Protein AF-0000000084990507 (afdb_homodimer)

InterPro domains:
  IPR006091 Acyl-CoA dehydrogenase/oxidase, middle domain [PF02770] (131-230)
  IPR009075 Acyl-CoA dehydrogenase/oxidase, C-terminal [PF00441] (242-391)
  IPR009100 Acyl-CoA dehydrogenase/oxidase, N-terminal and middle domain superfamily [SSF56645] (8-253)
  IPR013786 Acyl-CoA dehydrogenase/oxidase, N-terminal [PF02771] (16-127)
  IPR036250 Acyl-CoA dehydrogenase-like, C-terminal [SSF47203] (240-396)
  IPR037069 Acyl-CoA dehydrogenase/oxidase, N-terminal domain superfamily [G3DSA:1.10.540.10] (5-129)
  IPR046373 Acyl-CoA oxidase/dehydrogenase, middle domain superfamily [G3DSA:2.40.110.10] (130-247)

Secondary structure (DSSP, 8-state):
--TTSS-GGGG-B---HHHHHHHHHHHHHIIIIIGGGHHHHHHH-S--HHHHHHHHHTTGGGTTS-GGGTS----HHHHHHHHHHHHTT-HHHHHHHHHHHHHHHHHHHHS-HHHHHHHHHHHHTTSS-EEEE---TTTTT-GGG---EEEEETTEEEEEEEEEEEETTTT-SEEEEEEE-S--SSGGGTTSSEEEEEEETT-TTEEEEEEP--SS-TT--EEEEEEEEEEEEGGGEESSTTBHHHHHHHHHHHHHHHHHHHHHHHHHHHHHHHHHHHHH-EETTEEGGGSHHHHHHHHHHHHHHHHHHHHHHHHHHHHHTT-TTHHHHHHHHHHHHHHHHHHHHHHHHHHHGGGGG-GGGSSHHHHHHHHHHTTTTS-HHHHHHHHHHHHHHHHHHTT-S-HHHHHHH-/--TTSS-GGGG-B---HHHHHHHHHHHHHIIIIIGGGHHHHHHH-S--HHHHHHHHHTTGGGTTS-GGGTS----HHHHHHHHHHHHTT-GGGHHHHHHHHHHHHHHHHHS-HHHHHHHHHHHHTTSS-E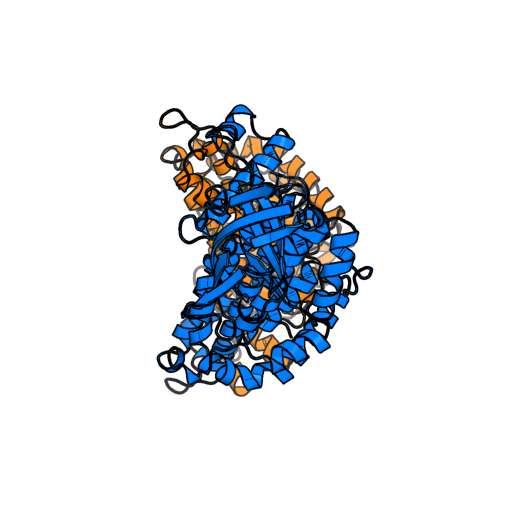EEE---TTTTT-GGG---EEEEETTEEEEEEEEEEEETTTT-SEEEEEEE-S--SSGGGTTSSEEEEEEETT-TTEEEEEEP--SS-TTS-EEEEEEEEEEEEGGGEESSTTBHHHHHHHHHHHHHHHHHHHHHHHHHHHHHHHHHHHHH-EETTEEGGGSHHHHHHHHHHHHHHHHHHHHHHHHHHHHHTT-TTHHHHHHHHHHHHHHHHHHHHHHHHHHHGGGGG-GGGSSHHHHHHHHHHTTTTS-HHHHHHHHHHHHHHHHHHTT-S-HHHHHHH-

Foldseek 3Di:
DPPPDDDPCLLDQDDDVVLVVLLVVLLVCCVPPPQVCQLVLQVVLAAPVVVLVVCLQVLVLQQCPDVVQPGPNHFLSSLLSNLLSNLLRANLSNVQSLQQLLFLQLCVVFNDPVSSNVPVNCRSNSVFTEWEFQAAPPAQQNSLPAAWAWEDDPQKIWIFDKGWQIKQVVRGFKYWHKHFHDQAPDPVRSLWRIWIFIDGPPQPQKDWDDWDDALASRSMTGTMIGHDRGMDGPSRIGHDGGNVSVSSLVSLLSSLLSLLSSLLNLLNSLLVLLVVQQCPDDDPHHRNCVDVVSVVLSVVSVVLSVVLVSLSSSLRVCVRVVHLCSSLSSLVSQLSSLVSSLVSLVVSLVSNPPVSCPVVSVSVNSNRHSVCSCRPSAHNVRSVVSNVLSSLVVCVVVVNDDPVVNVVSD/DPPPDDDPCLLDQDDDVVLVVLLVVLLVCCVPPPQVCQLVLQVVLAAPVVVLVVCLQVLVLQQCPDVVQPGPNHFLSSLLSNLLSNLLRANLSNVQSLQQLLFCQLCVVFNDPVSSNVPVNCRSNSVFTEWEFQAAPPAQQNSLPAAWAWEDDPQKIWIFDKGWQIKQVVRGFKYWHKHFHDQAPDPVRSLFRIWIFIDGPPQPQKDWDDWDDALASRSMTGTMIGHDRGMDGNSRIGHDGGNVSVSSLVSLLSSLLSLLSSLLNLLNSLLVLLVVQQCPDDDPHHRNCVDVVSVVLSVVSVVLSVVLVSLSSSLRVCVRVVHLCSSLSSLVSQLSSLVSSLVSLVVSLVSNPPVSCPVVSVSVNSNRHSVVSCRPSAHNVRSVVSNVLSSLVVCVVVVNDDPVVNVVSD

Sequence (820 aa):
MVFPLDSITDFSVVLTPEHEMFRKAVREFVEREIAPRAMEIEERDRPPLDIIKKIAEQGFYGIGVPEQYGGQGGDHRMAAIMSEEFCRVLPGLSVYFGTNELFMTPILLFGTEEQRRKYIPPIARGEKLGAFAVTEPCCGSDVAGIQTKAEKRGDKWVINGRKAFISSSDVADYFVVLARTYPPPDKRARYLGLTFFIVEKGTPGFRVEQCYHKMGLHGDNACELVFDNVEVPDENRVGEEGMGFIYAMETFDRTRIGVAAQAVGMAQGAFERAFQYVHQRQAFGVPVAYFQAIQFSLMDMAAKLFSARLLTYLAAKLADDGRREFTFVASLAKFYATEVAEEIISEAINLHGGVGVIVETGIERFLRDVKITQIYEGANNIQRLTAYRQLIRLLREKGQIPEEVAKLVTMVFPLDSITDFSVVLTPEHEMFRKAVREFVEREIAPRAMEIEERDRPPLDIIKKIAEQGFYGIGVPEQYGGQGGDHRMAAIMSEEFCRVLPGLSVYFGTNELFMTPILLFGTEEQRRKYIPPIARGEKLGAFAVTEPCCGSDVAGIQTKAEKRGDKWVINGRKAFISSSDVADYFVVLARTYPPPDKRARYLGLTFFIVEKGTPGFRVEQCYHKMGLHGDNACELVFDNVEVPDENRVGEEGMGFIYAMETFDRTRIGVAAQAVGMAQGAFERAFQYVHQRQAFGVPVAYFQAIQFSLMDMAAKLFSARLLTYLAAKLADDGRREFTFVASLAKFYATEVAEEIISEAINLHGGVGVIVETGIERFLRDVKITQIYEGANNIQRLTAYRQLIRLLREKGQIPEEVAKLVT

pLDDT: mean 96.46, std 2.76, range [80.81, 98.88]

Solvent-accessible surface area (backbone atoms only — not comparable to full-atom values): 39470 Å² total; per-residue (Å²): 108,44,76,93,47,73,39,61,43,72,64,29,21,83,46,47,72,67,51,36,54,49,43,52,54,50,40,52,49,39,57,68,68,40,51,82,43,38,65,59,36,49,70,68,48,44,68,52,60,70,58,56,49,52,46,17,74,71,37,60,57,4,33,69,31,51,51,93,43,57,20,66,50,43,47,48,52,52,51,24,44,49,27,18,52,37,14,33,68,42,50,17,63,42,50,58,52,49,24,32,46,55,28,43,41,45,36,72,76,46,31,51,73,69,51,35,66,65,58,40,30,43,29,13,56,42,76,38,38,28,10,49,40,63,36,26,87,85,29,56,89,43,65,58,63,56,76,24,33,32,44,79,54,89,69,26,30,36,29,37,39,54,32,33,68,23,46,40,42,87,73,27,40,37,31,37,34,54,24,34,61,46,78,43,90,42,91,90,39,38,54,36,18,20,22,30,30,55,46,51,65,78,44,64,47,49,43,71,55,67,60,60,91,67,86,37,34,43,25,44,46,26,18,29,35,40,33,50,66,21,70,39,52,56,86,34,43,42,48,56,86,27,44,26,44,61,43,49,52,59,36,43,45,58,51,30,31,38,51,12,17,31,20,41,9,33,23,50,32,31,47,53,51,32,56,52,44,30,61,64,44,68,53,99,90,36,38,44,40,52,41,65,71,49,36,42,52,53,38,55,40,48,42,50,50,53,20,34,44,47,37,26,44,32,16,21,42,30,48,66,68,68,40,80,62,16,48,28,38,13,26,36,18,25,38,49,13,22,53,50,20,46,52,39,29,53,48,25,29,59,72,49,44,79,56,20,70,34,71,89,67,53,58,41,54,48,51,42,33,37,57,50,57,42,45,56,88,51,30,36,72,52,20,29,51,49,22,43,42,44,48,45,51,55,31,40,76,68,66,74,43,58,65,72,53,47,59,65,50,90,107,44,76,94,47,71,39,61,42,72,66,29,19,84,46,46,71,67,52,35,53,48,44,52,52,50,42,50,49,39,58,68,68,40,52,82,42,37,66,59,37,50,69,68,49,44,68,52,60,70,59,56,48,53,44,15,75,72,38,62,54,4,33,72,31,51,52,95,42,57,18,66,50,44,46,47,51,52,51,25,43,49,26,18,52,37,15,33,68,43,50,16,63,42,48,56,53,49,23,31,47,57,29,44,42,45,35,73,75,45,30,51,72,69,50,36,66,66,57,40,30,44,30,14,56,42,77,39,37,29,10,50,40,64,36,26,88,86,28,57,89,42,64,57,62,55,76,24,32,31,44,80,56,89,68,26,31,36,29,38,40,56,32,33,69,23,47,40,42,88,72,26,40,38,31,36,33,55,24,34,60,44,79,42,89,41,90,89,39,39,53,36,18,20,22,31,30,54,47,52,66,79,44,64,47,50,44,72,55,68,60,60,91,65,87,36,34,43,27,45,47,26,19,28,36,40,31,50,67,21,71,39,50,57,85,33,44,41,49,55,86,28,44,25,44,61,44,49,51,59,36,42,44,58,51,29,34,39,52,12,18,30,20,41,9,32,24,50,34,31,47,53,51,34,56,53,45,29,61,64,42,68,52,98,89,36,38,44,41,52,39,65,72,48,35,42,51,54,38,54,40,48,43,52,50,53,18,35,43,46,37,27,45,30,18,21,40,30,46,66,69,68,41,81,62,16,47,29,40,14,25,37,17,25,38,49,14,22,53,51,20,44,52,39,29,52,49,25,29,58,70,49,45,78,56,20,71,35,71,88,66,55,58,41,55,49,49,41,32,35,57,50,56,40,44,55,85,52,30,36,73,51,21,28,52,50,21,45,43,42,47,47,51,54,32,41,77,66,65,74,42,58,66,71,53,48,59,65,53,90

Nearest PDB structures (foldseek):
  8i4p-assembly1_A  TM=9.839E-01  e=4.685E-34  Thermobifida fusca YX
  7p9a-assembly1_A  TM=9.713E-01  e=1.117E-33  Geobacter metallireducens GS-15
  2d29-assembly1_A  TM=9.681E-01  e=5.889E-34  Thermus thermophilus HB8
  7p9x-assembly3_D  TM=9.687E-01  e=5.543E-33  Geobacter metallireducens GS-15
  1rx0-assembly1_C  TM=9.581E-01  e=7.874E-32  Homo sapiens

Structure (mmCIF, N/CA/C/O backbone):
data_AF-0000000084990507-model_v1
#
loop_
_entity.id
_entity.type
_entity.pdbx_description
1 polymer 'Acyl-CoA dehydrogenase'
#
loop_
_atom_site.group_PDB
_atom_site.id
_atom_site.type_symbol
_atom_site.label_atom_id
_atom_site.label_alt_id
_atom_site.label_comp_id
_atom_site.label_asym_id
_atom_site.label_entity_id
_ato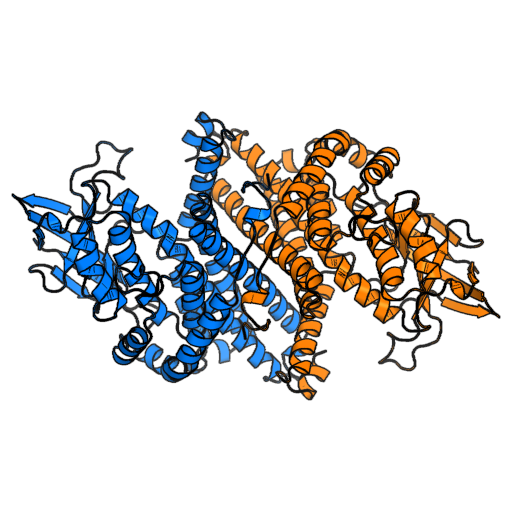m_site.label_seq_id
_atom_site.pdbx_PDB_ins_code
_atom_site.Cartn_x
_atom_site.Cartn_y
_atom_site.Cartn_z
_atom_site.occupancy
_atom_site.B_iso_or_equiv
_atom_site.auth_seq_id
_atom_site.auth_comp_id
_atom_site.auth_asym_id
_atom_site.auth_atom_id
_atom_site.pdbx_PDB_model_num
ATOM 1 N N . MET A 1 1 ? -15.68 -0.891 12.453 1 81.5 1 MET A N 1
ATOM 2 C CA . MET A 1 1 ? -14.945 -1.681 11.469 1 81.5 1 MET A CA 1
ATOM 3 C C . MET A 1 1 ? -14.219 -0.778 10.484 1 81.5 1 MET A C 1
ATOM 5 O O . MET A 1 1 ? -14.672 0.333 10.195 1 81.5 1 MET A O 1
ATOM 9 N N . VAL A 1 2 ? -13.07 -1.294 10.219 1 89.44 2 VAL A N 1
ATOM 10 C CA . VAL A 1 2 ? -12.352 -0.631 9.141 1 89.44 2 VAL A CA 1
ATOM 11 C C . VAL A 1 2 ? -12.742 -1.25 7.801 1 89.44 2 VAL A C 1
ATOM 13 O O . VAL A 1 2 ? -11.992 -2.055 7.238 1 89.44 2 VAL A O 1
ATOM 16 N N . PHE A 1 3 ? -13.922 -0.937 7.387 1 92.69 3 PHE A N 1
ATOM 17 C CA . PHE A 1 3 ? -14.461 -1.502 6.152 1 92.69 3 PHE A CA 1
ATOM 18 C C . PHE A 1 3 ? -13.492 -1.291 4.996 1 92.69 3 PHE A C 1
ATOM 20 O O . PHE A 1 3 ? -13.008 -0.177 4.777 1 92.69 3 PHE A O 1
ATOM 27 N N . PRO A 1 4 ? -13.25 -2.35 4.281 1 92.12 4 PRO A N 1
ATOM 28 C CA . PRO A 1 4 ? -14.008 -3.6 4.219 1 92.12 4 PRO A CA 1
ATOM 29 C C . PRO A 1 4 ? -13.469 -4.668 5.168 1 92.12 4 PRO A C 1
ATOM 31 O O . PRO A 1 4 ? -13.984 -5.789 5.203 1 92.12 4 PRO A O 1
ATOM 34 N N . LEU A 1 5 ? -12.445 -4.438 5.926 1 95.06 5 LEU A N 1
ATOM 35 C CA . LEU A 1 5 ? -11.984 -5.406 6.918 1 95.06 5 LEU A CA 1
ATOM 36 C C . LEU A 1 5 ? -12.656 -5.164 8.266 1 95.06 5 LEU A C 1
ATOM 38 O O . LEU A 1 5 ? -13.469 -4.246 8.398 1 95.06 5 LEU A O 1
ATOM 42 N N . ASP A 1 6 ? -12.391 -5.973 9.281 1 92.38 6 ASP A N 1
ATOM 43 C CA . ASP A 1 6 ? -13.148 -5.941 10.531 1 92.38 6 ASP A CA 1
ATOM 44 C C . ASP A 1 6 ? -12.531 -4.953 11.523 1 92.38 6 ASP A C 1
ATOM 46 O O . ASP A 1 6 ? -13.234 -4.391 12.359 1 92.38 6 ASP A O 1
ATOM 50 N N . SER A 1 7 ? -11.203 -4.832 11.469 1 95.38 7 SER A N 1
ATOM 51 C CA . SER A 1 7 ? -10.484 -4.023 12.453 1 95.38 7 SER A CA 1
ATOM 52 C C . SER A 1 7 ? -9.234 -3.398 11.844 1 95.38 7 SER A C 1
ATOM 54 O O . SER A 1 7 ? -8.719 -3.879 10.836 1 95.38 7 SER A O 1
ATOM 56 N N . ILE A 1 8 ? -8.75 -2.338 12.484 1 96.44 8 ILE A N 1
ATOM 57 C CA . ILE A 1 8 ? -7.523 -1.713 12.008 1 96.44 8 ILE A CA 1
ATOM 58 C C . ILE A 1 8 ? -6.355 -2.684 12.172 1 96.44 8 ILE A C 1
ATOM 60 O O . ILE A 1 8 ? -5.375 -2.619 11.422 1 96.44 8 ILE A O 1
ATOM 64 N N . THR A 1 9 ? -6.43 -3.621 13.156 1 96.81 9 THR A N 1
ATOM 65 C CA . THR A 1 9 ? -5.359 -4.586 13.391 1 96.81 9 THR A CA 1
ATOM 66 C C . THR A 1 9 ? -5.223 -5.535 12.211 1 96.81 9 THR A C 1
ATOM 68 O O . THR A 1 9 ? -4.172 -6.156 12.023 1 96.81 9 THR A O 1
ATOM 71 N N . ASP A 1 10 ? -6.355 -5.629 11.43 1 96.12 10 ASP A N 1
ATOM 72 C CA . ASP A 1 10 ? -6.312 -6.488 10.25 1 96.12 10 ASP A CA 1
ATOM 73 C C . ASP A 1 10 ? -5.328 -5.953 9.211 1 96.12 10 ASP A C 1
ATOM 75 O O . ASP A 1 10 ? -4.883 -6.691 8.336 1 96.12 10 ASP A O 1
ATOM 79 N N . PHE A 1 11 ? -4.938 -4.695 9.328 1 97.25 11 PHE A N 1
ATOM 80 C CA . PHE A 1 11 ? -4.027 -4.062 8.383 1 97.25 11 PHE A CA 1
ATOM 81 C C . PHE A 1 11 ? -2.582 -4.191 8.852 1 97.25 11 PHE A C 1
ATOM 83 O O . PHE A 1 11 ? -1.675 -3.611 8.25 1 97.25 11 PHE A O 1
ATOM 90 N N . SER A 1 12 ? -2.367 -4.969 9.945 1 98 12 SER A N 1
ATOM 91 C CA . SER A 1 12 ? -0.997 -5.195 10.391 1 98 12 SER A CA 1
ATOM 92 C C . SER A 1 12 ? -0.232 -6.078 9.414 1 98 12 SER A C 1
ATOM 94 O O . SER A 1 12 ? -0.735 -7.113 8.977 1 98 12 SER A O 1
ATOM 96 N N . VAL A 1 13 ? 0.906 -5.672 9.008 1 97.88 13 VAL A N 1
ATOM 97 C CA . VAL A 1 13 ? 1.899 -6.449 8.273 1 97.88 13 VAL A CA 1
ATOM 98 C C . VAL A 1 13 ? 3.09 -6.758 9.18 1 97.88 13 VAL A C 1
ATOM 100 O O . VAL A 1 13 ? 3.918 -5.883 9.445 1 97.88 13 VAL A O 1
ATOM 103 N N . VAL A 1 14 ? 3.207 -7.969 9.602 1 97.12 14 VAL A N 1
ATOM 104 C CA . VAL A 1 14 ? 4.23 -8.328 10.578 1 97.12 14 VAL A CA 1
ATOM 105 C C . VAL A 1 14 ? 5.316 -9.164 9.898 1 97.12 14 VAL A C 1
ATOM 107 O O . VAL A 1 14 ? 5.062 -10.289 9.469 1 97.12 14 VAL A O 1
ATOM 110 N N . LEU A 1 15 ? 6.438 -8.672 9.727 1 97.94 15 LEU A N 1
ATOM 111 C CA . LEU A 1 15 ? 7.648 -9.336 9.266 1 97.94 15 LEU A CA 1
ATOM 112 C C . LEU A 1 15 ? 8.672 -9.453 10.383 1 97.94 15 LEU A C 1
ATOM 114 O O . LEU A 1 15 ? 9.102 -8.438 10.945 1 97.94 15 LEU A O 1
ATOM 118 N N . THR A 1 16 ? 9.133 -10.609 10.742 1 97.31 16 THR A N 1
ATOM 119 C CA . THR A 1 16 ? 9.93 -10.906 11.93 1 97.31 16 THR A CA 1
ATOM 120 C C . THR A 1 16 ? 11.414 -10.984 11.586 1 97.31 16 THR A C 1
ATOM 122 O O . THR A 1 16 ? 11.781 -11.016 10.406 1 97.31 16 THR A O 1
ATOM 125 N N . PRO A 1 17 ? 12.234 -11 12.586 1 97.19 17 PRO A N 1
ATOM 126 C CA . PRO A 1 17 ? 13.664 -11.203 12.344 1 97.19 17 PRO A CA 1
ATOM 127 C C . PRO A 1 17 ? 13.961 -12.516 11.617 1 97.19 17 PRO A C 1
ATOM 129 O O . PRO A 1 17 ? 14.914 -12.586 10.836 1 97.19 17 PRO A O 1
ATOM 132 N N . GLU A 1 18 ? 13.148 -13.484 11.914 1 97.31 18 GLU A N 1
ATOM 133 C CA . GLU A 1 18 ? 13.289 -14.742 11.195 1 97.31 18 GLU A CA 1
ATOM 134 C C . GLU A 1 18 ? 13.039 -14.555 9.695 1 97.31 18 GLU A C 1
ATOM 136 O O . GLU A 1 18 ? 13.75 -15.125 8.867 1 97.31 18 GLU A O 1
ATOM 141 N N . HIS A 1 19 ? 12.023 -13.805 9.352 1 98.12 19 HIS A N 1
ATOM 142 C CA . HIS A 1 19 ? 11.758 -13.477 7.953 1 98.12 19 HIS A CA 1
ATOM 143 C C . HIS A 1 19 ? 12.945 -12.758 7.32 1 98.12 19 HIS A C 1
ATOM 145 O O . HIS A 1 19 ? 13.297 -13.016 6.164 1 98.12 19 HIS A O 1
ATOM 151 N N . GLU A 1 20 ? 13.562 -11.867 8.039 1 98.25 20 GLU A N 1
ATOM 152 C CA . GLU A 1 20 ? 14.711 -11.125 7.531 1 98.25 20 GLU A CA 1
ATOM 153 C C . GLU A 1 20 ? 15.906 -12.055 7.309 1 98.25 20 GLU A C 1
ATOM 155 O O . GLU A 1 20 ? 16.625 -11.922 6.316 1 98.25 20 GLU A O 1
ATOM 160 N N . MET A 1 21 ? 16.141 -12.883 8.289 1 98.06 21 MET A N 1
ATOM 161 C CA . MET A 1 21 ? 17.234 -13.844 8.141 1 98.06 21 MET A CA 1
ATOM 162 C C . MET A 1 21 ? 17.031 -14.703 6.898 1 98.06 21 MET A C 1
ATOM 164 O O . MET A 1 21 ? 17.984 -14.969 6.16 1 98.06 21 MET A O 1
ATOM 168 N N . PHE A 1 22 ? 15.852 -15.141 6.715 1 97.88 22 PHE A N 1
ATOM 169 C CA . PHE A 1 22 ? 15.516 -15.938 5.535 1 97.88 22 PHE A CA 1
ATOM 170 C C . PHE A 1 22 ? 15.727 -15.133 4.262 1 97.88 22 PHE A C 1
ATOM 172 O O . PHE A 1 22 ? 16.328 -15.625 3.303 1 97.88 22 PHE A O 1
ATOM 179 N N . ARG A 1 23 ? 15.188 -13.914 4.219 1 98.25 23 ARG A N 1
ATOM 180 C CA . ARG A 1 23 ? 15.367 -13.039 3.064 1 98.25 23 ARG A CA 1
ATOM 181 C C . ARG A 1 23 ? 16.844 -12.906 2.705 1 98.25 23 ARG A C 1
ATOM 183 O O . ARG A 1 23 ? 17.219 -13.008 1.533 1 98.25 23 ARG A O 1
ATOM 190 N N . LYS A 1 24 ? 17.734 -12.656 3.664 1 98.25 24 LYS A N 1
ATOM 191 C CA . LYS A 1 24 ? 19.172 -12.508 3.449 1 98.25 24 LYS A CA 1
ATOM 192 C C . LYS A 1 24 ? 19.75 -13.773 2.832 1 98.25 24 LYS A C 1
ATOM 194 O O . LYS A 1 24 ? 20.594 -13.695 1.922 1 98.25 24 LYS A O 1
ATOM 199 N N . ALA A 1 25 ? 19.328 -14.867 3.381 1 97.75 25 ALA A N 1
ATOM 200 C CA . ALA A 1 25 ? 19.828 -16.141 2.869 1 97.75 25 ALA A CA 1
ATOM 201 C C . ALA A 1 25 ? 19.438 -16.328 1.407 1 97.75 25 ALA A C 1
ATOM 203 O O . ALA A 1 25 ? 20.25 -16.75 0.587 1 97.75 25 ALA A O 1
ATOM 204 N N . VAL A 1 26 ? 18.203 -16.094 1.1 1 98.25 26 VAL A N 1
ATOM 205 C CA . VAL A 1 26 ? 17.719 -16.234 -0.273 1 98.25 26 VAL A CA 1
ATOM 206 C C . VAL A 1 26 ? 18.484 -15.266 -1.183 1 98.25 26 VAL A C 1
ATOM 208 O O . VAL A 1 26 ? 18.938 -15.648 -2.266 1 98.25 26 VAL A O 1
ATOM 211 N N . ARG A 1 27 ? 18.609 -14.07 -0.761 1 98.06 27 ARG A N 1
ATOM 212 C CA . ARG A 1 27 ? 19.297 -13.07 -1.562 1 98.06 27 ARG A CA 1
ATOM 213 C C . ARG A 1 27 ? 20.734 -13.484 -1.837 1 98.06 27 ARG A C 1
ATOM 215 O O . ARG A 1 27 ? 21.234 -13.312 -2.951 1 98.06 27 ARG A O 1
ATOM 222 N N . GLU A 1 28 ? 21.406 -13.891 -0.822 1 98.06 28 GLU A N 1
ATOM 223 C CA . GLU A 1 28 ? 22.781 -14.328 -0.993 1 98.06 28 GLU A CA 1
ATOM 224 C C . GLU A 1 28 ? 22.891 -15.438 -2.039 1 98.06 28 GLU A C 1
ATOM 226 O O . GLU A 1 28 ? 23.781 -15.414 -2.883 1 98.06 28 GLU A O 1
ATOM 231 N N . PHE A 1 29 ? 22.047 -16.391 -1.935 1 98.25 29 PHE A N 1
ATOM 232 C CA . PHE A 1 29 ? 22.016 -17.469 -2.914 1 98.25 29 PHE A CA 1
ATOM 233 C C . PHE A 1 29 ? 21.766 -16.938 -4.312 1 98.25 29 PHE A C 1
ATOM 235 O O . PHE A 1 29 ? 22.453 -17.297 -5.266 1 98.25 29 PHE A O 1
ATOM 242 N N . VAL A 1 30 ? 20.719 -16.047 -4.469 1 98.44 30 VAL A N 1
ATOM 243 C CA . VAL A 1 30 ? 20.312 -15.508 -5.766 1 98.44 30 VAL A CA 1
ATOM 244 C C . VAL A 1 30 ? 21.453 -14.711 -6.371 1 98.44 30 VAL A C 1
ATOM 246 O O . VAL A 1 30 ? 21.766 -14.859 -7.555 1 98.44 30 VAL A O 1
ATOM 249 N N . GLU A 1 31 ? 22.109 -13.898 -5.566 1 98 31 GLU A N 1
ATOM 250 C CA . GLU A 1 31 ? 23.203 -13.055 -6.039 1 98 31 GLU A CA 1
ATOM 251 C C . GLU A 1 31 ? 24.406 -13.891 -6.461 1 98 31 GLU A C 1
ATOM 253 O O . GLU A 1 31 ? 25.094 -13.57 -7.434 1 98 31 GLU A O 1
ATOM 258 N N . ARG A 1 32 ? 24.641 -14.93 -5.766 1 97.81 32 ARG A N 1
ATOM 259 C CA . ARG A 1 32 ? 25.844 -15.727 -5.984 1 97.81 32 ARG A CA 1
ATOM 260 C C . ARG A 1 32 ? 25.625 -16.719 -7.121 1 97.81 32 ARG A C 1
ATOM 262 O O . ARG A 1 32 ? 26.5 -16.891 -7.977 1 97.81 32 ARG A O 1
ATOM 269 N N . GLU A 1 33 ? 24.484 -17.344 -7.137 1 97.69 33 GLU A N 1
ATOM 270 C CA . GLU A 1 33 ? 24.312 -18.516 -8 1 97.69 33 GLU A CA 1
ATOM 271 C C . GLU A 1 33 ? 23.484 -18.172 -9.234 1 97.69 33 GLU A C 1
ATOM 273 O O . GLU A 1 33 ? 23.625 -18.797 -10.281 1 97.69 33 GLU A O 1
ATOM 278 N N . ILE A 1 34 ? 22.672 -17.188 -9.172 1 97.75 34 ILE A N 1
ATOM 279 C CA . ILE A 1 34 ? 21.688 -16.969 -10.227 1 97.75 34 ILE A CA 1
ATOM 280 C C . ILE A 1 34 ? 22.047 -15.727 -11.031 1 97.75 34 ILE A C 1
ATOM 282 O O . ILE A 1 34 ? 22.094 -15.766 -12.258 1 97.75 34 ILE A O 1
ATOM 286 N N . ALA A 1 35 ? 22.312 -14.641 -10.352 1 97.62 35 ALA A N 1
ATOM 287 C CA . ALA A 1 35 ? 22.531 -13.344 -10.984 1 97.62 35 ALA A CA 1
ATOM 288 C C . ALA A 1 35 ? 23.594 -13.422 -12.07 1 97.62 35 ALA A C 1
ATOM 290 O O . ALA A 1 35 ? 23.406 -12.914 -13.18 1 97.62 35 ALA A O 1
ATOM 291 N N . PRO A 1 36 ? 24.703 -14.117 -11.828 1 97.44 36 PRO A N 1
ATOM 292 C CA . PRO A 1 36 ? 25.75 -14.156 -12.859 1 97.44 36 PRO A CA 1
ATOM 293 C C . PRO A 1 36 ? 25.312 -14.93 -14.102 1 97.44 36 PRO A C 1
ATOM 295 O O . PRO A 1 36 ? 25.906 -14.766 -15.172 1 97.44 36 PRO A O 1
ATOM 298 N N . ARG A 1 37 ? 24.281 -15.766 -13.992 1 96.62 37 ARG A N 1
ATOM 299 C CA . ARG A 1 37 ? 23.859 -16.641 -15.078 1 96.62 37 ARG A CA 1
ATOM 300 C C . ARG A 1 37 ? 22.578 -16.125 -15.727 1 96.62 37 ARG A C 1
ATOM 302 O O . ARG A 1 37 ? 22.047 -16.75 -16.656 1 96.62 37 ARG A O 1
ATOM 309 N N . ALA A 1 38 ? 22.062 -15.008 -15.289 1 96.31 38 ALA A N 1
ATOM 310 C CA . ALA A 1 38 ? 20.734 -14.531 -15.672 1 96.31 38 ALA A CA 1
ATOM 311 C C . ALA A 1 38 ? 20.641 -14.328 -17.188 1 96.31 38 ALA A C 1
ATOM 313 O O . ALA A 1 38 ? 19.703 -14.805 -17.812 1 96.31 38 ALA A O 1
ATOM 314 N N . MET A 1 39 ? 21.594 -13.656 -17.766 1 95.06 39 MET A N 1
ATOM 315 C CA . MET A 1 39 ? 21.547 -13.336 -19.188 1 95.06 39 MET A CA 1
ATOM 316 C C . MET A 1 39 ? 21.719 -14.594 -20.031 1 95.06 39 MET A C 1
ATOM 318 O O . MET A 1 39 ? 21.109 -14.719 -21.094 1 95.06 39 MET A O 1
ATOM 322 N N . GLU A 1 40 ? 22.562 -15.484 -19.562 1 96.5 40 GLU A N 1
ATOM 323 C CA . GLU A 1 40 ? 22.734 -16.766 -20.25 1 96.5 40 GLU A CA 1
ATOM 324 C C . GLU A 1 40 ? 21.422 -17.547 -20.266 1 96.5 40 GLU A C 1
ATOM 326 O O . GLU A 1 40 ? 21.031 -18.078 -21.312 1 96.5 40 GLU A O 1
ATOM 331 N N . ILE A 1 41 ? 20.766 -17.625 -19.172 1 96.5 41 ILE A N 1
ATOM 332 C CA . ILE A 1 41 ? 19.516 -18.375 -19.047 1 96.5 41 ILE A CA 1
ATOM 333 C C . ILE A 1 41 ? 18.438 -17.703 -19.891 1 96.5 41 ILE A C 1
ATOM 335 O O . ILE A 1 41 ? 17.656 -18.391 -20.562 1 96.5 41 ILE A O 1
ATOM 339 N N . GLU A 1 42 ? 18.453 -16.375 -19.922 1 94.44 42 GLU A N 1
ATOM 340 C CA . GLU A 1 42 ? 17.516 -15.609 -20.734 1 94.44 42 GLU A CA 1
ATOM 341 C C . GLU A 1 42 ? 17.703 -15.906 -22.219 1 94.44 42 GLU A C 1
ATOM 343 O O . GLU A 1 42 ? 16.734 -16.078 -22.969 1 94.44 42 GLU A O 1
ATOM 348 N N . GLU A 1 43 ? 18.875 -15.945 -22.625 1 93.88 43 GLU A N 1
ATOM 349 C CA . GLU A 1 43 ? 19.203 -16.125 -24.031 1 93.88 43 GLU A CA 1
ATOM 350 C C . GLU A 1 43 ? 18.906 -17.562 -24.484 1 93.88 43 GLU A C 1
ATOM 352 O O . GLU A 1 43 ? 18.359 -17.766 -25.578 1 93.88 43 GLU A O 1
ATOM 357 N N . ARG A 1 44 ? 19.266 -18.516 -23.75 1 95.62 44 ARG A N 1
ATOM 358 C CA . ARG A 1 44 ? 19.094 -19.922 -24.109 1 95.62 44 ARG A CA 1
ATOM 359 C C . ARG A 1 44 ? 17.625 -20.328 -24.062 1 95.62 44 ARG A C 1
ATOM 361 O O . ARG A 1 44 ? 17.188 -21.172 -24.859 1 95.62 44 ARG A O 1
ATOM 368 N N . ASP A 1 45 ? 16.906 -19.797 -23.031 1 96.12 45 ASP A N 1
ATOM 369 C CA . ASP A 1 45 ? 15.484 -20.031 -22.797 1 96.12 45 ASP A CA 1
ATOM 370 C C . ASP A 1 45 ? 15.188 -21.531 -22.734 1 96.12 45 ASP A C 1
ATOM 372 O O . ASP A 1 45 ? 14.297 -22.031 -23.422 1 96.12 45 ASP A O 1
ATOM 376 N N . ARG A 1 46 ? 15.984 -22.25 -22.047 1 96.38 46 ARG A N 1
ATOM 377 C CA . ARG A 1 46 ? 15.789 -23.656 -21.672 1 96.38 46 ARG A CA 1
ATOM 378 C C . ARG A 1 46 ? 15.859 -23.828 -20.156 1 96.38 46 ARG A C 1
ATOM 380 O O . ARG A 1 46 ? 16.5 -23.031 -19.453 1 96.38 46 ARG A O 1
ATOM 387 N N . PRO A 1 47 ? 15.219 -24.859 -19.688 1 96.94 47 PRO A N 1
ATOM 388 C CA . PRO A 1 47 ? 15.328 -25.078 -18.25 1 96.94 47 PRO A CA 1
ATOM 389 C C . PRO A 1 47 ? 16.766 -25.266 -17.781 1 96.94 47 PRO A C 1
ATOM 391 O O . PRO A 1 47 ? 17.453 -26.172 -18.25 1 96.94 47 PRO A O 1
ATOM 394 N N . PRO A 1 48 ? 17.188 -24.406 -16.984 1 97.19 48 PRO A N 1
ATOM 395 C CA . PRO A 1 48 ? 18.547 -24.562 -16.438 1 97.19 48 PRO A CA 1
ATOM 396 C C . PRO A 1 48 ? 18.609 -25.625 -15.344 1 97.19 48 PRO A C 1
ATOM 398 O O . PRO A 1 48 ? 18.625 -25.297 -14.156 1 97.19 48 PRO A O 1
ATOM 401 N N . LEU A 1 49 ? 18.797 -26.828 -15.68 1 96.75 49 LEU A N 1
ATOM 402 C CA . LEU A 1 49 ? 18.672 -28 -14.805 1 96.75 49 LEU A CA 1
ATOM 403 C C . LEU A 1 49 ? 19.688 -27.938 -13.664 1 96.75 49 LEU A C 1
ATOM 405 O O . LEU A 1 49 ? 19.391 -28.375 -12.547 1 96.75 49 LEU A O 1
ATOM 409 N N . ASP A 1 50 ? 20.828 -27.422 -13.984 1 96.69 50 ASP A N 1
ATOM 410 C CA . ASP A 1 50 ? 21.844 -27.312 -12.953 1 96.69 50 ASP A CA 1
ATOM 411 C C . ASP A 1 50 ? 21.422 -26.312 -11.867 1 96.69 50 ASP A C 1
ATOM 413 O O . ASP A 1 50 ? 21.625 -26.578 -10.68 1 96.69 50 ASP A O 1
ATOM 417 N N . ILE A 1 51 ? 20.844 -25.172 -12.242 1 96.81 51 ILE A N 1
ATOM 418 C CA . ILE A 1 51 ? 20.391 -24.156 -11.289 1 96.81 51 ILE A CA 1
ATOM 419 C C . ILE A 1 51 ? 19.172 -24.688 -10.523 1 96.81 51 ILE A C 1
ATOM 421 O O . ILE A 1 51 ? 19.047 -24.453 -9.32 1 96.81 51 ILE A O 1
ATOM 425 N N . ILE A 1 52 ? 18.266 -25.391 -11.219 1 96.94 52 ILE A N 1
ATOM 426 C CA . ILE A 1 52 ? 17.109 -26 -10.594 1 96.94 52 ILE A CA 1
ATOM 427 C C . ILE A 1 52 ? 17.547 -26.953 -9.477 1 96.94 52 ILE A C 1
ATOM 429 O O . ILE A 1 52 ? 16.984 -26.953 -8.391 1 96.94 52 ILE A O 1
ATOM 433 N N . LYS A 1 53 ? 18.594 -27.672 -9.75 1 96.25 53 LYS A N 1
ATOM 434 C CA . LYS A 1 53 ? 19.156 -28.578 -8.758 1 96.25 53 LYS A CA 1
ATOM 435 C C . LYS A 1 53 ? 19.734 -27.812 -7.578 1 96.25 53 LYS A C 1
ATOM 437 O O . LYS A 1 53 ? 19.562 -28.219 -6.422 1 96.25 53 LYS A O 1
ATOM 442 N N . LYS A 1 54 ? 20.453 -26.75 -7.836 1 96.88 54 LYS A N 1
ATOM 443 C CA . LYS A 1 54 ? 21.031 -25.922 -6.777 1 96.88 54 LYS A CA 1
ATOM 444 C C . LYS A 1 54 ? 19.953 -25.328 -5.879 1 96.88 54 LYS A C 1
ATOM 446 O O . LYS A 1 54 ? 20.125 -25.234 -4.66 1 96.88 54 LYS A O 1
ATOM 451 N N . ILE A 1 55 ? 18.828 -24.922 -6.469 1 97.12 55 ILE A N 1
ATOM 452 C CA . ILE A 1 55 ? 17.703 -24.406 -5.707 1 97.12 55 ILE A CA 1
ATOM 453 C C . ILE A 1 55 ? 17.172 -25.484 -4.762 1 97.12 55 ILE A C 1
ATOM 455 O O . ILE A 1 55 ? 16.891 -25.203 -3.594 1 97.12 55 ILE A O 1
ATOM 459 N N . ALA A 1 56 ? 17.109 -26.688 -5.238 1 95.5 56 ALA A N 1
ATOM 460 C CA . ALA A 1 56 ? 16.641 -27.812 -4.445 1 95.5 56 ALA A CA 1
ATOM 461 C C . ALA A 1 56 ? 17.562 -28.078 -3.258 1 95.5 56 ALA A C 1
ATOM 463 O O . ALA A 1 56 ? 17.094 -28.359 -2.15 1 95.5 56 ALA A O 1
ATOM 464 N N . GLU A 1 57 ? 18.828 -27.969 -3.516 1 95.69 57 GLU A N 1
ATOM 465 C CA . GLU A 1 57 ? 19.844 -28.219 -2.494 1 95.69 57 GLU A CA 1
ATOM 466 C C . GLU A 1 57 ? 19.719 -27.234 -1.341 1 95.69 57 GLU A C 1
ATOM 468 O O . GLU A 1 57 ? 20.094 -27.547 -0.207 1 95.69 57 GLU A O 1
ATOM 473 N N . GLN A 1 58 ? 19.141 -26.062 -1.618 1 95.88 58 GLN A N 1
ATOM 474 C CA 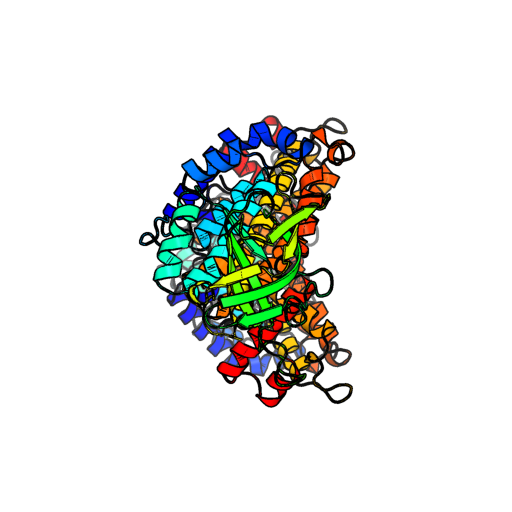. GLN A 1 58 ? 18.953 -25.062 -0.574 1 95.88 58 GLN A CA 1
ATOM 475 C C . GLN A 1 58 ? 17.703 -25.344 0.243 1 95.88 58 GLN A C 1
ATOM 477 O O . GLN A 1 58 ? 17.469 -24.719 1.283 1 95.88 58 GLN A O 1
ATOM 482 N N . GLY A 1 59 ? 16.891 -26.344 -0.227 1 95.19 59 GLY A N 1
ATOM 483 C CA . GLY A 1 59 ? 15.633 -26.625 0.444 1 95.19 59 GLY A CA 1
ATOM 484 C C . GLY A 1 59 ? 14.523 -25.656 0.081 1 95.19 59 GLY A C 1
ATOM 485 O O . GLY A 1 59 ? 13.477 -25.625 0.729 1 95.19 59 GLY A O 1
ATOM 486 N N . PHE A 1 60 ? 14.664 -24.844 -0.934 1 96.31 60 PHE A N 1
ATOM 487 C CA . PHE A 1 60 ? 13.758 -23.766 -1.26 1 96.31 60 PHE A CA 1
ATOM 488 C C . PHE A 1 60 ? 12.438 -24.297 -1.799 1 96.31 60 PHE A C 1
ATOM 490 O O . PHE A 1 60 ? 11.391 -23.672 -1.626 1 96.31 60 PHE A O 1
ATOM 497 N N . TYR A 1 61 ? 12.438 -25.5 -2.379 1 96.31 61 TYR A N 1
ATOM 498 C CA . TYR A 1 61 ? 11.203 -26.062 -2.9 1 96.31 61 TYR A CA 1
ATOM 499 C C . TYR A 1 61 ? 10.289 -26.531 -1.767 1 96.31 61 TYR A C 1
ATOM 501 O O . TYR A 1 61 ? 9.094 -26.75 -1.974 1 96.31 61 TYR A O 1
ATOM 509 N N . GLY A 1 62 ? 10.812 -26.688 -0.579 1 95.56 62 GLY A N 1
ATOM 510 C CA . GLY A 1 62 ? 10.055 -27.188 0.553 1 95.56 62 GLY A CA 1
ATOM 511 C C . GLY A 1 62 ? 9.664 -26.109 1.544 1 95.56 62 GLY A C 1
ATOM 512 O O . GLY A 1 62 ? 9.164 -26.406 2.631 1 95.56 62 GLY A O 1
ATOM 513 N N . ILE A 1 63 ? 9.828 -24.812 1.247 1 95.19 63 ILE A N 1
ATOM 514 C CA . ILE A 1 63 ? 9.664 -23.734 2.213 1 95.19 63 ILE A CA 1
ATOM 515 C C . ILE A 1 63 ? 8.25 -23.766 2.785 1 95.19 63 ILE A C 1
ATOM 517 O O . ILE A 1 63 ? 8.062 -23.688 4 1 95.19 63 ILE A O 1
ATOM 521 N N . GLY A 1 64 ? 7.227 -23.953 1.975 1 93.25 64 GLY A N 1
ATOM 522 C CA . GLY A 1 64 ? 5.844 -23.938 2.426 1 93.25 64 GLY A CA 1
ATOM 523 C C . GLY A 1 64 ? 5.309 -25.312 2.762 1 93.25 64 GLY A C 1
ATOM 524 O O . GLY A 1 64 ? 4.113 -25.469 3.021 1 93.25 64 GLY A O 1
ATOM 525 N N . VAL A 1 65 ? 6.152 -26.312 2.787 1 96.69 65 VAL A N 1
ATOM 526 C CA . VAL A 1 65 ? 5.742 -27.703 3.041 1 96.69 65 VAL A CA 1
ATOM 527 C C . VAL A 1 65 ? 5.926 -28.031 4.523 1 96.69 65 VAL A C 1
ATOM 529 O O . VAL A 1 65 ? 6.973 -27.734 5.105 1 96.69 65 VAL A O 1
ATOM 532 N N . PRO A 1 66 ? 4.887 -28.594 5.195 1 96.62 66 PRO A N 1
ATOM 533 C CA . PRO A 1 66 ? 5.031 -29 6.598 1 96.62 66 PRO A CA 1
ATOM 534 C C . PRO A 1 66 ? 6.242 -29.891 6.832 1 96.62 66 PRO A C 1
ATOM 536 O O . PRO A 1 66 ? 6.574 -30.719 5.977 1 96.62 66 PRO A O 1
ATOM 539 N N . GLU A 1 67 ? 6.77 -29.812 7.984 1 96.56 67 GLU A N 1
ATOM 540 C CA . GLU A 1 67 ? 7.961 -30.578 8.336 1 96.56 67 GLU A CA 1
ATOM 541 C C . GLU A 1 67 ? 7.691 -32.094 8.273 1 96.56 67 GLU A C 1
ATOM 543 O O . GLU A 1 67 ? 8.57 -32.875 7.906 1 96.56 67 GLU A O 1
ATOM 548 N N . GLN A 1 68 ? 6.516 -32.438 8.602 1 96.81 68 GLN A N 1
ATOM 549 C CA . GLN A 1 68 ? 6.156 -33.875 8.609 1 96.81 68 GLN A CA 1
ATOM 550 C C . GLN A 1 68 ? 6.242 -34.469 7.207 1 96.81 68 GLN A C 1
ATOM 552 O O . GLN A 1 68 ? 6.344 -35.688 7.047 1 96.81 68 GLN A O 1
ATOM 557 N N . TYR A 1 69 ? 6.305 -33.594 6.219 1 97.44 69 TYR A N 1
ATOM 558 C CA . TYR A 1 69 ? 6.418 -34.094 4.848 1 97.44 69 TYR A CA 1
ATOM 559 C C . TYR A 1 69 ? 7.742 -33.656 4.23 1 97.44 69 TYR A C 1
ATOM 561 O O . TYR A 1 69 ? 7.867 -33.594 3.006 1 97.44 69 TYR A O 1
ATOM 569 N N . GLY A 1 70 ? 8.664 -33.281 5.105 1 94.44 70 GLY A N 1
ATOM 570 C CA . GLY A 1 70 ? 10.023 -33.031 4.648 1 94.44 70 GLY A CA 1
ATOM 571 C C . GLY A 1 70 ? 10.258 -31.594 4.25 1 94.44 70 GLY A C 1
ATOM 572 O O . GLY A 1 70 ? 11.289 -31.266 3.66 1 94.44 70 GLY A O 1
ATOM 573 N N . GLY A 1 71 ? 9.305 -30.766 4.488 1 95.56 71 GLY A N 1
ATOM 574 C CA . GLY A 1 71 ? 9.484 -29.359 4.156 1 95.56 71 GLY A CA 1
ATOM 575 C C . GLY A 1 71 ? 10.094 -28.562 5.289 1 95.56 71 GLY A C 1
ATOM 576 O O . GLY A 1 71 ? 10.633 -29.125 6.242 1 95.56 71 GLY A O 1
ATOM 577 N N . GLN A 1 72 ? 10.148 -27.219 5.105 1 94 72 GLN A N 1
ATOM 578 C CA . GLN A 1 72 ? 10.781 -26.328 6.074 1 94 72 GLN A CA 1
ATOM 579 C C . GLN A 1 72 ? 9.75 -25.719 7.02 1 94 72 GLN A C 1
ATOM 581 O O . GLN A 1 72 ? 10.117 -25.062 7.996 1 94 72 GLN A O 1
ATOM 586 N N . GLY A 1 73 ? 8.531 -25.969 6.719 1 93.38 73 GLY A N 1
ATOM 587 C CA . GLY A 1 73 ? 7.477 -25.5 7.602 1 93.38 73 GLY A CA 1
ATOM 588 C C . GLY A 1 73 ? 7.312 -24 7.602 1 93.38 73 GLY A C 1
ATOM 589 O O . GLY A 1 73 ? 6.828 -23.422 8.578 1 93.38 73 GLY A O 1
ATOM 590 N N . GLY A 1 74 ? 7.727 -23.344 6.594 1 94.12 74 GLY A N 1
ATOM 591 C CA . GLY A 1 74 ? 7.605 -21.906 6.496 1 94.12 74 GLY A CA 1
ATOM 592 C C . GLY A 1 74 ? 6.191 -21.438 6.207 1 94.12 74 GLY A C 1
ATOM 593 O O . GLY A 1 74 ? 5.285 -22.266 6.035 1 94.12 74 GLY A O 1
ATOM 594 N N . ASP A 1 75 ? 5.992 -20.188 6.191 1 96.12 75 ASP A N 1
ATOM 595 C CA . ASP A 1 75 ? 4.664 -19.609 6.027 1 96.12 75 ASP A CA 1
ATOM 596 C C . ASP A 1 75 ? 4.547 -18.875 4.695 1 96.12 75 ASP A C 1
ATOM 598 O O . ASP A 1 75 ? 5.449 -18.938 3.859 1 96.12 75 ASP A O 1
ATOM 602 N N . HIS A 1 76 ? 3.377 -18.297 4.414 1 96.75 76 HIS A N 1
ATOM 603 C CA . HIS A 1 76 ? 3.141 -17.594 3.162 1 96.75 76 HIS A CA 1
ATOM 604 C C . HIS A 1 76 ? 4.07 -16.391 3.023 1 96.75 76 HIS A C 1
ATOM 606 O O . HIS A 1 76 ? 4.453 -16.016 1.911 1 96.75 76 HIS A O 1
ATOM 612 N N . ARG A 1 77 ? 4.418 -15.727 4.102 1 97.94 77 ARG A N 1
ATOM 613 C CA . ARG A 1 77 ? 5.332 -14.594 4.047 1 97.94 77 ARG A CA 1
ATOM 614 C C . ARG A 1 77 ? 6.719 -15.023 3.584 1 97.94 77 ARG A C 1
ATOM 616 O O . ARG A 1 77 ? 7.355 -14.336 2.783 1 97.94 77 ARG A O 1
ATOM 623 N N . MET A 1 78 ? 7.188 -16.125 4.062 1 97.88 78 MET A N 1
ATOM 624 C CA . MET A 1 78 ? 8.477 -16.641 3.602 1 97.88 78 MET A CA 1
ATOM 625 C C . MET A 1 78 ? 8.43 -16.969 2.113 1 97.88 78 MET A C 1
ATOM 627 O O . MET A 1 78 ? 9.375 -16.672 1.378 1 97.88 78 MET A O 1
ATOM 631 N N . ALA A 1 79 ? 7.352 -17.609 1.717 1 97.25 79 ALA A N 1
ATOM 632 C CA . ALA A 1 79 ? 7.195 -17.906 0.297 1 97.25 79 ALA A CA 1
ATOM 633 C C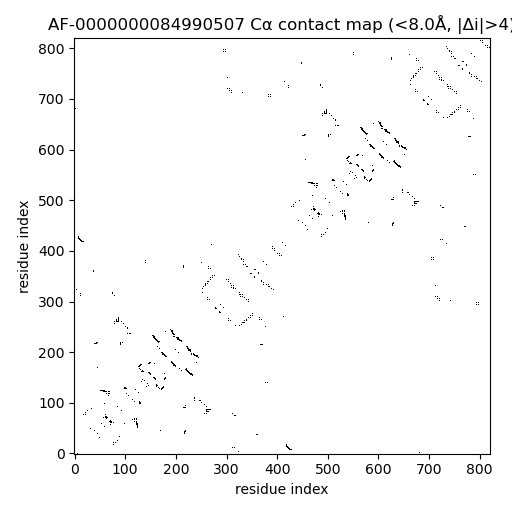 . ALA A 1 79 ? 7.195 -16.641 -0.542 1 97.25 79 ALA A C 1
ATOM 635 O O . ALA A 1 79 ? 7.789 -16.594 -1.622 1 97.25 79 ALA A O 1
ATOM 636 N N . ALA A 1 80 ? 6.492 -15.617 -0.059 1 98.19 80 ALA A N 1
ATOM 637 C CA . ALA A 1 80 ? 6.457 -14.336 -0.752 1 98.19 80 ALA A CA 1
ATOM 638 C C . ALA A 1 80 ? 7.848 -13.711 -0.818 1 98.19 80 ALA A C 1
ATOM 640 O O . ALA A 1 80 ? 8.242 -13.164 -1.852 1 98.19 80 ALA A O 1
ATOM 641 N N . ILE A 1 81 ? 8.562 -13.773 0.273 1 98.56 81 ILE A N 1
ATOM 642 C CA . ILE A 1 81 ? 9.922 -13.242 0.335 1 98.56 81 ILE A CA 1
ATOM 643 C C . ILE A 1 81 ? 10.789 -13.938 -0.708 1 98.56 81 ILE A C 1
ATOM 645 O O . ILE A 1 81 ? 11.539 -13.281 -1.441 1 98.56 81 ILE A O 1
ATOM 649 N N . MET A 1 82 ? 10.727 -15.234 -0.752 1 98.19 82 MET A N 1
ATOM 650 C CA . MET A 1 82 ? 11.516 -15.992 -1.717 1 98.19 82 MET A CA 1
ATOM 651 C C . MET A 1 82 ? 11.18 -15.578 -3.145 1 98.19 82 MET A C 1
ATOM 653 O O . MET A 1 82 ? 12.078 -15.336 -3.953 1 98.19 82 MET A O 1
ATOM 657 N N . SER A 1 83 ? 9.906 -15.5 -3.434 1 98.19 83 SER A N 1
ATOM 658 C CA . SER A 1 83 ? 9.461 -15.102 -4.766 1 98.19 83 SER A CA 1
ATOM 659 C C . SER A 1 83 ? 9.984 -13.711 -5.121 1 98.19 83 SER A C 1
ATOM 661 O O . SER A 1 83 ? 10.445 -13.484 -6.238 1 98.19 83 SER A O 1
ATOM 663 N N . GLU A 1 84 ? 9.836 -12.789 -4.207 1 98.56 84 GLU A N 1
ATOM 664 C CA . GLU A 1 84 ? 10.305 -11.422 -4.43 1 98.56 84 GLU A CA 1
ATOM 665 C C . GLU A 1 84 ? 11.805 -11.391 -4.727 1 98.56 84 GLU A C 1
ATOM 667 O O . GLU A 1 84 ? 12.234 -10.734 -5.676 1 98.56 84 GLU A O 1
ATOM 672 N N . GLU A 1 85 ? 12.586 -12.086 -3.965 1 98.56 85 GLU A N 1
ATOM 673 C CA . GLU A 1 85 ? 14.039 -12.07 -4.121 1 98.56 85 GLU A CA 1
ATOM 674 C C . GLU A 1 85 ? 14.461 -12.703 -5.445 1 98.56 85 GLU A C 1
ATOM 676 O O . GLU A 1 85 ? 15.352 -12.188 -6.125 1 98.56 85 GLU A O 1
ATOM 681 N N . PHE A 1 86 ? 13.852 -13.805 -5.812 1 98.56 86 PHE A N 1
ATOM 682 C CA . PHE A 1 86 ? 14.195 -14.445 -7.078 1 98.56 86 PHE A CA 1
ATOM 683 C C . PHE A 1 86 ? 13.812 -13.547 -8.258 1 98.56 86 PHE A C 1
ATOM 685 O O . PHE A 1 86 ? 14.586 -13.398 -9.195 1 98.56 86 PHE A O 1
ATOM 692 N N . CYS A 1 87 ? 12.648 -12.938 -8.172 1 98.62 87 CYS A N 1
ATOM 693 C CA . CYS A 1 87 ? 12.102 -12.203 -9.305 1 98.62 87 CYS A CA 1
ATOM 694 C C . CYS A 1 87 ? 12.781 -10.852 -9.453 1 98.62 87 CYS A C 1
ATOM 696 O O . CYS A 1 87 ? 12.695 -10.219 -10.508 1 98.62 87 CYS A O 1
ATOM 698 N N . ARG A 1 88 ? 13.422 -10.453 -8.391 1 98.06 88 ARG A N 1
ATOM 699 C CA . ARG A 1 88 ? 14.25 -9.266 -8.5 1 98.06 88 ARG A CA 1
ATOM 700 C C . ARG A 1 88 ? 15.352 -9.461 -9.539 1 98.06 88 ARG A C 1
ATOM 702 O O . ARG A 1 88 ? 15.867 -8.484 -10.094 1 98.06 88 ARG A O 1
ATOM 709 N N . VAL A 1 89 ? 15.734 -10.727 -9.828 1 97.94 89 VAL A N 1
ATOM 710 C CA . VAL A 1 89 ? 16.906 -11.016 -10.656 1 97.94 89 VAL A CA 1
ATOM 711 C C . VAL A 1 89 ? 16.484 -11.82 -11.883 1 97.94 89 VAL A C 1
ATOM 713 O O . VAL A 1 89 ? 16.797 -11.438 -13.016 1 97.94 89 VAL A O 1
ATOM 716 N N . LEU A 1 90 ? 15.773 -12.914 -11.711 1 97.81 90 LEU A N 1
ATOM 717 C CA . LEU A 1 90 ? 15.391 -13.797 -12.805 1 97.81 90 LEU A CA 1
ATOM 718 C C . LEU A 1 90 ? 14.031 -14.43 -12.539 1 97.81 90 LEU A C 1
ATOM 720 O O . LEU A 1 90 ? 13.953 -15.57 -12.07 1 97.81 90 LEU A O 1
ATOM 724 N N . PRO A 1 91 ? 12.938 -13.82 -12.984 1 97.81 91 PRO A N 1
ATOM 725 C CA . PRO A 1 91 ? 11.57 -14.242 -12.672 1 97.81 91 PRO A CA 1
ATOM 726 C C . PRO A 1 91 ? 11.25 -15.641 -13.203 1 97.81 91 PRO A C 1
ATOM 728 O O . PRO A 1 91 ? 10.469 -16.375 -12.594 1 97.81 91 PRO A O 1
ATOM 731 N N . GLY A 1 92 ? 11.891 -16.078 -14.281 1 97.25 92 GLY A N 1
ATOM 732 C CA . GLY A 1 92 ? 11.594 -17.391 -14.867 1 97.25 92 GLY A CA 1
ATOM 733 C C . GLY A 1 92 ? 11.805 -18.531 -13.891 1 97.25 92 GLY A C 1
ATOM 734 O O . GLY A 1 92 ? 11.078 -19.531 -13.93 1 97.25 92 GLY A O 1
ATOM 735 N N . LEU A 1 93 ? 12.711 -18.375 -12.992 1 97.5 93 LEU A N 1
ATOM 736 C CA . LEU A 1 93 ? 13.039 -19.438 -12.047 1 97.5 93 LEU A CA 1
ATOM 737 C C . LEU A 1 93 ? 11.969 -19.562 -10.969 1 97.5 93 LEU A C 1
ATOM 739 O O . LEU A 1 93 ? 11.781 -20.641 -10.398 1 97.5 93 LEU A O 1
ATOM 743 N N . SER A 1 94 ? 11.273 -18.484 -10.68 1 97.12 94 SER A N 1
ATOM 744 C CA . SER A 1 94 ? 10.25 -18.5 -9.641 1 97.12 94 SER A CA 1
ATOM 745 C C . SER A 1 94 ? 9.055 -19.359 -10.062 1 97.12 94 SER A C 1
ATOM 747 O O . SER A 1 94 ? 8.273 -19.797 -9.227 1 97.12 94 SER A O 1
ATOM 749 N N . VAL A 1 95 ? 8.93 -19.594 -11.312 1 97.38 95 VAL A N 1
ATOM 750 C CA . VAL A 1 95 ? 7.801 -20.375 -11.828 1 97.38 95 VAL A CA 1
ATOM 751 C C . VAL A 1 95 ? 7.891 -21.812 -11.32 1 97.38 95 VAL A C 1
ATOM 753 O O . VAL A 1 95 ? 6.867 -22.453 -11.055 1 97.38 95 VAL A O 1
ATOM 756 N N . TYR A 1 96 ? 9.102 -22.312 -11.117 1 97.19 96 TYR A N 1
ATOM 757 C CA . TYR A 1 96 ? 9.273 -23.672 -10.641 1 97.19 96 TYR A CA 1
ATOM 758 C C . TYR A 1 96 ? 8.75 -23.812 -9.211 1 97.19 96 TYR A C 1
ATOM 760 O O . TYR A 1 96 ? 8.164 -24.844 -8.859 1 97.19 96 TYR A O 1
ATOM 768 N N . PHE A 1 97 ? 8.898 -22.781 -8.352 1 94 97 PHE A N 1
ATOM 769 C CA . PHE A 1 97 ? 8.305 -22.781 -7.023 1 94 97 PHE A CA 1
ATOM 770 C C . PHE A 1 97 ? 6.789 -22.703 -7.105 1 94 97 PHE A C 1
ATOM 772 O O . PHE A 1 97 ? 6.082 -23.344 -6.324 1 94 97 PHE A O 1
ATOM 779 N N . GLY A 1 98 ? 6.43 -21.891 -8.008 1 95.88 98 GLY A N 1
ATOM 780 C CA . GLY A 1 98 ? 5 -21.672 -8.148 1 95.88 98 GLY A CA 1
ATOM 781 C C . GLY A 1 98 ? 4.242 -22.906 -8.594 1 95.88 98 GLY A C 1
ATOM 782 O O . GLY A 1 98 ? 3.207 -23.25 -8.016 1 95.88 98 GLY A O 1
ATOM 783 N N . THR A 1 99 ? 4.816 -23.609 -9.57 1 97.81 99 THR A N 1
ATOM 784 C CA . THR A 1 99 ? 4.129 -24.797 -10.094 1 97.81 99 THR A CA 1
ATOM 785 C C . THR A 1 99 ? 4.176 -25.938 -9.086 1 97.81 99 THR A C 1
ATOM 787 O O . THR A 1 99 ? 3.236 -26.734 -8.992 1 97.81 99 THR A O 1
ATOM 790 N N . ASN A 1 100 ? 5.281 -26.031 -8.352 1 97.88 100 ASN A N 1
ATOM 791 C CA . ASN A 1 100 ? 5.328 -27 -7.254 1 97.88 100 ASN A CA 1
ATOM 792 C C . ASN A 1 100 ? 4.223 -26.734 -6.234 1 97.88 100 ASN A C 1
ATOM 794 O O . ASN A 1 100 ? 3.561 -27.656 -5.773 1 97.88 100 ASN A O 1
ATOM 798 N N . GLU A 1 101 ? 4.094 -25.484 -5.926 1 97.12 101 GLU A N 1
ATOM 799 C CA . GLU A 1 101 ? 3.057 -25.125 -4.965 1 97.12 101 GLU A CA 1
ATOM 800 C C . GLU A 1 101 ? 1.665 -25.438 -5.504 1 97.12 101 GLU A C 1
ATOM 802 O O . GLU A 1 101 ? 0.813 -25.953 -4.781 1 97.12 101 GLU A O 1
ATOM 807 N N . LEU A 1 102 ? 1.45 -25.141 -6.707 1 98.19 102 LEU A N 1
ATOM 808 C CA . LEU A 1 102 ? 0.174 -25.422 -7.359 1 98.19 102 LEU A CA 1
ATOM 809 C C . LEU A 1 102 ? -0.135 -26.906 -7.336 1 98.19 102 LEU A C 1
ATOM 811 O O . LEU A 1 102 ? -1.285 -27.312 -7.137 1 98.19 102 LEU A O 1
ATOM 815 N N . PHE A 1 103 ? 0.87 -27.672 -7.508 1 98.5 103 PHE A N 1
ATOM 816 C CA . PHE A 1 103 ? 0.708 -29.125 -7.48 1 98.5 103 PHE A CA 1
ATOM 817 C C . PHE A 1 103 ? 0.415 -29.609 -6.062 1 98.5 103 PHE A C 1
ATOM 819 O O . PHE A 1 103 ? -0.517 -30.375 -5.848 1 98.5 103 PHE A O 1
ATOM 826 N N . MET A 1 104 ? 1.143 -29.156 -5.121 1 98.38 104 MET A N 1
ATOM 827 C CA . MET A 1 104 ? 1.119 -29.703 -3.773 1 98.38 104 MET A CA 1
ATOM 828 C C . MET A 1 104 ? -0.109 -29.234 -3.006 1 98.38 104 MET A C 1
ATOM 830 O O . MET A 1 104 ? -0.639 -29.953 -2.16 1 98.38 104 MET A O 1
ATOM 834 N N . THR A 1 105 ? -0.614 -28.047 -3.311 1 97.75 105 THR A N 1
ATOM 835 C CA . THR A 1 105 ? -1.635 -27.406 -2.482 1 97.75 105 THR A CA 1
ATOM 836 C C . THR A 1 105 ? -2.912 -28.25 -2.467 1 97.75 105 THR A C 1
ATOM 838 O O . THR A 1 105 ? -3.438 -28.562 -1.397 1 97.75 105 THR A O 1
ATOM 841 N N . PRO A 1 106 ? -3.426 -28.703 -3.609 1 98.38 106 PRO A N 1
ATOM 842 C CA . PRO A 1 106 ? -4.641 -29.516 -3.545 1 98.38 106 PRO A CA 1
ATOM 843 C C . PRO A 1 106 ? -4.426 -30.844 -2.814 1 98.38 106 PRO A C 1
ATOM 845 O O . PRO A 1 106 ? -5.344 -31.344 -2.162 1 98.38 106 PRO A O 1
ATOM 848 N N . ILE A 1 107 ? -3.236 -31.391 -2.889 1 98.62 107 ILE A N 1
ATOM 849 C CA . ILE A 1 107 ? -2.93 -32.656 -2.227 1 98.62 107 ILE A CA 1
ATOM 850 C C . ILE A 1 107 ? -2.824 -32.438 -0.72 1 98.62 107 ILE A C 1
ATOM 852 O O . ILE A 1 107 ? -3.338 -33.219 0.068 1 98.62 107 ILE A O 1
ATOM 856 N N . LEU A 1 108 ? -2.199 -31.375 -0.36 1 97.94 108 LEU A N 1
ATOM 857 C CA . LEU A 1 108 ? -2.045 -31.047 1.055 1 97.94 108 LEU A CA 1
ATOM 858 C C . LEU A 1 108 ? -3.4 -30.781 1.7 1 97.94 108 LEU A C 1
ATOM 860 O O . LEU A 1 108 ? -3.641 -31.172 2.842 1 97.94 108 LEU A O 1
ATOM 864 N N . LEU A 1 109 ? -4.273 -30.109 1.001 1 97.19 109 LEU A N 1
ATOM 865 C CA . LEU A 1 109 ? -5.531 -29.656 1.584 1 97.19 109 LEU A CA 1
ATOM 866 C C . LEU A 1 109 ? -6.59 -30.75 1.519 1 97.19 109 LEU A C 1
ATOM 868 O O . LEU A 1 109 ? -7.406 -30.891 2.432 1 97.19 109 LEU A O 1
ATOM 872 N N . PHE A 1 110 ? -6.551 -31.578 0.453 1 98.31 110 PHE A N 1
ATOM 873 C CA . PHE A 1 110 ? -7.723 -32.406 0.226 1 98.31 110 PHE A CA 1
ATOM 874 C C . PHE A 1 110 ? -7.312 -33.844 -0.043 1 98.31 110 PHE A C 1
ATOM 876 O O . PHE A 1 110 ? -8.164 -34.75 -0.116 1 98.31 110 PHE A O 1
ATOM 883 N N . GLY A 1 111 ? -6.047 -34.125 -0.217 1 98.56 111 GLY A N 1
ATOM 884 C CA . GLY A 1 111 ? -5.578 -35.469 -0.536 1 98.56 111 GLY A CA 1
ATOM 885 C C . GLY A 1 111 ? -5.594 -36.406 0.657 1 98.56 111 GLY A C 1
ATOM 886 O O . GLY A 1 111 ? -5.891 -35.969 1.777 1 98.56 111 GLY A O 1
ATOM 887 N N . THR A 1 112 ? -5.371 -37.688 0.387 1 98.25 112 THR A N 1
ATOM 888 C CA . THR A 1 112 ? -5.23 -38.656 1.443 1 98.25 112 THR A CA 1
ATOM 889 C C . THR A 1 112 ? -3.836 -38.625 2.059 1 98.25 112 THR A C 1
ATOM 891 O O . THR A 1 112 ? -2.922 -38.031 1.482 1 98.25 112 THR A O 1
ATOM 894 N N . GLU A 1 113 ? -3.732 -39.188 3.221 1 98.25 113 GLU A N 1
ATOM 895 C CA . GLU A 1 113 ? -2.416 -39.25 3.852 1 98.25 113 GLU A CA 1
ATOM 896 C C . GLU A 1 113 ? -1.428 -40.031 2.975 1 98.25 113 GLU A C 1
ATOM 898 O O . GLU A 1 113 ? -0.248 -39.656 2.908 1 98.25 113 GLU A O 1
ATOM 903 N N . GLU A 1 114 ? -1.909 -41.031 2.318 1 98.38 114 GLU A N 1
ATOM 904 C CA . GLU A 1 114 ? -1.063 -41.812 1.412 1 98.38 114 GLU A CA 1
ATOM 905 C C . GLU A 1 114 ? -0.56 -40.938 0.26 1 98.38 114 GLU A C 1
ATOM 907 O O . GLU A 1 114 ? 0.61 -41.031 -0.121 1 98.38 114 GLU A O 1
ATOM 912 N N . GLN A 1 115 ? -1.399 -40.156 -0.288 1 98.69 115 GLN A N 1
ATOM 913 C CA . GLN A 1 115 ? -1.011 -39.219 -1.358 1 98.69 115 GLN A CA 1
ATOM 914 C C . GLN A 1 115 ? 0.028 -38.219 -0.874 1 98.69 115 GLN A C 1
ATOM 916 O O . GLN A 1 115 ? 1.021 -37.969 -1.558 1 98.69 115 GLN A O 1
ATOM 921 N N . ARG A 1 116 ? -0.188 -37.625 0.287 1 98.62 116 ARG A N 1
ATOM 922 C CA . ARG A 1 116 ? 0.741 -36.625 0.84 1 98.62 116 ARG A CA 1
ATOM 923 C C . ARG A 1 116 ? 2.123 -37.25 1.044 1 98.62 116 ARG A C 1
ATOM 925 O O . ARG A 1 116 ? 3.133 -36.656 0.669 1 98.62 116 ARG A O 1
ATOM 932 N N . ARG A 1 117 ? 2.166 -38.438 1.56 1 98.25 117 ARG A N 1
ATOM 933 C CA . ARG A 1 117 ? 3.434 -39.094 1.862 1 98.25 117 ARG A CA 1
ATOM 934 C C . ARG A 1 117 ? 4.152 -39.5 0.585 1 98.25 117 ARG A C 1
ATOM 936 O O . ARG A 1 117 ? 5.383 -39.5 0.528 1 98.25 117 ARG A O 1
ATOM 943 N N . LYS A 1 118 ? 3.418 -39.781 -0.385 1 98.44 118 LYS A N 1
ATOM 944 C CA . LYS A 1 118 ? 4 -40.281 -1.627 1 98.44 118 LYS A CA 1
ATOM 945 C C . LYS A 1 118 ? 4.52 -39.156 -2.492 1 98.44 118 LYS A C 1
ATOM 947 O O . LYS A 1 118 ? 5.59 -39.25 -3.092 1 98.44 118 LYS A O 1
ATOM 952 N N . TYR A 1 119 ? 3.816 -38.031 -2.557 1 98.69 119 TYR A N 1
ATOM 953 C CA . TYR A 1 119 ? 4.07 -37.062 -3.629 1 98.69 119 TYR A CA 1
ATOM 954 C C . TYR A 1 119 ? 4.703 -35.781 -3.086 1 98.69 119 TYR A C 1
ATOM 956 O O . TYR A 1 119 ? 5.355 -35.031 -3.824 1 98.69 119 TYR A O 1
ATOM 964 N N . ILE A 1 120 ? 4.535 -35.5 -1.802 1 98.62 120 ILE A N 1
ATOM 965 C CA . ILE A 1 120 ? 4.941 -34.188 -1.285 1 98.62 120 ILE A CA 1
ATOM 966 C C . ILE A 1 120 ? 6.434 -34.219 -0.949 1 98.62 120 ILE A C 1
ATOM 968 O O . ILE A 1 120 ? 7.184 -33.344 -1.381 1 98.62 120 ILE A O 1
ATOM 972 N N . PRO A 1 121 ? 6.965 -35.219 -0.26 1 98.31 121 PRO A N 1
ATOM 973 C CA . PRO A 1 121 ? 8.367 -35.188 0.17 1 98.31 121 PRO A CA 1
ATOM 974 C C . PRO A 1 121 ? 9.344 -35.156 -1.003 1 98.31 121 PRO A C 1
ATOM 976 O O . PRO A 1 121 ? 10.312 -34.375 -0.97 1 98.31 121 PRO A O 1
ATOM 979 N N . PRO A 1 122 ? 9.133 -35.875 -2.117 1 98.25 122 PRO A N 1
ATOM 980 C CA . PRO A 1 122 ? 10.078 -35.781 -3.232 1 98.25 122 PRO A CA 1
ATOM 981 C C . PRO A 1 122 ? 10.156 -34.375 -3.818 1 98.25 122 PRO A C 1
ATOM 983 O O . PRO A 1 122 ? 11.219 -33.969 -4.281 1 98.25 122 PRO A O 1
ATOM 986 N N . ILE A 1 123 ? 9.062 -33.688 -3.816 1 97.94 123 ILE A N 1
ATOM 987 C CA . ILE A 1 123 ? 9.055 -32.312 -4.328 1 97.94 123 ILE A CA 1
ATOM 988 C C . ILE A 1 123 ? 9.711 -31.375 -3.318 1 97.94 123 ILE A C 1
ATOM 990 O O . ILE A 1 123 ? 10.508 -30.516 -3.691 1 97.94 123 ILE A O 1
ATOM 994 N N . ALA A 1 124 ? 9.391 -31.578 -2.062 1 96.81 124 ALA A N 1
ATOM 995 C CA . ALA A 1 124 ? 9.977 -30.766 -1.005 1 96.81 124 ALA A CA 1
ATOM 996 C C . ALA A 1 124 ? 11.5 -30.859 -1.017 1 96.81 124 ALA A C 1
ATOM 998 O O . ALA A 1 124 ? 12.195 -29.875 -0.784 1 96.81 124 ALA A O 1
ATOM 999 N N . ARG A 1 125 ? 11.984 -32.031 -1.373 1 94.88 125 ARG A N 1
ATOM 1000 C CA . ARG A 1 125 ? 13.422 -32.281 -1.392 1 94.88 125 ARG A CA 1
ATOM 1001 C C . ARG A 1 125 ? 14.031 -31.891 -2.734 1 94.88 125 ARG A C 1
ATOM 1003 O O . ARG A 1 125 ? 15.25 -31.922 -2.902 1 94.88 125 ARG A O 1
ATOM 1010 N N . GLY A 1 126 ? 13.227 -31.578 -3.66 1 95.12 126 GLY A N 1
ATOM 1011 C CA . GLY A 1 126 ? 13.68 -31.156 -4.973 1 95.12 126 GLY A CA 1
ATOM 1012 C C . GLY A 1 126 ? 14.062 -32.312 -5.879 1 95.12 126 GLY A C 1
ATOM 1013 O O . GLY A 1 126 ? 14.742 -32.125 -6.891 1 95.12 126 GLY A O 1
ATOM 1014 N N . GLU A 1 127 ? 13.648 -33.5 -5.52 1 96.69 127 GLU A N 1
ATOM 1015 C CA . GLU A 1 127 ? 13.914 -34.688 -6.328 1 96.69 127 GLU A CA 1
ATOM 1016 C C . GLU A 1 127 ? 12.945 -34.781 -7.504 1 96.69 127 GLU A C 1
ATOM 1018 O O . GLU A 1 127 ? 13.266 -35.375 -8.531 1 96.69 127 GLU A O 1
ATOM 1023 N N . LYS A 1 128 ? 11.773 -34.312 -7.309 1 98.12 128 LYS A N 1
ATOM 1024 C CA . LYS A 1 128 ? 10.719 -34.281 -8.32 1 98.12 128 LYS A CA 1
ATOM 1025 C C . LYS A 1 128 ? 10.117 -32.875 -8.43 1 98.12 128 LYS A C 1
ATOM 1027 O O . LYS A 1 128 ? 10.273 -32.062 -7.52 1 98.12 128 LYS A O 1
ATOM 1032 N N . LEU A 1 129 ? 9.641 -32.594 -9.539 1 98.38 129 LEU A N 1
ATOM 1033 C CA . LEU A 1 129 ? 8.922 -31.344 -9.758 1 98.38 129 LEU A CA 1
ATOM 1034 C C . LEU A 1 129 ? 7.461 -31.609 -10.109 1 98.38 129 LEU A C 1
ATOM 1036 O O . LEU A 1 129 ? 7.129 -32.688 -10.633 1 98.38 129 LEU A O 1
ATOM 1040 N N . GLY A 1 130 ? 6.641 -30.688 -9.711 1 98.56 130 GLY A N 1
ATOM 1041 C CA . GLY A 1 130 ? 5.215 -30.797 -9.969 1 98.56 130 GLY A CA 1
ATOM 1042 C C . GLY A 1 130 ? 4.699 -29.766 -10.945 1 98.56 130 GLY A C 1
ATOM 1043 O O . GLY A 1 130 ? 5.328 -28.734 -11.148 1 98.56 130 GLY A O 1
ATOM 1044 N N . ALA A 1 131 ? 3.631 -30.047 -11.594 1 98.62 131 ALA A N 1
ATOM 1045 C CA . ALA A 1 131 ? 2.918 -29.125 -12.484 1 98.62 131 ALA A CA 1
ATOM 1046 C C . ALA A 1 131 ? 1.412 -29.203 -12.242 1 98.62 131 ALA A C 1
ATOM 1048 O O . ALA A 1 131 ? 0.912 -30.156 -11.656 1 98.62 131 ALA A O 1
ATOM 1049 N N . PHE A 1 132 ? 0.741 -28.188 -12.609 1 98.5 132 PHE A N 1
ATOM 1050 C CA . PHE A 1 132 ? -0.689 -27.984 -12.406 1 98.5 132 PHE A CA 1
ATOM 1051 C C . PHE A 1 132 ? -1.415 -27.859 -13.742 1 98.5 132 PHE A C 1
ATOM 1053 O O . PHE A 1 132 ? -1.265 -26.859 -14.445 1 98.5 132 PHE A O 1
ATOM 1060 N N . ALA A 1 133 ? -2.189 -28.875 -14.102 1 98.38 133 ALA A N 1
ATOM 1061 C CA . ALA A 1 133 ? -2.746 -28.953 -15.453 1 98.38 133 ALA A CA 1
ATOM 1062 C C . ALA A 1 133 ? -4.254 -28.719 -15.438 1 98.38 133 ALA A C 1
ATOM 1064 O O . ALA A 1 133 ? -5.039 -29.656 -15.375 1 98.38 133 ALA A O 1
ATOM 1065 N N . VAL A 1 134 ? -4.617 -27.438 -15.688 1 97.19 134 VAL A N 1
ATOM 1066 C CA . VAL A 1 134 ? -6.023 -27.062 -15.664 1 97.19 134 VAL A CA 1
ATOM 1067 C C . VAL A 1 134 ? -6.402 -26.406 -17 1 97.19 134 VAL A C 1
ATOM 1069 O O . VAL A 1 134 ? -7.359 -26.828 -17.656 1 97.19 134 VAL A O 1
ATOM 1072 N N . THR A 1 135 ? -5.594 -25.469 -17.453 1 95.31 135 THR A N 1
ATOM 1073 C CA . THR A 1 135 ? -5.914 -24.641 -18.609 1 95.31 135 THR A CA 1
ATOM 1074 C C . THR A 1 135 ? -5.98 -25.484 -19.875 1 95.31 135 THR A C 1
ATOM 1076 O O . THR A 1 135 ? -5.164 -26.391 -20.078 1 95.31 135 THR A O 1
ATOM 1079 N N . GLU A 1 136 ? -6.93 -25.219 -20.672 1 95.88 136 GLU A N 1
ATOM 1080 C CA . GLU A 1 136 ? -7.113 -25.859 -21.969 1 95.88 136 GLU A CA 1
ATOM 1081 C C . GLU A 1 136 ? -7.203 -24.812 -23.078 1 95.88 136 GLU A C 1
ATOM 1083 O O . GLU A 1 136 ? -7.441 -23.641 -22.812 1 95.88 136 GLU A O 1
ATOM 1088 N N . PRO A 1 137 ? -6.957 -25.203 -24.219 1 89.62 137 PRO A N 1
ATOM 1089 C CA . PRO A 1 137 ? -7.023 -24.234 -25.328 1 89.62 137 PRO A CA 1
ATOM 1090 C C . PRO A 1 137 ? -8.367 -23.531 -25.422 1 89.62 137 PRO A C 1
ATOM 1092 O O . PRO A 1 137 ? -8.43 -22.359 -25.797 1 89.62 137 PRO A O 1
ATOM 1095 N N . CYS A 1 138 ? -9.391 -24.094 -24.953 1 86.5 138 CYS A N 1
ATOM 1096 C CA . CYS A 1 138 ? -10.734 -23.578 -25.156 1 86.5 138 CYS A CA 1
ATOM 1097 C C . CYS A 1 138 ? -11.109 -22.562 -24.094 1 86.5 138 CYS A C 1
ATOM 1099 O O . CYS A 1 138 ? -11.914 -21.656 -24.328 1 86.5 138 CYS A O 1
ATOM 1101 N N . CYS A 1 139 ? -10.641 -22.688 -22.844 1 84.25 139 CYS A N 1
ATOM 1102 C CA . CYS A 1 139 ? -11.461 -22.172 -21.75 1 84.25 139 CYS A CA 1
ATOM 1103 C C . CYS A 1 139 ? -10.68 -21.172 -20.906 1 84.25 139 CYS A C 1
ATOM 1105 O O . CYS A 1 139 ? -11.266 -20.391 -20.156 1 84.25 139 CYS A O 1
ATOM 1107 N N . GLY A 1 140 ? -9.391 -21.078 -21.141 1 84.81 140 GLY A N 1
ATOM 1108 C CA . GLY A 1 140 ? -8.641 -20.109 -20.359 1 84.81 140 GLY A CA 1
ATOM 1109 C C . GLY A 1 140 ? -9.195 -19.922 -18.969 1 84.81 140 GLY A C 1
ATOM 1110 O O . GLY A 1 140 ? -9.359 -20.891 -18.219 1 84.81 140 GLY A O 1
ATOM 1111 N N . SER A 1 141 ? -9.742 -18.734 -18.578 1 86.44 141 SER A N 1
ATOM 1112 C CA . SER A 1 141 ? -10.281 -18.375 -17.266 1 86.44 141 SER A CA 1
ATOM 1113 C C . SER A 1 141 ? -11.555 -19.156 -16.969 1 86.44 141 SER A C 1
ATOM 1115 O O . SER A 1 141 ? -11.969 -19.266 -15.805 1 86.44 141 SER A O 1
ATOM 1117 N N . ASP A 1 142 ? -12.203 -19.688 -17.891 1 90.69 142 ASP A N 1
ATOM 1118 C CA . ASP A 1 142 ? -13.414 -20.484 -17.703 1 90.69 142 ASP A CA 1
ATOM 1119 C C . ASP A 1 142 ? -13.062 -21.922 -17.328 1 90.69 142 ASP A C 1
ATOM 1121 O O . ASP A 1 142 ? -13.352 -22.859 -18.078 1 90.69 142 ASP A O 1
ATOM 1125 N N . VAL A 1 143 ? -12.57 -22.141 -16.141 1 92.12 143 VAL A N 1
ATOM 1126 C CA . VAL A 1 143 ? -12.109 -23.422 -15.625 1 92.12 143 VAL A CA 1
ATOM 1127 C C . VAL A 1 143 ? -13.266 -24.422 -15.641 1 92.12 143 VAL A C 1
ATOM 1129 O O . VAL A 1 143 ? -13.062 -25.625 -15.898 1 92.12 143 VAL A O 1
ATOM 1132 N N . ALA A 1 144 ? -14.438 -23.938 -15.391 1 93.12 144 ALA A N 1
ATOM 1133 C CA . ALA A 1 144 ? -15.594 -24.828 -15.32 1 93.12 144 ALA A CA 1
ATOM 1134 C C . ALA A 1 144 ? -15.922 -25.406 -16.688 1 93.12 144 ALA A C 1
ATOM 1136 O O . ALA A 1 144 ? -16.656 -26.406 -16.781 1 93.12 144 ALA A O 1
ATOM 1137 N N . GLY A 1 145 ? -15.383 -24.828 -17.719 1 92.12 145 GLY A N 1
ATOM 1138 C CA . GLY A 1 145 ? -15.727 -25.234 -19.062 1 92.12 145 GLY A CA 1
ATOM 1139 C C . GLY A 1 145 ? -14.734 -26.219 -19.672 1 92.12 145 GLY A C 1
ATOM 1140 O O . GLY A 1 145 ? -14.836 -26.562 -20.844 1 92.12 145 GLY A O 1
ATOM 1141 N N . ILE A 1 146 ? -13.836 -26.734 -18.891 1 94.5 146 ILE A N 1
ATOM 1142 C CA . ILE A 1 146 ? -12.797 -27.594 -19.453 1 94.5 146 ILE A CA 1
ATOM 1143 C C . ILE A 1 146 ? -13.43 -28.828 -20.078 1 94.5 146 ILE A C 1
ATOM 1145 O O . ILE A 1 146 ? -14.539 -29.219 -19.703 1 94.5 146 ILE A O 1
ATOM 1149 N N . GLN A 1 147 ? -12.672 -29.453 -21 1 95.38 147 GLN A N 1
ATOM 1150 C CA . GLN A 1 147 ? -13.242 -30.516 -21.812 1 95.38 147 GLN A CA 1
ATOM 1151 C C . GLN A 1 147 ? -12.547 -31.844 -21.547 1 95.38 147 GLN A C 1
ATOM 1153 O O . GLN A 1 147 ? -13.055 -32.906 -21.922 1 95.38 147 GLN A O 1
ATOM 1158 N N . THR A 1 148 ? -11.383 -31.859 -20.953 1 98.06 148 THR A N 1
ATOM 1159 C CA . THR A 1 148 ? -10.742 -33.125 -20.562 1 98.06 148 THR A CA 1
ATOM 1160 C C . THR A 1 148 ? -11.695 -33.969 -19.734 1 98.06 148 THR A C 1
ATOM 1162 O O . THR A 1 148 ? -12.344 -33.5 -18.812 1 98.06 148 THR A O 1
ATOM 1165 N N . LYS A 1 149 ? -11.742 -35.25 -20.094 1 98.31 149 LYS A N 1
ATOM 1166 C CA . LYS A 1 149 ? -12.688 -36.156 -19.438 1 98.31 149 LYS A CA 1
ATOM 1167 C C . LYS A 1 149 ? -11.961 -37.312 -18.75 1 98.31 149 LYS A C 1
ATOM 1169 O O . LYS A 1 149 ? -10.93 -37.781 -19.234 1 98.31 149 LYS A O 1
ATOM 1174 N N . ALA A 1 150 ? -12.5 -37.688 -17.656 1 98.75 150 ALA A N 1
ATOM 1175 C CA . ALA A 1 150 ? -12.094 -38.938 -16.969 1 98.75 150 ALA A CA 1
ATOM 1176 C C . ALA A 1 150 ? -13.289 -39.844 -16.75 1 98.75 150 ALA A C 1
ATOM 1178 O O . ALA A 1 150 ? -14.281 -39.438 -16.125 1 98.75 150 ALA A O 1
ATOM 1179 N N . GLU A 1 151 ? -13.188 -41.031 -17.25 1 98.38 151 GLU A N 1
ATOM 1180 C CA . GLU A 1 151 ? -14.25 -42 -17.094 1 98.38 151 GLU A CA 1
ATOM 1181 C C . GLU A 1 151 ? -13.812 -43.156 -16.188 1 98.38 151 GLU A C 1
ATOM 1183 O O . GLU A 1 151 ? -12.711 -43.688 -16.344 1 98.38 151 GLU A O 1
ATOM 1188 N N . LYS A 1 152 ? -14.688 -43.5 -15.328 1 97.69 152 LYS A N 1
ATOM 1189 C CA . LYS A 1 152 ? -14.383 -44.594 -14.414 1 97.69 152 LYS A CA 1
ATOM 1190 C C . LYS A 1 152 ? -14.539 -45.938 -15.109 1 97.69 152 LYS A C 1
ATOM 1192 O O . LYS A 1 152 ? -15.555 -46.188 -15.773 1 97.69 152 LYS A O 1
ATOM 1197 N N . ARG A 1 153 ? -13.555 -46.75 -15.016 1 97.06 153 ARG A N 1
ATOM 1198 C CA . ARG A 1 153 ? -13.555 -48.125 -15.484 1 97.06 153 ARG A CA 1
ATOM 1199 C C . ARG A 1 153 ? -13.039 -49.094 -14.406 1 97.06 153 ARG A C 1
ATOM 1201 O O . ARG A 1 153 ? -11.836 -49.312 -14.312 1 97.06 153 ARG A O 1
ATOM 1208 N N . GLY A 1 154 ? -14 -49.719 -13.703 1 94.75 154 GLY A N 1
ATOM 1209 C CA . GLY A 1 154 ? -13.586 -50.531 -12.562 1 94.75 154 GLY A CA 1
ATOM 1210 C C . GLY A 1 154 ? -12.969 -49.719 -11.445 1 94.75 154 GLY A C 1
ATOM 1211 O O . GLY A 1 154 ? -13.609 -48.781 -10.922 1 94.75 154 GLY A O 1
ATOM 1212 N N . ASP A 1 155 ? -11.773 -50 -11.141 1 94.62 155 ASP A N 1
ATOM 1213 C CA . ASP A 1 155 ? -11.078 -49.281 -10.07 1 94.62 155 ASP A CA 1
ATOM 1214 C C . ASP A 1 155 ? -10.102 -48.25 -10.633 1 94.62 155 ASP A C 1
ATOM 1216 O O . ASP A 1 155 ? -9.227 -47.781 -9.914 1 94.62 155 ASP A O 1
ATOM 1220 N N . LYS A 1 156 ? -10.328 -48 -11.891 1 97.81 156 LYS A N 1
ATOM 1221 C CA . LYS A 1 156 ? -9.43 -47.062 -12.555 1 97.81 156 LYS A CA 1
ATOM 1222 C C . LYS A 1 156 ? -10.219 -45.938 -13.258 1 97.81 156 LYS A C 1
ATOM 1224 O O . LYS A 1 156 ? -11.445 -46.031 -13.375 1 97.81 156 LYS A O 1
ATOM 1229 N N . TRP A 1 157 ? -9.5 -44.938 -13.562 1 98.62 157 TRP A N 1
ATOM 1230 C CA . TRP A 1 157 ? -10.016 -43.844 -14.391 1 98.62 157 TRP A CA 1
ATOM 1231 C C . TRP A 1 157 ? -9.25 -43.75 -15.711 1 98.62 157 TRP A C 1
ATOM 1233 O O . TRP A 1 157 ? -8.031 -43.938 -15.742 1 98.62 157 TRP A O 1
ATOM 1243 N N . VAL A 1 158 ? -9.969 -43.562 -16.75 1 98.88 158 VAL A N 1
ATOM 1244 C CA . VAL A 1 158 ? -9.367 -43.344 -18.047 1 98.88 158 VAL A CA 1
ATOM 1245 C C . VAL A 1 158 ? -9.531 -41.875 -18.469 1 98.88 158 VAL A C 1
ATOM 1247 O O . VAL A 1 158 ? -10.648 -41.375 -18.641 1 98.88 158 VAL A O 1
ATOM 1250 N N . ILE A 1 159 ? -8.391 -41.156 -18.641 1 98.88 159 ILE A N 1
ATOM 1251 C CA . ILE A 1 159 ? -8.391 -39.719 -18.906 1 98.88 159 ILE A CA 1
ATOM 1252 C C . ILE A 1 159 ? -8.078 -39.469 -20.375 1 98.88 159 ILE A C 1
ATOM 1254 O O . ILE A 1 159 ? -7.117 -40 -20.922 1 98.88 159 ILE A O 1
ATOM 1258 N N . ASN A 1 160 ? -8.867 -38.75 -21.016 1 98.81 160 ASN A N 1
ATOM 1259 C CA . ASN A 1 160 ? -8.68 -38.281 -22.391 1 98.81 160 ASN A CA 1
ATOM 1260 C C . ASN A 1 160 ? -8.836 -36.781 -22.484 1 98.81 160 ASN A C 1
ATOM 1262 O O . ASN A 1 160 ? -9.781 -36.188 -21.938 1 98.81 160 ASN A O 1
ATOM 1266 N N . GLY A 1 161 ? -7.934 -36.125 -23.109 1 98.06 161 GLY A N 1
ATOM 1267 C CA . GLY A 1 161 ? -8.055 -34.688 -23.297 1 98.06 161 GLY A CA 1
ATOM 1268 C C . GLY A 1 161 ? -6.727 -34 -23.578 1 98.06 161 GLY A C 1
ATOM 1269 O O . GLY A 1 161 ? -5.77 -34.656 -24 1 98.06 161 GLY A O 1
ATOM 1270 N N . ARG A 1 162 ? -6.699 -32.625 -23.469 1 97.44 162 ARG A N 1
ATOM 1271 C CA . ARG A 1 162 ? -5.523 -31.812 -23.719 1 97.44 162 ARG A CA 1
ATOM 1272 C C . ARG A 1 162 ? -5.48 -30.609 -22.781 1 97.44 162 ARG A C 1
ATOM 1274 O O . ARG A 1 162 ? -6.523 -30.047 -22.438 1 97.44 162 ARG A O 1
ATOM 1281 N N . LYS A 1 163 ? -4.418 -30.328 -22.359 1 97.94 163 LYS A N 1
ATOM 1282 C CA . LYS A 1 163 ? -4.145 -29.125 -21.578 1 97.94 163 LYS A CA 1
ATOM 1283 C C . LYS A 1 163 ? -3.166 -28.203 -22.328 1 97.94 163 LYS A C 1
ATOM 1285 O O . LYS A 1 163 ? -2.42 -28.656 -23.188 1 97.94 163 LYS A O 1
ATOM 1290 N N . ALA A 1 164 ? -3.188 -26.891 -21.984 1 96.44 164 ALA A N 1
ATOM 1291 C CA . ALA A 1 164 ? -2.369 -25.891 -22.672 1 96.44 164 ALA A CA 1
ATOM 1292 C C . ALA A 1 164 ? -1.741 -24.922 -21.672 1 96.44 164 ALA A C 1
ATOM 1294 O O . ALA A 1 164 ? -2.332 -24.625 -20.625 1 96.44 164 ALA A O 1
ATOM 1295 N N . PHE A 1 165 ? -0.514 -24.453 -22.016 1 96.81 165 PHE A N 1
ATOM 1296 C CA . PHE A 1 165 ? 0.215 -23.453 -21.25 1 96.81 165 PHE A CA 1
ATOM 1297 C C . PHE A 1 165 ? 0.57 -23.984 -19.859 1 96.81 165 PHE A C 1
ATOM 1299 O O . PHE A 1 165 ? 0.47 -23.25 -18.875 1 96.81 165 PHE A O 1
ATOM 1306 N N . ILE A 1 166 ? 0.834 -25.25 -19.828 1 98.06 166 ILE A N 1
ATOM 1307 C CA . ILE A 1 166 ? 1.166 -25.812 -18.531 1 98.06 166 ILE A CA 1
ATOM 1308 C C . ILE A 1 166 ? 2.639 -25.562 -18.219 1 98.06 166 ILE A C 1
ATOM 1310 O O . ILE A 1 166 ? 3.521 -26.172 -18.812 1 98.06 166 ILE A O 1
ATOM 1314 N N . SER A 1 167 ? 2.863 -24.688 -17.297 1 97.62 167 SER A N 1
ATOM 1315 C CA . SER A 1 167 ? 4.199 -24.219 -16.922 1 97.62 167 SER A CA 1
ATOM 1316 C C . SER A 1 167 ? 5.027 -25.344 -16.328 1 97.62 167 SER A C 1
ATOM 1318 O O . SER A 1 167 ? 4.504 -26.172 -15.57 1 97.62 167 SER A O 1
ATOM 1320 N N . SER A 1 168 ? 6.301 -25.438 -16.625 1 98.12 168 SER A N 1
ATOM 1321 C CA . SER A 1 168 ? 7.312 -26.328 -16.062 1 98.12 168 SER A CA 1
ATOM 1322 C C . SER A 1 168 ? 7.016 -27.781 -16.406 1 98.12 168 SER A C 1
ATOM 1324 O O . SER A 1 168 ? 7.57 -28.688 -15.789 1 98.12 168 SER A O 1
ATOM 1326 N N . SER A 1 169 ? 6.129 -28 -17.344 1 98.31 169 SER A N 1
ATOM 1327 C CA . SER A 1 169 ? 5.613 -29.344 -17.578 1 98.31 169 SER A CA 1
ATOM 1328 C C . SER A 1 169 ? 6.637 -30.219 -18.312 1 98.31 169 SER A C 1
ATOM 1330 O O . SER A 1 169 ? 6.602 -31.438 -18.203 1 98.31 169 SER A O 1
ATOM 1332 N N . ASP A 1 170 ? 7.566 -29.562 -19 1 97.69 170 ASP A N 1
ATOM 1333 C CA . ASP A 1 170 ? 8.586 -30.328 -19.719 1 97.69 170 ASP A CA 1
ATOM 1334 C C . ASP A 1 170 ? 9.586 -30.953 -18.75 1 97.69 170 ASP A C 1
ATOM 1336 O O . ASP A 1 170 ? 10.289 -31.906 -19.109 1 97.69 170 ASP A O 1
ATOM 1340 N N . VAL A 1 171 ? 9.625 -30.438 -17.531 1 97.69 171 VAL A N 1
ATOM 1341 C CA . VAL A 1 171 ? 10.586 -30.984 -16.578 1 97.69 171 VAL A CA 1
ATOM 1342 C C . VAL A 1 171 ? 9.844 -31.562 -15.383 1 97.69 171 VAL A C 1
ATOM 1344 O O . VAL A 1 171 ? 10.469 -32.094 -14.461 1 97.69 171 VAL A O 1
ATOM 1347 N N . ALA A 1 172 ? 8.531 -31.5 -15.336 1 98.62 172 ALA A N 1
ATOM 1348 C CA . ALA A 1 172 ? 7.742 -31.984 -14.203 1 98.62 172 ALA A CA 1
ATOM 1349 C C . ALA A 1 172 ? 7.656 -33.5 -14.211 1 98.62 172 ALA A C 1
ATOM 1351 O O . ALA A 1 172 ? 7.66 -34.125 -15.273 1 98.62 172 ALA A O 1
ATOM 1352 N N . ASP A 1 173 ? 7.57 -34.062 -13 1 98.69 173 ASP A N 1
ATOM 1353 C CA . ASP A 1 173 ? 7.422 -35.5 -12.82 1 98.69 173 ASP A CA 1
ATOM 1354 C C . ASP A 1 173 ? 5.977 -35.844 -12.469 1 98.69 173 ASP A C 1
ATOM 1356 O O . ASP A 1 173 ? 5.516 -36.938 -12.781 1 98.69 173 ASP A O 1
ATOM 1360 N N . TYR A 1 174 ? 5.387 -35 -11.719 1 98.81 174 TYR A N 1
ATOM 1361 C CA . TYR A 1 174 ? 4.027 -35.219 -11.234 1 98.81 174 TYR A CA 1
ATOM 1362 C C . TYR A 1 174 ? 3.1 -34.094 -11.727 1 98.81 174 TYR A C 1
ATOM 1364 O O . TYR A 1 174 ? 3.492 -32.938 -11.789 1 98.81 174 TYR A O 1
ATOM 1372 N N . PHE A 1 175 ? 1.874 -34.469 -12.078 1 98.88 175 PHE A N 1
ATOM 1373 C CA . PHE A 1 175 ? 0.869 -33.531 -12.57 1 98.88 175 PHE A CA 1
ATOM 1374 C C . PHE A 1 175 ? -0.444 -33.719 -11.812 1 98.88 175 PHE A C 1
ATOM 1376 O O . PHE A 1 175 ? -0.887 -34.844 -11.57 1 98.88 175 PHE A O 1
ATOM 1383 N N . VAL A 1 176 ? -0.97 -32.656 -11.328 1 98.81 176 VAL A N 1
ATOM 1384 C CA . VAL A 1 176 ? -2.375 -32.688 -10.93 1 98.81 176 VAL A CA 1
ATOM 1385 C C . VAL A 1 176 ? -3.246 -32.188 -12.086 1 98.81 176 VAL A C 1
ATOM 1387 O O . VAL A 1 176 ? -3.068 -31.062 -12.562 1 98.81 176 VAL A O 1
ATOM 1390 N N . VAL A 1 177 ? -4.133 -33.031 -12.539 1 98.88 177 VAL A N 1
ATOM 1391 C CA . VAL A 1 177 ? -4.906 -32.812 -13.758 1 98.88 177 VAL A CA 1
ATOM 1392 C C . VAL A 1 177 ? -6.391 -32.688 -13.414 1 98.88 177 VAL A C 1
ATOM 1394 O O . VAL A 1 177 ? -6.949 -33.562 -12.75 1 98.88 177 VAL A O 1
ATOM 1397 N N . LEU A 1 178 ? -6.988 -31.609 -13.859 1 98.69 178 LEU A N 1
ATOM 1398 C CA . LEU A 1 178 ? -8.43 -31.438 -13.688 1 98.69 178 LEU A CA 1
ATOM 1399 C C . LEU A 1 178 ? -9.188 -32.031 -14.875 1 98.69 178 LEU A C 1
ATOM 1401 O O . LEU A 1 178 ? -8.867 -31.719 -16.031 1 98.69 178 LEU A O 1
ATOM 1405 N N . ALA A 1 179 ? -10.156 -32.875 -14.586 1 98.62 179 ALA A N 1
ATOM 1406 C CA . ALA A 1 179 ? -10.945 -33.5 -15.641 1 98.62 179 ALA A CA 1
ATOM 1407 C C . ALA A 1 179 ? -12.414 -33.625 -15.227 1 98.62 179 ALA A C 1
ATOM 1409 O O . ALA A 1 179 ? -12.719 -33.719 -14.039 1 98.62 179 ALA A O 1
ATOM 1410 N N . ARG A 1 180 ? -13.242 -33.594 -16.172 1 98 180 ARG A N 1
ATOM 1411 C CA . ARG A 1 180 ? -14.664 -33.781 -15.938 1 98 180 ARG A CA 1
ATOM 1412 C C . ARG A 1 180 ? -15 -35.281 -15.75 1 98 180 ARG A C 1
ATOM 1414 O O . ARG A 1 180 ? -14.664 -36.094 -16.609 1 98 180 ARG A O 1
ATOM 1421 N N . THR A 1 181 ? -15.672 -35.594 -14.664 1 98.06 181 THR A N 1
ATOM 1422 C CA . THR A 1 181 ? -15.992 -36.969 -14.367 1 98.06 181 THR A CA 1
ATOM 1423 C C . THR A 1 181 ? -17.484 -37.25 -14.508 1 98.06 181 THR A C 1
ATOM 1425 O O . THR A 1 181 ? -17.906 -38.406 -14.625 1 98.06 181 THR A O 1
ATOM 1428 N N . TYR A 1 182 ? -18.266 -36.281 -14.438 1 96.06 182 TYR A N 1
ATOM 1429 C CA . TYR A 1 182 ? -19.688 -36.344 -14.75 1 96.06 182 TYR A CA 1
ATOM 1430 C C . TYR A 1 182 ? -20.219 -35 -15.195 1 96.06 182 TYR A C 1
ATOM 1432 O O . TYR A 1 182 ? -19.625 -33.969 -14.898 1 96.06 182 TYR A O 1
ATOM 1440 N N . PRO A 1 183 ? -21.234 -35 -16.031 1 94.44 183 PRO A N 1
ATOM 1441 C CA . PRO A 1 183 ? -21.781 -33.75 -16.484 1 94.44 183 PRO A CA 1
ATOM 1442 C C . PRO A 1 183 ? -22.344 -32.906 -15.344 1 94.44 183 PRO A C 1
ATOM 1444 O O . PRO A 1 183 ? -22.828 -33.438 -14.352 1 94.44 183 PRO A O 1
ATOM 1447 N N . PRO A 1 184 ? -22.219 -31.578 -15.555 1 91.69 184 PRO A N 1
ATOM 1448 C CA . PRO A 1 184 ? -22.828 -30.734 -14.523 1 91.69 184 PRO A CA 1
ATOM 1449 C C . PRO A 1 184 ? -24.328 -30.953 -14.383 1 91.69 184 PRO A C 1
ATOM 1451 O O . PRO A 1 184 ? -25.016 -31.203 -15.383 1 91.69 184 PRO A O 1
ATOM 1454 N N . PRO A 1 185 ? -24.844 -30.828 -13.203 1 89.12 185 PRO A N 1
ATOM 1455 C CA . PRO A 1 185 ? -26.281 -31.062 -13.008 1 89.12 185 PRO A CA 1
ATOM 1456 C C . PRO A 1 185 ? -27.141 -30.062 -13.773 1 89.12 185 PRO A C 1
ATOM 1458 O O . PRO A 1 185 ? -28.25 -30.391 -14.195 1 89.12 185 PRO A O 1
ATOM 1461 N N . ASP A 1 186 ? -26.719 -28.844 -13.852 1 87.88 186 ASP A N 1
ATOM 1462 C CA . ASP A 1 186 ? -27.375 -27.812 -14.648 1 87.88 186 ASP A CA 1
ATOM 1463 C C . ASP A 1 186 ? -26.375 -26.734 -15.07 1 87.88 186 ASP A C 1
ATOM 1465 O O . ASP A 1 186 ? -25.188 -26.828 -14.789 1 87.88 186 ASP A O 1
ATOM 1469 N N . LYS A 1 187 ? -27.094 -25.734 -15.836 1 82.44 187 LYS A N 1
ATOM 1470 C CA . LYS A 1 187 ? -26.266 -24.688 -16.406 1 82.44 187 LYS A CA 1
ATOM 1471 C C . LYS A 1 187 ? -25.625 -23.828 -15.32 1 82.44 187 LYS A C 1
ATOM 1473 O O . LYS A 1 187 ? -24.578 -23.219 -15.539 1 82.44 187 LYS A O 1
ATOM 1478 N N . ARG A 1 188 ? -26.359 -23.781 -14.195 1 80.94 188 ARG A N 1
ATOM 1479 C CA . ARG A 1 188 ? -25.906 -22.938 -13.109 1 80.94 188 ARG A CA 1
ATOM 1480 C C . ARG A 1 188 ? -24.859 -23.641 -12.258 1 80.94 188 ARG A C 1
ATOM 1482 O O . ARG A 1 188 ? -24.094 -22.984 -11.539 1 80.94 188 ARG A O 1
ATOM 1489 N N . ALA A 1 189 ? -24.562 -24.859 -12.383 1 91.38 189 ALA A N 1
ATOM 1490 C CA . ALA A 1 189 ? -23.688 -25.641 -11.523 1 91.38 189 ALA A CA 1
ATOM 1491 C C . ALA A 1 189 ? -22.562 -26.281 -12.336 1 91.38 189 ALA A C 1
ATOM 1493 O O . ALA A 1 189 ? -22.172 -27.422 -12.07 1 91.38 189 ALA A O 1
ATOM 1494 N N . ARG A 1 190 ? -22.062 -25.547 -13.25 1 91.62 190 ARG A N 1
ATOM 1495 C CA . ARG A 1 190 ? -21 -26.047 -14.117 1 91.62 190 ARG A CA 1
ATOM 1496 C C . ARG A 1 190 ? -19.719 -26.297 -13.328 1 91.62 190 ARG A C 1
ATOM 1498 O O . ARG A 1 190 ? -18.812 -26.984 -13.797 1 91.62 190 ARG A O 1
ATOM 1505 N N . TYR A 1 191 ? -19.641 -25.734 -12.164 1 91.94 191 TYR A N 1
ATOM 1506 C CA . TYR A 1 191 ? -18.469 -25.875 -11.32 1 91.94 191 TYR A CA 1
ATOM 1507 C C . TYR A 1 191 ? -18.406 -27.266 -10.695 1 91.94 191 TYR A C 1
ATOM 1509 O O . TYR A 1 191 ? -17.359 -27.672 -10.188 1 91.94 191 TYR A O 1
ATOM 1517 N N . LEU A 1 192 ? -19.469 -28.031 -10.742 1 94.5 192 LEU A N 1
ATOM 1518 C CA . LEU A 1 192 ? -19.484 -29.391 -10.227 1 94.5 192 LEU A CA 1
ATOM 1519 C C . LEU A 1 192 ? -19.141 -30.391 -11.32 1 94.5 192 LEU A C 1
ATOM 1521 O O . LEU A 1 192 ? -19.281 -30.094 -12.508 1 94.5 192 LEU A O 1
ATOM 1525 N N . GLY A 1 193 ? -18.656 -31.531 -10.914 1 97 193 GLY A N 1
ATOM 1526 C CA . GLY A 1 193 ? -18.391 -32.625 -11.859 1 97 193 GLY A CA 1
ATOM 1527 C C . GLY A 1 193 ? -16.969 -32.625 -12.352 1 97 193 GLY A C 1
ATOM 1528 O O . GLY A 1 193 ? -16.641 -33.344 -13.312 1 97 193 GLY A O 1
ATOM 1529 N N . LEU A 1 194 ? -16.141 -31.812 -11.75 1 97.94 194 LEU A N 1
ATOM 1530 C CA . LEU A 1 194 ? -14.719 -31.797 -12.078 1 97.94 194 LEU A CA 1
ATOM 1531 C C . LEU A 1 194 ? -13.898 -32.438 -10.953 1 97.94 194 LEU A C 1
ATOM 1533 O O . LEU A 1 194 ? -14.203 -32.219 -9.773 1 97.94 194 LEU A O 1
ATOM 1537 N N . THR A 1 195 ? -12.945 -33.219 -11.32 1 98.62 195 THR A N 1
ATOM 1538 C CA . THR A 1 195 ? -12.164 -34 -10.352 1 98.62 195 THR A CA 1
ATOM 1539 C C . THR A 1 195 ? -10.672 -33.875 -10.648 1 98.62 195 THR A C 1
ATOM 1541 O O . THR A 1 195 ? -10.266 -33.875 -11.812 1 98.62 195 THR A O 1
ATOM 1544 N N . PHE A 1 196 ? -9.852 -33.781 -9.578 1 98.81 196 PHE A N 1
ATOM 1545 C CA . PHE A 1 196 ? -8.398 -33.75 -9.734 1 98.81 196 PHE A CA 1
ATOM 1546 C C . PHE A 1 196 ? -7.84 -35.156 -9.711 1 98.81 196 PHE A C 1
ATOM 1548 O O . PHE A 1 196 ? -8.281 -36 -8.914 1 98.81 196 PHE A O 1
ATOM 1555 N N . PHE A 1 197 ? -6.879 -35.438 -10.594 1 98.88 197 PHE A N 1
ATOM 1556 C CA . PHE A 1 197 ? -6.137 -36.688 -10.633 1 98.88 197 PHE A CA 1
ATOM 1557 C C . PHE A 1 197 ? -4.637 -36.438 -10.68 1 98.88 197 PHE A C 1
ATOM 1559 O O . PHE A 1 197 ? -4.18 -35.5 -11.367 1 98.88 197 PHE A O 1
ATOM 1566 N N . ILE A 1 198 ? -3.887 -37.219 -9.945 1 98.88 198 ILE A N 1
ATOM 1567 C CA . ILE A 1 198 ? -2.436 -37.188 -10.078 1 98.88 198 ILE A CA 1
ATOM 1568 C C . ILE A 1 198 ? -2.006 -38.094 -11.234 1 98.88 198 ILE A C 1
ATOM 1570 O O . ILE A 1 198 ? -2.393 -39.25 -11.297 1 98.88 198 ILE A O 1
ATOM 1574 N N . VAL A 1 199 ? -1.33 -37.594 -12.18 1 98.88 199 VAL A N 1
ATOM 1575 C CA . VAL A 1 199 ? -0.742 -38.344 -13.289 1 98.88 199 VAL A CA 1
ATOM 1576 C C . VAL A 1 199 ? 0.779 -38.219 -13.25 1 98.88 199 VAL A C 1
ATOM 1578 O O . VAL A 1 199 ? 1.312 -37.094 -13.117 1 98.88 199 VAL A O 1
ATOM 1581 N N . GLU A 1 200 ? 1.476 -39.281 -13.328 1 98.75 200 GLU A N 1
ATOM 1582 C CA . GLU A 1 200 ? 2.936 -39.281 -13.281 1 98.75 200 GLU A CA 1
ATOM 1583 C C . GLU A 1 200 ? 3.533 -39.312 -14.68 1 98.75 200 GLU A C 1
ATOM 1585 O O . GLU A 1 200 ? 2.973 -39.906 -15.594 1 98.75 200 GLU A O 1
ATOM 1590 N N . LYS A 1 201 ? 4.609 -38.594 -14.773 1 98.31 201 LYS A N 1
ATOM 1591 C CA . LYS A 1 201 ? 5.359 -38.688 -16.031 1 98.31 201 LYS A CA 1
ATOM 1592 C C . LYS A 1 201 ? 5.637 -40.125 -16.406 1 98.31 201 LYS A C 1
ATOM 1594 O O . LYS A 1 201 ? 6 -40.938 -15.547 1 98.31 201 LYS A O 1
ATOM 1599 N N . GLY A 1 202 ? 5.414 -40.469 -17.688 1 97.5 202 GLY A N 1
ATOM 1600 C CA . GLY A 1 202 ? 5.684 -41.812 -18.141 1 97.5 202 GLY A CA 1
ATOM 1601 C C . GLY A 1 202 ? 4.445 -42.688 -18.188 1 97.5 202 GLY A C 1
ATOM 1602 O O . GLY A 1 202 ? 4.469 -43.781 -18.766 1 97.5 202 GLY A O 1
ATOM 1603 N N . THR A 1 203 ? 3.377 -42.281 -17.5 1 98.44 203 THR A N 1
ATOM 1604 C CA . THR A 1 203 ? 2.139 -43.031 -17.625 1 98.44 203 THR A CA 1
ATOM 1605 C C . THR A 1 203 ? 1.761 -43.219 -19.078 1 98.44 203 THR A C 1
ATOM 1607 O O . THR A 1 203 ? 1.756 -42.281 -19.859 1 98.44 203 THR A O 1
ATOM 1610 N N . PRO A 1 204 ? 1.473 -44.469 -19.453 1 98.5 204 PRO A N 1
ATOM 1611 C CA . PRO A 1 204 ? 1.126 -44.719 -20.859 1 98.5 204 PRO A CA 1
ATOM 1612 C C . PRO A 1 204 ? -0.011 -43.812 -21.344 1 98.5 204 PRO A C 1
ATOM 1614 O O . PRO A 1 204 ? -1.024 -43.688 -20.656 1 98.5 204 PRO A O 1
ATOM 1617 N N . GLY A 1 205 ? 0.204 -43.219 -22.562 1 98.69 205 GLY A N 1
ATOM 1618 C CA . GLY A 1 205 ? -0.805 -42.344 -23.156 1 98.69 205 GLY A CA 1
ATOM 1619 C C . GLY A 1 205 ? -0.634 -40.875 -22.812 1 98.69 205 GLY A C 1
ATOM 1620 O O . GLY A 1 205 ? -1.218 -40.031 -23.453 1 98.69 205 GLY A O 1
ATOM 1621 N N . PHE A 1 206 ? 0.142 -40.625 -21.766 1 98.69 206 PHE A N 1
ATOM 1622 C CA . PHE A 1 206 ? 0.392 -39.281 -21.344 1 98.69 206 PHE A CA 1
ATOM 1623 C C . PHE A 1 206 ? 1.634 -38.719 -22.031 1 98.69 206 PHE A C 1
ATOM 1625 O O . PHE A 1 206 ? 2.691 -39.344 -22.016 1 98.69 206 PHE A O 1
ATOM 1632 N N . ARG A 1 207 ? 1.493 -37.5 -22.625 1 98.19 207 ARG A N 1
ATOM 1633 C CA . ARG A 1 207 ? 2.637 -36.906 -23.297 1 98.19 207 ARG A CA 1
ATOM 1634 C C . ARG A 1 207 ? 2.672 -35.375 -23.078 1 98.19 207 ARG A C 1
ATOM 1636 O O . ARG A 1 207 ? 1.63 -34.719 -23.094 1 98.19 207 ARG A O 1
ATOM 1643 N N . VAL A 1 208 ? 3.859 -34.875 -22.844 1 97.75 208 VAL A N 1
ATOM 1644 C CA . VAL A 1 208 ? 4.129 -33.438 -22.953 1 97.75 208 VAL A CA 1
ATOM 1645 C C . VAL A 1 208 ? 4.551 -33.094 -24.375 1 97.75 208 VAL A C 1
ATOM 1647 O O . VAL A 1 208 ? 5.543 -33.625 -24.891 1 97.75 208 VAL A O 1
ATOM 1650 N N . GLU A 1 209 ? 3.861 -32.375 -25 1 94.94 209 GLU A N 1
ATOM 1651 C CA . GLU A 1 209 ? 4.102 -32.062 -26.391 1 94.94 209 GLU A CA 1
ATOM 1652 C C . GLU A 1 209 ? 4.82 -30.703 -26.531 1 94.94 209 GLU A C 1
ATOM 1654 O O . GLU A 1 209 ? 5.668 -30.359 -25.719 1 94.94 209 GLU A O 1
ATOM 1659 N N . GLN A 1 210 ? 4.461 -30.016 -27.547 1 93.31 210 GLN A N 1
ATOM 1660 C CA . GLN A 1 210 ? 5.188 -28.812 -27.922 1 93.31 210 GLN A CA 1
ATOM 1661 C C . GLN A 1 210 ? 5.043 -27.734 -26.844 1 93.31 210 GLN A C 1
ATOM 1663 O O . GLN A 1 210 ? 3.963 -27.547 -26.281 1 93.31 210 GLN A O 1
ATOM 1668 N N . CYS A 1 211 ? 6.145 -27.156 -26.547 1 95.56 211 CYS A N 1
ATOM 1669 C CA . CYS A 1 211 ? 6.164 -25.984 -25.672 1 95.56 211 CYS A CA 1
ATOM 1670 C C . CYS A 1 211 ? 6.012 -24.703 -26.469 1 95.56 211 CYS A C 1
ATOM 1672 O O . CYS A 1 211 ? 6.457 -24.609 -27.609 1 95.56 211 CYS A O 1
ATOM 1674 N N . TYR A 1 212 ? 5.402 -23.734 -25.859 1 94.31 212 TYR A N 1
ATOM 1675 C CA . TYR A 1 212 ? 5.164 -22.453 -26.516 1 94.31 212 TYR A CA 1
ATOM 1676 C C . TYR A 1 212 ? 6.402 -21.562 -26.438 1 94.31 212 TYR A C 1
ATOM 1678 O O . TYR A 1 212 ? 7.105 -21.547 -25.438 1 94.31 212 TYR A O 1
ATOM 1686 N N . HIS A 1 213 ? 6.656 -20.875 -27.5 1 94.38 213 HIS A N 1
ATOM 1687 C CA . HIS A 1 213 ? 7.664 -19.812 -27.469 1 94.38 213 HIS A CA 1
ATOM 1688 C C . HIS A 1 213 ? 7.074 -18.516 -26.938 1 94.38 213 HIS A C 1
ATOM 1690 O O . HIS A 1 213 ? 6.391 -17.797 -27.672 1 94.38 213 HIS A O 1
ATOM 1696 N N . LYS A 1 214 ? 7.418 -18.188 -25.688 1 93.88 214 LYS A N 1
ATOM 1697 C CA . LYS A 1 214 ? 6.766 -17.078 -25.016 1 93.88 214 LYS A CA 1
ATOM 1698 C C . LYS A 1 214 ? 7.684 -15.859 -24.953 1 93.88 214 LYS A C 1
ATOM 1700 O O . LYS A 1 214 ? 8.906 -15.992 -25.078 1 93.88 214 LYS A O 1
ATOM 1705 N N . MET A 1 215 ? 7.137 -14.742 -24.781 1 93.19 215 MET A N 1
ATOM 1706 C CA . MET A 1 215 ? 7.891 -13.5 -24.781 1 93.19 215 MET A CA 1
ATOM 1707 C C . MET A 1 215 ? 8.75 -13.383 -23.516 1 93.19 215 MET A C 1
ATOM 1709 O O . MET A 1 215 ? 9.789 -12.719 -23.531 1 93.19 215 MET A O 1
ATOM 1713 N N . GLY A 1 216 ? 8.289 -13.961 -22.406 1 94.94 216 GLY A N 1
ATOM 1714 C CA . GLY A 1 216 ? 8.984 -13.766 -21.141 1 94.94 216 GLY A CA 1
ATOM 1715 C C . GLY A 1 216 ? 9.008 -15.016 -20.281 1 94.94 216 GLY A C 1
ATOM 1716 O O . GLY A 1 216 ? 8.617 -16.094 -20.734 1 94.94 216 GLY A O 1
ATOM 1717 N N . LEU A 1 217 ? 9.617 -14.836 -19.062 1 97.5 217 LEU A N 1
ATOM 1718 C CA . LEU A 1 217 ? 9.852 -15.93 -18.125 1 97.5 217 LEU A CA 1
ATOM 1719 C C . LEU A 1 217 ? 10.711 -17.016 -18.766 1 97.5 217 LEU A C 1
ATOM 1721 O O . LEU A 1 217 ? 10.391 -18.203 -18.641 1 97.5 217 LEU A O 1
ATOM 1725 N N . HIS A 1 218 ? 11.703 -16.469 -19.469 1 96.31 218 HIS A N 1
ATOM 1726 C CA . HIS A 1 218 ? 12.641 -17.406 -20.094 1 96.31 218 HIS A CA 1
ATOM 1727 C C . HIS A 1 218 ? 13.328 -18.266 -19.047 1 96.31 218 HIS A C 1
ATOM 1729 O O . HIS A 1 218 ? 13.586 -17.812 -17.922 1 96.31 218 HIS A O 1
ATOM 1735 N N . GLY A 1 219 ? 13.68 -19.484 -19.391 1 96.69 219 GLY A N 1
ATOM 1736 C CA . GLY A 1 219 ? 14.219 -20.453 -18.469 1 96.69 219 GLY A CA 1
ATOM 1737 C C . GLY A 1 219 ? 13.172 -21.438 -17.969 1 96.69 219 GLY A C 1
ATOM 1738 O O . GLY A 1 219 ? 13.516 -22.469 -17.375 1 96.69 219 GLY A O 1
ATOM 1739 N N . ASP A 1 220 ? 11.945 -21.094 -18.109 1 97.56 220 ASP A N 1
ATOM 1740 C CA . ASP A 1 220 ? 10.82 -21.969 -17.844 1 97.56 220 ASP A CA 1
ATOM 1741 C C . ASP A 1 220 ? 9.938 -22.141 -19.078 1 97.56 220 ASP A C 1
ATOM 1743 O O . ASP A 1 220 ? 9.703 -21.172 -19.812 1 97.56 220 ASP A O 1
ATOM 1747 N N . ASN A 1 221 ? 9.461 -23.344 -19.297 1 97.19 221 ASN A N 1
ATOM 1748 C CA . ASN A 1 221 ? 8.602 -23.594 -20.453 1 97.19 221 ASN A CA 1
ATOM 1749 C C . ASN A 1 221 ? 7.156 -23.844 -20.031 1 97.19 221 ASN A C 1
ATOM 1751 O O . ASN A 1 221 ? 6.895 -24.281 -18.906 1 97.19 221 ASN A O 1
ATOM 1755 N N . ALA A 1 222 ? 6.266 -23.469 -20.859 1 97 222 ALA A N 1
ATOM 1756 C CA . ALA A 1 222 ? 4.855 -23.859 -20.797 1 97 222 ALA A CA 1
ATOM 1757 C C . ALA A 1 222 ? 4.469 -24.688 -22.016 1 97 222 ALA A C 1
ATOM 1759 O O . ALA A 1 222 ? 4.691 -24.281 -23.156 1 97 222 ALA A O 1
ATOM 1760 N N . CYS A 1 223 ? 3.912 -25.828 -21.766 1 98.06 223 CYS A N 1
ATOM 1761 C CA . CYS A 1 223 ? 3.734 -26.766 -22.875 1 98.06 223 CYS A CA 1
ATOM 1762 C C . CYS A 1 223 ? 2.291 -27.25 -22.953 1 98.06 223 CYS A C 1
ATOM 1764 O O . CYS A 1 223 ? 1.471 -26.906 -22.094 1 98.06 223 CYS A O 1
ATOM 1766 N N . GLU A 1 224 ? 2.043 -27.891 -24.031 1 97.5 224 GLU A N 1
ATOM 1767 C CA . GLU A 1 224 ? 0.792 -28.625 -24.219 1 97.5 224 GLU A CA 1
ATOM 1768 C C . GLU A 1 224 ? 0.902 -30.047 -23.672 1 97.5 224 GLU A C 1
ATOM 1770 O O . GLU A 1 224 ? 1.939 -30.688 -23.828 1 97.5 224 GLU A O 1
ATOM 1775 N N . LEU A 1 225 ? -0.146 -30.5 -23.047 1 98.56 225 LEU A N 1
ATOM 1776 C CA . LEU A 1 225 ? -0.23 -31.875 -22.578 1 98.56 225 LEU A CA 1
ATOM 1777 C C . LEU A 1 225 ? -1.314 -32.656 -23.328 1 98.56 225 LEU A C 1
ATOM 1779 O O . LEU A 1 225 ? -2.373 -32.094 -23.625 1 98.56 225 LEU A O 1
ATOM 1783 N N . VAL A 1 226 ? -1.03 -33.906 -23.578 1 98.56 226 VAL A N 1
ATOM 1784 C CA . VAL A 1 226 ? -1.991 -34.781 -24.25 1 98.56 226 VAL A CA 1
ATOM 1785 C C . VAL A 1 226 ? -2.242 -36 -23.391 1 98.56 226 VAL A C 1
ATOM 1787 O O . VAL A 1 226 ? -1.298 -36.625 -22.891 1 98.56 226 VAL A O 1
ATOM 1790 N N . PHE A 1 227 ? -3.459 -36.281 -23.203 1 98.75 227 PHE A N 1
ATOM 1791 C CA . PHE A 1 227 ? -3.914 -37.5 -22.547 1 98.75 227 PHE A CA 1
ATOM 1792 C C . PHE A 1 227 ? -4.68 -38.375 -23.531 1 98.75 227 PHE A C 1
ATOM 1794 O O . PHE A 1 227 ? -5.762 -38 -23.984 1 98.75 227 PHE A O 1
ATOM 1801 N N . ASP A 1 228 ? -4.125 -39.469 -23.812 1 98.75 228 ASP A N 1
ATOM 1802 C CA . ASP A 1 228 ? -4.734 -40.469 -24.703 1 98.75 228 ASP A CA 1
ATOM 1803 C C . ASP A 1 228 ? -4.961 -41.781 -23.969 1 98.75 228 ASP A C 1
ATOM 1805 O O . ASP A 1 228 ? -4.074 -42.656 -23.922 1 98.75 228 ASP A O 1
ATOM 1809 N N . ASN A 1 229 ? -6.156 -41.969 -23.5 1 98.62 229 ASN A N 1
ATOM 1810 C CA . ASN A 1 229 ? -6.543 -43.125 -22.719 1 98.62 229 ASN A CA 1
ATOM 1811 C C . ASN A 1 229 ? -5.574 -43.375 -21.562 1 98.62 229 ASN A C 1
ATOM 1813 O O . ASN A 1 229 ? -5.09 -44.5 -21.391 1 98.62 229 ASN A O 1
ATOM 1817 N N . VAL A 1 230 ? -5.258 -42.375 -20.875 1 98.81 230 VAL A N 1
ATOM 1818 C CA . VAL A 1 230 ? -4.371 -42.469 -19.719 1 98.81 230 VAL A CA 1
ATOM 1819 C C . VAL A 1 230 ? -5.121 -43.125 -18.562 1 98.81 230 VAL A C 1
ATOM 1821 O O . VAL A 1 230 ? -6.164 -42.594 -18.141 1 98.81 230 VAL A O 1
ATOM 1824 N N . GLU A 1 231 ? -4.605 -44.188 -18.062 1 98.75 231 GLU A N 1
ATOM 1825 C CA . GLU A 1 231 ? -5.242 -44.906 -16.953 1 98.75 231 GLU A CA 1
ATOM 1826 C C . GLU A 1 231 ? -4.555 -44.594 -15.633 1 98.75 231 GLU A C 1
ATOM 1828 O O . GLU A 1 231 ? -3.328 -44.656 -15.523 1 98.75 231 GLU A O 1
ATOM 1833 N N . VAL A 1 232 ? -5.34 -44.188 -14.688 1 98.5 232 VAL A N 1
ATOM 1834 C CA . VAL A 1 232 ? -4.84 -44.031 -13.328 1 98.5 232 VAL A CA 1
ATOM 1835 C C . VAL A 1 232 ? -5.762 -44.719 -12.336 1 98.5 232 VAL A C 1
ATOM 1837 O O . VAL A 1 232 ? -6.973 -44.812 -12.562 1 98.5 232 VAL A O 1
ATOM 1840 N N . PRO A 1 233 ? -5.211 -45.281 -11.289 1 98.25 233 PRO A N 1
ATOM 1841 C CA . PRO A 1 233 ? -6.074 -45.875 -10.273 1 98.25 233 PRO A CA 1
ATOM 1842 C C . PRO A 1 233 ? -6.883 -44.875 -9.484 1 98.25 233 PRO A C 1
ATOM 1844 O O . PRO A 1 233 ? -6.539 -43.688 -9.477 1 98.25 233 PRO A O 1
ATOM 1847 N N . ASP A 1 234 ? -7.898 -45.25 -8.82 1 97.5 234 ASP A N 1
ATOM 1848 C CA . ASP A 1 234 ? -8.75 -44.375 -8.031 1 97.5 234 ASP A CA 1
ATOM 1849 C C . ASP A 1 234 ? -7.953 -43.719 -6.914 1 97.5 234 ASP A C 1
ATOM 1851 O O . ASP A 1 234 ? -8.266 -42.594 -6.504 1 97.5 234 ASP A O 1
ATOM 1855 N N . GLU A 1 235 ? -6.93 -44.375 -6.43 1 97.44 235 GLU A N 1
ATOM 1856 C CA . GLU A 1 235 ? -6.086 -43.844 -5.371 1 97.44 235 GLU A CA 1
ATOM 1857 C C . GLU A 1 235 ? -5.391 -42.562 -5.82 1 97.44 235 GLU A C 1
ATOM 1859 O O . GLU A 1 235 ? -4.887 -41.781 -4.996 1 97.44 235 GLU A O 1
ATOM 1864 N N . ASN A 1 236 ? -5.41 -42.281 -7.145 1 98.5 236 ASN A N 1
ATOM 1865 C CA . ASN A 1 236 ? -4.801 -41.094 -7.684 1 98.5 236 ASN A CA 1
ATOM 1866 C C . ASN A 1 236 ? -5.801 -39.938 -7.75 1 98.5 236 ASN A C 1
ATOM 1868 O O . ASN A 1 236 ? -5.43 -38.812 -8.078 1 98.5 236 ASN A O 1
ATOM 1872 N N . ARG A 1 237 ? -7.004 -40.188 -7.457 1 98.62 237 ARG A N 1
ATOM 1873 C CA . ARG A 1 237 ? -7.996 -39.125 -7.355 1 98.62 237 ARG A CA 1
ATOM 1874 C C . ARG A 1 237 ? -7.754 -38.281 -6.113 1 98.62 237 ARG A C 1
ATOM 1876 O O . ARG A 1 237 ? -7.602 -38.812 -5.008 1 98.62 237 ARG A O 1
ATOM 1883 N N . VAL A 1 238 ? -7.699 -37 -6.281 1 98.69 238 VAL A N 1
ATOM 1884 C CA . VAL A 1 238 ? -7.469 -36.094 -5.152 1 98.69 238 VAL A CA 1
ATOM 1885 C C . VAL A 1 238 ? -8.805 -35.625 -4.598 1 98.69 238 VAL A C 1
ATOM 1887 O O . VAL A 1 238 ? -9.555 -34.938 -5.285 1 98.69 238 VAL A O 1
ATOM 1890 N N . GLY A 1 239 ? -9.078 -35.969 -3.402 1 98.25 239 GLY A N 1
ATOM 1891 C CA . GLY A 1 239 ? -10.312 -35.562 -2.752 1 98.25 239 GLY A CA 1
ATOM 1892 C C . GLY A 1 239 ? -11.547 -36.219 -3.32 1 98.25 239 GLY A C 1
ATOM 1893 O O . GLY A 1 239 ? -11.484 -37.375 -3.789 1 98.25 239 GLY A O 1
ATOM 1894 N N . GLU A 1 240 ? -12.664 -35.5 -3.25 1 98.06 240 GLU A N 1
ATOM 1895 C CA . GLU A 1 240 ? -13.961 -36.062 -3.646 1 98.06 240 GLU A CA 1
ATOM 1896 C C . GLU A 1 240 ? -14.211 -35.844 -5.137 1 98.06 240 GLU A C 1
ATOM 1898 O O . GLU A 1 240 ? -13.875 -34.781 -5.691 1 98.06 240 GLU A O 1
ATOM 1903 N N . GLU A 1 241 ? -14.789 -36.969 -5.742 1 97.88 241 GLU A N 1
ATOM 1904 C CA . GLU A 1 241 ? -15.195 -36.844 -7.141 1 97.88 241 GLU A CA 1
ATOM 1905 C C . GLU A 1 241 ? -16.156 -35.656 -7.332 1 97.88 241 GLU A C 1
ATOM 1907 O O . GLU A 1 241 ? -17.109 -35.5 -6.57 1 97.88 241 GLU A O 1
ATOM 1912 N N . GLY A 1 242 ? -15.852 -34.844 -8.297 1 97.81 242 GLY A N 1
ATOM 1913 C CA . GLY A 1 242 ? -16.766 -33.781 -8.68 1 97.81 242 GLY A CA 1
ATOM 1914 C C . GLY A 1 242 ? -16.484 -32.469 -7.961 1 97.81 242 GLY A C 1
ATOM 1915 O O . GLY A 1 242 ? -17.078 -31.438 -8.281 1 97.81 242 GLY A O 1
ATOM 1916 N N . MET A 1 243 ? -15.453 -32.406 -7.102 1 97.94 243 MET A N 1
ATOM 1917 C CA . MET A 1 243 ? -15.211 -31.219 -6.281 1 97.94 243 MET A CA 1
ATOM 1918 C C . MET A 1 243 ? -13.945 -30.5 -6.719 1 97.94 243 MET A C 1
ATOM 1920 O O . MET A 1 243 ? -13.461 -29.594 -6.027 1 97.94 243 MET A O 1
ATOM 1924 N N . GLY A 1 244 ? -13.453 -30.891 -7.848 1 97.88 244 GLY A N 1
ATOM 1925 C CA . GLY A 1 244 ? -12.156 -30.422 -8.305 1 97.88 244 GLY A CA 1
ATOM 1926 C C . GLY A 1 244 ? -12.117 -28.922 -8.531 1 97.88 244 GLY A C 1
ATOM 1927 O O . GLY A 1 244 ? -11.094 -28.281 -8.297 1 97.88 244 GLY A O 1
ATOM 1928 N N . PHE A 1 245 ? -13.227 -28.328 -9.023 1 96.81 245 PHE A N 1
ATOM 1929 C CA . PHE A 1 245 ? -13.281 -26.891 -9.242 1 96.81 245 PHE A CA 1
ATOM 1930 C C . PHE A 1 245 ? -13.078 -26.141 -7.938 1 96.81 245 PHE A C 1
ATOM 1932 O O . PHE A 1 245 ? -12.32 -25.172 -7.887 1 96.81 245 PHE A O 1
ATOM 1939 N N . ILE A 1 246 ? -13.758 -26.516 -6.949 1 96.38 246 ILE A N 1
ATOM 1940 C CA . ILE A 1 246 ? -13.648 -25.875 -5.637 1 96.38 246 ILE A CA 1
ATOM 1941 C C . ILE A 1 246 ? -12.211 -25.984 -5.125 1 96.38 246 ILE A C 1
ATOM 1943 O O . ILE A 1 246 ? -11.664 -25.016 -4.598 1 96.38 246 ILE A O 1
ATOM 1947 N N . TYR A 1 247 ? -11.602 -27.172 -5.352 1 97.88 247 TYR A N 1
ATOM 1948 C CA . TYR A 1 247 ? -10.219 -27.375 -4.945 1 97.88 247 TYR A CA 1
ATOM 1949 C C . TYR A 1 247 ? -9.281 -26.453 -5.711 1 97.88 247 TYR A C 1
ATOM 1951 O O . TYR A 1 247 ? -8.312 -25.938 -5.148 1 97.88 247 TYR A O 1
ATOM 1959 N N . ALA A 1 248 ? -9.555 -26.297 -6.996 1 96.94 248 ALA A N 1
ATOM 1960 C CA . ALA A 1 248 ? -8.742 -25.406 -7.82 1 96.94 248 ALA A CA 1
ATOM 1961 C C . ALA A 1 248 ? -8.812 -23.969 -7.312 1 96.94 248 ALA A C 1
ATOM 1963 O O . ALA A 1 248 ? -7.797 -23.266 -7.227 1 96.94 248 ALA A O 1
ATOM 1964 N N . MET A 1 249 ? -10 -23.5 -7 1 94.62 249 MET A N 1
ATOM 1965 C CA . MET A 1 249 ? -10.188 -22.125 -6.516 1 94.62 249 MET A CA 1
ATOM 1966 C C . MET A 1 249 ? -9.461 -21.922 -5.191 1 94.62 249 MET A C 1
ATOM 1968 O O . MET A 1 249 ? -8.781 -20.906 -5.004 1 94.62 249 MET A O 1
ATOM 1972 N N . GLU A 1 250 ? -9.578 -22.891 -4.336 1 95.5 250 GLU A N 1
ATOM 1973 C CA . GLU A 1 250 ? -8.883 -22.828 -3.053 1 95.5 250 GLU A CA 1
ATOM 1974 C C . GLU A 1 250 ? -7.371 -22.766 -3.244 1 95.5 250 GLU A C 1
ATOM 1976 O O . GLU A 1 250 ? -6.668 -22.094 -2.488 1 95.5 250 GLU A O 1
ATOM 1981 N N . THR A 1 251 ? -6.918 -23.469 -4.188 1 96.94 251 THR A N 1
ATOM 1982 C CA . THR A 1 251 ? -5.496 -23.469 -4.516 1 96.94 251 THR A CA 1
ATOM 1983 C C . THR A 1 251 ? -5.051 -22.109 -5.031 1 96.94 251 THR A C 1
ATOM 1985 O O . THR A 1 251 ? -4.086 -21.531 -4.52 1 96.94 251 THR A O 1
ATOM 1988 N N . PHE A 1 252 ? -5.781 -21.562 -5.98 1 95.75 252 PHE A N 1
ATOM 1989 C CA . PHE A 1 252 ? -5.449 -20.281 -6.586 1 95.75 252 PHE A CA 1
ATOM 1990 C C . PHE A 1 252 ? -5.477 -19.172 -5.543 1 95.75 252 PHE A C 1
ATOM 1992 O O . PHE A 1 252 ? -4.668 -18.25 -5.594 1 95.75 252 PHE A O 1
ATOM 1999 N N . ASP A 1 253 ? -6.406 -19.234 -4.625 1 94.5 253 ASP A N 1
ATOM 2000 C CA . ASP A 1 253 ? -6.523 -18.219 -3.584 1 94.5 253 ASP A CA 1
ATOM 2001 C C . ASP A 1 253 ? -5.219 -18.094 -2.803 1 94.5 253 ASP A C 1
ATOM 2003 O O . ASP A 1 253 ? -4.844 -16.984 -2.391 1 94.5 253 ASP A O 1
ATOM 2007 N N . ARG A 1 254 ? -4.566 -19.141 -2.689 1 94.75 254 ARG A N 1
ATOM 2008 C CA . ARG A 1 254 ? -3.354 -19.156 -1.878 1 94.75 254 ARG A CA 1
ATOM 2009 C C . ARG A 1 254 ? -2.125 -18.828 -2.721 1 94.75 254 ARG A C 1
ATOM 2011 O O . ARG A 1 254 ? -1.253 -18.078 -2.289 1 94.75 254 ARG A O 1
ATOM 2018 N N . THR A 1 255 ? -2.125 -19.297 -3.879 1 96.06 255 THR A N 1
ATOM 2019 C CA . THR A 1 255 ? -0.903 -19.219 -4.672 1 96.06 255 THR A CA 1
ATOM 2020 C C . THR A 1 255 ? -0.796 -17.859 -5.359 1 96.06 255 THR A C 1
ATOM 2022 O O . THR A 1 255 ? 0.295 -17.438 -5.75 1 96.06 255 THR A O 1
ATOM 2025 N N . ARG A 1 256 ? -1.918 -17.156 -5.484 1 96.06 256 ARG A N 1
ATOM 2026 C CA . ARG A 1 256 ? -1.867 -15.875 -6.172 1 96.06 256 ARG A CA 1
ATOM 2027 C C . ARG A 1 256 ? -1.083 -14.852 -5.359 1 96.06 256 ARG A C 1
ATOM 2029 O O . ARG A 1 256 ? -0.629 -13.836 -5.898 1 96.06 256 ARG A O 1
ATOM 2036 N N . ILE A 1 257 ? -0.905 -15.039 -4.047 1 98.12 257 ILE A N 1
ATOM 2037 C CA . ILE A 1 257 ? -0.032 -14.203 -3.234 1 98.12 257 ILE A CA 1
ATOM 2038 C C . ILE A 1 257 ? 1.392 -14.258 -3.783 1 98.12 257 ILE A C 1
ATOM 2040 O O . ILE A 1 257 ? 2.078 -13.234 -3.846 1 98.12 257 ILE A O 1
ATOM 2044 N N . GLY A 1 258 ? 1.791 -15.461 -4.156 1 97.88 258 GLY A N 1
ATOM 2045 C CA . GLY A 1 258 ? 3.104 -15.625 -4.758 1 97.88 258 GLY A CA 1
ATOM 2046 C C . GLY A 1 258 ? 3.264 -14.859 -6.059 1 97.88 258 GLY A C 1
ATOM 2047 O O . GLY A 1 258 ? 4.34 -14.336 -6.348 1 97.88 258 GLY A O 1
ATOM 2048 N N . VAL A 1 259 ? 2.223 -14.836 -6.855 1 98.38 259 VAL A N 1
ATOM 2049 C CA . VAL A 1 259 ? 2.264 -14.109 -8.117 1 98.38 259 VAL A CA 1
ATOM 2050 C C . VAL A 1 259 ? 2.418 -12.617 -7.852 1 98.38 259 VAL A C 1
ATOM 2052 O O . VAL A 1 259 ? 3.18 -11.93 -8.539 1 98.38 259 VAL A O 1
ATOM 2055 N N . ALA A 1 260 ? 1.676 -12.086 -6.879 1 98.81 260 ALA A N 1
ATOM 2056 C CA . ALA A 1 260 ? 1.851 -10.695 -6.477 1 98.81 260 ALA A CA 1
ATOM 2057 C C . ALA A 1 260 ? 3.295 -10.422 -6.07 1 98.81 260 ALA A C 1
ATOM 2059 O O . ALA A 1 260 ? 3.867 -9.391 -6.449 1 98.81 260 ALA A O 1
ATOM 2060 N N . ALA A 1 261 ? 3.873 -11.328 -5.336 1 98.81 261 ALA A N 1
ATOM 2061 C CA . ALA A 1 261 ? 5.246 -11.188 -4.863 1 98.81 261 ALA A CA 1
ATOM 2062 C C . ALA A 1 261 ? 6.234 -11.211 -6.027 1 98.81 261 ALA A C 1
ATOM 2064 O O . ALA A 1 261 ? 7.262 -10.523 -5.992 1 98.81 261 ALA A O 1
ATOM 2065 N N . GLN A 1 262 ? 5.949 -12.047 -7.047 1 98.75 262 GLN A N 1
ATOM 2066 C CA . GLN A 1 262 ? 6.766 -12.031 -8.258 1 98.75 262 GLN A CA 1
ATOM 2067 C C . GLN A 1 262 ? 6.848 -10.625 -8.844 1 98.75 262 GLN A C 1
ATOM 2069 O O . GLN A 1 262 ? 7.934 -10.148 -9.188 1 98.75 262 GLN A O 1
ATOM 2074 N N . ALA A 1 263 ? 5.672 -10.008 -8.93 1 98.88 263 ALA A N 1
ATOM 2075 C CA . ALA A 1 263 ? 5.578 -8.672 -9.508 1 98.88 263 ALA A CA 1
ATOM 2076 C C . ALA A 1 263 ? 6.348 -7.656 -8.672 1 98.88 263 ALA A C 1
ATOM 2078 O O . ALA A 1 263 ? 7.059 -6.805 -9.219 1 98.88 263 ALA A O 1
ATOM 2079 N N . VAL A 1 264 ? 6.199 -7.73 -7.375 1 98.88 264 VAL A N 1
ATOM 2080 C CA . VAL A 1 264 ? 6.93 -6.84 -6.48 1 98.88 264 VAL A CA 1
ATOM 2081 C C . VAL A 1 264 ? 8.43 -7.012 -6.688 1 98.88 264 VAL A C 1
ATOM 2083 O O . VAL A 1 264 ? 9.18 -6.031 -6.727 1 98.88 264 VAL A O 1
ATOM 2086 N N . GLY A 1 265 ? 8.898 -8.234 -6.824 1 98.81 265 GLY A N 1
ATOM 2087 C CA . GLY A 1 265 ? 10.305 -8.5 -7.062 1 98.81 265 GLY A CA 1
ATOM 2088 C C . GLY A 1 265 ? 10.82 -7.891 -8.352 1 98.81 265 GLY A C 1
ATOM 2089 O O . GLY A 1 265 ? 11.891 -7.285 -8.375 1 98.81 265 GLY A O 1
ATOM 2090 N N . MET A 1 266 ? 10.07 -8.102 -9.414 1 98.81 266 MET A N 1
ATOM 2091 C CA . MET A 1 266 ? 10.469 -7.547 -10.695 1 98.81 266 MET A CA 1
ATOM 2092 C C . MET A 1 266 ? 10.523 -6.023 -10.641 1 98.81 266 MET A C 1
ATOM 2094 O O . MET A 1 266 ? 11.461 -5.41 -11.156 1 98.81 266 MET A O 1
ATOM 2098 N N . ALA A 1 267 ? 9.492 -5.41 -9.992 1 98.81 267 ALA A N 1
ATOM 2099 C CA . ALA A 1 267 ? 9.477 -3.961 -9.812 1 98.81 267 ALA A CA 1
ATOM 2100 C C . ALA A 1 267 ? 10.688 -3.49 -9.016 1 98.81 267 ALA A C 1
ATOM 2102 O O . ALA A 1 267 ? 11.297 -2.471 -9.344 1 98.81 267 ALA A O 1
ATOM 2103 N N . GLN A 1 268 ? 11 -4.188 -7.953 1 98.69 268 GLN A N 1
ATOM 2104 C CA . GLN A 1 268 ? 12.164 -3.875 -7.129 1 98.69 268 GLN A CA 1
ATOM 2105 C C . GLN A 1 268 ? 13.445 -3.912 -7.949 1 98.69 268 GLN A C 1
ATOM 2107 O O . GLN A 1 268 ? 14.273 -3.002 -7.859 1 98.69 268 GLN A O 1
ATOM 2112 N N . GLY A 1 269 ? 13.664 -5.012 -8.727 1 98.31 269 GLY A N 1
ATOM 2113 C CA . GLY A 1 269 ? 14.844 -5.121 -9.57 1 98.31 269 GLY A CA 1
ATOM 2114 C C . GLY A 1 269 ? 14.969 -3.98 -10.562 1 98.31 269 GLY A C 1
ATOM 2115 O O . GLY A 1 269 ? 16.062 -3.426 -10.742 1 98.31 269 GLY A O 1
ATOM 2116 N N . ALA A 1 270 ? 13.859 -3.666 -11.195 1 98.44 270 ALA A N 1
ATOM 2117 C CA . ALA A 1 270 ? 13.844 -2.578 -12.164 1 98.44 270 ALA A CA 1
ATOM 2118 C C . ALA A 1 270 ? 14.133 -1.238 -11.5 1 98.44 270 ALA A C 1
ATOM 2120 O O . ALA A 1 270 ? 14.883 -0.419 -12.039 1 98.44 270 ALA A O 1
ATOM 2121 N N . PHE A 1 271 ? 13.531 -0.971 -10.328 1 98.62 271 PHE A N 1
ATOM 2122 C CA . PHE A 1 271 ? 13.75 0.267 -9.586 1 98.62 271 PHE A CA 1
ATOM 2123 C C . PHE A 1 271 ? 15.219 0.434 -9.234 1 98.62 271 PHE A C 1
ATOM 2125 O O . PHE A 1 271 ? 15.781 1.518 -9.398 1 98.62 271 PHE A O 1
ATOM 2132 N N . GLU A 1 272 ? 15.805 -0.596 -8.703 1 97.69 272 GLU A N 1
ATOM 2133 C CA . GLU A 1 272 ? 17.203 -0.547 -8.297 1 97.69 272 GLU A CA 1
ATOM 2134 C C . GLU A 1 272 ? 18.109 -0.209 -9.477 1 97.69 272 GLU A C 1
ATOM 2136 O O . GLU A 1 272 ? 19.031 0.604 -9.352 1 97.69 272 GLU A O 1
ATOM 2141 N N . ARG A 1 273 ? 17.859 -0.811 -10.578 1 96.69 273 ARG A N 1
ATOM 2142 C CA . ARG A 1 273 ? 18.672 -0.567 -11.773 1 96.69 273 ARG A CA 1
ATOM 2143 C C . ARG A 1 273 ? 18.484 0.862 -12.273 1 96.69 273 ARG A C 1
ATOM 2145 O O . ARG A 1 273 ? 19.453 1.519 -12.664 1 96.69 273 ARG A O 1
ATOM 2152 N N . ALA A 1 274 ? 17.266 1.306 -12.281 1 97.81 274 ALA A N 1
ATOM 2153 C CA . ALA A 1 274 ? 16.984 2.682 -12.695 1 97.81 274 ALA A CA 1
ATOM 2154 C C . ALA A 1 274 ? 17.672 3.678 -11.758 1 97.81 274 ALA A C 1
ATOM 2156 O O . ALA A 1 274 ? 18.281 4.648 -12.211 1 97.81 274 ALA A O 1
ATOM 2157 N N . PHE A 1 275 ? 17.516 3.443 -10.453 1 98 275 PHE A N 1
ATOM 2158 C CA . PHE A 1 275 ? 18.125 4.305 -9.445 1 98 275 PHE A CA 1
ATOM 2159 C C . PHE A 1 275 ? 19.625 4.398 -9.656 1 98 275 PHE A C 1
ATOM 2161 O O . PHE A 1 275 ? 20.188 5.492 -9.656 1 98 275 PHE A O 1
ATOM 2168 N N . GLN A 1 276 ? 20.25 3.287 -9.828 1 96.44 276 GLN A N 1
ATOM 2169 C CA . GLN A 1 276 ? 21.703 3.254 -10.047 1 96.44 276 GLN A CA 1
ATOM 2170 C C . GLN A 1 276 ? 22.078 3.984 -11.336 1 96.44 276 GLN A C 1
ATOM 2172 O O . GLN A 1 276 ? 23 4.789 -11.344 1 96.44 276 GLN A O 1
ATOM 2177 N N . TYR A 1 277 ? 21.375 3.717 -12.375 1 96.06 277 TYR A N 1
ATOM 2178 C CA . TYR A 1 277 ? 21.688 4.262 -13.688 1 96.06 277 TYR A CA 1
ATOM 2179 C C . TYR A 1 277 ? 21.625 5.785 -13.68 1 96.06 277 TYR A C 1
ATOM 2181 O O . TYR A 1 277 ? 22.562 6.457 -14.141 1 96.06 277 TYR A O 1
ATOM 2189 N N . VAL A 1 278 ? 20.578 6.379 -13.148 1 97.31 278 VAL A N 1
ATOM 2190 C CA . VAL A 1 278 ? 20.359 7.82 -13.266 1 97.31 278 VAL A CA 1
ATOM 2191 C C . VAL A 1 278 ? 21.375 8.562 -12.391 1 97.31 278 VAL A C 1
ATOM 2193 O O . VAL A 1 278 ? 21.656 9.742 -12.625 1 97.31 278 VAL A O 1
ATOM 2196 N N . HIS A 1 279 ? 21.922 7.91 -11.367 1 97 279 HIS A N 1
ATOM 2197 C CA . HIS A 1 279 ? 22.922 8.547 -10.508 1 97 279 HIS A CA 1
ATOM 2198 C C . HIS A 1 279 ? 24.328 8.406 -11.094 1 97 279 HIS A C 1
ATOM 2200 O O . HIS A 1 279 ? 25.25 9.109 -10.672 1 97 279 HIS A O 1
ATOM 2206 N N . GLN A 1 280 ? 24.453 7.5 -12.047 1 95.25 280 GLN A N 1
ATOM 2207 C CA . GLN A 1 280 ? 25.75 7.273 -12.68 1 95.25 280 GLN A CA 1
ATOM 2208 C C . GLN A 1 280 ? 25.812 7.949 -14.047 1 95.25 280 GLN A C 1
ATOM 2210 O O . GLN A 1 280 ? 26.828 8.547 -14.398 1 95.25 280 GLN A O 1
ATOM 2215 N N . ARG A 1 281 ? 24.766 7.852 -14.836 1 94.06 281 ARG A N 1
ATOM 2216 C CA . ARG A 1 281 ? 24.719 8.414 -16.188 1 94.06 281 ARG A CA 1
ATOM 2217 C C . ARG A 1 281 ? 24.734 9.938 -16.141 1 94.06 281 ARG A C 1
ATOM 2219 O O . ARG A 1 281 ? 24 10.555 -15.375 1 94.06 281 ARG A O 1
ATOM 2226 N N . GLN A 1 282 ? 25.578 10.539 -16.969 1 93.88 282 GLN A N 1
ATOM 2227 C CA . GLN A 1 282 ? 25.672 11.992 -17.047 1 93.88 282 GLN A CA 1
ATOM 2228 C C . GLN A 1 282 ? 25.031 12.508 -18.328 1 93.88 282 GLN A C 1
ATOM 2230 O O . GLN A 1 282 ? 25.141 11.875 -19.391 1 93.88 282 GLN A O 1
ATOM 2235 N N . ALA A 1 283 ? 24.312 13.477 -18.266 1 89.81 283 ALA A N 1
ATOM 2236 C CA . ALA A 1 283 ? 23.828 14.297 -19.375 1 89.81 283 ALA A CA 1
ATOM 2237 C C . ALA A 1 283 ? 23.891 15.781 -19.031 1 89.81 283 ALA A C 1
ATOM 2239 O O . ALA A 1 283 ? 23.609 16.172 -17.891 1 89.81 283 ALA A O 1
ATOM 2240 N N . PHE A 1 284 ? 24.359 16.609 -20.031 1 92.75 284 PHE A N 1
ATOM 2241 C CA . PHE A 1 284 ? 24.469 18.062 -19.875 1 92.75 284 PHE A CA 1
ATOM 2242 C C . PHE A 1 284 ? 25.406 18.422 -18.734 1 92.75 284 PHE A C 1
ATOM 2244 O O . PHE A 1 284 ? 25.172 19.406 -18.016 1 92.75 284 PHE A O 1
ATOM 2251 N N . GLY A 1 285 ? 26.391 17.547 -18.406 1 92.12 285 GLY A N 1
ATOM 2252 C CA . GLY A 1 285 ? 27.469 17.844 -17.484 1 92.12 285 GLY A CA 1
ATOM 2253 C C . GLY A 1 285 ? 27.156 17.438 -16.047 1 92.12 285 GLY A C 1
ATOM 2254 O O . GLY A 1 285 ? 27.953 17.688 -15.141 1 92.12 285 GLY A O 1
ATOM 2255 N N . VAL A 1 286 ? 25.984 16.844 -15.773 1 94.12 286 VAL A N 1
ATOM 2256 C CA . VAL A 1 286 ? 25.578 16.453 -14.438 1 94.12 286 VAL A CA 1
ATOM 2257 C C . VAL A 1 286 ? 24.906 15.078 -14.484 1 94.12 286 VAL A C 1
ATOM 2259 O O . VAL A 1 286 ? 24.469 14.633 -15.547 1 94.12 286 VAL A O 1
ATOM 2262 N N . PRO A 1 287 ? 24.891 14.398 -13.32 1 94.81 287 PRO A N 1
ATOM 2263 C CA . PRO A 1 287 ? 24.094 13.164 -13.289 1 94.81 287 PRO A CA 1
ATOM 2264 C C . PRO A 1 287 ? 22.641 13.398 -13.672 1 94.81 287 PRO A C 1
ATOM 2266 O O . PRO A 1 287 ? 22.047 14.406 -13.273 1 94.81 287 PRO A O 1
ATOM 2269 N N . VAL A 1 288 ? 22.094 12.438 -14.406 1 94.69 288 VAL A N 1
ATOM 2270 C CA . VAL A 1 288 ? 20.703 12.539 -14.852 1 94.69 288 VAL A CA 1
ATOM 2271 C C . VAL A 1 288 ? 19.797 12.758 -13.648 1 94.69 288 VAL A C 1
ATOM 2273 O O . VAL A 1 288 ? 18.797 13.461 -13.734 1 94.69 288 VAL A O 1
ATOM 2276 N N . ALA A 1 289 ? 20.172 12.289 -12.484 1 96.75 289 ALA A N 1
ATOM 2277 C CA . ALA A 1 289 ? 19.391 12.398 -11.25 1 96.75 289 ALA A CA 1
ATOM 2278 C C . ALA A 1 289 ? 19.344 13.844 -10.758 1 96.75 289 ALA A C 1
ATOM 2280 O O . ALA A 1 289 ? 18.547 14.18 -9.875 1 96.75 289 ALA A O 1
ATOM 2281 N N . TYR A 1 290 ? 20.125 14.68 -11.336 1 95.25 290 TYR A N 1
ATOM 2282 C CA . TYR A 1 290 ? 20.141 16.094 -10.992 1 95.25 290 TYR A CA 1
ATOM 2283 C C . TYR A 1 290 ? 18.812 16.766 -11.344 1 95.25 290 TYR A C 1
ATOM 2285 O O . TYR A 1 290 ? 18.406 17.734 -10.695 1 95.25 290 TYR A O 1
ATOM 2293 N N . PHE A 1 291 ? 18.156 16.297 -12.406 1 94.12 291 PHE A N 1
ATOM 2294 C CA . PHE A 1 291 ? 16.953 16.938 -12.938 1 94.12 291 PHE A CA 1
ATOM 2295 C C . PHE A 1 291 ? 15.734 16.516 -12.141 1 94.12 291 PHE A C 1
ATOM 2297 O O . PHE A 1 291 ? 15.508 15.32 -11.914 1 94.12 291 PHE A O 1
ATOM 2304 N N . GLN A 1 292 ? 14.883 17.5 -11.781 1 95 292 GLN A N 1
ATOM 2305 C CA . GLN A 1 292 ? 13.742 17.281 -10.898 1 95 292 GLN A CA 1
ATOM 2306 C C . GLN A 1 292 ? 12.766 16.281 -11.5 1 95 292 GLN A C 1
ATOM 2308 O O . GLN A 1 292 ? 12.141 15.5 -10.773 1 95 292 GLN A O 1
ATOM 2313 N N . ALA A 1 293 ? 12.586 16.266 -12.789 1 94.75 293 ALA A N 1
ATOM 2314 C CA . ALA A 1 293 ? 11.664 15.336 -13.438 1 94.75 293 ALA A CA 1
ATOM 2315 C C . ALA A 1 293 ? 12.07 13.891 -13.156 1 94.75 293 ALA A C 1
ATOM 2317 O O . ALA A 1 293 ? 11.211 13.016 -13.023 1 94.75 293 ALA A O 1
ATOM 2318 N N . ILE A 1 294 ? 13.383 13.664 -13.117 1 95.94 294 ILE A N 1
ATOM 2319 C CA . ILE A 1 294 ? 13.906 12.328 -12.844 1 95.94 294 ILE A CA 1
ATOM 2320 C C . ILE A 1 294 ? 13.68 11.977 -11.375 1 95.94 294 ILE A C 1
ATOM 2322 O O . ILE A 1 294 ? 13.305 10.852 -11.055 1 95.94 294 ILE A O 1
ATOM 2326 N N . GLN A 1 295 ? 13.906 12.945 -10.523 1 97.56 295 GLN A N 1
ATOM 2327 C CA . GLN A 1 295 ? 13.68 12.75 -9.102 1 97.56 295 GLN A CA 1
ATOM 2328 C C . GLN A 1 295 ? 12.219 12.422 -8.812 1 97.56 295 GLN A C 1
ATOM 2330 O O . GLN A 1 295 ? 11.922 11.539 -8 1 97.56 295 GLN A O 1
ATOM 2335 N N . PHE A 1 296 ? 11.266 13.094 -9.453 1 97.81 296 PHE A N 1
ATOM 2336 C CA . PHE A 1 296 ? 9.836 12.836 -9.305 1 97.81 296 PHE A CA 1
ATOM 2337 C C . PHE A 1 296 ? 9.492 11.414 -9.734 1 97.81 296 PHE A C 1
ATOM 2339 O O . PHE A 1 296 ? 8.766 10.711 -9.031 1 97.81 296 PHE A O 1
ATOM 2346 N N . SER A 1 297 ? 10.086 10.977 -10.883 1 97.44 297 SER A N 1
ATOM 2347 C CA . SER A 1 297 ? 9.844 9.625 -11.375 1 97.44 297 SER A CA 1
ATOM 2348 C C . SER A 1 297 ? 10.289 8.578 -10.359 1 97.44 297 SER A C 1
ATOM 2350 O O . SER A 1 297 ? 9.562 7.621 -10.094 1 97.44 297 SER A O 1
ATOM 2352 N N . LEU A 1 298 ? 11.477 8.797 -9.812 1 98.25 298 LEU A N 1
ATOM 2353 C CA . LEU A 1 298 ? 12.008 7.844 -8.844 1 98.25 298 LEU A CA 1
ATOM 2354 C C . LEU A 1 298 ? 11.117 7.758 -7.613 1 98.25 298 LEU A C 1
ATOM 2356 O O . LEU A 1 298 ? 10.867 6.664 -7.102 1 98.25 298 LEU A O 1
ATOM 2360 N N . MET A 1 299 ? 10.602 8.852 -7.156 1 98.5 299 MET A N 1
ATOM 2361 C CA . MET A 1 299 ? 9.805 8.859 -5.934 1 98.5 299 MET A CA 1
ATOM 2362 C C . MET A 1 299 ? 8.406 8.297 -6.184 1 98.5 299 MET A C 1
ATOM 2364 O O . MET A 1 299 ? 7.848 7.613 -5.324 1 98.5 299 MET A O 1
ATOM 2368 N N . ASP A 1 300 ? 7.859 8.594 -7.355 1 98.44 300 ASP A N 1
ATOM 2369 C CA . ASP A 1 300 ? 6.594 7.969 -7.723 1 98.44 300 ASP A CA 1
ATOM 2370 C C . ASP A 1 300 ? 6.723 6.449 -7.766 1 98.44 300 ASP A C 1
ATOM 2372 O O . ASP A 1 300 ? 5.852 5.73 -7.277 1 98.44 300 ASP A O 1
ATOM 2376 N N . MET A 1 301 ? 7.816 5.969 -8.375 1 98.5 301 MET A N 1
ATOM 2377 C CA . MET A 1 301 ? 8.094 4.535 -8.438 1 98.5 301 MET A CA 1
ATOM 2378 C C . MET A 1 301 ? 8.219 3.947 -7.035 1 98.5 301 MET A C 1
ATOM 2380 O O . MET A 1 301 ? 7.648 2.893 -6.746 1 98.5 301 MET A O 1
ATOM 2384 N N . ALA A 1 302 ? 8.938 4.664 -6.176 1 98.56 302 ALA A N 1
ATOM 2385 C CA . ALA A 1 302 ? 9.172 4.168 -4.82 1 98.56 302 ALA A CA 1
ATOM 2386 C C . ALA A 1 302 ? 7.859 4.055 -4.043 1 98.56 302 ALA A C 1
ATOM 2388 O O . ALA A 1 302 ? 7.621 3.055 -3.363 1 98.56 302 ALA A O 1
ATOM 2389 N N . ALA A 1 303 ? 6.992 5.031 -4.094 1 98.69 303 ALA A N 1
ATOM 2390 C CA . ALA A 1 303 ? 5.715 5.016 -3.387 1 98.69 303 ALA A CA 1
ATOM 2391 C C . ALA A 1 303 ? 4.855 3.836 -3.834 1 98.69 303 ALA A C 1
ATOM 2393 O O . ALA A 1 303 ? 4.277 3.133 -3.004 1 98.69 303 ALA A O 1
ATOM 2394 N N . LYS A 1 304 ? 4.809 3.639 -5.141 1 98.62 304 LYS A N 1
ATOM 2395 C CA . LYS A 1 304 ? 4.02 2.541 -5.695 1 98.62 304 LYS A CA 1
ATOM 2396 C C . LYS A 1 304 ? 4.613 1.189 -5.309 1 98.62 304 LYS A C 1
ATOM 2398 O O . LYS A 1 304 ? 3.877 0.252 -4.988 1 98.62 304 LYS A O 1
ATOM 2403 N N . LEU A 1 305 ? 5.93 1.096 -5.336 1 98.69 305 LEU A N 1
ATOM 2404 C CA . LEU A 1 305 ? 6.621 -0.137 -4.977 1 98.69 305 LEU A CA 1
ATOM 2405 C C . LEU A 1 305 ? 6.344 -0.509 -3.521 1 98.69 305 LEU A C 1
ATOM 2407 O O . LEU A 1 305 ? 5.996 -1.655 -3.225 1 98.69 305 LEU A O 1
ATOM 2411 N N . PHE A 1 306 ? 6.465 0.486 -2.605 1 98.62 306 PHE A N 1
ATOM 2412 C CA . PHE A 1 306 ? 6.188 0.248 -1.194 1 98.62 306 PHE A CA 1
ATOM 2413 C C . PHE A 1 306 ? 4.742 -0.192 -0.993 1 98.62 306 PHE A C 1
ATOM 2415 O O . PHE A 1 306 ? 4.477 -1.151 -0.267 1 98.62 306 PHE A O 1
ATOM 2422 N N . SER A 1 307 ? 3.877 0.445 -1.669 1 98.5 307 SER A N 1
ATOM 2423 C CA . SER A 1 307 ? 2.451 0.18 -1.511 1 98.5 307 SER A CA 1
ATOM 2424 C C . SER A 1 307 ? 2.094 -1.227 -1.98 1 98.5 307 SER A C 1
ATOM 2426 O O . SER A 1 307 ? 1.377 -1.953 -1.291 1 98.5 307 SER A O 1
ATOM 2428 N N . ALA A 1 308 ? 2.604 -1.617 -3.156 1 98.75 308 ALA A N 1
ATOM 2429 C CA . ALA A 1 308 ? 2.354 -2.955 -3.684 1 98.75 308 ALA A CA 1
ATOM 2430 C C . ALA A 1 308 ? 2.934 -4.023 -2.764 1 98.75 308 ALA A C 1
ATOM 2432 O O . ALA A 1 308 ? 2.301 -5.055 -2.521 1 98.75 308 ALA A O 1
ATOM 2433 N N . ARG A 1 309 ? 4.141 -3.795 -2.277 1 98.81 309 ARG A N 1
ATOM 2434 C CA . ARG A 1 309 ? 4.789 -4.727 -1.361 1 98.81 309 ARG A CA 1
ATOM 2435 C C . ARG A 1 309 ? 3.963 -4.91 -0.093 1 98.81 309 ARG A C 1
ATOM 2437 O O . ARG A 1 309 ? 3.715 -6.043 0.333 1 98.81 309 ARG A O 1
ATOM 2444 N N . LEU A 1 310 ? 3.523 -3.795 0.445 1 98.88 310 LEU A N 1
ATOM 2445 C CA . LEU A 1 310 ? 2.77 -3.836 1.693 1 98.88 310 LEU A CA 1
ATOM 2446 C C . LEU A 1 310 ? 1.455 -4.586 1.511 1 98.88 310 LEU A C 1
ATOM 2448 O O . LEU A 1 310 ? 1.071 -5.391 2.361 1 98.88 310 LEU A O 1
ATOM 2452 N N . LEU A 1 311 ? 0.75 -4.316 0.437 1 98.81 311 LEU A N 1
ATOM 2453 C CA . LEU A 1 311 ? -0.505 -5.012 0.166 1 98.81 311 LEU A CA 1
ATOM 2454 C C . LEU A 1 311 ? -0.274 -6.508 -0.016 1 98.81 311 LEU A C 1
ATOM 2456 O O . LEU A 1 311 ? -1.067 -7.324 0.457 1 98.81 311 LEU A O 1
ATOM 2460 N N . THR A 1 312 ? 0.837 -6.867 -0.718 1 98.81 312 THR A N 1
ATOM 2461 C CA . THR A 1 312 ? 1.196 -8.266 -0.942 1 98.81 312 THR A CA 1
ATOM 2462 C C . THR A 1 312 ? 1.467 -8.969 0.382 1 98.81 312 THR A C 1
ATOM 2464 O O . THR A 1 312 ? 0.946 -10.062 0.627 1 98.81 312 THR A O 1
ATOM 2467 N N . TYR A 1 313 ? 2.18 -8.32 1.214 1 98.81 313 TYR A N 1
ATOM 2468 C CA . TYR A 1 313 ? 2.553 -8.953 2.475 1 98.81 313 TYR A CA 1
ATOM 2469 C C . TYR A 1 313 ? 1.387 -8.938 3.455 1 98.81 313 TYR A C 1
ATOM 2471 O O . TYR A 1 313 ? 1.309 -9.789 4.344 1 98.81 313 TYR A O 1
ATOM 2479 N N . LEU A 1 314 ? 0.471 -7.977 3.316 1 98.75 314 LEU A N 1
ATOM 2480 C CA . LEU A 1 314 ? -0.769 -8.047 4.082 1 98.75 314 LEU A CA 1
ATOM 2481 C C . LEU A 1 314 ? -1.55 -9.312 3.734 1 98.75 314 LEU A C 1
ATOM 2483 O O . LEU A 1 314 ? -2.039 -10.008 4.625 1 98.75 314 LEU A O 1
ATOM 2487 N N . ALA A 1 315 ? -1.662 -9.625 2.469 1 98.75 315 ALA A N 1
ATOM 2488 C CA . ALA A 1 315 ? -2.35 -10.836 2.029 1 98.75 315 ALA A CA 1
ATOM 2489 C C . ALA A 1 315 ? -1.694 -12.078 2.615 1 98.75 315 ALA A C 1
ATOM 2491 O O . ALA A 1 315 ? -2.381 -12.969 3.119 1 98.75 315 ALA A O 1
ATOM 2492 N N . ALA A 1 316 ? -0.357 -12.094 2.545 1 98.62 316 ALA A N 1
ATOM 2493 C CA . ALA A 1 316 ? 0.387 -13.242 3.066 1 98.62 316 ALA A CA 1
ATOM 2494 C C . ALA A 1 316 ? 0.167 -13.398 4.57 1 98.62 316 ALA A C 1
ATOM 2496 O O . ALA A 1 316 ? -0.042 -14.508 5.059 1 98.62 316 ALA A O 1
ATOM 2497 N N . LYS A 1 317 ? 0.229 -12.281 5.301 1 98.5 317 LYS A N 1
ATOM 2498 C CA . LYS A 1 317 ? 0.041 -12.305 6.746 1 98.5 317 LYS A CA 1
ATOM 2499 C C . LYS A 1 317 ? -1.357 -12.797 7.113 1 98.5 317 LYS A C 1
ATOM 2501 O O . LYS A 1 317 ? -1.517 -13.609 8.023 1 98.5 317 LYS A O 1
ATOM 2506 N N . LEU A 1 318 ? -2.361 -12.297 6.434 1 98.25 318 LEU A N 1
ATOM 2507 C CA . LEU A 1 318 ? -3.732 -12.727 6.684 1 98.25 318 LEU A CA 1
ATOM 2508 C C . LEU A 1 318 ? -3.891 -14.219 6.41 1 98.25 318 LEU A C 1
ATOM 2510 O O . LEU A 1 318 ? -4.586 -14.922 7.148 1 98.25 318 LEU A O 1
ATOM 2514 N N . ALA A 1 319 ? -3.266 -14.711 5.371 1 97.75 319 ALA A N 1
ATOM 2515 C CA . ALA A 1 319 ? -3.297 -16.141 5.066 1 97.75 319 ALA A CA 1
ATOM 2516 C C . ALA A 1 319 ? -2.641 -16.953 6.176 1 97.75 319 ALA A C 1
ATOM 2518 O O . ALA A 1 319 ? -3.18 -17.969 6.605 1 97.75 319 ALA A O 1
ATOM 2519 N N . ASP A 1 320 ? -1.474 -16.516 6.66 1 97.62 320 ASP A N 1
ATOM 2520 C CA . ASP A 1 320 ? -0.756 -17.188 7.738 1 97.62 320 ASP A CA 1
ATOM 2521 C C . ASP A 1 320 ? -1.603 -17.25 9.008 1 97.62 320 ASP A C 1
ATOM 2523 O O . ASP A 1 320 ? -1.524 -18.219 9.766 1 97.62 320 ASP A O 1
ATOM 2527 N N . ASP A 1 321 ? -2.393 -16.203 9.172 1 96.62 321 ASP A N 1
ATOM 2528 C CA . ASP A 1 321 ? -3.217 -16.094 10.375 1 96.62 321 ASP A CA 1
ATOM 2529 C C . ASP A 1 321 ? -4.508 -16.906 10.227 1 96.62 321 ASP A C 1
ATOM 2531 O O . ASP A 1 321 ? -5.309 -16.984 11.156 1 96.62 321 ASP A O 1
ATOM 2535 N N . GLY A 1 322 ? -4.758 -17.484 9.102 1 95.69 322 GLY A N 1
ATOM 2536 C CA . GLY A 1 322 ? -5.973 -18.234 8.852 1 95.69 322 GLY A CA 1
ATOM 2537 C C . GLY A 1 322 ? -7.215 -17.375 8.781 1 95.69 322 GLY A C 1
ATOM 2538 O O . GLY A 1 322 ? -8.312 -17.828 9.102 1 95.69 322 GLY A O 1
ATOM 2539 N N . ARG A 1 323 ? -7.016 -16.125 8.391 1 95.56 323 ARG A N 1
ATOM 2540 C CA . ARG A 1 323 ? -8.148 -15.211 8.266 1 95.56 323 ARG A CA 1
ATOM 2541 C C . ARG A 1 323 ? -8.875 -15.414 6.938 1 95.56 323 ARG A C 1
ATOM 2543 O O . ARG A 1 323 ? -8.234 -15.547 5.891 1 95.56 323 ARG A O 1
ATOM 2550 N N . ARG A 1 324 ? -10.172 -15.391 6.984 1 93.94 324 ARG A N 1
ATOM 2551 C CA . ARG A 1 324 ? -10.969 -15.617 5.785 1 93.94 324 ARG A CA 1
ATOM 2552 C C . ARG A 1 324 ? -10.789 -14.492 4.777 1 93.94 324 ARG A C 1
ATOM 2554 O O . ARG A 1 324 ? -10.945 -14.695 3.572 1 93.94 324 ARG A O 1
ATOM 2561 N N . GLU A 1 325 ? -10.398 -13.297 5.254 1 96.25 325 GLU A N 1
ATOM 2562 C CA . GLU A 1 325 ? -10.273 -12.117 4.414 1 96.25 325 GLU A CA 1
ATOM 2563 C C . GLU A 1 325 ? -9.078 -12.234 3.465 1 96.25 325 GLU A C 1
ATOM 2565 O O . GLU A 1 325 ? -8.953 -11.461 2.514 1 96.25 325 GLU A O 1
ATOM 2570 N N . PHE A 1 326 ? -8.242 -13.242 3.684 1 97.31 326 PHE A N 1
ATOM 2571 C CA . PHE A 1 326 ? -7 -13.289 2.92 1 97.31 326 PHE A CA 1
ATOM 2572 C C . PHE A 1 326 ? -7.281 -13.5 1.438 1 97.31 326 PHE A C 1
ATOM 2574 O O . PHE A 1 326 ? -6.566 -12.977 0.582 1 97.31 326 PHE A O 1
ATOM 2581 N N . THR A 1 327 ? -8.352 -14.211 1.085 1 97.25 327 THR A N 1
ATOM 2582 C CA . THR A 1 327 ? -8.648 -14.469 -0.319 1 97.25 327 THR A CA 1
ATOM 2583 C C . THR A 1 327 ? -9.047 -13.18 -1.035 1 97.25 327 THR A C 1
ATOM 2585 O O . THR A 1 327 ? -8.664 -12.961 -2.188 1 97.25 327 THR A O 1
ATOM 2588 N N . PHE A 1 328 ? -9.812 -12.328 -0.314 1 98.06 328 PHE A N 1
ATOM 2589 C CA . PHE A 1 328 ? -10.164 -11.008 -0.824 1 98.06 328 PHE A CA 1
ATOM 2590 C C . PHE A 1 328 ? -8.914 -10.164 -1.056 1 98.06 328 PHE A C 1
ATOM 2592 O O . PHE A 1 328 ? -8.703 -9.656 -2.156 1 98.06 328 PHE A O 1
ATOM 2599 N N . VAL A 1 329 ? -8.047 -10.094 -0.122 1 98.75 329 VAL A N 1
ATOM 2600 C CA . VAL A 1 329 ? -6.871 -9.234 -0.166 1 98.75 329 VAL A CA 1
ATOM 2601 C C . VAL A 1 329 ? -5.844 -9.805 -1.139 1 98.75 329 VAL A C 1
ATOM 2603 O O . VAL A 1 329 ? -5.133 -9.055 -1.813 1 98.75 329 VAL A O 1
ATOM 2606 N N . ALA A 1 330 ? -5.754 -11.117 -1.24 1 98.62 330 ALA A N 1
ATOM 2607 C CA . ALA A 1 330 ? -4.836 -11.758 -2.182 1 98.62 330 ALA A CA 1
ATOM 2608 C C . ALA A 1 330 ? -5.172 -11.375 -3.619 1 98.62 330 ALA A C 1
ATOM 2610 O O . ALA A 1 330 ? -4.277 -11.117 -4.426 1 98.62 330 ALA A O 1
ATOM 2611 N N . SER A 1 331 ? -6.457 -11.352 -3.945 1 98.62 331 SER A N 1
ATOM 2612 C CA . SER A 1 331 ? -6.875 -10.953 -5.285 1 98.62 331 SER A CA 1
ATOM 2613 C C . SER A 1 331 ? -6.562 -9.484 -5.547 1 98.62 331 SER A C 1
ATOM 2615 O O . SER A 1 331 ? -6.121 -9.125 -6.641 1 98.62 331 SER A O 1
ATOM 2617 N N . LEU A 1 332 ? -6.773 -8.617 -4.543 1 98.69 332 LEU A N 1
ATOM 2618 C CA . LEU A 1 332 ? -6.391 -7.215 -4.66 1 98.69 332 LEU A CA 1
ATOM 2619 C C . LEU A 1 332 ? -4.895 -7.078 -4.926 1 98.69 332 LEU A C 1
ATOM 2621 O O . LEU A 1 332 ? -4.484 -6.324 -5.809 1 98.69 332 LEU A O 1
ATOM 2625 N N . ALA A 1 333 ? -4.141 -7.816 -4.137 1 98.75 333 ALA A N 1
ATOM 2626 C CA . ALA A 1 333 ? -2.686 -7.734 -4.23 1 98.75 333 ALA A CA 1
ATOM 2627 C C . ALA A 1 333 ? -2.195 -8.188 -5.602 1 98.75 333 ALA A C 1
ATOM 2629 O O . ALA A 1 333 ? -1.314 -7.555 -6.191 1 98.75 333 ALA A O 1
ATOM 2630 N N . LYS A 1 334 ? -2.805 -9.266 -6.086 1 98.62 334 LYS A N 1
ATOM 2631 C CA . LYS A 1 334 ? -2.357 -9.828 -7.355 1 98.62 334 LYS A CA 1
ATOM 2632 C C . LYS A 1 334 ? -2.545 -8.828 -8.5 1 98.62 334 LYS A C 1
ATOM 2634 O O . LYS A 1 334 ? -1.585 -8.484 -9.188 1 98.62 334 LYS A O 1
ATOM 2639 N N . PHE A 1 335 ? -3.744 -8.336 -8.695 1 98.62 335 PHE A N 1
ATOM 2640 C CA . PHE A 1 335 ? -3.924 -7.469 -9.859 1 98.62 335 PHE A CA 1
ATOM 2641 C C . PHE A 1 335 ? -3.232 -6.129 -9.641 1 98.62 335 PHE A C 1
ATOM 2643 O O . PHE A 1 335 ? -2.684 -5.551 -10.586 1 98.62 335 PHE A O 1
ATOM 2650 N N . TYR A 1 336 ? -3.201 -5.598 -8.422 1 98.75 336 TYR A N 1
ATOM 2651 C CA . TYR A 1 336 ? -2.588 -4.305 -8.141 1 98.75 336 TYR A CA 1
ATOM 2652 C C . TYR A 1 336 ? -1.075 -4.367 -8.32 1 98.75 336 TYR A C 1
ATOM 2654 O O . TYR A 1 336 ? -0.49 -3.535 -9.016 1 98.75 336 TYR A O 1
ATOM 2662 N N . ALA A 1 337 ? -0.405 -5.336 -7.699 1 98.88 337 ALA A N 1
ATOM 2663 C CA . ALA A 1 337 ? 1.052 -5.434 -7.742 1 98.88 337 ALA A CA 1
ATOM 2664 C C . ALA A 1 337 ? 1.544 -5.641 -9.172 1 98.88 337 ALA A C 1
ATOM 2666 O O . ALA A 1 337 ? 2.564 -5.074 -9.57 1 98.88 337 ALA A O 1
ATOM 2667 N N . THR A 1 338 ? 0.828 -6.465 -9.922 1 98.81 338 THR A N 1
ATOM 2668 C CA . THR A 1 338 ? 1.292 -6.781 -11.266 1 98.81 338 THR A CA 1
ATOM 2669 C C . THR A 1 338 ? 1.138 -5.574 -12.188 1 98.81 338 THR A C 1
ATOM 2671 O O . THR A 1 338 ? 1.995 -5.324 -13.039 1 98.81 338 THR A O 1
ATOM 2674 N N . GLU A 1 339 ? 0.101 -4.777 -12.047 1 98.56 339 GLU A N 1
ATOM 2675 C CA . GLU A 1 339 ? -0.09 -3.578 -12.859 1 98.56 339 GLU A CA 1
ATOM 2676 C C . GLU A 1 339 ? 0.879 -2.475 -12.453 1 98.56 339 GLU A C 1
ATOM 2678 O O . GLU A 1 339 ? 1.464 -1.805 -13.305 1 98.56 339 GLU A O 1
ATOM 2683 N N . VAL A 1 340 ? 1.056 -2.338 -11.18 1 98.56 340 VAL A N 1
ATOM 2684 C CA . VAL A 1 340 ? 2.008 -1.362 -10.656 1 98.56 340 VAL A CA 1
ATOM 2685 C C . VAL A 1 340 ? 3.418 -1.719 -11.125 1 98.56 340 VAL A C 1
ATOM 2687 O O . VAL A 1 340 ? 4.199 -0.837 -11.492 1 98.56 340 VAL A O 1
ATOM 2690 N N . ALA A 1 341 ? 3.729 -2.988 -11.086 1 98.81 341 ALA A N 1
ATOM 2691 C CA . ALA A 1 341 ? 5.051 -3.439 -11.516 1 98.81 341 ALA A CA 1
ATOM 2692 C C . ALA A 1 341 ? 5.289 -3.111 -12.984 1 98.81 341 ALA A C 1
ATOM 2694 O O . ALA A 1 341 ? 6.383 -2.678 -13.359 1 98.81 341 ALA A O 1
ATOM 2695 N N . GLU A 1 342 ? 4.305 -3.344 -13.789 1 98.5 342 GLU A N 1
ATOM 2696 C CA . GLU A 1 342 ? 4.449 -3.006 -15.203 1 98.5 342 GLU A CA 1
ATOM 2697 C C . GLU A 1 342 ? 4.738 -1.519 -15.391 1 98.5 342 GLU A C 1
ATOM 2699 O O . GLU A 1 342 ? 5.586 -1.141 -16.203 1 98.5 342 GLU A O 1
ATOM 2704 N N . GLU A 1 343 ? 4.039 -0.656 -14.609 1 98.5 343 GLU A N 1
ATOM 2705 C CA . GLU A 1 343 ? 4.254 0.787 -14.664 1 98.5 343 GLU A CA 1
ATOM 2706 C C . GLU A 1 343 ? 5.68 1.148 -14.25 1 98.5 343 GLU A C 1
ATOM 2708 O O . GLU A 1 343 ? 6.344 1.946 -14.914 1 98.5 343 GLU A O 1
ATOM 2713 N N . ILE A 1 344 ? 6.109 0.628 -13.195 1 98.75 344 ILE A N 1
ATOM 2714 C CA . ILE A 1 344 ? 7.43 0.924 -12.648 1 98.75 344 ILE A CA 1
ATOM 2715 C C . ILE A 1 344 ? 8.508 0.474 -13.633 1 98.75 344 ILE A C 1
ATOM 2717 O O . ILE A 1 344 ? 9.461 1.21 -13.898 1 98.75 344 ILE A O 1
ATOM 2721 N N . ILE A 1 345 ? 8.359 -0.73 -14.203 1 98.69 345 ILE A N 1
ATOM 2722 C CA . ILE A 1 345 ? 9.344 -1.297 -15.117 1 98.69 345 ILE A CA 1
ATOM 2723 C C . ILE A 1 345 ? 9.391 -0.465 -16.391 1 98.69 345 ILE A C 1
ATOM 2725 O O . ILE A 1 345 ? 10.477 -0.161 -16.906 1 98.69 345 ILE A O 1
ATOM 2729 N N . SER A 1 346 ? 8.211 -0.117 -16.891 1 98.19 346 SER A N 1
ATOM 2730 C CA . SER A 1 346 ? 8.156 0.748 -18.062 1 98.19 346 SER A CA 1
ATOM 2731 C C . SER A 1 346 ? 8.883 2.064 -17.812 1 98.19 346 SER A C 1
ATOM 2733 O O . SER A 1 346 ? 9.656 2.521 -18.672 1 98.19 346 SER A O 1
ATOM 2735 N N . GLU A 1 347 ? 8.656 2.695 -16.656 1 98.25 347 GLU A N 1
ATOM 2736 C CA . GLU A 1 347 ? 9.328 3.947 -16.312 1 98.25 347 GLU A CA 1
ATOM 2737 C C . GLU A 1 347 ? 10.828 3.744 -16.141 1 98.25 347 GLU A C 1
ATOM 2739 O O . GLU A 1 347 ? 11.625 4.613 -16.516 1 98.25 347 GLU A O 1
ATOM 2744 N N . ALA A 1 348 ? 11.211 2.621 -15.578 1 98.38 348 ALA A N 1
ATOM 2745 C CA . ALA A 1 348 ? 12.633 2.309 -15.445 1 98.38 348 ALA A CA 1
ATOM 2746 C C . ALA A 1 348 ? 13.312 2.26 -16.812 1 98.38 348 ALA A C 1
ATOM 2748 O O . ALA A 1 348 ? 14.438 2.744 -16.969 1 98.38 348 ALA A O 1
ATOM 2749 N N . ILE A 1 349 ? 12.656 1.647 -17.766 1 96.75 349 ILE A N 1
ATOM 2750 C CA . ILE A 1 349 ? 13.172 1.606 -19.141 1 96.75 349 ILE A CA 1
ATOM 2751 C C . ILE A 1 349 ? 13.281 3.025 -19.688 1 96.75 349 ILE A C 1
ATOM 2753 O O . ILE A 1 349 ? 14.305 3.396 -20.266 1 96.75 349 ILE A O 1
ATOM 2757 N N . ASN A 1 350 ? 12.234 3.887 -19.453 1 95.81 350 ASN A N 1
ATOM 2758 C CA . ASN A 1 350 ? 12.266 5.277 -19.891 1 95.81 350 ASN A CA 1
ATOM 2759 C C . ASN A 1 350 ? 13.453 6.027 -19.297 1 95.81 350 ASN A C 1
ATOM 2761 O O . ASN A 1 350 ? 14.102 6.812 -20 1 95.81 350 ASN A O 1
ATOM 2765 N N . LEU A 1 351 ? 13.75 5.781 -18.062 1 96.75 351 LEU A N 1
ATOM 2766 C CA . LEU A 1 351 ? 14.836 6.473 -17.375 1 96.75 351 LEU A CA 1
ATOM 2767 C C . LEU A 1 351 ? 16.188 6.07 -17.938 1 96.75 351 LEU A C 1
ATOM 2769 O O . LEU A 1 351 ? 17.156 6.836 -17.859 1 96.75 351 LEU A O 1
ATOM 2773 N N . HIS A 1 352 ? 16.234 4.887 -18.578 1 94.94 352 HIS A N 1
ATOM 2774 C CA . HIS A 1 352 ? 17.469 4.43 -19.219 1 94.94 352 HIS A CA 1
ATOM 2775 C C . HIS A 1 352 ? 17.578 4.969 -20.641 1 94.94 352 HIS A C 1
ATOM 2777 O O . HIS A 1 352 ? 18.656 4.938 -21.234 1 94.94 352 HIS A O 1
ATOM 2783 N N . GLY A 1 353 ? 16.469 5.426 -21.281 1 90.25 353 GLY A N 1
ATOM 2784 C CA . GLY A 1 353 ? 16.484 5.848 -22.672 1 90.25 353 GLY A CA 1
ATOM 2785 C C . GLY A 1 353 ? 16.75 4.707 -23.641 1 90.25 353 GLY A C 1
ATOM 2786 O O . GLY A 1 353 ? 16.25 3.598 -23.453 1 90.25 353 GLY A O 1
ATOM 2787 N N . GLY A 1 354 ? 17.453 4.945 -24.672 1 87.5 354 GLY A N 1
ATOM 2788 C CA . GLY A 1 354 ? 17.719 3.963 -25.703 1 87.5 354 GLY A CA 1
ATOM 2789 C C . GLY A 1 354 ? 18.391 2.703 -25.188 1 87.5 354 GLY A C 1
ATOM 2790 O O . GLY A 1 354 ? 18.125 1.605 -25.688 1 87.5 354 GLY A O 1
ATOM 2791 N N . VAL A 1 355 ? 19.156 2.82 -24.125 1 90.5 355 VAL A N 1
ATOM 2792 C CA . VAL A 1 355 ? 19.859 1.649 -23.609 1 90.5 355 VAL A CA 1
ATOM 2793 C C . VAL A 1 355 ? 18.875 0.741 -22.875 1 90.5 355 VAL A C 1
ATOM 2795 O O . VAL A 1 355 ? 19.125 -0.452 -22.703 1 90.5 355 VAL A O 1
ATOM 2798 N N . GLY A 1 356 ? 17.766 1.314 -22.469 1 93.44 356 GLY A N 1
ATOM 2799 C CA . GLY A 1 356 ? 16.766 0.562 -21.719 1 93.44 356 GLY A CA 1
ATOM 2800 C C . GLY A 1 356 ? 16.094 -0.512 -22.547 1 93.44 356 GLY A C 1
ATOM 2801 O O . GLY A 1 356 ? 15.461 -1.426 -22.016 1 93.44 356 GLY A O 1
ATOM 2802 N N . VAL A 1 357 ? 16.281 -0.41 -23.875 1 91.81 357 VAL A N 1
ATOM 2803 C CA . VAL A 1 357 ? 15.602 -1.385 -24.719 1 91.81 357 VAL A CA 1
ATOM 2804 C C . VAL A 1 357 ? 16.625 -2.332 -25.344 1 91.81 357 VAL A C 1
ATOM 2806 O O . VAL A 1 357 ? 16.281 -3.164 -26.188 1 91.81 357 VAL A O 1
ATOM 2809 N N . ILE A 1 358 ? 17.844 -2.102 -24.938 1 90.62 358 ILE A N 1
ATOM 2810 C CA . ILE A 1 358 ? 18.891 -2.996 -25.406 1 90.62 358 ILE A CA 1
ATOM 2811 C C . ILE A 1 358 ? 18.922 -4.258 -24.547 1 90.62 358 ILE A C 1
ATOM 2813 O O . ILE A 1 358 ? 19.047 -4.18 -23.312 1 90.62 358 ILE A O 1
ATOM 2817 N N . VAL A 1 359 ? 18.906 -5.43 -25.047 1 91.5 359 VAL A N 1
ATOM 2818 C CA . VAL A 1 359 ? 18.734 -6.73 -24.422 1 91.5 359 VAL A CA 1
ATOM 2819 C C . VAL A 1 359 ? 19.859 -6.977 -23.422 1 91.5 359 VAL A C 1
ATOM 2821 O O . VAL A 1 359 ? 19.641 -7.531 -22.344 1 91.5 359 VAL A O 1
ATOM 2824 N N . GLU A 1 360 ? 21.016 -6.465 -23.734 1 89.12 360 GLU A N 1
ATOM 2825 C CA . GLU A 1 360 ? 22.203 -6.734 -22.938 1 89.12 360 GLU A CA 1
ATOM 2826 C C . GLU A 1 360 ? 22.125 -6.051 -21.578 1 89.12 360 GLU A C 1
ATOM 2828 O O . GLU A 1 360 ? 22.812 -6.449 -20.641 1 89.12 360 GLU A O 1
ATOM 2833 N N . THR A 1 361 ? 21.297 -5.062 -21.547 1 89.88 361 THR A N 1
ATOM 2834 C CA . THR A 1 361 ? 21.172 -4.359 -20.266 1 89.88 361 THR A CA 1
ATOM 2835 C C . THR A 1 361 ? 20.312 -5.152 -19.281 1 89.88 361 THR A C 1
ATOM 2837 O O . THR A 1 361 ? 20.406 -4.953 -18.078 1 89.88 361 THR A O 1
ATOM 2840 N N . GLY A 1 362 ? 19.438 -5.949 -19.844 1 91.94 362 GLY A N 1
ATOM 2841 C CA . GLY A 1 362 ? 18.656 -6.871 -19.031 1 91.94 362 GLY A CA 1
ATOM 2842 C C . GLY A 1 362 ? 17.422 -6.242 -18.422 1 91.94 362 GLY A C 1
ATOM 2843 O O . GLY A 1 362 ? 16.656 -6.914 -17.734 1 91.94 362 GLY A O 1
ATOM 2844 N N . ILE A 1 363 ? 17.25 -4.938 -18.656 1 94.19 363 ILE A N 1
ATOM 2845 C CA . ILE A 1 363 ? 16.141 -4.266 -17.984 1 94.19 363 ILE A CA 1
ATOM 2846 C C . ILE A 1 363 ? 14.844 -4.523 -18.75 1 94.19 363 ILE A C 1
ATOM 2848 O O . ILE A 1 363 ? 13.773 -4.645 -18.141 1 94.19 363 ILE A O 1
ATOM 2852 N N . GLU A 1 364 ? 14.945 -4.602 -20.062 1 94.12 364 GLU A N 1
ATOM 2853 C CA . GLU A 1 364 ? 13.758 -4.758 -20.906 1 94.12 364 GLU A CA 1
ATOM 2854 C C . GLU A 1 364 ? 13.047 -6.078 -20.609 1 94.12 364 GLU A C 1
ATOM 2856 O O . GLU A 1 364 ? 11.828 -6.18 -20.75 1 94.12 364 GLU A O 1
ATOM 2861 N N . ARG A 1 365 ? 13.758 -7.098 -20.219 1 95.69 365 ARG A N 1
ATOM 2862 C CA . ARG A 1 365 ? 13.195 -8.43 -20.016 1 95.69 365 ARG A CA 1
ATOM 2863 C C . ARG A 1 365 ? 12.148 -8.414 -18.906 1 95.69 365 ARG A C 1
ATOM 2865 O O . ARG A 1 365 ? 11.195 -9.195 -18.922 1 95.69 365 ARG A O 1
ATOM 2872 N N . PHE A 1 366 ? 12.32 -7.496 -17.953 1 97.81 366 PHE A N 1
ATOM 2873 C CA . PHE A 1 366 ? 11.352 -7.41 -16.859 1 97.81 366 PHE A CA 1
ATOM 2874 C C . PHE A 1 366 ? 9.977 -7.027 -17.391 1 97.81 366 PHE A C 1
ATOM 2876 O O . PHE A 1 366 ? 8.953 -7.453 -16.844 1 97.81 366 PHE A O 1
ATOM 2883 N N . LEU A 1 367 ? 9.969 -6.199 -18.438 1 97.12 367 LEU A N 1
ATOM 2884 C CA . LEU A 1 367 ? 8.688 -5.805 -19 1 97.12 367 LEU A CA 1
ATOM 2885 C C . LEU A 1 367 ? 8 -6.992 -19.688 1 97.12 367 LEU A C 1
ATOM 2887 O O . LEU A 1 367 ? 6.785 -7.152 -19.578 1 97.12 367 LEU A O 1
ATOM 2891 N N . ARG A 1 368 ? 8.773 -7.828 -20.359 1 95.69 368 ARG A N 1
ATOM 2892 C CA . ARG A 1 368 ? 8.242 -9.039 -20.969 1 95.69 368 ARG A CA 1
ATOM 2893 C C . ARG A 1 368 ? 7.766 -10.023 -19.906 1 95.69 368 ARG A C 1
ATOM 2895 O O . ARG A 1 368 ? 6.691 -10.617 -20.047 1 95.69 368 ARG A O 1
ATOM 2902 N N . ASP A 1 369 ? 8.508 -10.156 -18.875 1 97.94 369 ASP A N 1
ATOM 2903 C CA . ASP A 1 369 ? 8.219 -11.109 -17.812 1 97.94 369 ASP A CA 1
ATOM 2904 C C . ASP A 1 369 ? 6.957 -10.711 -17.031 1 97.94 369 ASP A C 1
ATOM 2906 O O . ASP A 1 369 ? 6.102 -11.547 -16.75 1 97.94 369 ASP A O 1
ATOM 2910 N N . VAL A 1 370 ? 6.824 -9.422 -16.734 1 98.44 370 VAL A N 1
ATOM 2911 C CA . VAL A 1 370 ? 5.773 -8.969 -15.82 1 98.44 370 VAL A CA 1
ATOM 2912 C C . VAL A 1 370 ? 4.418 -9.07 -16.516 1 98.44 370 VAL A C 1
ATOM 2914 O O . VAL A 1 370 ? 3.396 -9.297 -15.867 1 98.44 370 VAL A O 1
ATOM 2917 N N . LYS A 1 371 ? 4.418 -8.922 -17.797 1 96.75 371 LYS A N 1
ATOM 2918 C CA . LYS A 1 371 ? 3.16 -8.977 -18.531 1 96.75 371 LYS A CA 1
ATOM 2919 C C . LYS A 1 371 ? 2.449 -10.305 -18.312 1 96.75 371 LYS A C 1
ATOM 2921 O O . LYS A 1 371 ? 1.223 -10.352 -18.188 1 96.75 371 LYS A O 1
ATOM 2926 N N . ILE A 1 372 ? 3.141 -11.352 -18.172 1 95.56 372 ILE A N 1
ATOM 2927 C CA . ILE A 1 372 ? 2.576 -12.688 -18.031 1 95.56 372 ILE A CA 1
ATOM 2928 C C . ILE A 1 372 ? 1.91 -12.812 -16.656 1 95.56 372 ILE A C 1
ATOM 2930 O O . ILE A 1 372 ? 0.885 -13.484 -16.516 1 95.56 372 ILE A O 1
ATOM 2934 N N . THR A 1 373 ? 2.434 -12.109 -15.648 1 97 373 THR A N 1
ATOM 2935 C CA . THR A 1 373 ? 1.894 -12.195 -14.297 1 97 373 THR A CA 1
ATOM 2936 C C . THR A 1 373 ? 0.495 -11.586 -14.234 1 97 373 THR A C 1
ATOM 2938 O O . THR A 1 373 ? -0.264 -11.859 -13.297 1 97 373 THR A O 1
ATOM 2941 N N . GLN A 1 374 ? 0.116 -10.805 -15.156 1 97.19 374 GLN A N 1
ATOM 2942 C CA . GLN A 1 374 ? -1.218 -10.211 -15.203 1 97.19 374 GLN A CA 1
ATOM 2943 C C . GLN A 1 374 ? -2.227 -11.188 -15.812 1 97.19 374 GLN A C 1
ATOM 2945 O O . GLN A 1 374 ? -3.434 -10.938 -15.781 1 97.19 374 GLN A O 1
ATOM 2950 N N . ILE A 1 375 ? -1.7 -12.367 -16.281 1 94.44 375 ILE A N 1
ATOM 2951 C CA . ILE A 1 375 ? -2.535 -13.258 -17.078 1 94.44 375 ILE A CA 1
ATOM 2952 C C . ILE A 1 375 ? -2.729 -14.578 -16.344 1 94.44 375 ILE A C 1
ATOM 2954 O O . ILE A 1 375 ? -3.859 -15.031 -16.156 1 94.44 375 ILE A O 1
ATOM 2958 N N . TYR A 1 376 ? -1.643 -15.172 -15.875 1 93 376 TYR A N 1
ATOM 2959 C CA . TYR A 1 376 ? -1.81 -16.516 -15.328 1 93 376 TYR A CA 1
ATOM 2960 C C . TYR A 1 376 ? -2.32 -16.469 -13.898 1 93 376 TYR A C 1
ATOM 2962 O O . TYR A 1 376 ? -2.369 -15.391 -13.281 1 93 376 TYR A O 1
ATOM 2970 N N . GLU A 1 377 ? -2.885 -17.672 -13.414 1 92.94 377 GLU A N 1
ATOM 2971 C CA . GLU A 1 377 ? -3.494 -17.844 -12.094 1 92.94 377 GLU A CA 1
ATOM 2972 C C . GLU A 1 377 ? -4.656 -16.875 -11.891 1 92.94 377 GLU A C 1
ATOM 2974 O O . GLU A 1 377 ? -4.855 -16.375 -10.789 1 92.94 377 GLU A O 1
ATOM 2979 N N . GLY A 1 378 ? -5.336 -16.609 -12.992 1 92.69 378 GLY A N 1
ATOM 2980 C CA . GLY A 1 378 ? -6.445 -15.664 -13.023 1 92.69 378 GLY A CA 1
ATOM 2981 C C . GLY A 1 378 ? -6.047 -14.289 -13.516 1 92.69 378 GLY A C 1
ATOM 2982 O O . GLY A 1 378 ? -5.301 -13.57 -12.844 1 92.69 378 GLY A O 1
ATOM 2983 N N . ALA A 1 379 ? -6.57 -13.938 -14.719 1 95 379 ALA A N 1
ATOM 2984 C CA . ALA A 1 379 ? -6.262 -12.625 -15.289 1 95 379 ALA A CA 1
ATOM 2985 C C . ALA A 1 379 ? -6.711 -11.5 -14.367 1 95 379 ALA A C 1
ATOM 2987 O O . ALA A 1 379 ? -7.57 -11.703 -13.5 1 95 379 ALA A O 1
ATOM 2988 N N . ASN A 1 380 ? -6.121 -10.359 -14.523 1 96.56 380 ASN A N 1
ATOM 2989 C CA . ASN A 1 380 ? -6.383 -9.25 -13.609 1 96.56 380 ASN A CA 1
ATOM 2990 C C . ASN A 1 380 ? -7.859 -8.859 -13.609 1 96.56 380 ASN A C 1
ATOM 2992 O O . ASN A 1 380 ? -8.398 -8.453 -12.586 1 96.56 380 ASN A O 1
ATOM 2996 N N . ASN A 1 381 ? -8.547 -8.953 -14.742 1 95.38 381 ASN A N 1
ATOM 2997 C CA . ASN A 1 381 ? -9.984 -8.711 -14.75 1 95.38 381 ASN A CA 1
ATOM 2998 C C . ASN A 1 381 ? -10.742 -9.742 -13.922 1 95.38 381 ASN A C 1
ATOM 3000 O O . ASN A 1 381 ? -11.703 -9.406 -13.227 1 95.38 381 ASN A O 1
ATOM 3004 N N . ILE A 1 382 ? -10.289 -10.984 -13.977 1 95.38 382 ILE A N 1
ATOM 3005 C CA . ILE A 1 382 ? -10.875 -12.039 -13.156 1 95.38 382 ILE A CA 1
ATOM 3006 C C . ILE A 1 382 ? -10.578 -11.766 -11.68 1 95.38 382 ILE A C 1
ATOM 3008 O O . ILE A 1 382 ? -11.422 -12.008 -10.82 1 95.38 382 ILE A O 1
ATOM 3012 N N . GLN A 1 383 ? -9.359 -11.281 -11.406 1 97.56 383 GLN A N 1
ATOM 3013 C CA . GLN A 1 383 ? -9.016 -10.969 -10.023 1 97.56 383 GLN A CA 1
ATOM 3014 C C . GLN A 1 383 ? -9.922 -9.883 -9.453 1 97.56 383 GLN A C 1
ATOM 3016 O O . GLN A 1 383 ? -10.305 -9.93 -8.281 1 97.56 383 GLN A O 1
ATOM 3021 N N . ARG A 1 384 ? -10.25 -8.852 -10.219 1 97.75 384 ARG A N 1
ATOM 3022 C CA . ARG A 1 384 ? -11.188 -7.824 -9.781 1 97.75 384 ARG A CA 1
ATOM 3023 C C . ARG A 1 384 ? -12.547 -8.438 -9.438 1 97.75 384 ARG A C 1
ATOM 3025 O O . ARG A 1 384 ? -13.133 -8.125 -8.406 1 97.75 384 ARG A O 1
ATOM 3032 N N . LEU A 1 385 ? -13.031 -9.367 -10.281 1 96.12 385 LEU A N 1
ATOM 3033 C CA . LEU A 1 385 ? -14.305 -10.031 -10.031 1 96.12 385 LEU A CA 1
ATOM 3034 C C . LEU A 1 385 ? -14.219 -10.922 -8.797 1 96.12 385 LEU A C 1
ATOM 3036 O O . LEU A 1 385 ? -15.141 -10.938 -7.977 1 96.12 385 LEU A O 1
ATOM 3040 N N . THR A 1 386 ? -13.109 -11.641 -8.734 1 96 386 THR A N 1
ATOM 3041 C CA . THR A 1 386 ? -12.922 -12.531 -7.594 1 96 386 THR A CA 1
ATOM 3042 C C . THR A 1 386 ? -12.891 -11.742 -6.289 1 96 386 THR A C 1
ATOM 3044 O O . THR A 1 386 ? -13.531 -12.125 -5.312 1 96 386 THR A O 1
ATOM 3047 N N . ALA A 1 387 ? -12.141 -10.656 -6.289 1 97.88 387 ALA A N 1
ATOM 3048 C CA . ALA A 1 387 ? -12.078 -9.805 -5.105 1 97.88 387 ALA A CA 1
ATOM 3049 C C . ALA A 1 387 ? -13.461 -9.297 -4.719 1 97.88 387 ALA A C 1
ATOM 3051 O O . ALA A 1 387 ? -13.852 -9.359 -3.549 1 97.88 387 ALA A O 1
ATOM 3052 N N . TYR A 1 388 ? -14.203 -8.828 -5.652 1 98.12 388 TYR A N 1
ATOM 3053 C CA . TYR A 1 388 ? -15.547 -8.312 -5.41 1 98.12 388 TYR A CA 1
ATOM 3054 C C . TYR A 1 388 ? -16.453 -9.398 -4.824 1 98.12 388 TYR A C 1
ATOM 3056 O O . TYR A 1 388 ? -17.109 -9.18 -3.809 1 98.12 388 TYR A O 1
ATOM 3064 N N . ARG A 1 389 ? -16.438 -10.547 -5.449 1 97.06 389 ARG A N 1
ATOM 3065 C CA . ARG A 1 389 ? -17.297 -11.641 -5.012 1 97.06 389 ARG A CA 1
ATOM 3066 C C . ARG A 1 389 ? -16.938 -12.102 -3.605 1 97.06 389 ARG A C 1
ATOM 3068 O O . ARG A 1 389 ? -17.812 -12.414 -2.799 1 97.06 389 ARG A O 1
ATOM 3075 N N . GLN A 1 390 ? -15.648 -12.164 -3.355 1 97 390 GLN A N 1
ATOM 3076 C CA . GLN A 1 390 ? -15.195 -12.547 -2.021 1 97 390 GLN A CA 1
ATOM 3077 C C . GLN A 1 390 ? -15.648 -11.531 -0.976 1 97 390 GLN A C 1
ATOM 3079 O O . GLN A 1 390 ? -16.047 -11.906 0.125 1 97 390 GLN A O 1
ATOM 3084 N N . LEU A 1 391 ? -15.531 -10.258 -1.322 1 97.12 391 LEU A N 1
ATOM 3085 C CA . LEU A 1 391 ? -15.977 -9.219 -0.403 1 97.12 391 LEU A CA 1
ATOM 3086 C C . LEU A 1 391 ? -17.469 -9.344 -0.118 1 97.12 391 LEU A C 1
ATOM 3088 O O . LEU A 1 391 ? -17.891 -9.266 1.038 1 97.12 391 LEU A O 1
ATOM 3092 N N . ILE A 1 392 ? -18.281 -9.531 -1.139 1 97.19 392 ILE A N 1
ATOM 3093 C CA . ILE A 1 392 ? -19.734 -9.656 -0.986 1 97.19 392 ILE A CA 1
ATOM 3094 C C . ILE A 1 392 ? -20.062 -10.875 -0.126 1 97.19 392 ILE A C 1
ATOM 3096 O O . ILE A 1 392 ? -20.953 -10.828 0.721 1 97.19 392 ILE A O 1
ATOM 3100 N N . ARG A 1 393 ? -19.328 -11.961 -0.368 1 95.94 393 ARG A N 1
ATOM 3101 C CA . ARG A 1 393 ? -19.531 -13.164 0.431 1 95.94 393 ARG A CA 1
ATOM 3102 C C . ARG A 1 393 ? -19.281 -12.891 1.908 1 95.94 393 ARG A C 1
ATOM 3104 O O . ARG A 1 393 ? -20.062 -13.297 2.77 1 95.94 393 ARG A O 1
ATOM 3111 N N . LEU A 1 394 ? -18.188 -12.242 2.211 1 95.25 394 LEU A N 1
ATOM 3112 C CA . LEU A 1 394 ? -17.828 -11.906 3.582 1 95.25 394 LEU A CA 1
ATOM 3113 C C . LEU A 1 394 ? -18.906 -11.031 4.223 1 95.25 394 LEU A C 1
ATOM 3115 O O . LEU A 1 394 ? -19.297 -11.273 5.363 1 95.25 394 LEU A O 1
ATOM 3119 N N . LEU A 1 395 ? -19.375 -10.07 3.484 1 95.88 395 LEU A N 1
ATOM 3120 C CA . LEU A 1 395 ? -20.359 -9.133 4.012 1 95.88 395 LEU A CA 1
ATOM 3121 C C . LEU A 1 395 ? -21.703 -9.812 4.219 1 95.88 395 LEU A C 1
ATOM 3123 O O . LEU A 1 395 ? -22.422 -9.508 5.176 1 95.88 395 LEU A O 1
ATOM 3127 N N . ARG A 1 396 ? -22.047 -10.672 3.316 1 95.44 396 ARG A N 1
ATOM 3128 C CA . ARG A 1 396 ? -23.266 -11.453 3.445 1 95.44 396 ARG A CA 1
ATOM 3129 C C . ARG A 1 396 ? -23.25 -12.312 4.707 1 95.44 396 ARG A C 1
ATOM 3131 O O . ARG A 1 396 ? -24.219 -12.344 5.461 1 95.44 396 ARG A O 1
ATOM 3138 N N . GLU A 1 397 ? -22.172 -12.961 4.945 1 94.25 397 GLU A N 1
ATOM 3139 C CA . GLU A 1 397 ? -22.016 -13.82 6.109 1 94.25 397 GLU A CA 1
ATOM 3140 C C . GLU A 1 397 ? -22.109 -13.023 7.406 1 94.25 397 GLU A C 1
ATOM 3142 O O . GLU A 1 397 ? -22.562 -13.539 8.43 1 94.25 397 GLU A O 1
ATOM 3147 N N . LYS A 1 398 ? -21.688 -11.766 7.277 1 92.44 398 LYS A N 1
ATOM 3148 C CA . LYS A 1 398 ? -21.719 -10.898 8.445 1 92.44 398 LYS A CA 1
ATOM 3149 C C . LYS A 1 398 ? -23.062 -10.164 8.555 1 92.44 398 LYS A C 1
ATOM 3151 O O . LYS A 1 398 ? -23.266 -9.375 9.477 1 92.44 398 LYS A O 1
ATOM 3156 N N . GLY A 1 399 ? -23.906 -10.391 7.641 1 93.19 399 GLY A N 1
ATOM 3157 C CA . GLY A 1 399 ? -25.203 -9.734 7.633 1 93.19 399 GLY A CA 1
ATOM 3158 C C . GLY A 1 399 ? -25.125 -8.258 7.285 1 93.19 399 GLY A C 1
ATOM 3159 O O . GLY A 1 399 ? -25.984 -7.473 7.691 1 93.19 399 GLY A O 1
ATOM 3160 N N . GLN A 1 400 ? -24.078 -7.863 6.531 1 93.06 400 GLN A N 1
ATOM 3161 C CA . GLN A 1 400 ? -23.844 -6.449 6.254 1 93.06 400 GLN A CA 1
ATOM 3162 C C . GLN A 1 400 ? -24.328 -6.078 4.855 1 93.06 400 GLN A C 1
ATOM 3164 O O . GLN A 1 400 ? -24.203 -4.926 4.434 1 93.06 400 GLN A O 1
ATOM 3169 N N . ILE A 1 401 ? -24.859 -7.043 4.082 1 94.38 401 ILE A N 1
ATOM 3170 C CA . ILE A 1 401 ? -25.484 -6.82 2.787 1 94.38 401 ILE A CA 1
ATOM 3171 C C . ILE A 1 401 ? -26.688 -7.742 2.637 1 94.38 401 ILE A C 1
ATOM 3173 O O . ILE A 1 401 ? -26.656 -8.906 3.055 1 94.38 401 ILE A O 1
ATOM 3177 N N . PRO A 1 402 ? -27.797 -7.195 2.137 1 93.75 402 PRO A N 1
ATOM 3178 C CA . PRO A 1 402 ? -28.984 -8.039 1.98 1 93.75 402 PRO A CA 1
ATOM 3179 C C . PRO A 1 402 ? -28.75 -9.242 1.079 1 93.75 402 PRO A C 1
ATOM 3181 O O . PRO A 1 402 ? -28.062 -9.133 0.06 1 93.75 402 PRO A O 1
ATOM 3184 N N . GLU A 1 403 ? -29.328 -10.336 1.496 1 94.25 403 GLU A N 1
ATOM 3185 C CA . GLU A 1 403 ? -29.141 -11.602 0.792 1 94.25 403 GLU A CA 1
ATOM 3186 C C . GLU A 1 403 ? -29.547 -11.477 -0.675 1 94.25 403 GLU A C 1
ATOM 3188 O O . GLU A 1 403 ? -28.859 -12.008 -1.556 1 94.25 403 GLU A O 1
ATOM 3193 N N . GLU A 1 404 ? -30.609 -10.828 -0.908 1 93.25 404 GLU A N 1
ATOM 3194 C CA . GLU A 1 404 ? -31.125 -10.695 -2.266 1 93.25 404 GLU A CA 1
ATOM 3195 C C . GLU A 1 404 ? -30.156 -9.914 -3.152 1 93.25 404 GLU A C 1
ATOM 3197 O O . GLU A 1 404 ? -29.969 -10.25 -4.324 1 93.25 404 GLU A O 1
ATOM 3202 N N . VAL A 1 405 ? -29.562 -8.953 -2.568 1 93.81 405 VAL A N 1
ATOM 3203 C CA . VAL A 1 405 ? -28.594 -8.141 -3.311 1 93.81 405 VAL A CA 1
ATOM 3204 C C . VAL A 1 405 ? -27.328 -8.961 -3.57 1 93.81 405 VAL A C 1
ATOM 3206 O O . VAL A 1 405 ? -26.828 -8.992 -4.695 1 93.81 405 VAL A O 1
ATOM 3209 N N . ALA A 1 406 ? -26.859 -9.594 -2.523 1 95.19 406 ALA A N 1
ATOM 3210 C CA . ALA A 1 406 ? -25.656 -10.414 -2.635 1 95.19 406 ALA A CA 1
ATOM 3211 C C . ALA A 1 406 ? -25.797 -11.461 -3.73 1 95.19 406 ALA A C 1
ATOM 3213 O O . ALA A 1 406 ? -24.891 -11.672 -4.527 1 95.19 406 ALA A O 1
ATOM 3214 N N . LYS A 1 407 ? -26.922 -12.133 -3.793 1 93.19 407 LYS A N 1
ATOM 3215 C CA . LYS A 1 407 ? -27.188 -13.172 -4.781 1 93.19 407 LYS A CA 1
ATOM 3216 C C . LYS A 1 407 ? -27.203 -12.602 -6.195 1 93.19 407 LYS A C 1
ATOM 3218 O O . LYS A 1 407 ? -26.75 -13.25 -7.141 1 93.19 407 LYS A O 1
ATOM 3223 N N . LEU A 1 408 ? -27.688 -11.445 -6.293 1 92.38 408 LEU A N 1
ATOM 3224 C CA . LEU A 1 408 ? -27.859 -10.828 -7.605 1 92.38 408 LEU A CA 1
ATOM 3225 C C . LEU A 1 408 ? -26.516 -10.359 -8.164 1 92.38 408 LEU A C 1
ATOM 3227 O O . LEU A 1 408 ? -26.281 -10.438 -9.375 1 92.38 408 LEU A O 1
ATOM 3231 N N . VAL A 1 409 ? -25.672 -9.914 -7.324 1 92.88 409 VAL A N 1
ATOM 3232 C CA . VAL A 1 409 ? -24.484 -9.227 -7.836 1 92.88 409 VAL A CA 1
ATOM 3233 C C . VAL A 1 409 ? -23.312 -10.203 -7.934 1 92.88 409 VAL A C 1
ATOM 3235 O O . VAL A 1 409 ? -22.219 -9.836 -8.367 1 92.88 409 VAL A O 1
ATOM 3238 N N . THR A 1 410 ? -23.469 -11.445 -7.453 1 91.44 410 THR A N 1
ATOM 3239 C CA . THR A 1 410 ? -22.391 -12.422 -7.512 1 91.44 410 THR A CA 1
ATOM 3240 C C . THR A 1 410 ? -22.703 -13.516 -8.531 1 91.44 410 THR A C 1
ATOM 3242 O O . THR A 1 410 ? -23.859 -13.789 -8.82 1 91.44 410 THR A O 1
ATOM 3245 N N . MET B 1 1 ? 19.922 -5.73 1.969 1 84.62 1 MET B N 1
ATOM 3246 C CA . MET B 1 1 ? 19.062 -4.559 2.125 1 84.62 1 MET B CA 1
ATOM 3247 C C . MET B 1 1 ? 17.859 -4.641 1.199 1 84.62 1 MET B C 1
ATOM 3249 O O . MET B 1 1 ? 17.969 -5.109 0.066 1 84.62 1 MET B O 1
ATOM 3253 N N . VAL B 1 2 ? 16.797 -4.324 1.892 1 90 2 VAL B N 1
ATOM 3254 C CA . VAL B 1 2 ? 15.594 -4.152 1.084 1 90 2 VAL B CA 1
ATOM 3255 C C . VAL B 1 2 ? 15.5 -2.709 0.594 1 90 2 VAL B C 1
ATOM 3257 O O . VAL B 1 2 ? 14.727 -1.915 1.13 1 90 2 VAL B O 1
ATOM 3260 N N . PHE B 1 3 ? 16.375 -2.396 -0.357 1 93 3 PHE B N 1
ATOM 3261 C CA . PHE B 1 3 ? 16.453 -1.031 -0.862 1 93 3 PHE B CA 1
ATOM 3262 C C . PHE B 1 3 ? 15.078 -0.528 -1.296 1 93 3 PHE B C 1
ATOM 3264 O O . PHE B 1 3 ? 14.367 -1.213 -2.031 1 93 3 PHE B O 1
ATOM 3271 N N . PRO B 1 4 ? 14.75 0.641 -0.838 1 92.19 4 PRO B N 1
ATOM 3272 C CA . PRO B 1 4 ? 15.609 1.666 -0.245 1 92.19 4 PRO B CA 1
ATOM 3273 C C . PRO B 1 4 ? 15.672 1.579 1.278 1 92.19 4 PRO B C 1
ATOM 3275 O O . PRO B 1 4 ? 16.328 2.402 1.923 1 92.19 4 PRO B O 1
ATOM 3278 N N . LEU B 1 5 ? 15.008 0.659 1.923 1 95.38 5 LEU B N 1
ATOM 3279 C CA . LEU B 1 5 ? 15.125 0.484 3.367 1 95.38 5 LEU B CA 1
ATOM 3280 C C . LEU B 1 5 ? 16.188 -0.556 3.701 1 95.38 5 LEU B C 1
ATOM 3282 O O . LEU B 1 5 ? 16.812 -1.121 2.803 1 95.38 5 LEU B O 1
ATOM 3286 N N . ASP B 1 6 ? 16.453 -0.806 4.988 1 92.75 6 ASP B N 1
ATOM 3287 C CA . ASP B 1 6 ? 17.594 -1.633 5.387 1 92.75 6 ASP B CA 1
ATOM 3288 C C . ASP B 1 6 ? 17.203 -3.107 5.453 1 92.75 6 ASP B C 1
ATOM 3290 O O . ASP B 1 6 ? 18.031 -3.986 5.227 1 92.75 6 ASP B O 1
ATOM 3294 N N . SER B 1 7 ? 15.969 -3.359 5.855 1 95.5 7 SER B N 1
ATOM 3295 C CA . SER B 1 7 ? 15.523 -4.727 6.098 1 95.5 7 SER B CA 1
ATOM 3296 C C . SER B 1 7 ? 14.047 -4.902 5.742 1 95.5 7 SER B C 1
ATOM 3298 O O . SER B 1 7 ? 13.297 -3.926 5.695 1 95.5 7 SER B O 1
ATOM 3300 N N . ILE B 1 8 ? 13.641 -6.145 5.508 1 96.69 8 ILE B N 1
ATOM 3301 C CA . ILE B 1 8 ? 12.234 -6.41 5.219 1 96.69 8 ILE B CA 1
ATOM 3302 C C . ILE B 1 8 ? 11.383 -6.098 6.449 1 96.69 8 ILE B C 1
ATOM 3304 O O . ILE B 1 8 ? 10.203 -5.754 6.328 1 96.69 8 ILE B O 1
ATOM 3308 N N . THR B 1 9 ? 11.969 -6.199 7.688 1 96.88 9 THR B N 1
ATOM 3309 C CA . THR B 1 9 ? 11.234 -5.918 8.914 1 96.88 9 THR B CA 1
ATOM 3310 C C . THR B 1 9 ? 10.852 -4.441 8.992 1 96.88 9 THR B C 1
ATOM 3312 O O . THR B 1 9 ? 9.93 -4.074 9.719 1 96.88 9 THR B O 1
ATOM 3315 N N . ASP B 1 10 ? 11.609 -3.623 8.195 1 96.19 10 ASP B N 1
ATOM 3316 C CA . ASP B 1 10 ? 11.297 -2.199 8.172 1 96.19 10 ASP B CA 1
ATOM 3317 C C . ASP B 1 10 ? 9.922 -1.952 7.543 1 96.19 10 ASP B C 1
ATOM 3319 O O . ASP B 1 10 ? 9.32 -0.895 7.746 1 96.19 10 ASP B O 1
ATOM 3323 N N . PHE B 1 11 ? 9.391 -2.934 6.824 1 97.25 11 PHE B N 1
ATOM 3324 C CA . PHE B 1 11 ? 8.102 -2.805 6.152 1 97.25 11 PHE B CA 1
ATOM 3325 C C . PHE B 1 11 ? 6.98 -3.309 7.047 1 97.25 11 PHE B C 1
ATOM 3327 O O . PHE B 1 11 ? 5.828 -3.402 6.613 1 97.25 11 PHE B O 1
ATOM 3334 N N . SER B 1 12 ? 7.32 -3.645 8.32 1 98.06 12 SER B N 1
ATOM 3335 C CA . SER B 1 12 ? 6.273 -4.062 9.242 1 98.06 12 SER B CA 1
ATOM 3336 C C . SER B 1 12 ? 5.367 -2.896 9.617 1 98.06 12 SER B C 1
ATOM 3338 O O . SER B 1 12 ? 5.848 -1.814 9.953 1 98.06 12 SER B O 1
ATOM 3340 N N . VAL B 1 13 ? 4.098 -3.066 9.5 1 97.88 13 VAL B N 1
ATOM 3341 C CA . VAL B 1 13 ? 3.055 -2.189 10.016 1 97.88 13 VAL B CA 1
ATOM 3342 C C . VAL B 1 13 ? 2.348 -2.863 11.188 1 97.88 13 VAL B C 1
ATOM 3344 O O . VAL B 1 13 ? 1.543 -3.777 11 1 97.88 13 VAL B O 1
ATOM 3347 N N . VAL B 1 14 ? 2.592 -2.393 12.375 1 97.12 14 VAL B N 1
ATOM 3348 C CA . VAL B 1 14 ? 2.07 -3.059 13.562 1 97.12 14 VAL B CA 1
ATOM 3349 C C . VAL B 1 14 ? 0.978 -2.201 14.195 1 97.12 14 VAL B C 1
ATOM 3351 O O . VAL B 1 14 ? 1.251 -1.104 14.688 1 97.12 14 VAL B O 1
ATOM 3354 N N . LEU B 1 15 ? -0.199 -2.586 14.141 1 97.88 15 LEU B N 1
ATOM 3355 C CA . LEU B 1 15 ? -1.359 -2.016 14.812 1 97.88 15 LEU B CA 1
ATOM 3356 C C . LEU B 1 15 ? -1.869 -2.951 15.906 1 97.88 15 LEU B C 1
ATOM 3358 O O . LEU B 1 15 ? -2.225 -4.098 15.625 1 97.88 15 LEU B O 1
ATOM 3362 N N . THR B 1 16 ? -1.96 -2.535 17.141 1 97.19 16 THR B N 1
ATOM 3363 C CA . THR B 1 16 ? -2.207 -3.361 18.312 1 97.19 16 THR B CA 1
ATOM 3364 C C . THR B 1 16 ? -3.68 -3.305 18.719 1 97.19 16 THR B C 1
ATOM 3366 O O . THR B 1 16 ? -4.434 -2.477 18.203 1 97.19 16 THR B O 1
ATOM 3369 N N . PRO B 1 17 ? -4.066 -4.176 19.609 1 97 17 PRO B N 1
ATOM 3370 C CA . PRO B 1 17 ? -5.43 -4.109 20.125 1 97 17 PRO B CA 1
ATOM 3371 C C . PRO B 1 17 ? -5.742 -2.771 20.797 1 97 17 PRO B C 1
ATOM 3373 O O . PRO B 1 17 ? -6.883 -2.303 20.75 1 97 17 PRO B O 1
ATOM 3376 N N . GLU B 1 18 ? -4.723 -2.219 21.375 1 97.25 18 GLU B N 1
ATOM 3377 C CA . GLU B 1 18 ? -4.902 -0.888 21.953 1 97.25 18 GLU B CA 1
ATOM 3378 C C . GLU B 1 18 ? -5.25 0.134 20.875 1 97.25 18 GLU B C 1
ATOM 3380 O O . GLU B 1 18 ? -6.105 0.997 21.078 1 97.25 18 GLU B O 1
ATOM 3385 N N . HIS B 1 19 ? -4.57 0.076 19.75 1 98.06 19 HIS B N 1
ATOM 3386 C CA . HIS B 1 19 ? -4.895 0.942 18.625 1 98.06 19 HIS B CA 1
ATOM 3387 C C . HIS B 1 19 ? -6.336 0.735 18.172 1 98.06 19 HIS B C 1
ATOM 3389 O O . HIS B 1 19 ? -7.027 1.698 17.828 1 98.06 19 HIS B O 1
ATOM 3395 N N . GLU B 1 20 ? -6.785 -0.482 18.141 1 98.19 20 GLU B N 1
ATOM 3396 C CA . GLU B 1 20 ? -8.148 -0.784 17.734 1 98.19 20 GLU B CA 1
ATOM 3397 C C . GLU B 1 20 ? -9.164 -0.222 18.719 1 98.19 20 GLU B C 1
ATOM 3399 O O . GLU B 1 20 ? -10.211 0.298 18.328 1 98.19 20 GLU B O 1
ATOM 3404 N N . MET B 1 21 ? -8.883 -0.455 19.969 1 98 21 MET B N 1
ATOM 3405 C CA . MET B 1 21 ? -9.766 0.094 20.984 1 98 21 MET B CA 1
ATOM 3406 C C . MET B 1 21 ? -9.891 1.607 20.844 1 98 21 MET B C 1
ATOM 3408 O O . MET B 1 21 ? -10.984 2.158 20.969 1 98 21 MET B O 1
ATOM 3412 N N . PHE B 1 22 ? -8.805 2.24 20.641 1 97.81 22 PHE B N 1
ATOM 3413 C CA . PHE B 1 22 ? -8.789 3.684 20.438 1 97.81 22 PHE B CA 1
ATOM 3414 C C . PHE B 1 22 ? -9.594 4.062 19.188 1 97.81 22 PHE B C 1
ATOM 3416 O O . PHE B 1 22 ? -10.398 4.992 19.234 1 97.81 22 PHE B O 1
ATOM 3423 N N . ARG B 1 23 ? -9.32 3.395 18.078 1 98.19 23 ARG B N 1
ATOM 3424 C CA . ARG B 1 23 ? -10.062 3.645 16.844 1 98.19 23 ARG B CA 1
ATOM 3425 C C . ARG B 1 23 ? -11.562 3.572 17.078 1 98.19 23 ARG B C 1
ATOM 3427 O O . ARG B 1 23 ? -12.312 4.441 16.625 1 98.19 23 ARG B O 1
ATOM 3434 N N . LYS B 1 24 ? -12.055 2.549 17.75 1 98.19 24 LYS B N 1
ATOM 3435 C CA . LYS B 1 24 ? -13.477 2.367 18.047 1 98.19 24 LYS B CA 1
ATOM 3436 C C . LYS B 1 24 ? -14.023 3.547 18.844 1 98.19 24 LYS B C 1
ATOM 3438 O O . LYS B 1 24 ? -15.133 4.027 18.578 1 98.19 24 LYS B O 1
ATOM 3443 N N . ALA B 1 25 ? -13.242 3.922 19.812 1 97.69 25 ALA B N 1
ATOM 3444 C CA . ALA B 1 25 ? -13.664 5.047 20.641 1 97.69 25 ALA B CA 1
ATOM 3445 C C . ALA B 1 25 ? -13.805 6.32 19.812 1 97.69 25 ALA B C 1
ATOM 3447 O O . ALA B 1 25 ? -14.781 7.059 19.953 1 97.69 25 ALA B O 1
ATOM 3448 N N . VAL B 1 26 ? -12.836 6.602 19 1 98.19 26 VAL B N 1
ATOM 3449 C CA . VAL B 1 26 ? -12.883 7.785 18.156 1 98.19 26 VAL B CA 1
ATOM 3450 C C . VAL B 1 26 ? -14.07 7.699 17.203 1 98.19 26 VAL B C 1
ATOM 3452 O O . VAL B 1 26 ? -14.812 8.672 17.047 1 98.19 26 VAL B O 1
ATOM 3455 N N . ARG B 1 27 ? -14.234 6.586 16.609 1 97.94 27 ARG B N 1
ATOM 3456 C CA . ARG B 1 27 ? -15.336 6.398 15.664 1 97.94 27 ARG B CA 1
ATOM 3457 C C . ARG B 1 27 ? -16.688 6.629 16.344 1 97.94 27 ARG B C 1
ATOM 3459 O O . ARG B 1 27 ? -17.578 7.254 15.766 1 97.94 27 ARG B O 1
ATOM 3466 N N . GLU B 1 28 ? -16.844 6.027 17.469 1 98 28 GLU B N 1
ATOM 3467 C CA . GLU B 1 28 ? -18.094 6.203 18.188 1 98 28 GLU B CA 1
ATOM 3468 C C . GLU B 1 28 ? -18.375 7.68 18.453 1 98 28 GLU B C 1
ATOM 3470 O O . GLU B 1 28 ? -19.516 8.141 18.297 1 98 28 GLU B O 1
ATOM 3475 N N . PHE B 1 29 ? -17.406 8.383 18.906 1 98.19 29 PHE B N 1
ATOM 3476 C CA . PHE B 1 29 ? -17.562 9.812 19.141 1 98.19 29 PHE B CA 1
ATOM 3477 C C . PHE B 1 29 ? -17.922 10.531 17.859 1 98.19 29 PHE B C 1
ATOM 3479 O O . PHE B 1 29 ? -18.844 11.352 17.844 1 98.19 29 PHE B O 1
ATOM 3486 N N . VAL B 1 30 ? -17.172 10.25 16.734 1 98.38 30 VAL B N 1
ATOM 3487 C CA . VAL B 1 30 ? -17.375 10.922 15.453 1 98.38 30 VAL B CA 1
ATOM 3488 C C . VAL B 1 30 ? -18.781 10.648 14.93 1 98.38 30 VAL B C 1
ATOM 3490 O O . VAL B 1 30 ? -19.469 11.562 14.484 1 98.38 30 VAL B O 1
ATOM 3493 N N . GLU B 1 31 ? -19.219 9.414 15.039 1 97.94 31 GLU B N 1
ATOM 3494 C CA . GLU B 1 31 ? -20.547 9.023 14.547 1 97.94 31 GLU B CA 1
ATOM 3495 C C . GLU B 1 31 ? -21.656 9.68 15.367 1 97.94 31 GLU B C 1
ATOM 3497 O O . GLU B 1 31 ? -22.688 10.07 14.828 1 97.94 31 GLU B O 1
ATOM 3502 N N . ARG B 1 32 ? -21.422 9.797 16.609 1 97.75 32 ARG B N 1
ATOM 3503 C CA . ARG B 1 32 ? -22.469 10.281 17.516 1 97.75 32 ARG B CA 1
ATOM 3504 C C . ARG B 1 32 ? -22.516 11.805 17.531 1 97.75 32 ARG B C 1
ATOM 3506 O O . ARG B 1 32 ? -23.609 12.391 17.469 1 97.75 32 ARG B O 1
ATOM 3513 N N . GLU B 1 33 ? -21.359 12.43 17.547 1 97.62 33 GLU B N 1
ATOM 3514 C CA . GLU B 1 33 ? -21.328 13.852 17.859 1 97.62 33 GLU B CA 1
ATOM 3515 C C . GLU B 1 33 ? -21.078 14.68 16.594 1 97.62 33 GLU B C 1
ATOM 3517 O O . GLU B 1 33 ? -21.484 15.844 16.516 1 97.62 33 GLU B O 1
ATOM 3522 N N . ILE B 1 34 ? -20.484 14.133 15.609 1 97.69 34 ILE B N 1
ATOM 3523 C CA . ILE B 1 34 ? -20.016 14.938 14.484 1 97.69 34 ILE B CA 1
ATOM 3524 C C . ILE B 1 34 ? -20.859 14.648 13.242 1 97.69 34 ILE B C 1
ATOM 3526 O O . ILE B 1 34 ? -21.344 15.57 12.594 1 97.69 34 ILE B O 1
ATOM 3530 N N . ALA B 1 35 ? -21.047 13.391 12.93 1 97.56 35 ALA B N 1
ATOM 3531 C CA . ALA B 1 35 ? -21.688 12.969 11.688 1 97.56 35 ALA B CA 1
ATOM 3532 C C . ALA B 1 35 ? -23.047 13.641 11.516 1 97.56 35 ALA B C 1
ATOM 3534 O O . ALA B 1 35 ? -23.359 14.156 10.438 1 97.56 35 ALA B O 1
ATOM 3535 N N . PRO B 1 36 ? -23.844 13.727 12.562 1 97.38 36 PRO B N 1
ATOM 3536 C CA . PRO B 1 36 ? -25.172 14.336 12.391 1 97.38 36 PRO B CA 1
ATOM 3537 C C . PRO B 1 36 ? -25.094 15.828 12.094 1 97.38 36 PRO B C 1
ATOM 3539 O O . PRO B 1 36 ? -26.062 16.406 11.578 1 97.38 36 PRO B O 1
ATOM 3542 N N . ARG B 1 37 ? -23.969 16.469 12.391 1 96.56 37 ARG B N 1
ATOM 3543 C CA . ARG B 1 37 ? -23.828 17.922 12.258 1 96.56 37 ARG B CA 1
ATOM 3544 C C . ARG B 1 37 ? -22.984 18.281 11.039 1 96.56 37 ARG B C 1
ATOM 3546 O O . ARG B 1 37 ? -22.734 19.453 10.773 1 96.56 37 ARG B O 1
ATOM 3553 N N . ALA B 1 38 ? -22.531 17.312 10.289 1 96.25 38 ALA B N 1
ATOM 3554 C CA . ALA B 1 38 ? -21.547 17.5 9.242 1 96.25 38 ALA B CA 1
ATOM 3555 C C . ALA B 1 38 ? -22.031 18.5 8.195 1 96.25 38 ALA B C 1
ATOM 3557 O O . ALA B 1 38 ? -21.312 19.438 7.84 1 96.25 38 ALA B O 1
ATOM 3558 N N . MET B 1 39 ? -23.234 18.328 7.707 1 95.06 39 MET B N 1
ATOM 3559 C CA . MET B 1 39 ? -23.75 19.188 6.641 1 95.06 39 MET B CA 1
ATOM 3560 C C . MET B 1 39 ? -24 20.594 7.148 1 95.06 39 MET B C 1
ATOM 3562 O O . MET B 1 39 ? -23.812 21.562 6.41 1 95.06 39 MET B O 1
ATOM 3566 N N . GLU B 1 40 ? -24.453 20.672 8.383 1 96.44 40 GLU B N 1
ATOM 3567 C CA . GLU B 1 40 ? -24.641 21.984 8.992 1 96.44 40 GLU B CA 1
ATOM 3568 C C . GLU B 1 40 ? -23.312 22.75 9.078 1 96.44 40 GLU B C 1
ATOM 3570 O O . GLU B 1 40 ? -23.234 23.922 8.727 1 96.44 40 GLU B O 1
ATOM 3575 N N . ILE B 1 41 ? -22.297 22.094 9.539 1 96.44 41 ILE B N 1
ATOM 3576 C CA . ILE B 1 41 ? -20.984 22.703 9.703 1 96.44 41 ILE B CA 1
ATOM 3577 C C . ILE B 1 41 ? -20.422 23.078 8.336 1 96.44 41 ILE B C 1
ATOM 3579 O O . ILE B 1 41 ? -19.828 24.156 8.172 1 96.44 41 ILE B O 1
ATOM 3583 N N . GLU B 1 42 ? -20.672 22.219 7.34 1 94.38 42 GLU B N 1
ATOM 3584 C CA . GLU B 1 42 ? -20.234 22.484 5.969 1 94.38 42 GLU B CA 1
ATOM 3585 C C . GLU B 1 42 ? -20.906 23.75 5.418 1 94.38 42 GLU B C 1
ATOM 3587 O O . GLU B 1 42 ? -20.25 24.562 4.773 1 94.38 42 GLU B O 1
ATOM 3592 N N . GLU B 1 43 ? -22.109 23.859 5.645 1 93.94 43 GLU B N 1
ATOM 3593 C CA . GLU B 1 43 ? -22.891 24.969 5.098 1 93.94 43 GLU B CA 1
ATOM 3594 C C . GLU B 1 43 ? -22.547 26.281 5.785 1 93.94 43 GLU B C 1
ATOM 3596 O O . GLU B 1 43 ? -22.391 27.312 5.125 1 93.94 43 GLU B O 1
ATOM 3601 N N . ARG B 1 44 ? -22.422 26.297 7.047 1 95.62 44 ARG B N 1
ATOM 3602 C CA . ARG B 1 44 ? -22.172 27.516 7.809 1 95.62 44 ARG B CA 1
ATOM 3603 C C . ARG B 1 44 ? -20.75 28 7.609 1 95.62 44 ARG B C 1
ATOM 3605 O O . ARG B 1 44 ? -20.484 29.203 7.609 1 95.62 44 ARG B O 1
ATOM 3612 N N . ASP B 1 45 ? -19.797 27.016 7.523 1 96.06 45 ASP B N 1
ATOM 3613 C CA . ASP B 1 45 ? -18.375 27.25 7.32 1 96.06 45 ASP B CA 1
ATOM 3614 C C . ASP B 1 45 ? -17.812 28.219 8.352 1 96.06 45 ASP B C 1
ATOM 3616 O O . ASP B 1 45 ? -17.172 29.219 8 1 96.06 45 ASP B O 1
ATOM 3620 N N . ARG B 1 46 ? -18.188 28.047 9.578 1 96.31 46 ARG B N 1
ATOM 3621 C CA . ARG B 1 46 ? -17.641 28.719 10.75 1 96.31 46 ARG B CA 1
ATOM 3622 C C . ARG B 1 46 ? -17.109 27.719 11.766 1 96.31 46 ARG B C 1
ATOM 3624 O O . ARG B 1 46 ? -17.562 26.578 11.812 1 96.31 46 ARG B O 1
ATOM 3631 N N . PRO B 1 47 ? -16.172 28.156 12.555 1 96.81 47 PRO B N 1
ATOM 3632 C CA . PRO B 1 47 ? -15.703 27.219 13.578 1 96.81 47 PRO B CA 1
ATOM 3633 C C . PRO B 1 47 ? -16.828 26.75 14.508 1 96.81 47 PRO B C 1
ATOM 3635 O O . PRO B 1 47 ? -17.469 27.578 15.164 1 96.81 47 PRO B O 1
ATOM 3638 N N . PRO B 1 48 ? -17.047 25.531 14.492 1 97.12 48 PRO B N 1
ATOM 3639 C CA . PRO B 1 48 ? -18.062 25 15.414 1 97.12 48 PRO B CA 1
ATOM 3640 C C . PRO B 1 48 ? -17.547 24.875 16.844 1 97.12 48 PRO B C 1
ATOM 3642 O O . PRO B 1 48 ? -17.172 23.781 17.281 1 97.12 48 PRO B O 1
ATOM 3645 N N . LEU B 1 49 ? -17.641 25.891 17.609 1 96.62 49 LEU B N 1
ATOM 3646 C CA . LEU B 1 49 ? -17 26.016 18.922 1 96.62 49 LEU B CA 1
ATOM 3647 C C . LEU B 1 49 ? -17.516 24.969 19.891 1 96.62 49 LEU B C 1
ATOM 3649 O O . LEU B 1 49 ? -16.781 24.484 20.734 1 96.62 49 LEU B O 1
ATOM 3653 N N . ASP B 1 50 ? -18.766 24.688 19.75 1 96.56 50 ASP B N 1
ATOM 3654 C CA . ASP B 1 50 ? -19.344 23.672 20.625 1 96.56 50 ASP B CA 1
ATOM 3655 C C . ASP B 1 50 ? -18.734 22.297 20.359 1 96.56 50 ASP B C 1
ATOM 3657 O O . ASP B 1 50 ? -18.422 21.547 21.297 1 96.56 50 ASP B O 1
ATOM 3661 N N . ILE B 1 51 ? -18.531 21.922 19.078 1 96.62 51 ILE B N 1
ATOM 3662 C CA . ILE B 1 51 ? -17.938 20.641 18.719 1 96.62 51 ILE B CA 1
ATOM 3663 C C . ILE B 1 51 ? -16.469 20.625 19.094 1 96.62 51 ILE B C 1
ATOM 3665 O O . ILE B 1 51 ? -15.938 19.609 19.562 1 96.62 51 ILE B O 1
ATOM 3669 N N . ILE B 1 52 ? -15.773 21.75 18.891 1 96.69 52 ILE B N 1
ATOM 3670 C CA . ILE B 1 52 ? -14.375 21.891 19.281 1 96.69 52 ILE B CA 1
ATOM 3671 C C . ILE B 1 52 ? -14.211 21.609 20.766 1 96.69 52 ILE B C 1
ATOM 3673 O O . ILE B 1 52 ? -13.289 20.906 21.172 1 96.69 52 ILE B O 1
ATOM 3677 N N . LYS B 1 53 ? -15.148 22.094 21.516 1 96 53 LYS B N 1
ATOM 3678 C CA . LYS B 1 53 ? -15.133 21.875 22.969 1 96 53 LYS B CA 1
ATOM 3679 C C . LYS B 1 53 ? -15.375 20.406 23.281 1 96 53 LYS B C 1
ATOM 3681 O O . LYS B 1 53 ? -14.727 19.844 24.172 1 96 53 LYS B O 1
ATOM 3686 N N . LYS B 1 54 ? -16.297 19.766 22.609 1 96.75 54 LYS B N 1
ATOM 3687 C CA . LYS B 1 54 ? -16.594 18.359 22.828 1 96.75 54 LYS B CA 1
ATOM 3688 C C . LYS B 1 54 ? -15.375 17.484 22.5 1 96.75 54 LYS B C 1
ATOM 3690 O O . LYS B 1 54 ? -15.109 16.5 23.188 1 96.75 54 LYS B O 1
ATOM 3695 N N . ILE B 1 55 ? -14.641 17.844 21.453 1 96.94 55 ILE B N 1
ATOM 3696 C CA . ILE B 1 55 ? -13.422 17.125 21.094 1 96.94 55 ILE B CA 1
ATOM 3697 C C . ILE B 1 55 ? -12.414 17.219 22.234 1 96.94 55 ILE B C 1
ATOM 3699 O O . ILE B 1 55 ? -11.781 16.234 22.594 1 96.94 55 ILE B O 1
ATOM 3703 N N . ALA B 1 56 ? -12.312 18.375 22.828 1 95.31 56 ALA B N 1
ATOM 3704 C CA . ALA B 1 56 ? -11.398 18.609 23.938 1 95.31 56 ALA B CA 1
ATOM 3705 C C . ALA B 1 56 ? -11.773 17.75 25.141 1 95.31 56 ALA B C 1
ATOM 3707 O O . ALA B 1 56 ? -10.898 17.203 25.812 1 95.31 56 ALA B O 1
ATOM 3708 N N . GLU B 1 57 ? -13.039 17.656 25.375 1 95.44 57 GLU B N 1
ATOM 3709 C CA . GLU B 1 57 ? -13.547 16.906 26.516 1 95.44 57 GLU B CA 1
ATOM 3710 C C . GLU B 1 57 ? -13.195 15.422 26.406 1 95.44 57 GLU B C 1
ATOM 3712 O O . GLU B 1 57 ? -13.078 14.727 27.422 1 95.44 57 GLU B O 1
ATOM 3717 N N . GLN B 1 58 ? -12.977 14.961 25.172 1 95.81 58 GLN B N 1
ATOM 3718 C CA . GLN B 1 58 ? -12.602 13.57 24.969 1 95.81 58 GLN B CA 1
ATOM 3719 C C . GLN B 1 58 ? -11.102 13.367 25.188 1 95.81 58 GLN B C 1
ATOM 3721 O O . GLN B 1 58 ? -10.625 12.227 25.234 1 95.81 58 GLN B O 1
ATOM 3726 N N . GLY B 1 59 ? -10.352 14.5 25.344 1 95 59 GLY B N 1
ATOM 3727 C CA . GLY B 1 59 ? -8.906 14.406 25.484 1 95 59 GLY B CA 1
ATOM 3728 C C . GLY B 1 59 ? -8.195 14.227 24.156 1 95 59 GLY B C 1
ATOM 3729 O O . GLY B 1 59 ? -7 13.914 24.125 1 95 59 GLY B O 1
ATOM 3730 N N . PHE B 1 60 ? -8.836 14.422 23.031 1 96.19 60 PHE B N 1
ATOM 3731 C CA . PHE B 1 60 ? -8.312 14.102 21.719 1 96.19 60 PHE B CA 1
ATOM 3732 C C . PHE B 1 60 ? -7.207 15.078 21.328 1 96.19 60 PHE B C 1
ATOM 3734 O O . PHE B 1 60 ? -6.293 14.719 20.578 1 96.19 60 PHE B O 1
ATOM 3741 N N . TYR B 1 61 ? -7.219 16.297 21.891 1 96.19 61 TYR B N 1
ATOM 3742 C CA . TYR B 1 61 ? -6.176 17.266 21.562 1 96.19 61 TYR B CA 1
ATOM 3743 C C . TYR B 1 61 ? -4.852 16.875 22.203 1 96.19 61 TYR B C 1
ATOM 3745 O O . TYR B 1 61 ? -3.797 17.391 21.828 1 96.19 61 TYR B O 1
ATOM 3753 N N . GLY B 1 62 ? -4.871 16.016 23.172 1 95.5 62 GLY B N 1
ATOM 3754 C CA . GLY B 1 62 ? -3.678 15.641 23.922 1 95.5 62 GLY B CA 1
ATOM 3755 C C . GLY B 1 62 ? -3.137 14.281 23.547 1 95.5 62 GLY B C 1
ATOM 3756 O O . GLY B 1 62 ? -2.229 13.758 24.188 1 95.5 62 GLY B O 1
ATOM 3757 N N . ILE B 1 63 ? -3.625 13.617 22.469 1 95.06 63 ILE B N 1
ATOM 3758 C CA . ILE B 1 63 ? -3.299 12.227 22.156 1 95.06 63 ILE B CA 1
ATOM 3759 C C . ILE B 1 63 ? -1.789 12.078 22 1 95.06 63 ILE B C 1
ATOM 3761 O O . ILE B 1 63 ? -1.183 11.164 22.562 1 95.06 63 ILE B O 1
ATOM 3765 N N . GLY B 1 64 ? -1.118 12.977 21.297 1 93.12 64 GLY B N 1
ATOM 3766 C CA . GLY B 1 64 ? 0.308 12.875 21.031 1 93.12 64 GLY B CA 1
ATOM 3767 C C . GLY B 1 64 ? 1.157 13.625 22.047 1 93.12 64 GLY B C 1
ATOM 3768 O O . GLY B 1 64 ? 2.371 13.75 21.875 1 93.12 64 GLY B O 1
ATOM 3769 N N . VAL B 1 65 ? 0.568 14.109 23.125 1 96.69 65 VAL B N 1
ATOM 3770 C CA . VAL B 1 65 ? 1.27 14.891 24.141 1 96.69 65 VAL B CA 1
ATOM 3771 C C . VAL B 1 65 ? 1.696 13.977 25.281 1 96.69 65 VAL B C 1
ATOM 3773 O O . VAL B 1 65 ? 0.898 13.188 25.781 1 96.69 65 VAL B O 1
ATOM 3776 N N . PRO B 1 66 ? 2.99 14.031 25.703 1 96.56 66 PRO B N 1
ATOM 3777 C CA . PRO B 1 66 ? 3.436 13.234 26.859 1 96.56 66 PRO B CA 1
ATOM 3778 C C . PRO B 1 66 ? 2.566 13.445 28.094 1 96.56 66 PRO B C 1
ATOM 3780 O O . PRO B 1 66 ? 2.092 14.562 28.328 1 96.56 66 PRO B O 1
ATOM 3783 N N . GLU B 1 67 ? 2.492 12.469 28.875 1 96.5 67 GLU B N 1
ATOM 3784 C CA . GLU B 1 67 ? 1.663 12.508 30.078 1 96.5 67 GLU B CA 1
ATOM 3785 C C . GLU B 1 67 ? 2.152 13.586 31.047 1 96.5 67 GLU B C 1
ATOM 3787 O O . GLU B 1 67 ? 1.351 14.211 31.75 1 96.5 67 GLU B O 1
ATOM 3792 N N . GLN B 1 68 ? 3.41 13.766 31.078 1 96.75 68 GLN B N 1
ATOM 3793 C CA . GLN B 1 68 ? 3.992 14.75 31.984 1 96.75 68 GLN B CA 1
ATOM 3794 C C . GLN B 1 68 ? 3.502 16.156 31.656 1 96.75 68 GLN B C 1
ATOM 3796 O O . GLN B 1 68 ? 3.564 17.062 32.5 1 96.75 68 GLN B O 1
ATOM 3801 N N . TYR B 1 69 ? 2.938 16.328 30.484 1 97.38 69 TYR B N 1
ATOM 3802 C CA . TYR B 1 69 ? 2.416 17.625 30.109 1 97.38 69 TYR B CA 1
ATOM 3803 C C . TYR B 1 69 ? 0.902 17.578 29.938 1 97.38 69 TYR B C 1
ATOM 3805 O O . TYR B 1 69 ? 0.326 18.406 29.219 1 97.38 69 TYR B O 1
ATOM 3813 N N . GLY B 1 70 ? 0.313 16.531 30.5 1 94.31 70 GLY B N 1
ATOM 3814 C CA . GLY B 1 70 ? -1.139 16.469 30.547 1 94.31 70 GLY B CA 1
ATOM 3815 C C . GLY B 1 70 ? -1.75 15.781 29.344 1 94.31 70 GLY B C 1
ATOM 3816 O O . GLY B 1 70 ? -2.967 15.828 29.156 1 94.31 70 GLY B O 1
ATOM 3817 N N . GLY B 1 71 ? -0.939 15.227 28.531 1 95.44 71 GLY B N 1
ATOM 3818 C CA . GLY B 1 71 ? -1.47 14.523 27.359 1 95.44 71 GLY B CA 1
ATOM 3819 C C . GLY B 1 71 ? -1.761 13.062 27.641 1 95.44 71 GLY B C 1
ATOM 3820 O O . GLY B 1 71 ? -1.811 12.641 28.797 1 95.44 71 GLY B O 1
ATOM 3821 N N . GLN B 1 72 ? -2.1 12.305 26.562 1 93.94 72 GLN B N 1
ATOM 3822 C CA . GLN B 1 72 ? -2.484 10.906 26.688 1 93.94 72 GLN B CA 1
ATOM 3823 C C . GLN B 1 72 ? -1.305 9.984 26.406 1 93.94 72 GLN B C 1
ATOM 3825 O O . GLN B 1 72 ? -1.395 8.773 26.609 1 93.94 72 GLN B O 1
ATOM 3830 N N . GLY B 1 73 ? -0.25 10.57 25.969 1 93.25 73 GLY B N 1
ATOM 3831 C CA . GLY B 1 73 ? 0.962 9.797 25.75 1 93.25 73 GLY B CA 1
ATOM 3832 C C . GLY B 1 73 ? 0.853 8.836 24.594 1 93.25 73 GLY B C 1
ATOM 3833 O O . GLY B 1 73 ? 1.55 7.82 24.547 1 93.25 73 GLY B O 1
ATOM 3834 N N . GLY B 1 74 ? -0.007 9.078 23.688 1 94.12 74 GLY B N 1
ATOM 3835 C CA . GLY B 1 74 ? -0.177 8.227 22.516 1 94.12 74 GLY B CA 1
ATOM 3836 C C . GLY B 1 74 ? 0.936 8.383 21.5 1 94.12 74 GLY B C 1
ATOM 3837 O O . GLY B 1 74 ? 1.849 9.188 21.688 1 94.12 74 GLY B O 1
ATOM 3838 N N . ASP B 1 75 ? 0.883 7.605 20.484 1 96.06 75 ASP B N 1
ATOM 3839 C CA . ASP B 1 75 ? 1.94 7.574 19.484 1 96.06 75 ASP B CA 1
ATOM 3840 C C . ASP B 1 75 ? 1.437 8.102 18.141 1 96.06 75 ASP B C 1
ATOM 3842 O O . ASP B 1 75 ? 0.32 8.609 18.047 1 96.06 75 ASP B O 1
ATOM 3846 N N . HIS B 1 76 ? 2.305 8.133 17.125 1 96.75 76 HIS B N 1
ATOM 3847 C CA . HIS B 1 76 ? 1.946 8.633 15.805 1 96.75 76 HIS B CA 1
ATOM 3848 C C . HIS B 1 76 ? 0.841 7.793 15.172 1 96.75 76 HIS B C 1
ATOM 3850 O O . HIS B 1 76 ? 0.023 8.305 14.406 1 96.75 76 HIS B O 1
ATOM 3856 N N . ARG B 1 77 ? 0.801 6.512 15.43 1 98 77 ARG B N 1
ATOM 3857 C CA . ARG B 1 77 ? -0.247 5.648 14.891 1 98 77 ARG B CA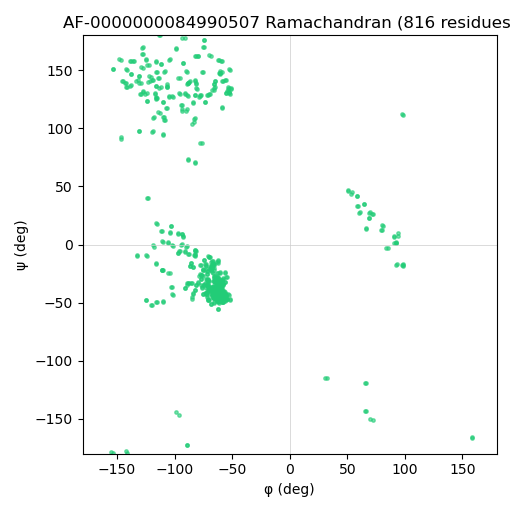 1
ATOM 3858 C C . ARG B 1 77 ? -1.612 6.035 15.453 1 98 77 ARG B C 1
ATOM 3860 O O . ARG B 1 77 ? -2.604 6.066 14.727 1 98 77 ARG B O 1
ATOM 3867 N N . MET B 1 78 ? -1.683 6.316 16.703 1 97.88 78 MET B N 1
ATOM 3868 C CA . MET B 1 78 ? -2.939 6.773 17.281 1 97.88 78 MET B CA 1
ATOM 3869 C C . MET B 1 78 ? -3.381 8.094 16.672 1 97.88 78 MET B C 1
ATOM 3871 O O . MET B 1 78 ? -4.562 8.289 16.375 1 97.88 78 MET B O 1
ATOM 3875 N N . ALA B 1 79 ? -2.432 9 16.516 1 97.12 79 ALA B N 1
ATOM 3876 C CA . ALA B 1 79 ? -2.75 10.273 15.883 1 97.12 79 ALA B CA 1
ATOM 3877 C C . ALA B 1 79 ? -3.275 10.055 14.461 1 97.12 79 ALA B C 1
ATOM 3879 O O . ALA B 1 79 ? -4.219 10.727 14.039 1 97.12 79 ALA B O 1
ATOM 3880 N N . ALA B 1 80 ? -2.631 9.148 13.734 1 98.12 80 ALA B N 1
ATOM 3881 C CA . ALA B 1 80 ? -3.072 8.828 12.375 1 98.12 80 ALA B CA 1
ATOM 3882 C C . ALA B 1 80 ? -4.477 8.227 12.391 1 98.12 80 ALA B C 1
ATOM 3884 O O . ALA B 1 80 ? -5.305 8.562 11.539 1 98.12 80 ALA B O 1
ATOM 3885 N N . ILE B 1 81 ? -4.719 7.348 13.32 1 98.56 81 ILE B N 1
ATOM 3886 C CA . ILE B 1 81 ? -6.031 6.727 13.461 1 98.56 81 ILE B CA 1
ATOM 3887 C C . ILE B 1 81 ? -7.09 7.801 13.695 1 98.56 81 ILE B C 1
ATOM 3889 O O . ILE B 1 81 ? -8.148 7.781 13.062 1 98.56 81 ILE B O 1
ATOM 3893 N N . MET B 1 82 ? -6.828 8.695 14.594 1 98.12 82 MET B N 1
ATOM 3894 C CA . MET B 1 82 ? -7.77 9.773 14.898 1 98.12 82 MET B CA 1
ATOM 3895 C C . MET B 1 82 ? -8.047 10.609 13.648 1 98.12 82 MET B C 1
ATOM 3897 O O . MET B 1 82 ? -9.211 10.891 13.336 1 98.12 82 MET B O 1
ATOM 3901 N N . SER B 1 83 ? -7 10.992 12.961 1 98.06 83 SER B N 1
ATOM 3902 C CA . SER B 1 83 ? -7.148 11.781 11.742 1 98.06 83 SER B CA 1
ATOM 3903 C C . SER B 1 83 ? -7.992 11.039 10.703 1 98.06 83 SER B C 1
ATOM 3905 O O . SER B 1 83 ? -8.867 11.641 10.07 1 98.06 83 SER B O 1
ATOM 3907 N N . GLU B 1 84 ? -7.688 9.789 10.5 1 98.56 84 GLU B N 1
ATOM 3908 C CA . GLU B 1 84 ? -8.43 8.977 9.539 1 98.56 84 GLU B CA 1
ATOM 3909 C C . GLU B 1 84 ? -9.906 8.922 9.891 1 98.56 84 GLU B C 1
ATOM 3911 O O . GLU B 1 84 ? -10.766 9.117 9.023 1 98.56 84 GLU B O 1
ATOM 3916 N N . GLU B 1 85 ? -10.227 8.68 11.133 1 98.56 85 GLU B N 1
ATOM 3917 C CA . GLU B 1 85 ? -11.617 8.531 11.562 1 98.56 85 GLU B CA 1
ATOM 3918 C C . GLU B 1 85 ? -12.383 9.844 11.422 1 98.56 85 GLU B C 1
ATOM 3920 O O . GLU B 1 85 ? -13.531 9.859 10.984 1 98.56 85 GLU B O 1
ATOM 3925 N N . PHE B 1 86 ? -11.773 10.938 11.805 1 98.5 86 PHE B N 1
ATOM 3926 C CA . PHE B 1 86 ? -12.438 12.227 11.68 1 98.5 86 PHE B CA 1
ATOM 3927 C C . PHE B 1 86 ? -12.672 12.578 10.211 1 98.5 86 PHE B C 1
ATOM 3929 O O . PHE B 1 86 ? -13.75 13.031 9.844 1 98.5 86 PHE B O 1
ATOM 3936 N N . CYS B 1 87 ? -11.688 12.32 9.383 1 98.62 87 CYS B N 1
ATOM 3937 C CA . CYS B 1 87 ? -11.727 12.766 7.996 1 98.62 87 CYS B CA 1
ATOM 3938 C C . CYS B 1 87 ? -12.633 11.875 7.16 1 98.62 87 CYS B C 1
ATOM 3940 O O . CYS B 1 87 ? -13.047 12.258 6.066 1 98.62 87 CYS B O 1
ATOM 3942 N N . ARG B 1 88 ? -12.898 10.727 7.715 1 98 88 ARG B N 1
ATOM 3943 C CA . ARG B 1 88 ? -13.906 9.891 7.074 1 98 88 ARG B CA 1
ATOM 3944 C C . ARG B 1 88 ? -15.258 10.594 7.027 1 98 88 ARG B C 1
ATOM 3946 O O . ARG B 1 88 ? -16.094 10.281 6.184 1 98 88 ARG B O 1
ATOM 3953 N N . VAL B 1 89 ? -15.5 11.555 7.945 1 97.88 89 VAL B N 1
ATOM 3954 C CA . VAL B 1 89 ? -16.828 12.156 8.109 1 97.88 89 VAL B CA 1
ATOM 3955 C C . VAL B 1 89 ? -16.75 13.656 7.844 1 97.88 89 VAL B C 1
ATOM 3957 O O . VAL B 1 89 ? -17.5 14.188 7.031 1 97.88 89 VAL B O 1
ATOM 3960 N N . LEU B 1 90 ? -15.844 14.367 8.5 1 97.81 90 LEU B N 1
ATOM 3961 C CA . LEU B 1 90 ? -15.734 15.82 8.383 1 97.81 90 LEU B CA 1
ATOM 3962 C C . LEU B 1 90 ? -14.281 16.266 8.508 1 97.81 90 LEU B C 1
ATOM 3964 O O . LEU B 1 90 ? -13.844 16.672 9.586 1 97.81 90 LEU B O 1
ATOM 3968 N N . PRO B 1 91 ? -13.555 16.391 7.391 1 97.81 91 PRO B N 1
ATOM 3969 C CA . PRO B 1 91 ? -12.117 16.672 7.383 1 97.81 91 PRO B CA 1
ATOM 3970 C C . PRO B 1 91 ? -11.773 18.031 8 1 97.81 91 PRO B C 1
ATOM 3972 O O . PRO B 1 91 ? -10.711 18.188 8.602 1 97.81 91 PRO B O 1
ATOM 3975 N N . GLY B 1 92 ? -12.664 19 7.945 1 97.25 92 GLY B N 1
ATOM 3976 C CA . GLY B 1 92 ? -12.383 20.328 8.469 1 97.25 92 GLY B CA 1
ATOM 3977 C C . GLY B 1 92 ? -12.023 20.328 9.945 1 97.25 92 GLY B C 1
ATOM 3978 O O . GLY B 1 92 ? -11.203 21.141 10.391 1 97.25 92 GLY B O 1
ATOM 3979 N N . LEU B 1 93 ? -12.555 19.406 10.68 1 97.44 93 LEU B N 1
ATOM 3980 C CA . LEU B 1 93 ? -12.336 19.359 12.117 1 97.44 93 LEU B CA 1
ATOM 3981 C C . LEU B 1 93 ? -10.938 18.828 12.438 1 97.44 93 LEU B C 1
ATOM 3983 O O . LEU B 1 93 ? -10.375 19.141 13.484 1 97.44 93 LEU B O 1
ATOM 3987 N N . SER B 1 94 ? -10.383 18.031 11.547 1 97.06 94 SER B N 1
ATOM 3988 C CA . SER B 1 94 ? -9.062 17.453 11.781 1 97.06 94 SER B CA 1
ATOM 3989 C C . SER B 1 94 ? -7.98 18.531 11.734 1 97.06 94 SER B C 1
ATOM 3991 O O . SER B 1 94 ? -6.879 18.328 12.258 1 97.06 94 SER B O 1
ATOM 3993 N N . VAL B 1 95 ? -8.281 19.641 11.172 1 97.38 95 VAL B N 1
ATOM 3994 C CA . VAL B 1 95 ? -7.301 20.719 11.039 1 97.38 95 VAL B CA 1
ATOM 3995 C C . VAL B 1 95 ? -6.957 21.266 12.422 1 97.38 95 VAL B C 1
ATOM 3997 O O . VAL B 1 95 ? -5.816 21.672 12.664 1 97.38 95 VAL B O 1
ATOM 4000 N N . TYR B 1 96 ? -7.895 21.234 13.344 1 97.12 96 TYR B N 1
ATOM 4001 C CA . TYR B 1 96 ? -7.656 21.75 14.688 1 97.12 96 TYR B CA 1
ATOM 4002 C C . TYR B 1 96 ? -6.629 20.906 15.43 1 97.12 96 TYR B C 1
ATOM 4004 O O . TYR B 1 96 ? -5.785 21.438 16.156 1 97.12 96 TYR B O 1
ATOM 4012 N N . PHE B 1 97 ? -6.664 19.594 15.281 1 93.5 97 PHE B N 1
ATOM 4013 C CA . PHE B 1 97 ? -5.633 18.781 15.906 1 93.5 97 PHE B CA 1
ATOM 4014 C C . PHE B 1 97 ? -4.309 18.922 15.172 1 93.5 97 PHE B C 1
ATOM 4016 O O . PHE B 1 97 ? -3.242 18.891 15.789 1 93.5 97 PHE B O 1
ATOM 4023 N N . GLY B 1 98 ? -4.43 19.109 13.891 1 95.75 98 GLY B N 1
ATOM 4024 C CA . GLY B 1 98 ? -3.215 19.297 13.117 1 95.75 98 GLY B CA 1
ATOM 4025 C C . GLY B 1 98 ? -2.459 20.562 13.484 1 95.75 98 GLY B C 1
ATOM 4026 O O . GLY B 1 98 ? -1.243 20.531 13.68 1 95.75 98 GLY B O 1
ATOM 4027 N N . THR B 1 99 ? -3.209 21.672 13.633 1 97.75 99 THR B N 1
ATOM 4028 C CA . THR B 1 99 ? -2.564 22.938 13.945 1 97.75 99 THR B CA 1
ATOM 4029 C C . THR B 1 99 ? -2.039 22.938 15.375 1 97.75 99 THR B C 1
ATOM 4031 O O . THR B 1 99 ? -1.004 23.547 15.664 1 97.75 99 THR B O 1
ATOM 4034 N N . ASN B 1 100 ? -2.758 22.266 16.266 1 97.88 100 ASN B N 1
ATOM 4035 C CA . ASN B 1 100 ? -2.23 22.078 17.609 1 97.88 100 ASN B CA 1
ATOM 4036 C C . ASN B 1 100 ? -0.895 21.344 17.594 1 97.88 100 ASN B C 1
ATOM 4038 O O . ASN B 1 100 ? 0.042 21.719 18.297 1 97.88 100 ASN B O 1
ATOM 4042 N N . GLU B 1 101 ? -0.881 20.328 16.797 1 97 101 GLU B N 1
ATOM 4043 C CA . GLU B 1 101 ? 0.354 19.562 16.703 1 97 101 GLU B CA 1
ATOM 4044 C C . GLU B 1 101 ? 1.484 20.406 16.109 1 97 101 GLU B C 1
ATOM 4046 O O . GLU B 1 101 ? 2.617 20.344 16.594 1 97 101 GLU B O 1
ATOM 4051 N N . LEU B 1 102 ? 1.183 21.125 15.133 1 98.12 102 LEU B N 1
ATOM 4052 C CA . LEU B 1 102 ? 2.158 22.016 14.5 1 98.12 102 LEU B CA 1
ATOM 4053 C C . LEU B 1 102 ? 2.709 23.016 15.5 1 98.12 102 LEU B C 1
ATOM 4055 O O . LEU B 1 102 ? 3.902 23.328 15.484 1 98.12 102 LEU B O 1
ATOM 4059 N N . PHE B 1 103 ? 1.865 23.469 16.328 1 98.5 103 PHE B N 1
ATOM 4060 C CA . PHE B 1 103 ? 2.275 24.422 17.359 1 98.5 103 PHE B CA 1
ATOM 4061 C C . PHE B 1 103 ? 3.145 23.75 18.406 1 98.5 103 PHE B C 1
ATOM 4063 O O . PHE B 1 103 ? 4.211 24.25 18.766 1 98.5 103 PHE B O 1
ATOM 4070 N N . MET B 1 104 ? 2.74 22.641 18.875 1 98.38 104 MET B N 1
ATOM 4071 C CA . MET B 1 104 ? 3.35 22.016 20.047 1 98.38 104 MET B CA 1
ATOM 4072 C C . MET B 1 104 ? 4.672 21.344 19.672 1 98.38 104 MET B C 1
ATOM 4074 O O . MET B 1 104 ? 5.594 21.297 20.5 1 98.38 104 MET B O 1
ATOM 4078 N N . THR B 1 105 ? 4.816 20.875 18.453 1 97.69 105 THR B N 1
ATOM 4079 C CA . THR B 1 105 ? 5.941 20.031 18.078 1 97.69 105 THR B CA 1
ATOM 4080 C C . THR B 1 105 ? 7.262 20.781 18.234 1 97.69 105 THR B C 1
ATOM 4082 O O . THR B 1 105 ? 8.188 20.281 18.891 1 97.69 105 THR B O 1
ATOM 4085 N N . PRO B 1 106 ? 7.395 22.016 17.734 1 98.38 106 PRO B N 1
ATOM 4086 C CA . PRO B 1 106 ? 8.672 22.703 17.938 1 98.38 106 PRO B CA 1
ATOM 4087 C C . PRO B 1 106 ? 8.969 23 19.406 1 98.38 106 PRO B C 1
ATOM 4089 O O . PRO B 1 106 ? 10.133 23 19.812 1 98.38 106 PRO B O 1
ATOM 4092 N N . ILE B 1 107 ? 7.949 23.203 20.188 1 98.62 107 ILE B N 1
ATOM 4093 C CA . ILE B 1 107 ? 8.125 23.484 21.609 1 98.62 107 ILE B CA 1
ATOM 4094 C C . ILE B 1 107 ? 8.547 22.219 22.344 1 98.62 107 ILE B C 1
ATOM 4096 O O . ILE B 1 107 ? 9.438 22.25 23.203 1 98.62 107 ILE B O 1
ATOM 4100 N N . LEU B 1 108 ? 7.926 21.156 22 1 97.94 108 LEU B N 1
ATOM 4101 C CA . LEU B 1 108 ? 8.25 19.875 22.625 1 97.94 108 LEU B CA 1
ATOM 4102 C C . LEU B 1 108 ? 9.68 19.453 22.281 1 97.94 108 LEU B C 1
ATOM 4104 O O . LEU B 1 108 ? 10.383 18.906 23.141 1 97.94 108 LEU B O 1
ATOM 4108 N N . LEU B 1 109 ? 10.109 19.688 21.094 1 97.19 109 LEU B N 1
ATOM 4109 C CA . LEU B 1 109 ? 11.391 19.172 20.625 1 97.19 109 LEU B CA 1
ATOM 4110 C C . LEU B 1 109 ? 12.523 20.109 21 1 97.19 109 LEU B C 1
ATOM 4112 O O . LEU B 1 109 ? 13.625 19.672 21.328 1 97.19 109 LEU B O 1
ATOM 4116 N N . PHE B 1 110 ? 12.234 21.438 21.016 1 98.31 110 PHE B N 1
ATOM 4117 C CA . PHE B 1 110 ? 13.367 22.359 21.078 1 98.31 110 PHE B CA 1
ATOM 4118 C C . PHE B 1 110 ? 13.141 23.422 22.141 1 98.31 110 PHE B C 1
ATOM 4120 O O . PHE B 1 110 ? 14.047 24.219 22.438 1 98.31 110 PHE B O 1
ATOM 4127 N N . GLY B 1 111 ? 11.961 23.5 22.688 1 98.56 111 GLY B N 1
ATOM 4128 C CA . GLY B 1 111 ? 11.648 24.531 23.672 1 98.56 111 GLY B CA 1
ATOM 4129 C C . GLY B 1 111 ? 12.266 24.266 25.031 1 98.56 111 GLY B C 1
ATOM 4130 O O . GLY B 1 111 ? 12.867 23.219 25.25 1 98.56 111 GLY B O 1
ATOM 4131 N N . THR B 1 112 ? 12.18 25.266 25.891 1 98.25 112 THR B N 1
ATOM 4132 C CA . THR B 1 112 ? 12.617 25.109 27.281 1 98.25 112 THR B CA 1
ATOM 4133 C C . THR B 1 112 ? 11.555 24.391 28.109 1 98.25 112 THR B C 1
ATOM 4135 O O . THR B 1 112 ? 10.406 24.266 27.672 1 98.25 112 THR B O 1
ATOM 4138 N N . GLU B 1 113 ? 11.984 23.891 29.219 1 98.25 113 GLU B N 1
ATOM 4139 C CA . GLU B 1 113 ? 11.023 23.25 30.125 1 98.25 113 GLU B CA 1
ATOM 4140 C C . GLU B 1 113 ? 9.93 24.234 30.547 1 98.25 113 GLU B C 1
ATOM 4142 O O . GLU B 1 113 ? 8.766 23.844 30.688 1 98.25 113 GLU B O 1
ATOM 4147 N N . GLU B 1 114 ? 10.312 25.453 30.734 1 98.38 114 GLU B N 1
ATOM 4148 C CA . GLU B 1 114 ? 9.344 26.484 31.109 1 98.38 114 GLU B CA 1
ATOM 4149 C C . GLU B 1 114 ? 8.305 26.688 30 1 98.38 114 GLU B C 1
ATOM 4151 O O . GLU B 1 114 ? 7.113 26.812 30.266 1 98.38 114 GLU B O 1
ATOM 4156 N N . GLN B 1 115 ? 8.727 26.703 28.797 1 98.69 115 GLN B N 1
ATOM 4157 C CA . GLN B 1 115 ? 7.824 26.844 27.656 1 98.69 115 GLN B CA 1
ATOM 4158 C C . GLN B 1 115 ? 6.875 25.641 27.578 1 98.69 115 GLN B C 1
ATOM 4160 O O . GLN B 1 115 ? 5.676 25.812 27.359 1 98.69 115 GLN B O 1
ATOM 4165 N N . ARG B 1 116 ? 7.395 24.422 27.703 1 98.62 116 ARG B N 1
ATOM 4166 C CA . ARG B 1 116 ? 6.578 23.219 27.641 1 98.62 116 ARG B CA 1
ATOM 4167 C C . ARG B 1 116 ? 5.492 23.219 28.703 1 98.62 116 ARG B C 1
ATOM 4169 O O . ARG B 1 116 ? 4.332 22.938 28.422 1 98.62 116 ARG B O 1
ATOM 4176 N N . ARG B 1 117 ? 5.855 23.625 29.891 1 98.25 117 ARG B N 1
ATOM 4177 C CA . ARG B 1 117 ? 4.918 23.609 31.016 1 98.25 117 ARG B CA 1
ATOM 4178 C C . ARG B 1 117 ? 3.869 24.703 30.859 1 98.25 117 ARG B C 1
ATOM 4180 O O . ARG B 1 117 ? 2.723 24.531 31.281 1 98.25 117 ARG B O 1
ATOM 4187 N N . LYS B 1 118 ? 4.23 25.734 30.25 1 98.44 118 LYS B N 1
ATOM 4188 C CA . LYS B 1 118 ? 3.332 26.875 30.125 1 98.44 118 LYS B CA 1
ATOM 4189 C C . LYS B 1 118 ? 2.344 26.672 28.969 1 98.44 118 LYS B C 1
ATOM 4191 O O . LYS B 1 118 ? 1.161 27 29.109 1 98.44 118 LYS B O 1
ATOM 4196 N N . TYR B 1 119 ? 2.764 26.109 27.844 1 98.62 119 TYR B N 1
ATOM 4197 C CA . TYR B 1 119 ? 1.972 26.234 26.625 1 98.62 119 TYR B CA 1
ATOM 4198 C C . TYR B 1 119 ? 1.37 24.891 26.234 1 98.62 119 TYR B C 1
ATOM 4200 O O . TYR B 1 119 ? 0.37 24.828 25.516 1 98.62 119 TYR B O 1
ATOM 4208 N N . ILE B 1 120 ? 1.943 23.766 26.688 1 98.62 120 ILE B N 1
ATOM 4209 C CA . ILE B 1 120 ? 1.534 22.469 26.156 1 98.62 120 ILE B CA 1
ATOM 4210 C C . ILE B 1 120 ? 0.301 21.969 26.922 1 98.62 120 ILE B C 1
ATOM 4212 O O . ILE B 1 120 ? -0.696 21.578 26.297 1 98.62 120 ILE B O 1
ATOM 4216 N N . PRO B 1 121 ? 0.237 22.031 28.25 1 98.25 121 PRO B N 1
ATOM 4217 C CA . PRO B 1 121 ? -0.891 21.469 28.984 1 98.25 121 PRO B CA 1
ATOM 4218 C C . PRO B 1 121 ? -2.223 22.125 28.641 1 98.25 121 PRO B C 1
ATOM 4220 O O . PRO B 1 121 ? -3.227 21.438 28.453 1 98.25 121 PRO B O 1
ATOM 4223 N N . PRO B 1 122 ? -2.305 23.469 28.469 1 98.19 122 PRO B N 1
ATOM 4224 C CA . PRO B 1 122 ? -3.592 24.078 28.109 1 98.19 122 PRO B CA 1
ATOM 4225 C C . PRO B 1 122 ? -4.125 23.562 26.766 1 98.19 122 PRO B C 1
ATOM 4227 O O . PRO B 1 122 ? -5.34 23.453 26.578 1 98.19 122 PRO B O 1
ATOM 4230 N N . ILE B 1 123 ? -3.254 23.281 25.844 1 97.88 123 ILE B N 1
ATOM 4231 C CA . ILE B 1 123 ? -3.668 22.766 24.547 1 97.88 123 ILE B CA 1
ATOM 4232 C C . ILE B 1 123 ? -4.066 21.297 24.672 1 97.88 123 ILE B C 1
ATOM 4234 O O . ILE B 1 123 ? -5.078 20.875 24.125 1 97.88 123 ILE B O 1
ATOM 4238 N N . ALA B 1 124 ? -3.266 20.562 25.422 1 96.62 124 ALA B N 1
ATOM 4239 C CA . ALA B 1 124 ? -3.561 19.141 25.641 1 96.62 124 ALA B CA 1
ATOM 4240 C C . ALA B 1 124 ? -4.941 18.953 26.266 1 96.62 124 ALA B C 1
ATOM 4242 O O . ALA B 1 124 ? -5.664 18.016 25.922 1 96.62 124 ALA B O 1
ATOM 4243 N N . ARG B 1 125 ? -5.305 19.922 27.109 1 94.69 125 ARG B N 1
ATOM 4244 C CA . ARG B 1 125 ? -6.582 19.844 27.812 1 94.69 125 ARG B CA 1
ATOM 4245 C C . ARG B 1 125 ? -7.695 20.484 26.969 1 94.69 125 ARG B C 1
ATOM 4247 O O . ARG B 1 125 ? -8.867 20.406 27.344 1 94.69 125 ARG B O 1
ATOM 4254 N N . GLY B 1 126 ? -7.355 21.094 25.922 1 94.94 126 GLY B N 1
ATOM 4255 C CA . GLY B 1 126 ? -8.32 21.703 25.016 1 94.94 126 GLY B CA 1
ATOM 4256 C C . GLY B 1 126 ? -8.805 23.047 25.5 1 94.94 126 GLY B C 1
ATOM 4257 O O . GLY B 1 126 ? -9.828 23.547 25.016 1 94.94 126 GLY B O 1
ATOM 4258 N N . GLU B 1 127 ? -8.094 23.641 26.422 1 96.5 127 GLU B N 1
ATOM 4259 C CA . GLU B 1 127 ? -8.438 24.969 26.922 1 96.5 127 GLU B CA 1
ATOM 4260 C C . GLU B 1 127 ? -7.965 26.062 25.969 1 96.5 127 GLU B C 1
ATOM 4262 O O . GLU B 1 127 ? -8.531 27.156 25.953 1 96.5 127 GLU B O 1
ATOM 4267 N N . LYS B 1 128 ? -6.895 25.828 25.328 1 98.06 128 LYS B N 1
ATOM 4268 C CA . LYS B 1 128 ? -6.305 26.719 24.328 1 98.06 128 LYS B CA 1
ATOM 4269 C C . LYS B 1 128 ? -6.031 25.984 23.016 1 98.06 128 LYS B C 1
ATOM 4271 O O . LYS B 1 128 ? -5.977 24.75 22.984 1 98.06 128 LYS B O 1
ATOM 4276 N N . LEU B 1 129 ? -6.055 26.688 22 1 98.38 129 LEU B N 1
ATOM 4277 C CA . LEU B 1 129 ? -5.691 26.156 20.688 1 98.38 129 LEU B CA 1
ATOM 4278 C C . LEU B 1 129 ? -4.438 26.844 20.156 1 98.38 129 LEU B C 1
ATOM 4280 O O . LEU B 1 129 ? -4.145 27.984 20.516 1 98.38 129 LEU B O 1
ATOM 4284 N N . GLY B 1 130 ? -3.689 26.094 19.406 1 98.5 130 GLY B N 1
ATOM 4285 C CA . GLY B 1 130 ? -2.457 26.594 18.812 1 98.5 130 GLY B CA 1
ATOM 4286 C C . GLY B 1 130 ? -2.523 26.734 17.312 1 98.5 130 GLY B C 1
ATOM 4287 O O . GLY B 1 130 ? -3.352 26.094 16.656 1 98.5 130 GLY B O 1
ATOM 4288 N N . ALA B 1 131 ? -1.741 27.578 16.75 1 98.62 131 ALA B N 1
ATOM 4289 C CA . ALA B 1 131 ? -1.57 27.75 15.312 1 98.62 131 ALA B CA 1
ATOM 4290 C C . ALA B 1 131 ? -0.094 27.875 14.945 1 98.62 131 ALA B C 1
ATOM 4292 O O . ALA B 1 131 ? 0.744 28.156 15.805 1 98.62 131 ALA B O 1
ATOM 4293 N N . PHE B 1 132 ? 0.212 27.594 13.758 1 98.5 132 PHE B N 1
ATOM 4294 C CA . PHE B 1 132 ? 1.561 27.562 13.203 1 98.5 132 PHE B CA 1
ATOM 4295 C C . PHE B 1 132 ? 1.714 28.594 12.086 1 98.5 132 PHE B C 1
ATOM 4297 O O . PHE B 1 132 ? 1.14 28.422 11.008 1 98.5 132 PHE B O 1
ATOM 4304 N N . ALA B 1 133 ? 2.467 29.641 12.336 1 98.38 133 ALA B N 1
ATOM 4305 C CA . ALA B 1 133 ? 2.496 30.797 11.43 1 98.38 133 ALA B CA 1
ATOM 4306 C C . ALA B 1 133 ? 3.836 30.875 10.703 1 98.38 133 ALA B C 1
ATOM 4308 O O . ALA B 1 133 ? 4.746 31.578 11.148 1 98.38 133 ALA B O 1
ATOM 4309 N N . VAL B 1 134 ? 3.863 30.297 9.492 1 97.19 134 VAL B N 1
ATOM 4310 C CA . VAL B 1 134 ? 5.094 30.266 8.711 1 97.19 134 VAL B CA 1
ATOM 4311 C C . VAL B 1 134 ? 4.84 30.891 7.336 1 97.19 134 VAL B C 1
ATOM 4313 O O . VAL B 1 134 ? 5.547 31.812 6.926 1 97.19 134 VAL B O 1
ATOM 4316 N N . THR B 1 135 ? 3.771 30.484 6.68 1 95.31 135 THR B N 1
ATOM 4317 C CA . THR B 1 135 ? 3.5 30.844 5.293 1 95.31 135 THR B CA 1
ATOM 4318 C C . THR B 1 135 ? 3.238 32.344 5.172 1 95.31 135 THR B C 1
ATOM 4320 O O . THR B 1 135 ? 2.58 32.938 6.027 1 95.31 135 THR B O 1
ATOM 4323 N N . GLU B 1 136 ? 3.77 32.906 4.188 1 95.88 136 GLU B N 1
ATOM 4324 C CA . GLU B 1 136 ? 3.568 34.312 3.848 1 95.88 136 GLU B CA 1
ATOM 4325 C C . GLU B 1 136 ? 3.066 34.469 2.416 1 95.88 136 GLU B C 1
ATOM 4327 O O . GLU B 1 136 ? 3.176 33.562 1.609 1 95.88 136 GLU B O 1
ATOM 4332 N N . PRO B 1 137 ? 2.49 35.531 2.135 1 89.88 137 PRO B N 1
ATOM 4333 C CA . PRO B 1 137 ? 1.985 35.719 0.775 1 89.88 137 PRO B CA 1
ATOM 4334 C C . PRO B 1 137 ? 3.066 35.562 -0.289 1 89.88 137 PRO B C 1
ATOM 4336 O O . PRO B 1 137 ? 2.781 35.062 -1.393 1 89.88 137 PRO B O 1
ATOM 4339 N N . CYS B 1 138 ? 4.258 35.75 0.026 1 86.62 138 CYS B N 1
ATOM 4340 C CA . CYS B 1 138 ? 5.328 35.812 -0.966 1 86.62 138 CYS B CA 1
ATOM 4341 C C . CYS B 1 138 ? 5.883 34.406 -1.234 1 86.62 138 CYS B C 1
ATOM 4343 O O . CYS B 1 138 ? 6.383 34.125 -2.326 1 86.62 138 CYS B O 1
ATOM 4345 N N . CYS B 1 139 ? 5.926 33.469 -0.245 1 84.25 139 CYS B N 1
ATOM 4346 C CA . CYS B 1 139 ? 6.992 32.5 -0.295 1 84.25 139 CYS B CA 1
ATOM 4347 C C . CYS B 1 139 ? 6.422 31.078 -0.272 1 84.25 139 CYS B C 1
ATOM 4349 O O . CYS B 1 139 ? 7.117 30.125 -0.617 1 84.25 139 CYS B O 1
ATOM 4351 N N . GLY B 1 140 ? 5.141 30.969 -0.023 1 84.94 140 GLY B N 1
ATOM 4352 C CA . GLY B 1 140 ? 4.586 29.625 -0.02 1 84.94 140 GLY B CA 1
ATOM 4353 C C . GLY B 1 140 ? 5.582 28.578 0.424 1 84.94 140 GLY B C 1
ATOM 4354 O O . GLY B 1 140 ? 6.168 28.688 1.502 1 84.94 140 GLY B O 1
ATOM 4355 N N . SER B 1 141 ? 6.02 27.594 -0.431 1 86.94 141 SER B N 1
ATOM 4356 C CA . SER B 1 141 ? 6.941 26.5 -0.15 1 86.94 141 SER B CA 1
ATOM 4357 C C . SER B 1 141 ? 8.352 27.016 0.121 1 86.94 141 SER B C 1
ATOM 4359 O O . SER B 1 141 ? 9.18 26.312 0.7 1 86.94 141 SER B O 1
ATOM 4361 N N . ASP B 1 142 ? 8.68 28.156 -0.248 1 90.88 142 ASP B N 1
ATOM 4362 C CA . ASP B 1 142 ? 9.984 28.75 0.007 1 90.88 142 ASP B CA 1
ATOM 4363 C C . ASP B 1 142 ? 10.055 29.359 1.409 1 90.88 142 ASP B C 1
ATOM 4365 O O . ASP B 1 142 ? 10.203 30.578 1.564 1 90.88 142 ASP B O 1
ATOM 4369 N N . VAL B 1 143 ? 10.062 28.547 2.42 1 92.31 143 VAL B N 1
ATOM 4370 C CA . VAL B 1 143 ? 10.047 28.938 3.826 1 92.31 143 VAL B CA 1
ATOM 4371 C C . VAL B 1 143 ? 11.273 29.797 4.137 1 92.31 143 VAL B C 1
ATOM 4373 O O . VAL B 1 143 ? 11.195 30.734 4.934 1 92.31 143 VAL B O 1
ATOM 4376 N N . ALA B 1 144 ? 12.352 29.484 3.502 1 93.19 144 ALA B N 1
ATOM 4377 C CA . ALA B 1 144 ? 13.594 30.203 3.773 1 93.19 144 ALA B CA 1
ATOM 4378 C C . ALA B 1 144 ? 13.492 31.656 3.311 1 93.19 144 ALA B C 1
ATOM 4380 O O . ALA B 1 144 ? 14.297 32.5 3.719 1 93.19 144 ALA B O 1
ATOM 4381 N N . GLY B 1 145 ? 12.531 31.938 2.498 1 92.31 145 GLY B N 1
ATOM 4382 C CA . GLY B 1 145 ? 12.43 33.25 1.9 1 92.31 145 GLY B CA 1
ATOM 4383 C C . GLY B 1 145 ? 11.461 34.188 2.631 1 92.31 145 GLY B C 1
ATOM 4384 O O . GLY B 1 145 ? 11.18 35.281 2.176 1 92.31 145 GLY B O 1
ATOM 4385 N N . ILE B 1 146 ? 11 33.781 3.783 1 94.75 146 ILE B N 1
ATOM 4386 C CA . ILE B 1 146 ? 9.984 34.562 4.469 1 94.75 146 ILE B CA 1
ATOM 4387 C C . ILE B 1 146 ? 10.555 35.969 4.801 1 94.75 146 ILE B C 1
ATOM 4389 O O . ILE B 1 146 ? 11.773 36.125 4.891 1 94.75 146 ILE B O 1
ATOM 4393 N N . GLN B 1 147 ? 9.617 36.906 5.012 1 95.44 147 GLN B N 1
ATOM 4394 C CA . GLN B 1 147 ? 10.031 38.312 5.129 1 95.44 147 GLN B CA 1
ATOM 4395 C C . GLN B 1 147 ? 9.719 38.875 6.516 1 95.44 147 GLN B C 1
ATOM 4397 O O . GLN B 1 147 ? 10.234 39.938 6.895 1 95.44 147 GLN B O 1
ATOM 4402 N N . THR B 1 148 ? 8.883 38.219 7.285 1 98.06 148 THR B N 1
ATOM 4403 C CA . THR B 1 148 ? 8.656 38.656 8.664 1 98.06 148 THR B CA 1
ATOM 4404 C C . THR B 1 148 ? 9.977 38.781 9.422 1 98.06 148 THR B C 1
ATOM 4406 O O . THR B 1 148 ? 10.82 37.875 9.344 1 98.06 148 THR B O 1
ATOM 4409 N N . LYS B 1 149 ? 10.117 39.875 10.156 1 98.31 149 LYS B N 1
ATOM 4410 C CA . LYS B 1 149 ? 11.375 40.125 10.844 1 98.31 149 LYS B CA 1
ATOM 4411 C C . LYS B 1 149 ? 11.156 40.281 12.344 1 98.31 149 LYS B C 1
ATOM 4413 O O . LYS B 1 149 ? 10.117 40.75 12.797 1 98.31 149 LYS B O 1
ATOM 4418 N N . ALA B 1 150 ? 12.117 39.812 13.055 1 98.75 150 ALA B N 1
ATOM 4419 C CA . ALA B 1 150 ? 12.203 40.031 14.5 1 98.75 150 ALA B CA 1
ATOM 4420 C C . ALA B 1 150 ? 13.539 40.688 14.867 1 98.75 150 ALA B C 1
ATOM 4422 O O . ALA B 1 150 ? 14.602 40.125 14.555 1 98.75 150 ALA B O 1
ATOM 4423 N N . GLU B 1 151 ? 13.469 41.781 15.492 1 98.38 151 GLU B N 1
ATOM 4424 C CA . GLU B 1 151 ? 14.672 42.5 15.922 1 98.38 151 GLU B CA 1
ATOM 4425 C C . GLU B 1 151 ? 14.797 42.531 17.438 1 98.38 151 GLU B C 1
ATOM 4427 O O . GLU B 1 151 ? 13.82 42.781 18.141 1 98.38 151 GLU B O 1
ATOM 4432 N N . LYS B 1 152 ? 15.977 42.25 17.859 1 97.69 152 LYS B N 1
ATOM 4433 C CA . LYS B 1 152 ? 16.219 42.25 19.297 1 97.69 152 LYS B CA 1
ATOM 4434 C C . LYS B 1 152 ? 16.344 43.656 19.844 1 97.69 152 LYS B C 1
ATOM 4436 O O . LYS B 1 152 ? 17.078 44.469 19.281 1 97.69 152 LYS B O 1
ATOM 4441 N N . ARG B 1 153 ? 15.617 43.938 20.859 1 97.12 153 ARG B N 1
ATOM 4442 C CA . ARG B 1 153 ? 15.688 45.188 21.609 1 97.12 153 ARG B CA 1
ATOM 4443 C C . ARG B 1 153 ? 15.773 44.938 23.109 1 97.12 153 ARG B C 1
ATOM 4445 O O . ARG B 1 153 ? 14.742 44.812 23.781 1 97.12 153 ARG B O 1
ATOM 4452 N N . GLY B 1 154 ? 17.016 44.969 23.641 1 94.75 154 GLY B N 1
ATOM 4453 C CA . GLY B 1 154 ? 17.188 44.594 25.031 1 94.75 154 GLY B CA 1
ATOM 4454 C C . GLY B 1 154 ? 16.891 43.125 25.281 1 94.75 154 GLY B C 1
ATOM 4455 O O . GLY B 1 154 ? 17.5 42.25 24.672 1 94.75 154 GLY B O 1
ATOM 4456 N N . ASP B 1 155 ? 15.945 42.906 26.094 1 94.69 155 ASP B N 1
ATOM 4457 C CA . ASP B 1 155 ? 15.578 41.531 26.438 1 94.69 155 ASP B CA 1
ATOM 4458 C C . ASP B 1 155 ? 14.297 41.094 25.719 1 94.69 155 ASP B C 1
ATOM 4460 O O . ASP B 1 155 ? 13.664 40.125 26.094 1 94.69 155 ASP B O 1
ATOM 4464 N N . LYS B 1 156 ? 14.008 41.906 24.719 1 97.81 156 LYS B N 1
ATOM 4465 C CA . LYS B 1 156 ? 12.781 41.625 23.969 1 97.81 156 LYS B CA 1
ATOM 4466 C C . LYS B 1 156 ? 13.055 41.562 22.469 1 97.81 156 LYS B C 1
ATOM 4468 O O . LYS B 1 156 ? 14.148 41.906 22.016 1 97.81 156 LYS B O 1
ATOM 4473 N N . TRP B 1 157 ? 12.102 41 21.812 1 98.62 157 TRP B N 1
ATOM 4474 C CA . TRP B 1 157 ? 12.086 40.969 20.344 1 98.62 157 TRP B CA 1
ATOM 4475 C C . TRP B 1 157 ? 10.891 41.75 19.812 1 98.62 157 TRP B C 1
ATOM 4477 O O . TRP B 1 157 ? 9.789 41.688 20.375 1 98.62 157 TRP B O 1
ATOM 4487 N N . VAL B 1 158 ? 11.141 42.531 18.812 1 98.88 158 VAL B N 1
ATOM 4488 C CA . VAL B 1 158 ? 10.078 43.25 18.125 1 98.88 158 VAL B CA 1
ATOM 4489 C C . VAL B 1 158 ? 9.828 42.625 16.766 1 98.88 158 VAL B C 1
ATOM 4491 O O . VAL B 1 158 ? 10.703 42.625 15.898 1 98.88 158 VAL B O 1
ATOM 4494 N N . ILE B 1 159 ? 8.594 42.094 16.547 1 98.88 159 ILE B N 1
ATOM 4495 C CA . ILE B 1 159 ? 8.25 41.344 15.344 1 98.88 159 ILE B CA 1
ATOM 4496 C C . ILE B 1 159 ? 7.383 42.219 14.43 1 98.88 159 ILE B C 1
ATOM 4498 O O . ILE B 1 159 ? 6.402 42.812 14.875 1 98.88 159 ILE B O 1
ATOM 4502 N N . ASN B 1 160 ? 7.754 42.344 13.242 1 98.81 160 ASN B N 1
ATOM 4503 C CA . ASN B 1 160 ? 7.004 43.031 12.188 1 98.81 160 ASN B CA 1
ATOM 4504 C C . ASN B 1 160 ? 6.844 42.125 10.961 1 98.81 160 ASN B C 1
ATOM 4506 O O . ASN B 1 160 ? 7.809 41.531 10.508 1 98.81 160 ASN B O 1
ATOM 4510 N N . GLY B 1 161 ? 5.676 42.031 10.461 1 98.06 161 GLY B N 1
ATOM 4511 C CA . GLY B 1 161 ? 5.473 41.219 9.258 1 98.06 161 GLY B CA 1
ATOM 4512 C C . GLY B 1 161 ? 4.035 40.781 9.078 1 98.06 161 GLY B C 1
ATOM 4513 O O . GLY B 1 161 ? 3.119 41.344 9.664 1 98.06 161 GLY B O 1
ATOM 4514 N N . ARG B 1 162 ? 3.818 39.781 8.148 1 97.44 162 ARG B N 1
ATOM 4515 C CA . ARG B 1 162 ? 2.508 39.219 7.832 1 97.44 162 ARG B CA 1
ATOM 4516 C C . ARG B 1 162 ? 2.609 37.75 7.5 1 97.44 162 ARG B C 1
ATOM 4518 O O . ARG B 1 162 ? 3.586 37.312 6.891 1 97.44 162 ARG B O 1
ATOM 4525 N N . LYS B 1 163 ? 1.737 37.062 7.922 1 97.94 163 LYS B N 1
ATOM 4526 C CA . LYS B 1 163 ? 1.561 35.656 7.566 1 97.94 163 LYS B CA 1
ATOM 4527 C C . LYS B 1 163 ? 0.24 35.438 6.832 1 97.94 163 LYS B C 1
ATOM 4529 O O . LYS B 1 163 ? -0.681 36.25 6.945 1 97.94 163 LYS B O 1
ATOM 4534 N N . ALA B 1 164 ? 0.159 34.344 6.059 1 96.44 164 ALA B N 1
ATOM 4535 C CA . ALA B 1 164 ? -1.011 34.062 5.23 1 96.44 164 ALA B CA 1
ATOM 4536 C C . ALA B 1 164 ? -1.388 32.562 5.312 1 96.44 164 ALA B C 1
ATOM 4538 O O . ALA B 1 164 ? -0.519 31.703 5.465 1 96.44 164 ALA B O 1
ATOM 4539 N N . PHE B 1 165 ? -2.715 32.312 5.223 1 96.81 165 PHE B N 1
ATOM 4540 C CA . PHE B 1 165 ? -3.271 30.969 5.184 1 96.81 165 PHE B CA 1
ATOM 4541 C C . PHE B 1 165 ? -2.996 30.219 6.488 1 96.81 165 PHE B C 1
ATOM 4543 O O . PHE B 1 165 ? -2.656 29.047 6.477 1 96.81 165 PHE B O 1
ATOM 4550 N N . ILE B 1 166 ? -3.016 30.969 7.527 1 98.06 166 ILE B N 1
ATOM 4551 C CA . ILE B 1 166 ? -2.744 30.328 8.805 1 98.06 166 ILE B CA 1
ATOM 4552 C C . ILE B 1 166 ? -4.02 29.688 9.336 1 98.06 166 ILE B C 1
ATOM 4554 O O . ILE B 1 166 ? -4.945 30.375 9.766 1 98.06 166 ILE B O 1
ATOM 4558 N N . SER B 1 167 ? -4.035 28.391 9.289 1 97.69 167 SER B N 1
ATOM 4559 C CA . SER B 1 167 ? -5.203 27.594 9.648 1 97.69 167 SER B CA 1
ATOM 4560 C C . SER B 1 167 ? -5.547 27.734 11.125 1 97.69 167 SER B C 1
ATOM 4562 O O . SER B 1 167 ? -4.652 27.828 11.969 1 97.69 167 SER B O 1
ATOM 4564 N N . SER B 1 168 ? -6.809 27.797 11.484 1 98.12 168 SER B N 1
ATOM 4565 C CA . SER B 1 168 ? -7.379 27.797 12.828 1 98.12 168 SER B CA 1
ATOM 4566 C C . SER B 1 168 ? -6.984 29.062 13.594 1 98.12 168 SER B C 1
ATOM 4568 O O . SER B 1 168 ? -7.113 29.109 14.82 1 98.12 168 SER B O 1
ATOM 4570 N N . SER B 1 169 ? -6.469 30.047 12.898 1 98.25 169 SER B N 1
ATOM 4571 C CA . SER B 1 169 ? -5.852 31.188 13.562 1 98.25 169 SER B CA 1
ATOM 4572 C C . SER B 1 169 ? -6.902 32.125 14.164 1 98.25 169 SER B C 1
ATOM 4574 O O . SER B 1 169 ? -6.621 32.844 15.117 1 98.25 169 SER B O 1
ATOM 4576 N N . ASP B 1 170 ? -8.125 32.031 13.633 1 97.62 170 ASP B N 1
ATOM 4577 C CA . ASP B 1 170 ? -9.188 32.875 14.156 1 97.62 170 ASP B CA 1
ATOM 4578 C C . ASP B 1 170 ? -9.641 32.406 15.531 1 97.62 170 ASP B C 1
ATOM 4580 O O . ASP B 1 170 ? -10.258 33.156 16.281 1 97.62 170 ASP B O 1
ATOM 4584 N N . VAL B 1 171 ? -9.328 31.172 15.867 1 97.62 171 VAL B N 1
ATOM 4585 C CA . VAL B 1 171 ? -9.758 30.656 17.156 1 97.62 171 VAL B CA 1
ATOM 4586 C C . VAL B 1 171 ? -8.547 30.297 18 1 97.62 171 VAL B C 1
ATOM 4588 O O . VAL B 1 171 ? -8.688 29.875 19.156 1 97.62 171 VAL B O 1
ATOM 4591 N N . ALA B 1 172 ? -7.336 30.438 17.5 1 98.62 172 ALA B N 1
ATOM 4592 C CA . ALA B 1 172 ? -6.117 30.047 18.203 1 98.62 172 ALA B CA 1
ATOM 4593 C C . ALA B 1 172 ? -5.777 31.062 19.297 1 98.62 172 ALA B C 1
ATOM 4595 O O . ALA B 1 172 ? -6.066 32.25 19.156 1 98.62 172 ALA B O 1
ATOM 4596 N N . ASP B 1 173 ? -5.172 30.547 20.359 1 98.69 173 ASP B N 1
ATOM 4597 C CA . ASP B 1 173 ? -4.719 31.375 21.469 1 98.69 173 ASP B CA 1
ATOM 4598 C C . ASP B 1 173 ? -3.207 31.609 21.406 1 98.69 173 ASP B C 1
ATOM 4600 O O . ASP B 1 173 ? -2.707 32.625 21.875 1 98.69 173 ASP B O 1
ATOM 4604 N N . TYR B 1 174 ? -2.533 30.594 20.984 1 98.81 174 TYR B N 1
ATOM 4605 C CA . TYR B 1 174 ? -1.076 30.609 20.906 1 98.81 174 TYR B CA 1
ATOM 4606 C C . TYR B 1 174 ? -0.601 30.406 19.484 1 98.81 174 TYR B C 1
ATOM 4608 O O . TYR B 1 174 ? -1.184 29.625 18.719 1 98.81 174 TYR B O 1
ATOM 4616 N N . PHE B 1 175 ? 0.453 31.125 19.109 1 98.88 175 PHE B N 1
ATOM 4617 C CA . PHE B 1 175 ? 1.031 31.047 17.766 1 98.88 175 PHE B CA 1
ATOM 4618 C C . PHE B 1 175 ? 2.537 30.828 17.844 1 98.88 175 PHE B C 1
ATOM 4620 O O . PHE B 1 175 ? 3.225 31.453 18.641 1 98.88 175 PHE B O 1
ATOM 4627 N N . VAL B 1 176 ? 3.014 29.875 17.156 1 98.81 176 VAL B N 1
ATOM 4628 C CA . VAL B 1 176 ? 4.449 29.844 16.891 1 98.81 176 VAL B CA 1
ATOM 4629 C C . VAL B 1 176 ? 4.738 30.516 15.547 1 98.81 176 VAL B C 1
ATOM 4631 O O . VAL B 1 176 ? 4.207 30.094 14.508 1 98.81 176 VAL B O 1
ATOM 4634 N N . VAL B 1 177 ? 5.531 31.562 15.586 1 98.88 177 VAL B N 1
ATOM 4635 C CA . VAL B 1 177 ? 5.758 32.438 14.445 1 98.88 177 VAL B CA 1
ATOM 4636 C C . VAL B 1 177 ? 7.223 32.375 14.016 1 98.88 177 VAL B C 1
ATOM 4638 O O . VAL B 1 177 ? 8.125 32.531 14.836 1 98.88 177 VAL B O 1
ATOM 4641 N N . LEU B 1 178 ? 7.418 32.062 12.734 1 98.69 178 LEU B N 1
ATOM 4642 C CA . LEU B 1 178 ? 8.766 32.094 12.188 1 98.69 178 LEU B CA 1
ATOM 4643 C C . LEU B 1 178 ? 9.125 33.469 11.664 1 98.69 178 LEU B C 1
ATOM 4645 O O . LEU B 1 178 ? 8.359 34.062 10.906 1 98.69 178 LEU B O 1
ATOM 4649 N N . ALA B 1 179 ? 10.266 34 12.102 1 98.62 179 ALA B N 1
ATOM 4650 C CA . ALA B 1 179 ? 10.711 35.312 11.68 1 98.62 179 ALA B CA 1
ATOM 4651 C C . ALA B 1 179 ? 12.227 35.344 11.469 1 98.62 179 ALA B C 1
ATOM 4653 O O . ALA B 1 179 ? 12.961 34.594 12.102 1 98.62 179 ALA B O 1
ATOM 4654 N N . ARG B 1 180 ? 12.633 36.156 10.602 1 98 180 ARG B N 1
ATOM 4655 C CA . ARG B 1 180 ? 14.055 36.344 10.359 1 98 180 ARG B CA 1
ATOM 4656 C C . ARG B 1 180 ? 14.68 37.219 11.438 1 98 180 ARG B C 1
ATOM 4658 O O . ARG B 1 180 ? 14.211 38.344 11.68 1 98 180 ARG B O 1
ATOM 4665 N N . THR B 1 181 ? 15.75 36.75 12.039 1 98.06 181 THR B N 1
ATOM 4666 C CA . THR B 1 181 ? 16.391 37.5 13.125 1 98.06 181 THR B CA 1
ATOM 4667 C C . THR B 1 181 ? 17.75 38.031 12.695 1 98.06 181 THR B C 1
ATOM 4669 O O . THR B 1 181 ? 18.297 38.938 13.32 1 98.06 181 THR B O 1
ATOM 4672 N N . TYR B 1 182 ? 18.328 37.469 11.734 1 96.06 182 TYR B N 1
ATOM 4673 C CA . TYR B 1 182 ? 19.531 38 11.094 1 96.06 182 TYR B CA 1
ATOM 4674 C C . TYR B 1 182 ? 19.625 37.531 9.648 1 96.06 182 TYR B C 1
ATOM 4676 O O . TYR B 1 182 ? 19.016 36.531 9.273 1 96.06 182 TYR B O 1
ATOM 4684 N N . PRO B 1 183 ? 20.25 38.344 8.828 1 94.5 183 PRO B N 1
ATOM 4685 C CA . PRO B 1 183 ? 20.375 37.938 7.426 1 94.5 183 PRO B CA 1
ATOM 4686 C C . PRO B 1 183 ? 21.156 36.625 7.25 1 94.5 183 PRO B C 1
ATOM 4688 O O . PRO B 1 183 ? 22.062 36.344 8.031 1 94.5 183 PRO B O 1
ATOM 4691 N N . PRO B 1 184 ? 20.734 35.906 6.211 1 91.75 184 PRO B N 1
ATOM 4692 C CA . PRO B 1 184 ? 21.516 34.688 5.953 1 91.75 184 PRO B CA 1
ATOM 4693 C C . PRO B 1 184 ? 22.984 35 5.637 1 91.75 184 PRO B C 1
ATOM 4695 O O . PRO B 1 184 ? 23.281 36 4.996 1 91.75 184 PRO B O 1
ATOM 4698 N N . PRO B 1 185 ? 23.844 34.125 6.023 1 89.38 185 PRO B N 1
ATOM 4699 C CA . PRO B 1 185 ? 25.281 34.375 5.77 1 89.38 185 PRO B CA 1
ATOM 4700 C C . PRO B 1 185 ? 25.609 34.438 4.277 1 89.38 185 PRO B C 1
ATOM 4702 O O . PRO B 1 185 ? 26.531 35.156 3.877 1 89.38 185 PRO B O 1
ATOM 4705 N N . ASP B 1 186 ? 24.969 33.625 3.51 1 88 186 ASP B N 1
ATOM 4706 C CA . ASP B 1 186 ? 25.094 33.656 2.055 1 88 186 ASP B CA 1
ATOM 4707 C C . ASP B 1 186 ? 23.844 33.062 1.383 1 88 186 ASP B C 1
ATOM 4709 O O . ASP B 1 186 ? 22.875 32.719 2.057 1 88 186 ASP B O 1
ATOM 4713 N N . LYS B 1 187 ? 24.031 33.094 -0.033 1 82.62 187 LYS B N 1
ATOM 4714 C CA . LYS B 1 187 ? 22.875 32.688 -0.821 1 82.62 187 LYS B CA 1
ATOM 4715 C C . LYS B 1 187 ? 22.547 31.219 -0.593 1 82.62 187 LYS B C 1
ATOM 4717 O O . LYS B 1 187 ? 21.406 30.797 -0.783 1 82.62 187 LYS B O 1
ATOM 4722 N N . ARG B 1 188 ? 23.656 30.5 -0.271 1 80.81 188 ARG B N 1
ATOM 4723 C CA . ARG B 1 188 ? 23.484 29.047 -0.111 1 80.81 188 ARG B CA 1
ATOM 4724 C C . ARG B 1 188 ? 22.953 28.719 1.278 1 80.81 188 ARG B C 1
ATOM 4726 O O . ARG B 1 188 ? 22.406 27.625 1.492 1 80.81 188 ARG B O 1
ATOM 4733 N N . ALA B 1 189 ? 22.875 29.547 2.201 1 91.56 189 ALA B N 1
ATOM 4734 C CA . ALA B 1 189 ? 22.516 29.281 3.592 1 91.56 189 ALA B CA 1
ATOM 4735 C C . ALA B 1 189 ? 21.312 30.125 4.016 1 91.56 189 ALA B C 1
ATOM 4737 O O . ALA B 1 189 ? 21.25 30.609 5.148 1 91.56 189 ALA B O 1
ATOM 4738 N N . ARG B 1 190 ? 20.391 30.234 3.125 1 91.69 190 ARG B N 1
ATOM 4739 C CA . ARG B 1 190 ? 19.188 31.016 3.385 1 91.69 190 ARG B CA 1
ATOM 4740 C C . ARG B 1 190 ? 18.344 30.375 4.488 1 91.69 190 ARG B C 1
ATOM 4742 O O . ARG B 1 190 ? 17.469 31.031 5.059 1 91.69 190 ARG B O 1
ATOM 4749 N N . TYR B 1 191 ? 18.594 29.141 4.766 1 91.94 191 TYR B N 1
ATOM 4750 C CA . TYR B 1 191 ? 17.844 28.406 5.781 1 91.94 191 TYR B CA 1
ATOM 4751 C C . TYR B 1 191 ? 18.266 28.844 7.184 1 91.94 191 TYR B C 1
ATOM 4753 O O . TYR B 1 191 ? 17.562 28.562 8.156 1 91.94 191 TYR B O 1
ATOM 4761 N N . LEU B 1 192 ? 19.344 29.562 7.332 1 94.62 192 LEU B N 1
ATOM 4762 C CA . LEU B 1 192 ? 19.797 30.078 8.617 1 94.62 192 LEU B CA 1
ATOM 4763 C C . LEU B 1 192 ? 19.25 31.484 8.859 1 94.62 192 LEU B C 1
ATOM 4765 O O . LEU B 1 192 ? 18.891 32.188 7.91 1 94.62 192 LEU B O 1
ATOM 4769 N N . GLY B 1 193 ? 19.156 31.859 10.102 1 97.06 193 GLY B N 1
ATOM 4770 C CA . GLY B 1 193 ? 18.75 33.219 10.461 1 97.06 193 GLY B CA 1
ATOM 4771 C C . GLY B 1 193 ? 17.266 33.344 10.719 1 97.06 193 GLY B C 1
ATOM 4772 O O . GLY B 1 193 ? 16.75 34.469 10.797 1 97.06 193 GLY B O 1
ATOM 4773 N N . LEU B 1 194 ? 16.594 32.219 10.742 1 97.94 194 LEU B N 1
ATOM 4774 C CA . LEU B 1 194 ? 15.172 32.219 11.07 1 97.94 194 LEU B CA 1
ATOM 4775 C C . LEU B 1 194 ? 14.938 31.656 12.469 1 97.94 194 LEU B C 1
ATOM 4777 O O . LEU B 1 194 ? 15.617 30.719 12.891 1 97.94 194 LEU B O 1
ATOM 4781 N N . THR B 1 195 ? 14.078 32.312 13.211 1 98.62 195 THR B N 1
ATOM 4782 C CA . THR B 1 195 ? 13.852 31.938 14.609 1 98.62 195 THR B CA 1
ATOM 4783 C C . THR B 1 195 ? 12.359 31.828 14.898 1 98.62 195 THR B C 1
ATOM 4785 O O . THR B 1 195 ? 11.555 32.594 14.375 1 98.62 195 THR B O 1
ATOM 4788 N N . PHE B 1 196 ? 11.969 30.828 15.719 1 98.81 196 PHE B N 1
ATOM 4789 C CA . PHE B 1 196 ? 10.578 30.688 16.141 1 98.81 196 PHE B CA 1
ATOM 4790 C C . PHE B 1 196 ? 10.32 31.5 17.406 1 98.81 196 PHE B C 1
ATOM 4792 O O . PHE B 1 196 ? 11.156 31.531 18.312 1 98.81 196 PHE B O 1
ATOM 4799 N N . PHE B 1 197 ? 9.164 32.156 17.453 1 98.88 197 PHE B N 1
ATOM 4800 C CA . PHE B 1 197 ? 8.688 32.875 18.625 1 98.88 197 PHE B CA 1
ATOM 4801 C C . PHE B 1 197 ? 7.254 32.5 18.953 1 98.88 197 PHE B C 1
ATOM 4803 O O . PHE B 1 197 ? 6.43 32.312 18.062 1 98.88 197 PHE B O 1
ATOM 4810 N N . ILE B 1 198 ? 6.973 32.344 20.219 1 98.88 198 ILE B N 1
ATOM 4811 C CA . ILE B 1 198 ? 5.594 32.156 20.672 1 98.88 198 ILE B CA 1
ATOM 4812 C C . ILE B 1 198 ? 4.934 33.531 20.828 1 98.88 198 ILE B C 1
ATOM 4814 O O . ILE B 1 198 ? 5.465 34.406 21.516 1 98.88 198 ILE B O 1
ATOM 4818 N N . VAL B 1 199 ? 3.885 33.781 20.172 1 98.88 199 VAL B N 1
ATOM 4819 C CA . VAL B 1 199 ? 3.07 35 20.312 1 98.88 199 VAL B CA 1
ATOM 4820 C C . VAL B 1 199 ? 1.671 34.625 20.797 1 98.88 199 VAL B C 1
ATOM 4822 O O . VAL B 1 199 ? 1.036 33.719 20.234 1 98.88 199 VAL B O 1
ATOM 4825 N N . GLU B 1 200 ? 1.194 35.25 21.797 1 98.75 200 GLU B N 1
ATOM 4826 C CA . GLU B 1 200 ? -0.124 34.969 22.344 1 98.75 200 GLU B CA 1
ATOM 4827 C C . GLU B 1 200 ? -1.18 35.906 21.797 1 98.75 200 GLU B C 1
ATOM 4829 O O . GLU B 1 200 ? -0.893 37.094 21.516 1 98.75 200 GLU B O 1
ATOM 4834 N N . LYS B 1 201 ? -2.324 35.344 21.609 1 98.31 201 LYS B N 1
ATOM 4835 C CA . LYS B 1 201 ? -3.453 36.188 21.234 1 98.31 201 LYS B CA 1
ATOM 4836 C C . LYS B 1 201 ? -3.598 37.375 22.203 1 98.31 201 LYS B C 1
ATOM 4838 O O . LYS B 1 201 ? -3.475 37.188 23.406 1 98.31 201 LYS B O 1
ATOM 4843 N N . GLY B 1 202 ? -3.801 38.594 21.641 1 97.44 202 GLY B N 1
ATOM 4844 C CA . GLY B 1 202 ? -3.984 39.75 22.469 1 97.44 202 GLY B CA 1
ATOM 4845 C C . GLY B 1 202 ? -2.719 40.562 22.641 1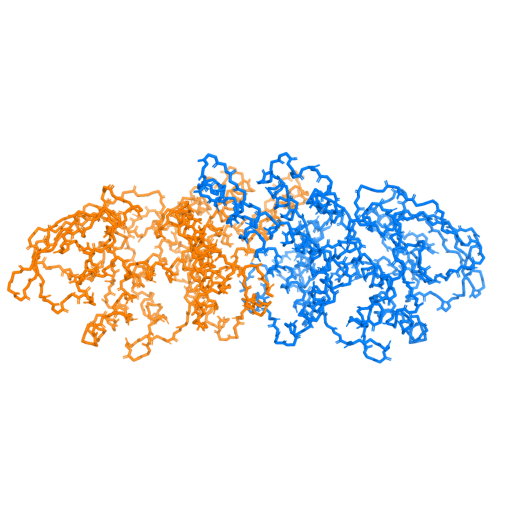 97.44 202 GLY B C 1
ATOM 4846 O O . GLY B 1 202 ? -2.764 41.719 23.125 1 97.44 202 GLY B O 1
ATOM 4847 N N . THR B 1 203 ? -1.562 39.969 22.328 1 98.38 203 THR B N 1
ATOM 4848 C CA . THR B 1 203 ? -0.343 40.75 22.375 1 98.38 203 THR B CA 1
ATOM 4849 C C . THR B 1 203 ? -0.501 42.031 21.547 1 98.38 203 THR B C 1
ATOM 4851 O O . THR B 1 203 ? -0.945 41.969 20.391 1 98.38 203 THR B O 1
ATOM 4854 N N . PRO B 1 204 ? -0.147 43.188 22.141 1 98.5 204 PRO B N 1
ATOM 4855 C CA . PRO B 1 204 ? -0.302 44.438 21.391 1 98.5 204 PRO B CA 1
ATOM 4856 C C . PRO B 1 204 ? 0.404 44.406 20.031 1 98.5 204 PRO B C 1
ATOM 4858 O O . PRO B 1 204 ? 1.555 43.969 19.953 1 98.5 204 PRO B O 1
ATOM 4861 N N . GLY B 1 205 ? -0.341 44.844 18.984 1 98.69 205 GLY B N 1
ATOM 4862 C CA . GLY B 1 205 ? 0.213 44.906 17.641 1 98.69 205 GLY B CA 1
ATOM 4863 C C . GLY B 1 205 ? -0.068 43.656 16.828 1 98.69 205 GLY B C 1
ATOM 4864 O O . GLY B 1 205 ? 0.079 43.688 15.602 1 98.69 205 GLY B O 1
ATOM 4865 N N . PHE B 1 206 ? -0.447 42.594 17.5 1 98.62 206 PHE B N 1
ATOM 4866 C CA . PHE B 1 206 ? -0.758 41.344 16.828 1 98.62 206 PHE B CA 1
ATOM 4867 C C . PHE B 1 206 ? -2.24 41.281 16.469 1 98.62 206 PHE B C 1
ATOM 4869 O O . PHE B 1 206 ? -3.098 41.5 17.328 1 98.62 206 PHE B O 1
ATOM 4876 N N . ARG B 1 207 ? -2.537 40.938 15.203 1 98.12 207 ARG B N 1
ATOM 4877 C CA . ARG B 1 207 ? -3.934 40.844 14.789 1 98.12 207 ARG B CA 1
ATOM 4878 C C . ARG B 1 207 ? -4.145 39.688 13.812 1 98.12 207 ARG B C 1
ATOM 4880 O O . ARG B 1 207 ? -3.311 39.469 12.938 1 98.12 207 ARG B O 1
ATOM 4887 N N . VAL B 1 208 ? -5.234 39 14.008 1 97.75 208 VAL B N 1
ATOM 4888 C CA . VAL B 1 208 ? -5.758 38.094 13 1 97.75 208 VAL B CA 1
ATOM 4889 C C . VAL B 1 208 ? -6.719 38.812 12.078 1 97.75 208 VAL B C 1
ATOM 4891 O O . VAL B 1 208 ? -7.73 39.375 12.531 1 97.75 208 VAL B O 1
ATOM 4894 N N . GLU B 1 209 ? -6.426 38.938 10.938 1 94.44 209 GLU B N 1
ATOM 4895 C CA . GLU B 1 209 ? -7.211 39.719 9.984 1 94.44 209 GLU B CA 1
ATOM 4896 C C . GLU B 1 209 ? -8.164 38.812 9.195 1 94.44 209 GLU B C 1
ATOM 4898 O O . GLU B 1 209 ? -8.641 37.812 9.719 1 94.44 209 GLU B O 1
ATOM 4903 N N . GLN B 1 210 ? -8.359 39.188 7.996 1 93 210 GLN B N 1
ATOM 4904 C CA . GLN B 1 210 ? -9.383 38.531 7.184 1 93 210 GLN B CA 1
ATOM 4905 C C . GLN B 1 210 ? -9.031 37.062 6.918 1 93 210 GLN B C 1
ATOM 4907 O O . GLN B 1 210 ? -7.867 36.75 6.676 1 93 210 GLN B O 1
ATOM 4912 N N . CYS B 1 211 ? -10.023 36.25 7.062 1 95.56 211 CYS B N 1
ATOM 4913 C CA . CYS B 1 211 ? -9.898 34.844 6.707 1 95.56 211 CYS B CA 1
ATOM 4914 C C . CYS B 1 211 ? -10.281 34.625 5.25 1 95.56 211 CYS B C 1
ATOM 4916 O O . CYS B 1 211 ? -11.117 35.344 4.699 1 95.56 211 CYS B O 1
ATOM 4918 N N . TYR B 1 212 ? -9.656 33.656 4.672 1 94.38 212 TYR B N 1
ATOM 4919 C CA . TYR B 1 212 ? -9.898 33.344 3.268 1 94.38 212 TYR B CA 1
ATOM 4920 C C . TYR B 1 212 ? -11.156 32.469 3.109 1 94.38 212 TYR B C 1
ATOM 4922 O O . TYR B 1 212 ? -11.422 31.609 3.932 1 94.38 212 TYR B O 1
ATOM 4930 N N . HIS B 1 213 ? -11.891 32.75 2.082 1 94.38 213 HIS B N 1
ATOM 4931 C CA . HIS B 1 213 ? -12.977 31.875 1.7 1 94.38 213 HIS B CA 1
ATOM 4932 C C . HIS B 1 213 ? -12.469 30.734 0.82 1 94.38 213 HIS B C 1
ATOM 4934 O O . HIS B 1 213 ? -12.258 30.922 -0.38 1 94.38 213 HIS B O 1
ATOM 4940 N N . LYS B 1 214 ? -12.359 29.562 1.418 1 93.81 214 LYS B N 1
ATOM 4941 C CA . LYS B 1 214 ? -11.719 28.438 0.733 1 93.81 214 LYS B CA 1
ATOM 4942 C C . LYS B 1 214 ? -12.75 27.438 0.222 1 93.81 214 LYS B C 1
ATOM 4944 O O . LYS B 1 214 ? -13.883 27.406 0.71 1 93.81 214 LYS B O 1
ATOM 4949 N N . MET B 1 215 ? -12.383 26.656 -0.697 1 93.25 215 MET B N 1
ATOM 4950 C CA . MET B 1 215 ? -13.305 25.719 -1.329 1 93.25 215 MET B CA 1
ATOM 4951 C C . MET B 1 215 ? -13.633 24.562 -0.387 1 93.25 215 MET B C 1
ATOM 4953 O O . MET B 1 215 ? -14.695 23.953 -0.498 1 93.25 215 MET B O 1
ATOM 4957 N N . GLY B 1 216 ? -12.68 24.219 0.491 1 95.31 216 GLY B N 1
ATOM 4958 C CA . GLY B 1 216 ? -12.859 23.031 1.304 1 95.31 216 GLY B CA 1
ATOM 4959 C C . GLY B 1 216 ? -12.359 23.203 2.727 1 95.31 216 GLY B C 1
ATOM 4960 O O . GLY B 1 216 ? -11.953 24.297 3.121 1 95.31 216 GLY B O 1
ATOM 4961 N N . LEU B 1 217 ? -12.516 22.094 3.496 1 97.56 217 LEU B N 1
ATOM 4962 C CA . LEU B 1 217 ? -12.211 22.078 4.922 1 97.56 217 LEU B CA 1
ATOM 4963 C C . LEU B 1 217 ? -13.031 23.109 5.676 1 97.56 217 LEU B C 1
ATOM 4965 O O . LEU B 1 217 ? -12.492 23.844 6.508 1 97.56 217 LEU B O 1
ATOM 4969 N N . HIS B 1 218 ? -14.281 23.109 5.234 1 96.38 218 HIS B N 1
ATOM 4970 C CA . HIS B 1 218 ? -15.219 24 5.91 1 96.38 218 HIS B CA 1
ATOM 4971 C C . HIS B 1 218 ? -15.32 23.672 7.395 1 96.38 218 HIS B C 1
ATOM 4973 O O . HIS B 1 218 ? -15.211 22.516 7.789 1 96.38 218 HIS B O 1
ATOM 4979 N N . GLY B 1 219 ? -15.57 24.672 8.203 1 96.75 219 GLY B N 1
ATOM 4980 C CA . GLY B 1 219 ? -15.562 24.547 9.648 1 96.75 219 GLY B CA 1
ATOM 4981 C C . GLY B 1 219 ? -14.258 25 10.281 1 96.75 219 GLY B C 1
ATOM 4982 O O . GLY B 1 219 ? -14.18 25.172 11.5 1 96.75 219 GLY B O 1
ATOM 4983 N N . ASP B 1 220 ? -13.25 25.094 9.492 1 97.62 220 ASP B N 1
ATOM 4984 C CA . ASP B 1 220 ? -11.969 25.656 9.891 1 97.62 220 ASP B CA 1
ATOM 4985 C C . ASP B 1 220 ? -11.578 26.828 8.984 1 97.62 220 ASP B C 1
ATOM 4987 O O . ASP B 1 220 ? -11.789 26.766 7.77 1 97.62 220 ASP B O 1
ATOM 4991 N N . ASN B 1 221 ? -11.031 27.859 9.578 1 97.19 221 ASN B N 1
ATOM 4992 C CA . ASN B 1 221 ? -10.625 29.016 8.781 1 97.19 221 ASN B CA 1
ATOM 4993 C C . ASN B 1 221 ? -9.109 29.125 8.68 1 97.19 221 ASN B C 1
ATOM 4995 O O . ASN B 1 221 ? -8.391 28.656 9.555 1 97.19 221 ASN B O 1
ATOM 4999 N N . ALA B 1 222 ? -8.648 29.641 7.605 1 97 222 ALA B N 1
ATOM 5000 C CA . ALA B 1 222 ? -7.273 30.094 7.41 1 97 222 ALA B CA 1
ATOM 5001 C C . ALA B 1 222 ? -7.223 31.609 7.195 1 97 222 ALA B C 1
ATOM 5003 O O . ALA B 1 222 ? -7.922 32.125 6.324 1 97 222 ALA B O 1
ATOM 5004 N N . CYS B 1 223 ? -6.43 32.25 7.98 1 98.06 223 CYS B N 1
ATOM 5005 C CA . CYS B 1 223 ? -6.516 33.719 7.969 1 98.06 223 CYS B CA 1
ATOM 5006 C C . CYS B 1 223 ? -5.145 34.344 7.75 1 98.06 223 CYS B C 1
ATOM 5008 O O . CYS B 1 223 ? -4.137 33.625 7.684 1 98.06 223 CYS B O 1
ATOM 5010 N N . GLU B 1 224 ? -5.203 35.594 7.523 1 97.5 224 GLU B N 1
ATOM 5011 C CA . GLU B 1 224 ? -4 36.438 7.504 1 97.5 224 GLU B CA 1
ATOM 5012 C C . GLU B 1 224 ? -3.66 36.938 8.898 1 97.5 224 GLU B C 1
ATOM 5014 O O . GLU B 1 224 ? -4.555 37.312 9.664 1 97.5 224 GLU B O 1
ATOM 5019 N N . LEU B 1 225 ? -2.393 36.969 9.219 1 98.56 225 LEU B N 1
ATOM 5020 C CA . LEU B 1 225 ? -1.906 37.531 10.469 1 98.56 225 LEU B CA 1
ATOM 5021 C C . LEU B 1 225 ? -1.059 38.781 10.211 1 98.56 225 LEU B C 1
ATOM 5023 O O . LEU B 1 225 ? -0.297 38.812 9.242 1 98.56 225 LEU B O 1
ATOM 5027 N N . VAL B 1 226 ? -1.187 39.719 11.094 1 98.56 226 VAL B N 1
ATOM 5028 C CA . VAL B 1 226 ? -0.402 40.938 11 1 98.56 226 VAL B CA 1
ATOM 5029 C C . VAL B 1 226 ? 0.353 41.188 12.312 1 98.56 226 VAL B C 1
ATOM 5031 O O . VAL B 1 226 ? -0.223 41.062 13.391 1 98.56 226 VAL B O 1
ATOM 5034 N N . PHE B 1 227 ? 1.575 41.406 12.164 1 98.75 227 PHE B N 1
ATOM 5035 C CA . PHE B 1 227 ? 2.443 41.812 13.266 1 98.75 227 PHE B CA 1
ATOM 5036 C C . PHE B 1 227 ? 2.941 43.219 13.078 1 98.75 227 PHE B C 1
ATOM 5038 O O . PHE B 1 227 ? 3.697 43.531 12.148 1 98.75 227 PHE B O 1
ATOM 5045 N N . ASP B 1 228 ? 2.52 44.094 13.93 1 98.75 228 ASP B N 1
ATOM 5046 C CA . ASP B 1 228 ? 2.928 45.5 13.938 1 98.75 228 ASP B CA 1
ATOM 5047 C C . ASP B 1 228 ? 3.631 45.844 15.25 1 98.75 228 ASP B C 1
ATOM 5049 O O . ASP B 1 228 ? 2.98 46.219 16.219 1 98.75 228 ASP B O 1
ATOM 5053 N N . ASN B 1 229 ? 4.918 45.812 15.195 1 98.62 229 ASN B N 1
ATOM 5054 C CA . ASN B 1 229 ? 5.762 46.062 16.359 1 98.62 229 ASN B CA 1
ATOM 5055 C C . ASN B 1 229 ? 5.34 45.219 17.562 1 98.62 229 ASN B C 1
ATOM 5057 O O . ASN B 1 229 ? 5.152 45.719 18.656 1 98.62 229 ASN B O 1
ATOM 5061 N N . VAL B 1 230 ? 5.121 44 17.312 1 98.81 230 VAL B N 1
ATOM 5062 C CA . VAL B 1 230 ? 4.75 43.062 18.375 1 98.81 230 VAL B CA 1
ATOM 5063 C C . VAL B 1 230 ? 5.973 42.75 19.234 1 98.81 230 VAL B C 1
ATOM 5065 O O . VAL B 1 230 ? 6.996 42.281 18.719 1 98.81 230 VAL B O 1
ATOM 5068 N N . GLU B 1 231 ? 5.867 43 20.516 1 98.75 231 GLU B N 1
ATOM 5069 C CA . GLU B 1 231 ? 6.973 42.75 21.422 1 98.75 231 GLU B CA 1
ATOM 5070 C C . GLU B 1 231 ? 6.773 41.469 22.203 1 98.75 231 GLU B C 1
ATOM 5072 O O . GLU B 1 231 ? 5.703 41.219 22.766 1 98.75 231 GLU B O 1
ATOM 5077 N N . VAL B 1 232 ? 7.77 40.625 22.156 1 98.5 232 VAL B N 1
ATOM 5078 C CA . VAL B 1 232 ? 7.773 39.438 22.984 1 98.5 232 VAL B CA 1
ATOM 5079 C C . VAL B 1 232 ? 9.102 39.312 23.719 1 98.5 232 VAL B C 1
ATOM 5081 O O . VAL B 1 232 ? 10.141 39.75 23.219 1 98.5 232 VAL B O 1
ATOM 5084 N N . PRO B 1 233 ? 9.086 38.812 24.922 1 98.25 233 PRO B N 1
ATOM 5085 C CA . PRO B 1 233 ? 10.344 38.625 25.641 1 98.25 233 PRO B CA 1
ATOM 5086 C C . PRO B 1 233 ? 11.195 37.5 25.031 1 98.25 233 PRO B C 1
ATOM 5088 O O . PRO B 1 233 ? 10.68 36.656 24.297 1 98.25 233 PRO B O 1
ATOM 5091 N N . ASP B 1 234 ? 12.438 37.438 25.328 1 97.56 234 ASP B N 1
ATOM 5092 C CA . ASP B 1 234 ? 13.352 36.438 24.828 1 97.56 234 ASP B CA 1
ATOM 5093 C C . ASP B 1 234 ? 12.914 35.031 25.25 1 97.56 234 ASP B C 1
ATOM 5095 O O . ASP B 1 234 ? 13.156 34.062 24.547 1 97.56 234 ASP B O 1
ATOM 5099 N N . GLU B 1 235 ? 12.266 34.938 26.391 1 97.44 235 GLU B N 1
ATOM 5100 C CA . GLU B 1 235 ? 11.789 33.656 26.891 1 97.44 235 GLU B CA 1
ATOM 5101 C C . GLU B 1 235 ? 10.766 33.031 25.953 1 97.44 235 GLU B C 1
ATOM 5103 O O . GLU B 1 235 ? 10.477 31.844 26.047 1 97.44 235 GLU B O 1
ATOM 5108 N N . ASN B 1 236 ? 10.258 33.844 25 1 98.5 236 ASN B N 1
ATOM 5109 C CA . ASN B 1 236 ? 9.297 33.344 24.031 1 98.5 236 ASN B CA 1
ATOM 5110 C C . ASN B 1 236 ? 9.992 32.812 22.781 1 98.5 236 ASN B C 1
ATOM 5112 O O . ASN B 1 236 ? 9.336 32.25 21.891 1 98.5 236 ASN B O 1
ATOM 5116 N N . ARG B 1 237 ? 11.242 32.969 22.703 1 98.62 237 ARG B N 1
ATOM 5117 C CA . ARG B 1 237 ? 12.008 32.375 21.609 1 98.62 237 ARG B CA 1
ATOM 5118 C C . ARG B 1 237 ? 12.094 30.859 21.781 1 98.62 237 ARG B C 1
ATOM 5120 O O . ARG B 1 237 ? 12.453 30.359 22.859 1 98.62 237 ARG B O 1
ATOM 5127 N N . VAL B 1 238 ? 11.758 30.141 20.766 1 98.69 238 VAL B N 1
ATOM 5128 C CA . VAL B 1 238 ? 11.805 28.688 20.828 1 98.69 238 VAL B CA 1
ATOM 5129 C C . VAL B 1 238 ? 13.148 28.188 20.297 1 98.69 238 VAL B C 1
ATOM 5131 O O . VAL B 1 238 ? 13.461 28.375 19.125 1 98.69 238 VAL B O 1
ATOM 5134 N N . GLY B 1 239 ? 13.906 27.594 21.156 1 98.25 239 GLY B N 1
ATOM 5135 C CA . GLY B 1 239 ? 15.195 27.047 20.75 1 98.25 239 GLY B CA 1
ATOM 5136 C C . GLY B 1 239 ? 16.234 28.109 20.469 1 98.25 239 GLY B C 1
ATOM 5137 O O . GLY B 1 239 ? 16.203 29.188 21.062 1 98.25 239 GLY B O 1
ATOM 5138 N N . GLU B 1 240 ? 17.156 27.781 19.562 1 98.06 240 GLU B N 1
ATOM 5139 C CA . GLU B 1 240 ? 18.281 28.656 19.266 1 98.06 240 GLU B CA 1
ATOM 5140 C C . GLU B 1 240 ? 17.938 29.656 18.188 1 98.06 240 GLU B C 1
ATOM 5142 O O . GLU B 1 240 ? 17.25 29.328 17.219 1 98.06 240 GLU B O 1
ATOM 5147 N N . GLU B 1 241 ? 18.422 30.922 18.438 1 97.88 241 GLU B N 1
ATOM 5148 C CA . GLU B 1 241 ? 18.266 31.953 17.406 1 97.88 241 GLU B CA 1
ATOM 5149 C C . GLU B 1 241 ? 18.875 31.484 16.094 1 97.88 241 GLU B C 1
ATOM 5151 O O . GLU B 1 241 ? 20 30.984 16.062 1 97.88 241 GLU B O 1
ATOM 5156 N N . GLY B 1 242 ? 18.109 31.609 15.039 1 97.81 242 GLY B N 1
ATOM 5157 C CA . GLY B 1 242 ? 18.609 31.359 13.703 1 97.81 242 GLY B CA 1
ATOM 5158 C C . GLY B 1 242 ? 18.391 29.922 13.25 1 97.81 242 GLY B C 1
ATOM 5159 O O . GLY B 1 242 ? 18.656 29.578 12.094 1 97.81 242 GLY B O 1
ATOM 5160 N N . MET B 1 243 ? 17.75 29.078 14.062 1 97.94 243 MET B N 1
ATOM 5161 C CA . MET B 1 243 ? 17.641 27.656 13.75 1 97.94 243 MET B CA 1
ATOM 5162 C C . MET B 1 243 ? 16.188 27.281 13.438 1 97.94 243 MET B C 1
ATOM 5164 O O . MET B 1 243 ? 15.852 26.109 13.336 1 97.94 243 MET B O 1
ATOM 5168 N N . GLY B 1 244 ? 15.398 28.281 13.266 1 97.88 244 GLY B N 1
ATOM 5169 C CA . GLY B 1 244 ? 13.961 28.094 13.133 1 97.88 244 GLY B CA 1
ATOM 5170 C C . GLY B 1 244 ? 13.586 27.281 11.914 1 97.88 244 GLY B C 1
ATOM 5171 O O . GLY B 1 244 ? 12.617 26.516 11.945 1 97.88 244 GLY B O 1
ATOM 5172 N N . PHE B 1 245 ? 14.32 27.438 10.797 1 96.81 245 PHE B N 1
ATOM 5173 C CA . PHE B 1 245 ? 14.039 26.672 9.586 1 96.81 245 PHE B CA 1
ATOM 5174 C C . PHE B 1 245 ? 14.195 25.188 9.844 1 96.81 245 PHE B C 1
ATOM 5176 O O . PHE B 1 245 ? 13.344 24.391 9.438 1 96.81 245 PHE B O 1
ATOM 5183 N N . ILE B 1 246 ? 15.234 24.812 10.438 1 96.38 246 ILE B N 1
ATOM 5184 C CA . ILE B 1 246 ? 15.508 23.422 10.75 1 96.38 246 ILE B CA 1
ATOM 5185 C C . ILE B 1 246 ? 14.398 22.859 11.648 1 96.38 246 ILE B C 1
ATOM 5187 O O . ILE B 1 246 ? 13.922 21.75 11.438 1 96.38 246 ILE B O 1
ATOM 5191 N N . TYR B 1 247 ? 13.969 23.703 12.617 1 97.81 247 TYR B N 1
ATOM 5192 C CA . TYR B 1 247 ? 12.883 23.297 13.508 1 97.81 247 TYR B CA 1
ATOM 5193 C C . TYR B 1 247 ? 11.586 23.109 12.742 1 97.81 247 TYR B C 1
ATOM 5195 O O . TYR B 1 247 ? 10.82 22.188 13.031 1 97.81 247 TYR B O 1
ATOM 5203 N N . ALA B 1 248 ? 11.336 23.984 11.789 1 97 248 ALA B N 1
ATOM 5204 C CA . ALA B 1 248 ? 10.133 23.875 10.969 1 97 248 ALA B CA 1
ATOM 5205 C C . ALA B 1 248 ? 10.141 22.578 10.164 1 97 248 ALA B C 1
ATOM 5207 O O . ALA B 1 248 ? 9.117 21.891 10.078 1 97 248 ALA B O 1
ATOM 5208 N N . MET B 1 249 ? 11.266 22.25 9.562 1 94.69 249 MET B N 1
ATOM 5209 C CA . MET B 1 249 ? 11.367 21.031 8.766 1 94.69 249 MET B CA 1
ATOM 5210 C C . MET B 1 249 ? 11.156 19.781 9.633 1 94.69 249 MET B C 1
ATOM 5212 O O . MET B 1 249 ? 10.43 18.875 9.242 1 94.69 249 MET B O 1
ATOM 5216 N N . GLU B 1 250 ? 11.75 19.812 10.789 1 95.56 250 GLU B N 1
ATOM 5217 C CA . GLU B 1 250 ? 11.578 18.703 11.719 1 95.56 250 GLU B CA 1
ATOM 5218 C C . GLU B 1 250 ? 10.117 18.547 12.125 1 95.56 250 GLU B C 1
ATOM 5220 O O . GLU B 1 250 ? 9.633 17.438 12.32 1 95.56 250 GLU B O 1
ATOM 5225 N N . THR B 1 251 ? 9.477 19.625 12.273 1 96.94 251 THR B N 1
ATOM 5226 C CA . THR B 1 251 ? 8.055 19.625 12.617 1 96.94 251 THR B CA 1
ATOM 5227 C C . THR B 1 251 ? 7.223 19.031 11.484 1 96.94 251 THR B C 1
ATOM 5229 O O . THR B 1 251 ? 6.434 18.109 11.703 1 96.94 251 THR B O 1
ATOM 5232 N N . PHE B 1 252 ? 7.445 19.516 10.273 1 95.75 252 PHE B N 1
ATOM 5233 C CA . PHE B 1 252 ? 6.695 19.062 9.109 1 95.75 252 PHE B CA 1
ATOM 5234 C C . PHE B 1 252 ? 6.91 17.578 8.867 1 95.75 252 PHE B C 1
ATOM 5236 O O . PHE B 1 252 ? 5.992 16.859 8.461 1 95.75 252 PHE B O 1
ATOM 5243 N N . ASP B 1 253 ? 8.117 17.094 9.094 1 94.44 253 ASP B N 1
ATOM 5244 C CA . ASP B 1 253 ? 8.422 15.688 8.891 1 94.44 253 ASP B CA 1
ATOM 5245 C C . ASP B 1 253 ? 7.496 14.797 9.711 1 94.44 253 ASP B C 1
ATOM 5247 O O . ASP B 1 253 ? 7.117 13.711 9.273 1 94.44 253 ASP B O 1
ATOM 5251 N N . ARG B 1 254 ? 7.121 15.289 10.797 1 94.69 254 ARG B N 1
ATOM 5252 C CA . ARG B 1 254 ? 6.312 14.492 11.711 1 94.69 254 ARG B CA 1
ATOM 5253 C C . ARG B 1 254 ? 4.824 14.688 11.445 1 94.69 254 ARG B C 1
ATOM 5255 O O . ARG B 1 254 ? 4.055 13.727 11.453 1 94.69 254 ARG B O 1
ATOM 5262 N N . THR B 1 255 ? 4.48 15.844 11.125 1 96.06 255 THR B N 1
ATOM 5263 C CA . THR B 1 255 ? 3.059 16.156 11.055 1 96.06 255 THR B CA 1
ATOM 5264 C C . THR B 1 255 ? 2.48 15.758 9.703 1 96.06 255 THR B C 1
ATOM 5266 O O . THR B 1 255 ? 1.268 15.586 9.562 1 96.06 255 THR B O 1
ATOM 5269 N N . ARG B 1 256 ? 3.336 15.594 8.703 1 96.06 256 ARG B N 1
ATOM 5270 C CA . ARG B 1 256 ? 2.824 15.25 7.383 1 96.06 256 ARG B CA 1
ATOM 5271 C C . ARG B 1 256 ? 2.225 13.844 7.379 1 96.06 256 ARG B C 1
ATOM 5273 O O . ARG B 1 256 ? 1.435 13.508 6.496 1 96.06 256 ARG B O 1
ATOM 5280 N N . ILE B 1 257 ? 2.576 12.969 8.336 1 98.12 257 ILE B N 1
ATOM 5281 C CA . ILE B 1 257 ? 1.929 11.672 8.5 1 98.12 257 ILE B CA 1
ATOM 5282 C C . ILE B 1 257 ? 0.434 11.867 8.742 1 98.12 257 ILE B C 1
ATOM 5284 O O . ILE B 1 257 ? -0.391 11.125 8.203 1 98.12 257 ILE B O 1
ATOM 5288 N N . GLY B 1 258 ? 0.14 12.867 9.555 1 97.88 258 GLY B N 1
ATOM 5289 C CA . GLY B 1 258 ? -1.254 13.195 9.812 1 97.88 258 GLY B CA 1
ATOM 5290 C C . GLY B 1 258 ? -2.004 13.625 8.57 1 97.88 258 GLY B C 1
ATOM 5291 O O . GLY B 1 258 ? -3.184 13.305 8.406 1 97.88 258 GLY B O 1
ATOM 5292 N N . VAL B 1 259 ? -1.349 14.375 7.719 1 98.44 259 VAL B N 1
ATOM 5293 C CA . VAL B 1 259 ? -1.972 14.828 6.477 1 98.44 259 VAL B CA 1
ATOM 5294 C C . VAL B 1 259 ? -2.27 13.625 5.586 1 98.44 259 VAL B C 1
ATOM 5296 O O . VAL B 1 259 ? -3.334 13.547 4.969 1 98.44 259 VAL B O 1
ATOM 5299 N N . ALA B 1 260 ? -1.325 12.688 5.48 1 98.81 260 ALA B N 1
ATOM 5300 C CA . ALA B 1 260 ? -1.575 11.445 4.75 1 98.81 260 ALA B CA 1
ATOM 5301 C C . ALA B 1 260 ? -2.795 10.719 5.305 1 98.81 260 ALA B C 1
ATOM 5303 O O . ALA B 1 260 ? -3.633 10.227 4.543 1 98.81 260 ALA B O 1
ATOM 5304 N N . ALA B 1 261 ? -2.893 10.672 6.609 1 98.81 261 ALA B N 1
ATOM 5305 C CA . ALA B 1 261 ? -4 9.992 7.27 1 98.81 261 ALA B CA 1
ATOM 5306 C C . ALA B 1 261 ? -5.324 10.695 6.988 1 98.81 261 ALA B C 1
ATOM 5308 O O . ALA B 1 261 ? -6.367 10.047 6.879 1 98.81 261 ALA B O 1
ATOM 5309 N N . GLN B 1 262 ? -5.297 12.047 6.922 1 98.75 262 GLN B N 1
ATOM 5310 C CA . GLN B 1 262 ? -6.492 12.781 6.523 1 98.75 262 GLN B CA 1
ATOM 5311 C C . GLN B 1 262 ? -7.02 12.281 5.18 1 98.75 262 GLN B C 1
ATOM 5313 O O . GLN B 1 262 ? -8.219 12.039 5.031 1 98.75 262 GLN B O 1
ATOM 5318 N N . ALA B 1 263 ? -6.078 12.148 4.246 1 98.88 263 ALA B N 1
ATOM 5319 C CA . ALA B 1 263 ? -6.434 11.719 2.895 1 98.88 263 ALA B CA 1
ATOM 5320 C C . ALA B 1 263 ? -7.008 10.305 2.9 1 98.88 263 ALA B C 1
ATOM 5322 O O . ALA B 1 263 ? -8 10.023 2.225 1 98.88 263 ALA B O 1
ATOM 5323 N N . VAL B 1 264 ? -6.383 9.414 3.641 1 98.88 264 VAL B N 1
ATOM 5324 C CA . VAL B 1 264 ? -6.879 8.047 3.762 1 98.88 264 VAL B CA 1
ATOM 5325 C C . VAL B 1 264 ? -8.297 8.062 4.316 1 98.88 264 VAL B C 1
ATOM 5327 O O . VAL B 1 264 ? -9.164 7.32 3.842 1 98.88 264 VAL B O 1
ATOM 5330 N N . GLY B 1 265 ? -8.562 8.883 5.312 1 98.81 265 GLY B N 1
ATOM 5331 C CA . GLY B 1 265 ? -9.898 8.992 5.887 1 98.81 265 GLY B CA 1
ATOM 5332 C C . GLY B 1 265 ? -10.945 9.461 4.891 1 98.81 265 GLY B C 1
ATOM 5333 O O . GLY B 1 265 ? -12.031 8.891 4.816 1 98.81 265 GLY B O 1
ATOM 5334 N N . MET B 1 266 ? -10.602 10.516 4.172 1 98.75 266 MET B N 1
ATOM 5335 C CA . MET B 1 266 ? -11.531 11.031 3.17 1 98.75 266 MET B CA 1
ATOM 5336 C C . MET B 1 266 ? -11.82 9.977 2.102 1 98.75 266 MET B C 1
ATOM 5338 O O . MET B 1 266 ? -12.969 9.797 1.695 1 98.75 266 MET B O 1
ATOM 5342 N N . ALA B 1 267 ? -10.75 9.273 1.641 1 98.81 267 ALA B N 1
ATOM 5343 C CA . ALA B 1 267 ? -10.914 8.195 0.666 1 98.81 267 ALA B CA 1
ATOM 5344 C C . ALA B 1 267 ? -11.812 7.09 1.216 1 98.81 267 ALA B C 1
ATOM 5346 O O . ALA B 1 267 ? -12.664 6.562 0.5 1 98.81 267 ALA B O 1
ATOM 5347 N N . GLN B 1 268 ? -11.586 6.703 2.447 1 98.62 268 GLN B N 1
ATOM 5348 C CA . GLN B 1 268 ? -12.406 5.691 3.107 1 98.62 268 GLN B CA 1
ATOM 5349 C C . GLN B 1 268 ? -13.875 6.102 3.141 1 98.62 268 GLN B C 1
ATOM 5351 O O . GLN B 1 268 ? -14.75 5.301 2.82 1 98.62 268 GLN B O 1
ATOM 5356 N N . GLY B 1 269 ? -14.164 7.359 3.592 1 98.25 269 GLY B N 1
ATOM 5357 C CA . GLY B 1 269 ? -15.531 7.852 3.623 1 98.25 269 GLY B CA 1
ATOM 5358 C C . GLY B 1 269 ? -16.203 7.82 2.266 1 98.25 269 GLY B C 1
ATOM 5359 O O . GLY B 1 269 ? -17.359 7.402 2.152 1 98.25 269 GLY B O 1
ATOM 5360 N N . ALA B 1 270 ? -15.477 8.266 1.267 1 98.38 270 ALA B N 1
ATOM 5361 C CA . ALA B 1 270 ? -16 8.273 -0.094 1 98.38 270 ALA B CA 1
ATOM 5362 C C . ALA B 1 270 ? -16.25 6.855 -0.594 1 98.38 270 ALA B C 1
ATOM 5364 O O . ALA B 1 270 ? -17.281 6.59 -1.231 1 98.38 270 ALA B O 1
ATOM 5365 N N . PHE B 1 271 ? -15.328 5.918 -0.346 1 98.56 271 PHE B N 1
ATOM 5366 C CA . PHE B 1 271 ? -15.469 4.527 -0.759 1 98.56 271 PHE B CA 1
ATOM 5367 C C . PHE B 1 271 ? -16.703 3.9 -0.142 1 98.56 271 PHE B C 1
ATOM 5369 O O . PHE B 1 271 ? -17.469 3.219 -0.828 1 98.56 271 PHE B O 1
ATOM 5376 N N . GLU B 1 272 ? -16.875 4.086 1.134 1 97.56 272 GLU B N 1
ATOM 5377 C CA . GLU B 1 272 ? -18.016 3.516 1.84 1 97.56 272 GLU B CA 1
ATOM 5378 C C . GLU B 1 272 ? -19.328 4.012 1.251 1 97.56 272 GLU B C 1
ATOM 5380 O O . GLU B 1 272 ? -20.266 3.23 1.061 1 97.56 272 GLU B O 1
ATOM 5385 N N . ARG B 1 273 ? -19.406 5.27 0.983 1 96.62 273 ARG B N 1
ATOM 5386 C CA . ARG B 1 273 ? -20.625 5.852 0.42 1 96.62 273 ARG B CA 1
ATOM 5387 C C . ARG B 1 273 ? -20.875 5.32 -0.985 1 96.62 273 ARG B C 1
ATOM 5389 O O . ARG B 1 273 ? -22.016 5.012 -1.336 1 96.62 273 ARG B O 1
ATOM 5396 N N . ALA B 1 274 ? -19.844 5.242 -1.772 1 97.75 274 ALA B N 1
ATOM 5397 C CA . ALA B 1 274 ? -19.984 4.695 -3.119 1 97.75 274 ALA B CA 1
ATOM 5398 C C . ALA B 1 274 ? -20.438 3.238 -3.074 1 97.75 274 ALA B C 1
ATOM 5400 O O . ALA B 1 274 ? -21.328 2.834 -3.826 1 97.75 274 ALA B O 1
ATOM 5401 N N . PHE B 1 275 ? -19.766 2.447 -2.215 1 97.88 275 PHE B N 1
ATOM 5402 C CA . PHE B 1 275 ? -20.109 1.038 -2.057 1 97.88 275 PHE B CA 1
ATOM 5403 C C . PHE B 1 275 ? -21.578 0.875 -1.694 1 97.88 275 PHE B C 1
ATOM 5405 O O . PHE B 1 275 ? -22.297 0.064 -2.297 1 97.88 275 PHE B O 1
ATOM 5412 N N . GLN B 1 276 ? -22.031 1.627 -0.744 1 96.31 276 GLN B N 1
ATOM 5413 C CA . GLN B 1 276 ? -23.422 1.561 -0.32 1 96.31 276 GLN B CA 1
ATOM 5414 C C . GLN B 1 276 ? -24.359 1.97 -1.451 1 96.31 276 GLN B C 1
ATOM 5416 O O . GLN B 1 276 ? -25.359 1.292 -1.715 1 96.31 276 GLN B O 1
ATOM 5421 N N . TYR B 1 277 ? -24.078 3.029 -2.098 1 95.94 277 TYR B N 1
ATOM 5422 C CA . TYR B 1 277 ? -24.938 3.592 -3.131 1 95.94 277 TYR B CA 1
ATOM 5423 C C . TYR B 1 277 ? -25.125 2.604 -4.273 1 95.94 277 TYR B C 1
ATOM 5425 O O . TYR B 1 277 ? -26.266 2.35 -4.695 1 95.94 277 TYR B O 1
ATOM 5433 N N . VAL B 1 278 ? -24.078 2.002 -4.793 1 97.25 278 VAL B N 1
ATOM 5434 C CA . VAL B 1 278 ? -24.172 1.188 -6 1 97.25 278 VAL B CA 1
ATOM 5435 C C . VAL B 1 278 ? -24.906 -0.112 -5.691 1 97.25 278 VAL B C 1
ATOM 5437 O O . VAL B 1 278 ? -25.453 -0.754 -6.594 1 97.25 278 VAL B O 1
ATOM 5440 N N . HIS B 1 279 ? -24.922 -0.543 -4.43 1 96.94 279 HIS B N 1
ATOM 5441 C CA . HIS B 1 279 ? -25.625 -1.764 -4.059 1 96.94 279 HIS B CA 1
ATOM 5442 C C . HIS B 1 279 ? -27.109 -1.482 -3.777 1 96.94 279 HIS B C 1
ATOM 5444 O O . HIS B 1 279 ? -27.922 -2.408 -3.725 1 96.94 279 HIS B O 1
ATOM 5450 N N . GLN B 1 280 ? -27.406 -0.204 -3.594 1 95.06 280 GLN B N 1
ATOM 5451 C CA . GLN B 1 280 ? -28.781 0.188 -3.314 1 95.06 280 GLN B CA 1
ATOM 5452 C C . GLN B 1 280 ? -29.453 0.746 -4.562 1 95.06 280 GLN B C 1
ATOM 5454 O O . GLN B 1 280 ? -30.625 0.44 -4.836 1 95.06 280 GLN B O 1
ATOM 5459 N N . ARG B 1 281 ? -28.781 1.576 -5.324 1 94 281 ARG B N 1
ATOM 5460 C CA . ARG B 1 281 ? -29.312 2.215 -6.52 1 94 281 ARG B CA 1
ATOM 5461 C C . ARG B 1 281 ? -29.594 1.187 -7.609 1 94 281 ARG B C 1
ATOM 5463 O O . ARG B 1 281 ? -28.75 0.336 -7.898 1 94 281 ARG B O 1
ATOM 5470 N N . GLN B 1 282 ? -30.766 1.269 -8.219 1 93.81 282 GLN B N 1
ATOM 5471 C CA . GLN B 1 282 ? -31.141 0.367 -9.305 1 93.81 282 GLN B CA 1
ATOM 5472 C C . GLN B 1 282 ? -31.109 1.086 -10.648 1 93.81 282 GLN B C 1
ATOM 5474 O O . GLN B 1 282 ? -31.469 2.258 -10.742 1 93.81 282 GLN B O 1
ATOM 5479 N N . ALA B 1 283 ? -30.594 0.515 -11.602 1 89.69 283 ALA B N 1
ATOM 5480 C CA . ALA B 1 283 ? -30.688 0.881 -13.008 1 89.69 283 ALA B CA 1
ATOM 5481 C C . ALA B 1 283 ? -30.875 -0.354 -13.883 1 89.69 283 ALA B C 1
ATOM 5483 O O . ALA B 1 283 ? -30.281 -1.399 -13.625 1 89.69 283 ALA B O 1
ATOM 5484 N N . PHE B 1 284 ? -31.812 -0.234 -14.883 1 92.81 284 PHE B N 1
ATOM 5485 C CA . PHE B 1 284 ? -32.094 -1.302 -15.836 1 92.81 284 PHE B CA 1
ATOM 5486 C C . PHE B 1 284 ? -32.594 -2.545 -15.117 1 92.81 284 PHE B C 1
ATOM 5488 O O . PHE B 1 284 ? -32.312 -3.67 -15.516 1 92.81 284 PHE B O 1
ATOM 5495 N N . GLY B 1 285 ? -33.25 -2.379 -13.922 1 92.06 285 GLY B N 1
ATOM 5496 C CA . GLY B 1 285 ? -33.938 -3.445 -13.219 1 92.06 285 GLY B CA 1
ATOM 5497 C C . GLY B 1 285 ? -33.062 -4.188 -12.234 1 92.06 285 GLY B C 1
ATOM 5498 O O . GLY B 1 285 ? -33.5 -5.152 -11.602 1 92.06 285 GLY B O 1
ATOM 5499 N N . VAL B 1 286 ? -31.797 -3.811 -12.07 1 94 286 VAL B N 1
ATOM 5500 C CA . VAL B 1 286 ? -30.859 -4.473 -11.164 1 94 286 VAL B CA 1
ATOM 5501 C C . VAL B 1 286 ? -30.031 -3.426 -10.422 1 94 286 VAL B C 1
ATOM 5503 O O . VAL B 1 286 ? -29.938 -2.273 -10.852 1 94 286 VAL B O 1
ATOM 5506 N N . PRO B 1 287 ? -29.484 -3.834 -9.25 1 94.62 287 PRO B N 1
ATOM 5507 C CA . PRO B 1 287 ? -28.531 -2.918 -8.617 1 94.62 287 PRO B CA 1
ATOM 5508 C C . PRO B 1 287 ? -27.375 -2.539 -9.539 1 94.62 287 PRO B C 1
ATOM 5510 O O . PRO B 1 287 ? -26.859 -3.387 -10.273 1 94.62 287 PRO B O 1
ATOM 5513 N N . VAL B 1 288 ? -26.984 -1.271 -9.438 1 94.56 288 VAL B N 1
ATOM 5514 C CA . VAL B 1 288 ? -25.891 -0.777 -10.273 1 94.56 288 VAL B CA 1
ATOM 5515 C C . VAL B 1 288 ? -24.656 -1.65 -10.078 1 94.56 288 VAL B C 1
ATOM 5517 O O . VAL B 1 288 ? -23.891 -1.87 -11.023 1 94.56 288 VAL B O 1
ATOM 5520 N N . ALA B 1 289 ? -24.484 -2.268 -8.938 1 96.69 289 ALA B N 1
ATOM 5521 C CA . ALA B 1 289 ? -23.344 -3.117 -8.602 1 96.69 289 ALA B CA 1
ATOM 5522 C C . ALA B 1 289 ? -23.375 -4.41 -9.414 1 96.69 289 ALA B C 1
ATOM 5524 O O . ALA B 1 289 ? -22.391 -5.145 -9.453 1 96.69 289 ALA B O 1
ATOM 5525 N N . TYR B 1 290 ? -24.438 -4.668 -10.078 1 95.19 290 TYR B N 1
ATOM 5526 C CA . TYR B 1 290 ? -24.562 -5.852 -10.93 1 95.19 290 TYR B CA 1
ATOM 5527 C C . TYR B 1 290 ? -23.594 -5.789 -12.102 1 95.19 290 TYR B C 1
ATOM 5529 O O . TYR B 1 290 ? -23.156 -6.828 -12.602 1 95.19 290 TYR B O 1
ATOM 5537 N N . PHE B 1 291 ? -23.312 -4.582 -12.594 1 94.12 291 PHE B N 1
ATOM 5538 C CA . PHE B 1 291 ? -22.516 -4.391 -13.797 1 94.12 291 PHE B CA 1
ATOM 5539 C C . PHE B 1 291 ? -21.031 -4.504 -13.484 1 94.12 291 PHE B C 1
ATOM 5541 O O . PHE B 1 291 ? -20.531 -3.854 -12.555 1 94.12 291 PHE B O 1
ATOM 5548 N N . GLN B 1 292 ? -20.297 -5.273 -14.328 1 95 292 GLN B N 1
ATOM 5549 C CA . GLN B 1 292 ? -18.891 -5.594 -14.086 1 95 292 GLN B CA 1
ATOM 5550 C C . GLN B 1 292 ? -18.031 -4.328 -14.031 1 95 292 GLN B C 1
ATOM 5552 O O . GLN B 1 292 ? -17.078 -4.254 -13.266 1 95 292 GLN B O 1
ATOM 5557 N N . ALA B 1 293 ? -18.344 -3.344 -14.82 1 94.69 293 ALA B N 1
ATOM 5558 C CA . ALA B 1 293 ? -17.578 -2.1 -14.828 1 94.69 293 ALA B CA 1
ATOM 5559 C C . ALA B 1 293 ? -17.594 -1.433 -13.453 1 94.69 293 ALA B C 1
ATOM 5561 O O . ALA B 1 293 ? -16.609 -0.817 -13.039 1 94.69 293 ALA B O 1
ATOM 5562 N N . ILE B 1 294 ? -18.734 -1.536 -12.781 1 95.88 294 ILE B N 1
ATOM 5563 C CA . ILE B 1 294 ? -18.875 -0.959 -11.453 1 95.88 294 ILE B CA 1
ATOM 5564 C C . ILE B 1 294 ? -18.078 -1.776 -10.445 1 95.88 294 ILE B C 1
ATOM 5566 O O . ILE B 1 294 ? -17.422 -1.215 -9.562 1 95.88 294 ILE B O 1
ATOM 5570 N N . GLN B 1 295 ? -18.141 -3.072 -10.586 1 97.5 295 GLN B N 1
ATOM 5571 C CA . GLN B 1 295 ? -17.375 -3.963 -9.719 1 97.5 295 GLN B CA 1
ATOM 5572 C C . GLN B 1 295 ? -15.883 -3.709 -9.844 1 97.5 295 GLN B C 1
ATOM 5574 O O . GLN B 1 295 ? -15.164 -3.682 -8.844 1 97.5 295 GLN B O 1
ATOM 5579 N N . PHE B 1 296 ? -15.359 -3.516 -11.062 1 97.81 296 PHE B N 1
ATOM 5580 C CA . PHE B 1 296 ? -13.961 -3.215 -11.312 1 97.81 296 PHE B CA 1
ATOM 5581 C C . PHE B 1 296 ? -13.555 -1.914 -10.625 1 97.81 296 PHE B C 1
ATOM 5583 O O . PHE B 1 296 ? -12.508 -1.847 -9.977 1 97.81 296 PHE B O 1
ATOM 5590 N N . SER B 1 297 ? -14.438 -0.875 -10.734 1 97.38 297 SER B N 1
ATOM 5591 C CA . SER B 1 297 ? -14.164 0.413 -10.109 1 97.38 297 SER B CA 1
ATOM 5592 C C . SER B 1 297 ? -14.023 0.274 -8.594 1 97.38 297 SER B C 1
ATOM 5594 O O . SER B 1 297 ? -13.094 0.824 -7.996 1 97.38 297 SER B O 1
ATOM 5596 N N . LEU B 1 298 ? -14.938 -0.483 -8.008 1 98.25 298 LEU B N 1
ATOM 5597 C CA . LEU B 1 298 ? -14.914 -0.667 -6.562 1 98.25 298 LEU B CA 1
ATOM 5598 C C . LEU B 1 298 ? -13.633 -1.368 -6.125 1 98.25 298 LEU B C 1
ATOM 5600 O O . LEU B 1 298 ? -13.023 -0.992 -5.121 1 98.25 298 LEU B O 1
ATOM 5604 N N . MET B 1 299 ? -13.18 -2.328 -6.859 1 98.5 299 MET B N 1
ATOM 5605 C CA . MET B 1 299 ? -12.008 -3.104 -6.465 1 98.5 299 MET B CA 1
ATOM 5606 C C . MET B 1 299 ? -10.727 -2.309 -6.695 1 98.5 299 MET B C 1
ATOM 5608 O O . MET B 1 299 ? -9.789 -2.4 -5.91 1 98.5 299 MET B O 1
ATOM 5612 N N . ASP B 1 300 ? -10.695 -1.541 -7.781 1 98.44 300 ASP B N 1
ATOM 5613 C CA . ASP B 1 300 ? -9.562 -0.644 -7.992 1 98.44 300 ASP B CA 1
ATOM 5614 C C . ASP B 1 300 ? -9.438 0.359 -6.848 1 98.44 300 ASP B C 1
ATOM 5616 O O . ASP B 1 300 ? -8.336 0.617 -6.355 1 98.44 300 ASP B O 1
ATOM 5620 N N . MET B 1 301 ? -10.578 0.935 -6.434 1 98.5 301 MET B N 1
ATOM 5621 C CA . MET B 1 301 ? -10.609 1.866 -5.309 1 98.5 301 MET B CA 1
ATOM 5622 C C . MET B 1 301 ? -10.109 1.196 -4.035 1 98.5 301 MET B C 1
ATOM 5624 O O . MET B 1 301 ? -9.305 1.772 -3.301 1 98.5 301 MET B O 1
ATOM 5628 N N . ALA B 1 302 ? -10.57 -0.028 -3.816 1 98.56 302 ALA B N 1
ATOM 5629 C CA . ALA B 1 302 ? -10.203 -0.742 -2.598 1 98.56 302 ALA B CA 1
ATOM 5630 C C . ALA B 1 302 ? -8.703 -1.016 -2.551 1 98.56 302 ALA B C 1
ATOM 5632 O O . ALA B 1 302 ? -8.062 -0.823 -1.515 1 98.56 302 ALA B O 1
ATOM 5633 N N . ALA B 1 303 ? -8.102 -1.472 -3.615 1 98.69 303 ALA B N 1
ATOM 5634 C CA . ALA B 1 303 ? -6.672 -1.765 -3.668 1 98.69 303 ALA B CA 1
ATOM 5635 C C . ALA B 1 303 ? -5.848 -0.518 -3.371 1 98.69 303 ALA B C 1
ATOM 5637 O O . ALA B 1 303 ? -4.891 -0.57 -2.594 1 98.69 303 ALA B O 1
ATOM 5638 N N . LYS B 1 304 ? -6.242 0.584 -3.986 1 98.62 304 LYS B N 1
ATOM 5639 C CA . LYS B 1 304 ? -5.535 1.845 -3.785 1 98.62 304 LYS B CA 1
ATOM 5640 C C . LYS B 1 304 ? -5.699 2.346 -2.352 1 98.62 304 LYS B C 1
ATOM 5642 O O . LYS B 1 304 ? -4.746 2.846 -1.751 1 98.62 304 LYS B O 1
ATOM 5647 N N . LEU B 1 305 ? -6.895 2.201 -1.815 1 98.69 305 LEU B N 1
ATOM 5648 C CA . LEU B 1 305 ? -7.184 2.625 -0.449 1 98.69 305 LEU B CA 1
ATOM 5649 C C . LEU B 1 305 ? -6.336 1.846 0.551 1 98.69 305 LEU B C 1
ATOM 5651 O O . LEU B 1 305 ? -5.711 2.438 1.435 1 98.69 305 LEU B O 1
ATOM 5655 N N . PHE B 1 306 ? -6.289 0.499 0.389 1 98.62 306 PHE B N 1
ATOM 5656 C CA . PHE B 1 306 ? -5.48 -0.338 1.269 1 98.62 306 PHE B CA 1
ATOM 5657 C C . PHE B 1 306 ? -4.008 0.044 1.178 1 98.62 306 PHE B C 1
ATOM 5659 O O . PHE B 1 306 ? -3.334 0.181 2.199 1 98.62 306 PHE B O 1
ATOM 5666 N N . SER B 1 307 ? -3.574 0.272 0.008 1 98.44 307 SER B N 1
ATOM 5667 C CA . SER B 1 307 ? -2.166 0.568 -0.23 1 98.44 307 SER B CA 1
ATOM 5668 C C . SER B 1 307 ? -1.766 1.896 0.405 1 98.44 307 SER B C 1
ATOM 5670 O O . SER B 1 307 ? -0.73 1.984 1.068 1 98.44 307 SER B O 1
ATOM 5672 N N . ALA B 1 308 ? -2.592 2.936 0.212 1 98.75 308 ALA B N 1
ATOM 5673 C CA . ALA B 1 308 ? -2.324 4.242 0.804 1 98.75 308 ALA B CA 1
ATOM 5674 C C . ALA B 1 308 ? -2.34 4.168 2.328 1 98.75 308 ALA B C 1
ATOM 5676 O O . ALA B 1 308 ? -1.493 4.773 2.992 1 98.75 308 ALA B O 1
ATOM 5677 N N . ARG B 1 309 ? -3.299 3.453 2.871 1 98.75 309 ARG B N 1
ATOM 5678 C CA . ARG B 1 309 ? -3.396 3.273 4.316 1 98.75 309 ARG B CA 1
ATOM 5679 C C . ARG B 1 309 ? -2.146 2.6 4.871 1 98.75 309 ARG B C 1
ATOM 5681 O O . ARG B 1 309 ? -1.565 3.068 5.852 1 98.75 309 ARG B O 1
ATOM 5688 N N . LEU B 1 310 ? -1.743 1.547 4.203 1 98.88 310 LEU B N 1
ATOM 5689 C CA . LEU B 1 310 ? -0.59 0.783 4.668 1 98.88 310 LEU B CA 1
ATOM 5690 C C . LEU B 1 310 ? 0.674 1.635 4.637 1 98.88 310 LEU B C 1
ATOM 5692 O O . LEU B 1 310 ? 1.473 1.601 5.578 1 98.88 310 LEU B O 1
ATOM 5696 N N . LEU B 1 311 ? 0.878 2.373 3.572 1 98.81 311 LEU B N 1
ATOM 5697 C CA . LEU B 1 311 ? 2.047 3.24 3.469 1 98.81 311 LEU B CA 1
ATOM 5698 C C . LEU B 1 311 ? 2.023 4.312 4.555 1 98.81 311 LEU B C 1
ATOM 5700 O O . LEU B 1 311 ? 3.061 4.633 5.141 1 98.81 311 LEU B O 1
ATOM 5704 N N . THR B 1 312 ? 0.816 4.879 4.832 1 98.81 312 THR B N 1
ATOM 5705 C CA . THR B 1 312 ? 0.641 5.895 5.863 1 98.81 312 THR B CA 1
ATOM 5706 C C . THR B 1 312 ? 0.998 5.336 7.238 1 98.81 312 THR B C 1
ATOM 5708 O O . THR B 1 312 ? 1.748 5.961 7.992 1 98.81 312 THR B O 1
ATOM 5711 N N . TYR B 1 313 ? 0.541 4.176 7.488 1 98.75 313 TYR B N 1
ATOM 5712 C CA . TYR B 1 313 ? 0.762 3.602 8.812 1 98.75 313 TYR B CA 1
ATOM 5713 C C . TYR B 1 313 ? 2.182 3.061 8.938 1 98.75 313 TYR B C 1
ATOM 5715 O O . TYR B 1 313 ? 2.717 2.963 10.047 1 98.75 313 TYR B O 1
ATOM 5723 N N . LEU B 1 314 ? 2.807 2.695 7.82 1 98.75 314 LEU B N 1
ATOM 5724 C CA . LEU B 1 314 ? 4.234 2.391 7.855 1 98.75 314 LEU B CA 1
ATOM 5725 C C . LEU B 1 314 ? 5.035 3.605 8.305 1 98.75 314 LEU B C 1
ATOM 5727 O O . LEU B 1 314 ? 5.926 3.488 9.156 1 98.75 314 LEU B O 1
ATOM 5731 N N . ALA B 1 315 ? 4.73 4.762 7.773 1 98.75 315 ALA B N 1
ATOM 5732 C CA . ALA B 1 315 ? 5.406 5.996 8.164 1 98.75 315 ALA B CA 1
ATOM 5733 C C . ALA B 1 315 ? 5.23 6.266 9.656 1 98.75 315 ALA B C 1
ATOM 5735 O O . ALA B 1 315 ? 6.191 6.602 10.352 1 98.75 315 ALA B O 1
ATOM 5736 N N . ALA B 1 316 ? 3.98 6.094 10.117 1 98.62 316 ALA B N 1
ATOM 5737 C CA . ALA B 1 316 ? 3.682 6.332 11.531 1 98.62 316 ALA B CA 1
ATOM 5738 C C . ALA B 1 316 ? 4.457 5.367 12.422 1 98.62 316 ALA B C 1
AT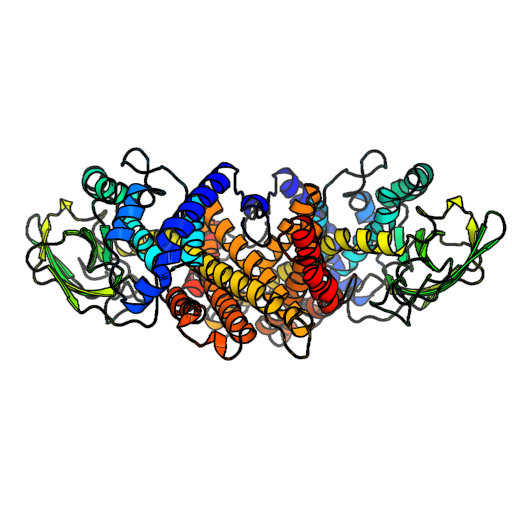OM 5740 O O . ALA B 1 316 ? 5.012 5.77 13.445 1 98.62 316 ALA B O 1
ATOM 5741 N N . LYS B 1 317 ? 4.484 4.09 12.039 1 98.5 317 LYS B N 1
ATOM 5742 C CA . LYS B 1 317 ? 5.188 3.07 12.812 1 98.5 317 LYS B CA 1
ATOM 5743 C C . LYS B 1 317 ? 6.684 3.363 12.875 1 98.5 317 LYS B C 1
ATOM 5745 O O . LYS B 1 317 ? 7.301 3.254 13.938 1 98.5 317 LYS B O 1
ATOM 5750 N N . LEU B 1 318 ? 7.266 3.715 11.75 1 98.25 318 LEU B N 1
ATOM 5751 C CA . LEU B 1 318 ? 8.688 4.051 11.711 1 98.25 318 LEU B CA 1
ATOM 5752 C C . LEU B 1 318 ? 8.984 5.254 12.602 1 98.25 318 LEU B C 1
ATOM 5754 O O . LEU B 1 318 ? 10.008 5.289 13.289 1 98.25 318 LEU B O 1
ATOM 5758 N N . ALA B 1 319 ? 8.117 6.23 12.602 1 97.75 319 ALA B N 1
ATOM 5759 C CA . ALA B 1 319 ? 8.273 7.398 13.469 1 97.75 319 ALA B CA 1
ATOM 5760 C C . ALA B 1 319 ? 8.219 7 14.938 1 97.75 319 ALA B C 1
ATOM 5762 O O . ALA B 1 319 ? 9.039 7.445 15.742 1 97.75 319 ALA B O 1
ATOM 5763 N N . ASP B 1 320 ? 7.254 6.156 15.32 1 97.69 320 ASP B N 1
ATOM 5764 C CA . ASP B 1 320 ? 7.105 5.68 16.688 1 97.69 320 ASP B CA 1
ATOM 5765 C C . ASP B 1 320 ? 8.359 4.934 17.141 1 97.69 320 ASP B C 1
ATOM 5767 O O . ASP B 1 320 ? 8.727 4.996 18.328 1 97.69 320 ASP B O 1
ATOM 5771 N N . ASP B 1 321 ? 8.961 4.258 16.188 1 96.62 321 ASP B N 1
ATOM 5772 C CA . ASP B 1 321 ? 10.141 3.451 16.484 1 96.62 321 ASP B CA 1
ATOM 5773 C C . ASP B 1 321 ? 11.406 4.309 16.531 1 96.62 321 ASP B C 1
ATOM 5775 O O . ASP B 1 321 ? 12.492 3.812 16.812 1 96.62 321 ASP B O 1
ATOM 5779 N N . GLY B 1 322 ? 11.32 5.555 16.219 1 95.75 322 GLY B N 1
ATOM 5780 C CA . GLY B 1 322 ? 12.469 6.449 16.188 1 95.75 322 GLY B CA 1
ATOM 5781 C C . GLY B 1 322 ? 13.438 6.145 15.055 1 95.75 322 GLY B C 1
ATOM 5782 O O . GLY B 1 322 ? 14.633 6.398 15.172 1 95.75 322 GLY B O 1
ATOM 5783 N N . ARG B 1 323 ? 12.898 5.582 13.984 1 95.56 323 ARG B N 1
ATOM 5784 C CA . ARG B 1 323 ? 13.734 5.266 12.836 1 95.56 323 ARG B CA 1
ATOM 5785 C C . ARG B 1 323 ? 13.953 6.496 11.961 1 95.56 323 ARG B C 1
ATOM 5787 O O . ARG B 1 323 ? 13.008 7.25 11.695 1 95.56 323 ARG B O 1
ATOM 5794 N N . ARG B 1 324 ? 15.148 6.668 11.484 1 94 324 ARG B N 1
ATOM 5795 C CA . ARG B 1 324 ? 15.484 7.836 10.68 1 94 324 ARG B CA 1
ATOM 5796 C C . ARG B 1 324 ? 14.758 7.801 9.344 1 94 324 ARG B C 1
ATOM 5798 O O . ARG B 1 324 ? 14.5 8.852 8.742 1 94 324 ARG B O 1
ATOM 5805 N N . GLU B 1 325 ? 14.367 6.609 8.883 1 96.31 325 GLU B N 1
ATOM 5806 C CA . GLU B 1 325 ? 13.734 6.426 7.578 1 96.31 325 GLU B CA 1
ATOM 5807 C C . GLU B 1 325 ? 12.32 7.008 7.562 1 96.31 325 GLU B C 1
ATOM 5809 O O . GLU B 1 325 ? 11.727 7.176 6.496 1 96.31 325 GLU B O 1
ATOM 5814 N N . PHE B 1 326 ? 11.805 7.363 8.734 1 97.31 326 PHE B N 1
ATOM 5815 C CA . PHE B 1 326 ? 10.398 7.746 8.789 1 97.31 326 PHE B CA 1
ATOM 5816 C C . PHE B 1 326 ? 10.156 9.023 7.992 1 97.31 326 PHE B C 1
ATOM 5818 O O . PHE B 1 326 ? 9.102 9.188 7.379 1 97.31 326 PHE B O 1
ATOM 5825 N N . THR B 1 327 ? 11.133 9.93 7.922 1 97.25 327 THR B N 1
ATOM 5826 C CA . THR B 1 327 ? 10.938 11.188 7.207 1 97.25 327 THR B CA 1
ATOM 5827 C C . THR B 1 327 ? 10.82 10.938 5.703 1 97.25 327 THR B C 1
ATOM 5829 O O . THR B 1 327 ? 10.008 11.578 5.027 1 97.25 327 THR B O 1
ATOM 5832 N N . PHE B 1 328 ? 11.641 9.969 5.199 1 98.06 328 PHE B N 1
ATOM 5833 C CA . PHE B 1 328 ? 11.547 9.539 3.809 1 98.06 328 PHE B CA 1
ATOM 5834 C C . PHE B 1 328 ? 10.172 8.953 3.512 1 98.06 328 PHE B C 1
ATOM 5836 O O . PHE B 1 328 ? 9.492 9.391 2.588 1 98.06 328 PHE B O 1
ATOM 5843 N N . VAL B 1 329 ? 9.703 8.078 4.316 1 98.69 329 VAL B N 1
ATOM 5844 C CA . VAL B 1 329 ? 8.461 7.344 4.082 1 98.69 329 VAL B CA 1
ATOM 5845 C C . VAL B 1 329 ? 7.266 8.266 4.324 1 98.69 329 VAL B C 1
ATOM 5847 O O . VAL B 1 329 ? 6.238 8.148 3.646 1 98.69 329 VAL B O 1
ATOM 5850 N N . ALA B 1 330 ? 7.375 9.172 5.273 1 98.56 330 ALA B N 1
ATOM 5851 C CA . ALA B 1 330 ? 6.301 10.133 5.543 1 98.56 330 ALA B CA 1
ATOM 5852 C C . ALA B 1 330 ? 6.023 11 4.32 1 98.56 330 ALA B C 1
ATOM 5854 O O . ALA B 1 330 ? 4.863 11.273 3.994 1 98.56 330 ALA B O 1
ATOM 5855 N N . SER B 1 331 ? 7.082 11.445 3.654 1 98.62 331 SER B N 1
ATOM 5856 C CA . SER B 1 331 ? 6.906 12.25 2.445 1 98.62 331 SER B CA 1
ATOM 5857 C C . SER B 1 331 ? 6.27 11.43 1.327 1 98.62 331 SER B C 1
ATOM 5859 O O . SER B 1 331 ? 5.406 11.922 0.604 1 98.62 331 SER B O 1
ATOM 5861 N N . LEU B 1 332 ? 6.684 10.148 1.175 1 98.69 332 LEU B N 1
ATOM 5862 C CA . LEU B 1 332 ? 6.047 9.25 0.212 1 98.69 332 LEU B CA 1
ATOM 5863 C C . LEU B 1 332 ? 4.559 9.109 0.506 1 98.69 332 LEU B C 1
ATOM 5865 O O . LEU B 1 332 ? 3.729 9.195 -0.404 1 98.69 332 LEU B O 1
ATOM 5869 N N . ALA B 1 333 ? 4.277 8.883 1.776 1 98.75 333 ALA B N 1
ATOM 5870 C CA . ALA B 1 333 ? 2.896 8.641 2.191 1 98.75 333 ALA B CA 1
ATOM 5871 C C . ALA B 1 333 ? 2.027 9.867 1.924 1 98.75 333 ALA B C 1
ATOM 5873 O O . ALA B 1 333 ? 0.898 9.75 1.444 1 98.75 333 ALA B O 1
ATOM 5874 N N . LYS B 1 334 ? 2.588 11.039 2.225 1 98.62 334 LYS B N 1
ATOM 5875 C CA . LYS B 1 334 ? 1.815 12.266 2.082 1 98.62 334 LYS B CA 1
ATOM 5876 C C . LYS B 1 334 ? 1.4 12.492 0.63 1 98.62 334 LYS B C 1
ATOM 5878 O O . LYS B 1 334 ? 0.211 12.609 0.33 1 98.62 334 LYS B O 1
ATOM 5883 N N . PHE B 1 335 ? 2.34 12.516 -0.292 1 98.56 335 PHE B N 1
ATOM 5884 C CA . PHE B 1 335 ? 1.934 12.836 -1.654 1 98.56 335 PHE B CA 1
ATOM 5885 C C . PHE B 1 335 ? 1.149 11.688 -2.273 1 98.56 335 PHE B C 1
ATOM 5887 O O . PHE B 1 335 ? 0.201 11.906 -3.027 1 98.56 335 PHE B O 1
ATOM 5894 N N . TYR B 1 336 ? 1.479 10.438 -1.963 1 98.75 336 TYR B N 1
ATOM 5895 C CA . TYR B 1 336 ? 0.801 9.281 -2.541 1 98.75 336 TYR B CA 1
ATOM 5896 C C . TYR B 1 336 ? -0.637 9.188 -2.043 1 98.75 336 TYR B C 1
ATOM 5898 O O . TYR B 1 336 ? -1.569 9.062 -2.84 1 98.75 336 TYR B O 1
ATOM 5906 N N . ALA B 1 337 ? -0.859 9.234 -0.729 1 98.88 337 ALA B N 1
ATOM 5907 C CA . ALA B 1 337 ? -2.191 9.078 -0.15 1 98.88 337 ALA B CA 1
ATOM 5908 C C . ALA B 1 337 ? -3.129 10.18 -0.627 1 98.88 337 ALA B C 1
ATOM 5910 O O . ALA B 1 337 ? -4.305 9.93 -0.901 1 98.88 337 ALA B O 1
ATOM 5911 N N . THR B 1 338 ? -2.607 11.406 -0.697 1 98.81 338 THR B N 1
ATOM 5912 C CA . THR B 1 338 ? -3.471 12.531 -1.058 1 98.81 338 THR B CA 1
ATOM 5913 C C . THR B 1 338 ? -3.871 12.453 -2.527 1 98.81 338 THR B C 1
ATOM 5915 O O . THR B 1 338 ? -5.012 12.758 -2.883 1 98.81 338 THR B O 1
ATOM 5918 N N . GLU B 1 339 ? -3.01 12.008 -3.418 1 98.62 339 GLU B N 1
ATOM 5919 C CA . GLU B 1 339 ? -3.336 11.859 -4.832 1 98.62 339 GLU B CA 1
ATOM 5920 C C . GLU B 1 339 ? -4.262 10.664 -5.066 1 98.62 339 GLU B C 1
ATOM 5922 O O . GLU B 1 339 ? -5.223 10.758 -5.828 1 98.62 339 GLU B O 1
ATOM 5927 N N . VAL B 1 340 ? -3.979 9.609 -4.387 1 98.56 340 VAL B N 1
ATOM 5928 C CA . VAL B 1 340 ? -4.824 8.422 -4.473 1 98.56 340 VAL B CA 1
ATOM 5929 C C . VAL B 1 340 ? -6.223 8.742 -3.955 1 98.56 340 VAL B C 1
ATOM 5931 O O . VAL B 1 340 ? -7.223 8.305 -4.527 1 98.56 340 VAL B O 1
ATOM 5934 N N . ALA B 1 341 ? -6.281 9.484 -2.871 1 98.81 341 ALA B N 1
ATOM 5935 C CA . ALA B 1 341 ? -7.57 9.867 -2.299 1 98.81 341 ALA B CA 1
ATOM 5936 C C . ALA B 1 341 ? -8.383 10.695 -3.287 1 98.81 341 ALA B C 1
ATOM 5938 O O . ALA B 1 341 ? -9.594 10.5 -3.422 1 98.81 341 ALA B O 1
ATOM 5939 N N . GLU B 1 342 ? -7.75 11.617 -3.936 1 98.5 342 GLU B N 1
ATOM 5940 C CA . GLU B 1 342 ? -8.461 12.414 -4.934 1 98.5 342 GLU B CA 1
ATOM 5941 C C . GLU B 1 342 ? -9.047 11.523 -6.031 1 98.5 342 GLU B C 1
ATOM 5943 O O . GLU B 1 342 ? -10.18 11.734 -6.461 1 98.5 342 GLU B O 1
ATOM 5948 N N . GLU B 1 343 ? -8.258 10.508 -6.484 1 98.5 343 GLU B N 1
ATOM 5949 C CA . GLU B 1 343 ? -8.719 9.57 -7.504 1 98.5 343 GLU B CA 1
ATOM 5950 C C . GLU B 1 343 ? -9.93 8.781 -7.016 1 98.5 343 GLU B C 1
ATOM 5952 O O . GLU B 1 343 ? -10.922 8.641 -7.738 1 98.5 343 GLU B O 1
ATOM 5957 N N . ILE B 1 344 ? -9.852 8.266 -5.871 1 98.75 344 ILE B N 1
ATOM 5958 C CA . ILE B 1 344 ? -10.906 7.441 -5.297 1 98.75 344 ILE B CA 1
ATOM 5959 C C . ILE B 1 344 ? -12.18 8.273 -5.133 1 98.75 344 ILE B C 1
ATOM 5961 O O . ILE B 1 344 ? -13.273 7.824 -5.48 1 98.75 344 ILE B O 1
ATOM 5965 N N . ILE B 1 345 ? -12.047 9.508 -4.617 1 98.69 345 ILE B N 1
ATOM 5966 C CA . ILE B 1 345 ? -13.188 10.383 -4.359 1 98.69 345 ILE B CA 1
ATOM 5967 C C . ILE B 1 345 ? -13.844 10.773 -5.68 1 98.69 345 ILE B C 1
ATOM 5969 O O . ILE B 1 345 ? -15.07 10.766 -5.797 1 98.69 345 ILE B O 1
ATOM 5973 N N . SER B 1 346 ? -13.008 11.117 -6.652 1 98.19 346 SER B N 1
ATOM 5974 C CA . SER B 1 346 ? -13.531 11.43 -7.977 1 98.19 346 SER B CA 1
ATOM 5975 C C . SER B 1 346 ? -14.336 10.258 -8.539 1 98.19 346 SER B C 1
ATOM 5977 O O . SER B 1 346 ? -15.422 10.453 -9.086 1 98.19 346 SER B O 1
ATOM 5979 N N . GLU B 1 347 ? -13.805 9.023 -8.43 1 98.25 347 GLU B N 1
ATOM 5980 C CA . GLU B 1 347 ? -14.5 7.84 -8.914 1 98.25 347 GLU B CA 1
ATOM 5981 C C . GLU B 1 347 ? -15.781 7.598 -8.125 1 98.25 347 GLU B C 1
ATOM 5983 O O . GLU B 1 347 ? -16.797 7.164 -8.688 1 98.25 347 GLU B O 1
ATOM 5988 N N . ALA B 1 348 ? -15.734 7.844 -6.828 1 98.31 348 ALA B N 1
ATOM 5989 C CA . ALA B 1 348 ? -16.938 7.707 -6.008 1 98.31 348 ALA B CA 1
ATOM 5990 C C . ALA B 1 348 ? -18.047 8.633 -6.5 1 98.31 348 ALA B C 1
ATOM 5992 O O . ALA B 1 348 ? -19.219 8.25 -6.539 1 98.31 348 ALA B O 1
ATOM 5993 N N . ILE B 1 349 ? -17.688 9.859 -6.832 1 96.69 349 ILE B N 1
ATOM 5994 C CA . ILE B 1 349 ? -18.641 10.805 -7.391 1 96.69 349 ILE B CA 1
ATOM 5995 C C . ILE B 1 349 ? -19.188 10.266 -8.711 1 96.69 349 ILE B C 1
ATOM 5997 O O . ILE B 1 349 ? -20.406 10.273 -8.938 1 96.69 349 ILE B O 1
ATOM 6001 N N . ASN B 1 350 ? -18.297 9.719 -9.594 1 95.69 350 ASN B N 1
ATOM 6002 C CA . ASN B 1 350 ? -18.719 9.125 -10.859 1 95.69 350 ASN B CA 1
ATOM 6003 C C . ASN B 1 350 ? -19.719 8 -10.641 1 95.69 350 ASN B C 1
ATOM 6005 O O . ASN B 1 350 ? -20.703 7.887 -11.375 1 95.69 350 ASN B O 1
ATOM 6009 N N . LEU B 1 351 ? -19.5 7.195 -9.648 1 96.69 351 LEU B N 1
ATOM 6010 C CA . LEU B 1 351 ? -20.359 6.047 -9.375 1 96.69 351 LEU B CA 1
ATOM 6011 C C . LEU B 1 351 ? -21.734 6.496 -8.898 1 96.69 351 LEU B C 1
ATOM 6013 O O . LEU B 1 351 ? -22.719 5.773 -9.07 1 96.69 351 LEU B O 1
ATOM 6017 N N . HIS B 1 352 ? -21.812 7.738 -8.367 1 94.81 352 HIS B N 1
ATOM 6018 C CA . HIS B 1 352 ? -23.078 8.297 -7.941 1 94.81 352 HIS B CA 1
ATOM 6019 C C . HIS B 1 352 ? -23.797 8.977 -9.102 1 94.81 352 HIS B C 1
ATOM 6021 O O . HIS B 1 352 ? -25 9.266 -9.016 1 94.81 352 HIS B O 1
ATOM 6027 N N . GLY B 1 353 ? -23.094 9.32 -10.211 1 90.12 353 GLY B N 1
ATOM 6028 C CA . GLY B 1 353 ? -23.688 10.078 -11.305 1 90.12 353 GLY B CA 1
ATOM 6029 C C . GLY B 1 353 ? -24.078 11.492 -10.914 1 90.12 353 GLY B C 1
ATOM 6030 O O . GLY B 1 353 ? -23.359 12.156 -10.172 1 90.12 353 GLY B O 1
ATOM 6031 N N . GLY B 1 354 ? -25.141 11.984 -11.422 1 87.19 354 GLY B N 1
ATOM 6032 C CA . GLY B 1 354 ? -25.578 13.352 -11.188 1 87.19 354 GLY B CA 1
ATOM 6033 C C . GLY B 1 354 ? -25.781 13.672 -9.727 1 87.19 354 GLY B C 1
ATOM 6034 O O . GLY B 1 354 ? -25.547 14.797 -9.289 1 87.19 354 GLY B O 1
ATOM 6035 N N . VAL B 1 355 ? -26.141 12.688 -8.93 1 90.44 355 VAL B N 1
ATOM 6036 C CA . VAL B 1 355 ? -26.391 12.945 -7.52 1 90.44 355 VAL B CA 1
ATOM 6037 C C . VAL B 1 355 ? -25.062 13.164 -6.789 1 90.44 355 VAL B C 1
ATOM 6039 O O . VAL B 1 355 ? -25.047 13.781 -5.719 1 90.44 355 VAL B O 1
ATOM 6042 N N . GLY B 1 356 ? -24 12.664 -7.383 1 93.19 356 GLY B N 1
ATOM 6043 C CA . GLY B 1 356 ? -22.688 12.781 -6.77 1 93.19 356 GLY B CA 1
ATOM 6044 C C . GLY B 1 356 ? -22.188 14.211 -6.703 1 93.19 356 GLY B C 1
ATOM 6045 O O . GLY B 1 356 ? -21.266 14.516 -5.949 1 93.19 356 GLY B O 1
ATOM 6046 N N . VAL B 1 357 ? -22.859 15.094 -7.469 1 91.62 357 VAL B N 1
ATOM 6047 C CA . VAL B 1 357 ? -22.375 16.469 -7.488 1 91.62 357 VAL B CA 1
ATOM 6048 C C . VAL B 1 357 ? -23.375 17.375 -6.77 1 91.62 357 VAL B C 1
ATOM 6050 O O . VAL B 1 357 ? -23.219 18.594 -6.77 1 91.62 357 VAL B O 1
ATOM 6053 N N . ILE B 1 358 ? -24.391 16.719 -6.266 1 90.31 358 ILE B N 1
ATOM 6054 C CA . ILE B 1 358 ? -25.359 17.469 -5.488 1 90.31 358 ILE B CA 1
ATOM 6055 C C . ILE B 1 358 ? -24.859 17.656 -4.059 1 90.31 358 ILE B C 1
ATOM 6057 O O . ILE B 1 358 ? -24.547 16.688 -3.373 1 90.31 358 ILE B O 1
ATOM 6061 N N . VAL B 1 359 ? -24.828 18.797 -3.498 1 91.31 359 VAL B N 1
ATOM 6062 C CA . VAL B 1 359 ? -24.219 19.219 -2.242 1 91.31 359 VAL B CA 1
ATOM 6063 C C . VAL B 1 359 ? -24.844 18.453 -1.079 1 91.31 359 VAL B C 1
ATOM 6065 O O . VAL B 1 359 ? -24.156 18.062 -0.133 1 91.31 359 VAL B O 1
ATOM 6068 N N . GLU B 1 360 ? -26.109 18.156 -1.218 1 88.88 360 GLU B N 1
ATOM 6069 C CA . GLU B 1 360 ? -26.859 17.547 -0.13 1 88.88 360 GLU B CA 1
ATOM 6070 C C . GLU B 1 360 ? -26.406 16.109 0.122 1 88.88 360 GLU B C 1
ATOM 6072 O O . GLU B 1 360 ? -26.641 15.57 1.205 1 88.88 360 GLU B O 1
ATOM 6077 N N . THR B 1 361 ? -25.797 15.586 -0.885 1 89.56 361 THR B N 1
ATOM 6078 C CA . THR B 1 361 ? -25.359 14.211 -0.713 1 89.56 361 THR B CA 1
ATOM 6079 C C . THR B 1 361 ? -24.078 14.156 0.118 1 89.56 361 THR B C 1
ATOM 6081 O O . THR B 1 361 ? -23.75 13.117 0.706 1 89.56 361 THR B O 1
ATOM 6084 N N . GLY B 1 362 ? -23.328 15.227 0.057 1 91.81 362 GLY B N 1
ATOM 6085 C CA . GLY B 1 362 ? -22.172 15.359 0.924 1 91.81 362 GLY B CA 1
ATOM 6086 C C . GLY B 1 362 ? -20.922 14.695 0.358 1 91.81 362 GLY B C 1
ATOM 6087 O O . GLY B 1 362 ? -19.859 14.766 0.961 1 91.81 362 GLY B O 1
ATOM 6088 N N . ILE B 1 363 ? -21.078 14.047 -0.792 1 94.12 363 ILE B N 1
ATOM 6089 C CA . ILE B 1 363 ? -19.922 13.297 -1.307 1 94.12 363 ILE B CA 1
ATOM 6090 C C . ILE B 1 363 ? -18.969 14.25 -2.02 1 94.12 363 ILE B C 1
ATOM 6092 O O . ILE B 1 363 ? -17.75 14.062 -1.969 1 94.12 363 ILE B O 1
ATOM 6096 N N . GLU B 1 364 ? -19.516 15.258 -2.672 1 94.06 364 GLU B N 1
ATOM 6097 C CA . GLU B 1 364 ? -18.703 16.188 -3.461 1 94.06 364 GLU B CA 1
ATOM 6098 C C . GLU B 1 364 ? -17.734 16.953 -2.576 1 94.06 364 GLU B C 1
ATOM 6100 O O . GLU B 1 364 ? -16.641 17.328 -3.025 1 94.06 364 GLU B O 1
ATOM 6105 N N . ARG B 1 365 ? -18.062 17.188 -1.348 1 95.75 365 ARG B N 1
ATOM 6106 C CA . ARG B 1 365 ? -17.25 18 -0.453 1 95.75 365 ARG B CA 1
ATOM 6107 C C . ARG B 1 365 ? -15.883 17.344 -0.208 1 95.75 365 ARG B C 1
ATOM 6109 O O . ARG B 1 365 ? -14.891 18.031 0.004 1 95.75 365 ARG B O 1
ATOM 6116 N N . PHE B 1 366 ? -15.852 16.016 -0.279 1 97.88 366 PHE B N 1
ATOM 6117 C CA . PHE B 1 366 ? -14.586 15.312 -0.082 1 97.88 366 PHE B CA 1
ATOM 6118 C C . PHE B 1 366 ? -13.586 15.695 -1.166 1 97.88 366 PHE B C 1
ATOM 6120 O O . PHE B 1 366 ? -12.383 15.75 -0.914 1 97.88 366 PHE B O 1
ATOM 6127 N N . LEU B 1 367 ? -14.102 15.93 -2.375 1 97.25 367 LEU B N 1
ATOM 6128 C CA . LEU B 1 367 ? -13.203 16.312 -3.461 1 97.25 367 LEU B CA 1
ATOM 6129 C C . LEU B 1 367 ? -12.625 17.703 -3.227 1 97.25 367 LEU B C 1
ATOM 6131 O O . LEU B 1 367 ? -11.445 17.938 -3.498 1 97.25 367 LEU B O 1
ATOM 6135 N N . ARG B 1 368 ? -13.438 18.609 -2.721 1 96.12 368 ARG B N 1
ATOM 6136 C CA . ARG B 1 368 ? -12.961 19.953 -2.371 1 96.12 368 ARG B CA 1
ATOM 6137 C C . ARG B 1 368 ? -11.953 19.891 -1.228 1 96.12 368 ARG B C 1
ATOM 6139 O O . ARG B 1 368 ? -10.922 20.562 -1.271 1 96.12 368 ARG B O 1
ATOM 6146 N N . ASP B 1 369 ? -12.234 19.094 -0.259 1 98 369 ASP B N 1
ATOM 6147 C CA . ASP B 1 369 ? -11.406 18.984 0.938 1 98 369 ASP B CA 1
ATOM 6148 C C . ASP B 1 369 ? -10.047 18.375 0.608 1 98 369 ASP B C 1
ATOM 6150 O O . ASP B 1 369 ? -9.008 18.891 1.043 1 98 369 ASP B O 1
ATOM 6154 N N . VAL B 1 370 ? -10.031 17.312 -0.186 1 98.44 370 VAL B N 1
ATOM 6155 C CA . VAL B 1 370 ? -8.82 16.531 -0.397 1 98.44 370 VAL B CA 1
ATOM 6156 C C . VAL B 1 370 ? -7.824 17.328 -1.229 1 98.44 370 VAL B C 1
ATOM 6158 O O . VAL B 1 370 ? -6.609 17.172 -1.079 1 98.44 370 VAL B O 1
ATOM 6161 N N . LYS B 1 371 ? -8.336 18.172 -2.068 1 96.94 371 LYS B N 1
ATOM 6162 C CA . LYS B 1 371 ? -7.449 18.984 -2.9 1 96.94 371 LYS B CA 1
ATOM 6163 C C . LYS B 1 371 ? -6.492 19.812 -2.047 1 96.94 371 LYS B C 1
ATOM 6165 O O . LYS B 1 371 ? -5.324 19.984 -2.398 1 96.94 371 LYS B O 1
ATOM 6170 N N . ILE B 1 372 ? -6.914 20.266 -0.94 1 96.25 372 ILE B N 1
ATOM 6171 C CA . ILE B 1 372 ? -6.125 21.125 -0.063 1 96.25 372 ILE B CA 1
ATOM 6172 C C . ILE B 1 372 ? -4.992 20.312 0.563 1 96.25 372 ILE B C 1
ATOM 6174 O O . ILE B 1 372 ? -3.889 20.828 0.764 1 96.25 372 ILE B O 1
ATOM 6178 N N . THR B 1 373 ? -5.219 19.016 0.788 1 97.12 373 THR B N 1
ATOM 6179 C CA . THR B 1 373 ? -4.215 18.172 1.419 1 97.12 373 THR B CA 1
ATOM 6180 C C . THR B 1 373 ? -3.016 17.969 0.498 1 97.12 373 THR B C 1
ATOM 6182 O O . THR B 1 373 ? -1.929 17.609 0.954 1 97.12 373 THR B O 1
ATOM 6185 N N . GLN B 1 374 ? -3.141 18.203 -0.739 1 97.25 374 GLN B N 1
ATOM 6186 C CA . GLN B 1 374 ? -2.037 18.078 -1.687 1 97.25 374 GLN B CA 1
ATOM 6187 C C . GLN B 1 374 ? -1.165 19.344 -1.671 1 97.25 374 GLN B C 1
ATOM 6189 O O . GLN B 1 374 ? -0.076 19.344 -2.248 1 97.25 374 GLN B O 1
ATOM 6194 N N . ILE B 1 375 ? -1.629 20.375 -0.897 1 94.5 375 ILE B N 1
ATOM 6195 C CA . ILE B 1 375 ? -0.997 21.688 -0.996 1 94.5 375 ILE B CA 1
ATOM 6196 C C . ILE B 1 375 ? -0.329 22.031 0.331 1 94.5 375 ILE B C 1
ATOM 6198 O O . ILE B 1 375 ? 0.857 22.375 0.366 1 94.5 375 ILE B O 1
ATOM 6202 N N . TYR B 1 376 ? -1.054 21.891 1.438 1 92.81 376 TYR B N 1
ATOM 6203 C CA . TYR B 1 376 ? -0.475 22.406 2.676 1 92.81 376 TYR B CA 1
ATOM 6204 C C . TYR B 1 376 ? 0.504 21.406 3.271 1 92.81 376 TYR B C 1
ATOM 6206 O O . TYR B 1 376 ? 0.585 20.25 2.814 1 92.81 376 TYR B O 1
ATOM 6214 N N . GLU B 1 377 ? 1.413 21.922 4.227 1 93.06 377 GLU B N 1
ATOM 6215 C CA . GLU B 1 377 ? 2.48 21.172 4.891 1 93.06 377 GLU B CA 1
ATOM 6216 C C . GLU B 1 377 ? 3.457 20.594 3.879 1 93.06 377 GLU B C 1
ATOM 6218 O O . GLU B 1 377 ? 3.953 19.469 4.062 1 93.06 377 GLU B O 1
ATOM 6223 N N . GLY B 1 378 ? 3.631 21.344 2.793 1 92.81 378 GLY B N 1
ATOM 6224 C CA . GLY B 1 378 ? 4.48 20.938 1.682 1 92.81 378 GLY B CA 1
ATOM 6225 C C . GLY B 1 378 ? 3.703 20.328 0.525 1 92.81 378 GLY B C 1
ATOM 6226 O O . GLY B 1 378 ? 3.15 19.234 0.644 1 92.81 378 GLY B O 1
ATOM 6227 N N . ALA B 1 379 ? 3.684 21.094 -0.596 1 95.12 379 ALA B N 1
ATOM 6228 C CA . ALA B 1 379 ? 2.973 20.609 -1.779 1 95.12 379 ALA B CA 1
ATOM 6229 C C . ALA B 1 379 ? 3.533 19.266 -2.252 1 95.12 379 ALA B C 1
ATOM 6231 O O . ALA B 1 379 ? 4.672 18.922 -1.935 1 95.12 379 ALA B O 1
ATOM 6232 N N . ASN B 1 380 ? 2.746 18.531 -2.979 1 96.56 380 ASN B N 1
ATOM 6233 C CA . ASN B 1 380 ? 3.133 17.188 -3.371 1 96.56 380 ASN B CA 1
ATOM 6234 C C . ASN B 1 380 ? 4.414 17.188 -4.199 1 96.56 380 ASN B C 1
ATOM 6236 O O . ASN B 1 380 ? 5.215 16.25 -4.109 1 96.56 380 ASN B O 1
ATOM 6240 N N . ASN B 1 381 ? 4.641 18.188 -5.02 1 95.44 381 ASN B N 1
ATOM 6241 C CA . ASN B 1 381 ? 5.906 18.297 -5.734 1 95.44 381 ASN B CA 1
ATOM 6242 C C . ASN B 1 381 ? 7.078 18.484 -4.777 1 95.44 381 ASN B C 1
ATOM 6244 O O . ASN B 1 381 ? 8.156 17.922 -4.984 1 95.44 381 ASN B O 1
ATOM 6248 N N . ILE B 1 382 ? 6.855 19.25 -3.723 1 95.44 382 ILE B N 1
ATOM 6249 C CA . ILE B 1 382 ? 7.875 19.438 -2.693 1 95.44 382 ILE B CA 1
ATOM 6250 C C . ILE B 1 382 ? 8.094 18.125 -1.948 1 95.44 382 ILE B C 1
ATOM 6252 O O . ILE B 1 382 ? 9.227 17.781 -1.593 1 95.44 382 ILE B O 1
ATOM 6256 N N . GLN B 1 383 ? 7.004 17.391 -1.716 1 97.56 383 GLN B N 1
ATOM 6257 C CA . GLN B 1 383 ? 7.137 16.109 -1.031 1 97.56 383 GLN B CA 1
ATOM 6258 C C . GLN B 1 383 ? 7.984 15.133 -1.845 1 97.56 383 GLN B C 1
ATOM 6260 O O . GLN B 1 383 ? 8.766 14.359 -1.282 1 97.56 383 GLN B O 1
ATOM 6265 N N . ARG B 1 384 ? 7.816 15.086 -3.156 1 97.75 384 ARG B N 1
ATOM 6266 C CA . ARG B 1 384 ? 8.664 14.25 -4.004 1 97.75 384 ARG B CA 1
ATOM 6267 C C . ARG B 1 384 ? 10.133 14.625 -3.855 1 97.75 384 ARG B C 1
ATOM 6269 O O . ARG B 1 384 ? 10.992 13.758 -3.717 1 97.75 384 ARG B O 1
ATOM 6276 N N . LEU B 1 385 ? 10.438 15.938 -3.83 1 96.19 385 LEU B N 1
ATOM 6277 C CA . LEU B 1 385 ? 11.812 16.406 -3.662 1 96.19 385 LEU B CA 1
ATOM 6278 C C . LEU B 1 385 ? 12.336 16.062 -2.273 1 96.19 385 LEU B C 1
ATOM 6280 O O . LEU B 1 385 ? 13.477 15.625 -2.129 1 96.19 385 LEU B O 1
ATOM 6284 N N . THR B 1 386 ? 11.469 16.297 -1.295 1 96 386 THR B N 1
ATOM 6285 C CA . THR B 1 386 ? 11.859 16 0.08 1 96 386 THR B CA 1
ATOM 6286 C C . THR B 1 386 ? 12.172 14.516 0.249 1 96 386 THR B C 1
ATOM 6288 O O . THR B 1 386 ? 13.188 14.148 0.847 1 96 386 THR B O 1
ATOM 6291 N N . ALA B 1 387 ? 11.305 13.672 -0.286 1 97.88 387 ALA B N 1
ATOM 6292 C CA . ALA B 1 387 ? 11.531 12.234 -0.214 1 97.88 387 ALA B CA 1
ATOM 6293 C C . ALA B 1 387 ? 12.852 11.852 -0.878 1 97.88 387 ALA B C 1
ATOM 6295 O O . ALA B 1 387 ? 13.641 11.094 -0.314 1 97.88 387 ALA B O 1
ATOM 6296 N N . TYR B 1 388 ? 13.094 12.359 -2.029 1 98.12 388 TYR B N 1
ATOM 6297 C CA . TYR B 1 388 ? 14.328 12.078 -2.764 1 98.12 388 TYR B CA 1
ATOM 6298 C C . TYR B 1 388 ? 15.547 12.5 -1.961 1 98.12 388 TYR B C 1
ATOM 6300 O O . TYR B 1 388 ? 16.484 11.719 -1.794 1 98.12 388 TYR B O 1
ATOM 6308 N N . ARG B 1 389 ? 15.523 13.711 -1.466 1 97.06 389 ARG B N 1
ATOM 6309 C CA . ARG B 1 389 ? 16.656 14.25 -0.727 1 97.06 389 ARG B CA 1
ATOM 6310 C C . ARG B 1 389 ? 16.906 13.445 0.544 1 97.06 389 ARG B C 1
ATOM 6312 O O . ARG B 1 389 ? 18.062 13.203 0.912 1 97.06 389 ARG B O 1
ATOM 6319 N N . GLN B 1 390 ? 15.836 13.078 1.203 1 97.06 390 GLN B N 1
ATOM 6320 C CA . GLN B 1 390 ? 15.977 12.266 2.408 1 97.06 390 GLN B CA 1
ATOM 6321 C C . GLN B 1 390 ? 16.578 10.898 2.084 1 97.06 390 GLN B C 1
ATOM 6323 O O . GLN B 1 390 ? 17.422 10.398 2.836 1 97.06 390 GLN B O 1
ATOM 6328 N N . LEU B 1 391 ? 16.141 10.312 0.99 1 97.19 391 LEU B N 1
ATOM 6329 C CA . LEU B 1 391 ? 16.703 9.031 0.578 1 97.19 391 LEU B CA 1
ATOM 6330 C C . LEU B 1 391 ? 18.188 9.156 0.288 1 97.19 391 LEU B C 1
ATOM 6332 O O . LEU B 1 391 ? 18.984 8.32 0.731 1 97.19 391 LEU B O 1
ATOM 6336 N N . ILE B 1 392 ? 18.594 10.18 -0.444 1 97.19 392 ILE B N 1
ATOM 6337 C CA . ILE B 1 392 ? 20 10.398 -0.792 1 97.19 392 ILE B CA 1
ATOM 6338 C C . ILE B 1 392 ? 20.812 10.609 0.477 1 97.19 392 ILE B C 1
ATOM 6340 O O . ILE B 1 392 ? 21.938 10.102 0.593 1 97.19 392 ILE B O 1
ATOM 6344 N N . ARG B 1 393 ? 20.25 11.367 1.408 1 96 393 ARG B N 1
ATOM 6345 C CA . ARG B 1 393 ? 20.938 11.594 2.676 1 96 393 ARG B CA 1
ATOM 6346 C C . ARG B 1 393 ? 21.188 10.281 3.408 1 96 393 ARG B C 1
ATOM 6348 O O . ARG B 1 393 ? 22.297 10.047 3.914 1 96 393 ARG B O 1
ATOM 6355 N N . LEU B 1 394 ? 20.188 9.453 3.49 1 95.38 394 LEU B N 1
ATOM 6356 C CA . LEU B 1 394 ? 20.297 8.156 4.145 1 95.38 394 LEU B CA 1
ATOM 6357 C C . LEU B 1 394 ? 21.375 7.297 3.473 1 95.38 394 LEU B C 1
ATOM 6359 O O . LEU B 1 394 ? 22.203 6.688 4.152 1 95.38 394 LEU B O 1
ATOM 6363 N N . LEU B 1 395 ? 21.375 7.305 2.176 1 95.94 395 LEU B N 1
ATOM 6364 C CA . LEU B 1 395 ? 22.312 6.473 1.423 1 95.94 395 LEU B CA 1
ATOM 6365 C C . LEU B 1 395 ? 23.734 7 1.551 1 95.94 395 LEU B C 1
ATOM 6367 O O . LEU B 1 395 ? 24.688 6.219 1.605 1 95.94 395 LEU B O 1
ATOM 6371 N N . ARG B 1 396 ? 23.859 8.281 1.561 1 95.44 396 ARG B N 1
ATOM 6372 C CA . ARG B 1 396 ? 25.156 8.906 1.762 1 95.44 396 ARG B CA 1
ATOM 6373 C C . ARG B 1 396 ? 25.734 8.531 3.119 1 95.44 396 ARG B C 1
ATOM 6375 O O . ARG B 1 396 ? 26.906 8.164 3.215 1 95.44 396 ARG B O 1
ATOM 6382 N N . GLU B 1 397 ? 24.953 8.594 4.113 1 94.31 397 GLU B N 1
ATOM 6383 C CA . GLU B 1 397 ? 25.391 8.266 5.473 1 94.31 397 GLU B CA 1
ATOM 6384 C C . GLU B 1 397 ? 25.812 6.805 5.582 1 94.31 397 GLU B C 1
ATOM 6386 O O . GLU B 1 397 ? 26.703 6.469 6.371 1 94.31 397 GLU B O 1
ATOM 6391 N N . LYS B 1 398 ? 25.188 6.027 4.734 1 92.69 398 LYS B N 1
ATOM 6392 C CA . LYS B 1 398 ? 25.484 4.602 4.742 1 92.69 398 LYS B CA 1
ATOM 6393 C C . LYS B 1 398 ? 26.625 4.281 3.779 1 92.69 398 LYS B C 1
ATOM 6395 O O . LYS B 1 398 ? 27.031 3.121 3.646 1 92.69 398 LYS B O 1
ATOM 6400 N N . GLY B 1 399 ? 27.094 5.238 3.107 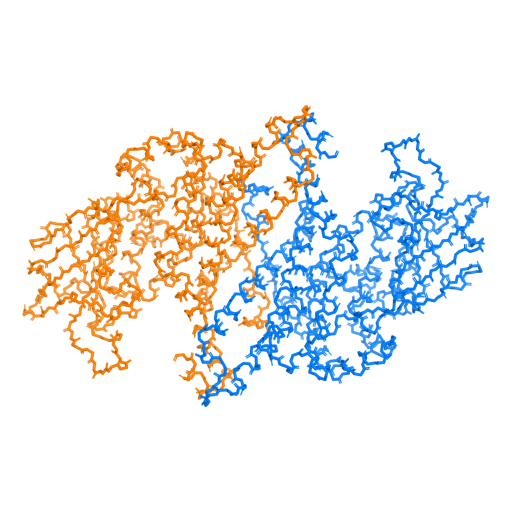1 93.31 399 GLY B N 1
ATOM 6401 C CA . GLY B 1 399 ? 28.172 5.043 2.145 1 93.31 399 GLY B CA 1
ATOM 6402 C C . GLY B 1 399 ? 27.719 4.32 0.888 1 93.31 399 GLY B C 1
ATOM 6403 O O . GLY B 1 399 ? 28.516 3.664 0.221 1 93.31 399 GLY B O 1
ATOM 6404 N N . GLN B 1 400 ? 26.422 4.434 0.55 1 93.25 400 GLN B N 1
ATOM 6405 C CA . GLN B 1 400 ? 25.875 3.676 -0.565 1 93.25 400 GLN B CA 1
ATOM 6406 C C . GLN B 1 400 ? 25.719 4.551 -1.808 1 93.25 400 GLN B C 1
ATOM 6408 O O . GLN B 1 400 ? 25.25 4.086 -2.848 1 93.25 400 GLN B O 1
ATOM 6413 N N . ILE B 1 401 ? 26.078 5.832 -1.728 1 94.44 401 ILE B N 1
ATOM 6414 C CA . ILE B 1 401 ? 26.141 6.754 -2.855 1 94.44 401 ILE B CA 1
ATOM 6415 C C . ILE B 1 401 ? 27.344 7.672 -2.705 1 94.44 401 ILE B C 1
ATOM 6417 O O . ILE B 1 401 ? 27.672 8.109 -1.598 1 94.44 401 ILE B O 1
ATOM 6421 N N . PRO B 1 402 ? 28.094 7.875 -3.787 1 93.75 402 PRO B N 1
ATOM 6422 C CA . PRO B 1 402 ? 29.266 8.734 -3.693 1 93.75 402 PRO B CA 1
ATOM 6423 C C . PRO B 1 402 ? 28.922 10.148 -3.217 1 93.75 402 PRO B C 1
ATOM 6425 O O . PRO B 1 402 ? 27.906 10.711 -3.625 1 93.75 402 PRO B O 1
ATOM 6428 N N . GLU B 1 403 ? 29.797 10.641 -2.389 1 94.38 403 GLU B N 1
ATOM 6429 C CA . GLU B 1 403 ? 29.609 11.953 -1.781 1 94.38 403 GLU B CA 1
ATOM 6430 C C . GLU B 1 403 ? 29.406 13.031 -2.844 1 94.38 403 GLU B C 1
ATOM 6432 O O . GLU B 1 403 ? 28.562 13.914 -2.699 1 94.38 403 GLU B O 1
ATOM 6437 N N . GLU B 1 404 ? 30.172 12.961 -3.846 1 93.31 404 GLU B N 1
ATOM 6438 C CA . GLU B 1 404 ? 30.125 13.977 -4.898 1 93.31 404 GLU B CA 1
ATOM 6439 C C . GLU B 1 404 ? 28.781 13.961 -5.621 1 93.31 404 GLU B C 1
ATOM 6441 O O . GLU B 1 404 ? 28.25 15.016 -5.969 1 93.31 404 GLU B O 1
ATOM 6446 N N . VAL B 1 405 ? 28.297 12.797 -5.793 1 93.94 405 VAL B N 1
ATOM 6447 C CA . VAL B 1 405 ? 27 12.656 -6.453 1 93.94 405 VAL B CA 1
ATOM 6448 C C . VAL B 1 405 ? 25.891 13.156 -5.531 1 93.94 405 VAL B C 1
ATOM 6450 O O . VAL B 1 405 ? 25.016 13.922 -5.957 1 93.94 405 VAL B O 1
ATOM 6453 N N . ALA B 1 406 ? 25.953 12.711 -4.301 1 95.19 406 ALA B N 1
ATOM 6454 C CA . ALA B 1 406 ? 24.953 13.117 -3.318 1 95.19 406 ALA B CA 1
ATOM 6455 C C . ALA B 1 406 ? 24.875 14.641 -3.215 1 95.19 406 ALA B C 1
ATOM 6457 O O . ALA B 1 406 ? 23.781 15.211 -3.172 1 95.19 406 ALA B O 1
ATOM 6458 N N . LYS B 1 407 ? 26 15.312 -3.162 1 93.06 407 LYS B N 1
ATOM 6459 C CA . LYS B 1 407 ? 26.047 16.766 -3.041 1 93.06 407 LYS B CA 1
ATOM 6460 C C . LYS B 1 407 ? 25.453 17.453 -4.273 1 93.06 407 LYS B C 1
ATOM 6462 O O . LYS B 1 407 ? 24.812 18.484 -4.164 1 93.06 407 LYS B O 1
ATOM 6467 N N . LEU B 1 408 ? 25.641 16.844 -5.359 1 92.5 408 LEU B N 1
ATOM 6468 C CA . LEU B 1 408 ? 25.219 17.453 -6.617 1 92.5 408 LEU B CA 1
ATOM 6469 C C . LEU B 1 408 ? 23.703 17.328 -6.793 1 92.5 408 LEU B C 1
ATOM 6471 O O . LEU B 1 408 ? 23.062 18.234 -7.332 1 92.5 408 LEU B O 1
ATOM 6475 N N . VAL B 1 409 ? 23.156 16.281 -6.348 1 92.88 409 VAL B N 1
ATOM 6476 C CA . VAL B 1 409 ? 21.766 16 -6.715 1 92.88 409 VAL B CA 1
ATOM 6477 C C . VAL B 1 409 ? 20.828 16.5 -5.617 1 92.88 409 VAL B C 1
ATOM 6479 O O . VAL B 1 409 ? 19.609 16.391 -5.734 1 92.88 409 VAL B O 1
ATOM 6482 N N . THR B 1 410 ? 21.359 16.984 -4.477 1 91.56 410 THR B N 1
ATOM 6483 C CA . THR B 1 410 ? 20.531 17.484 -3.391 1 91.56 410 THR B CA 1
ATOM 6484 C C . THR B 1 410 ? 20.625 19 -3.277 1 91.56 410 THR B C 1
ATOM 6486 O O . THR B 1 410 ? 21.641 19.594 -3.66 1 91.56 410 THR B O 1
#

Organism: Thermoproteus tenax (strain ATCC 35583 / DSM 2078 / JCM 9277 / NBRC 100435 / Kra 1) (NCBI:txid768679)

Radius of gyration: 29.51 Å; Cα contacts (8 Å, |Δi|>4): 1715; chains: 2; bounding box: 64×97×60 Å